Protein AF-A0A815SPZ3-F1 (afdb_monomer_lite)

Secondary structure (DSSP, 8-state):
-HHHHHHHHHHHHT-S-PPPPSB------TT-EE-SS-EEEE-HHHH-SS---EEEBTT--EEEEETTTTEEEEE-TT-SSPEEEE-TT--S--SS------EEE-TTS-EEEEE--TTSEEEEEEETTTTEEEEEEEESS-EEEEEE-TT-EEEEEETTTTEEEEEETT-TT---EEEE--SSB--SSS-BSSEEEEEE-TT--EEEEETTTTEEEEE-TT-SS-EEEEETT-SS--PPPS-EEEEEE-TT--EEEEEGGGTEEEE--TT--EEEESTT-SSSSTT--SSEEEEEE-TT-PEEEEEGGGTEEEEEPEE---S-SB------TT-EE-SSPEEEE-HHHH-SS---EEEBTT--EEEEETTTTEEEEESSS-SS-SEEEE----S---EEE-TTS-EEEEETTTTEEEEEEGGGTEEEEEEE-SS-EEEEEE-TT--EEEEEGGGTEEEEE-SS-SSS--EEEES-SSB-SSTT-BSSEEEEEE-TT--EEEEEGGGTEEEEEETTTTEEEEEEE--TT--TTS--SSEEEEEE-TT--EEEEETTTTEEEEEETTEEEEEESTT-S---TT--SSEEEEEE-TT--EEEEEGGGTEEEEE-EEGGG-S-----EEEEEEEE-TTSEEEESTT-S-EEEEEEEEE--SSSEEEEEEEEESS-EEEEEESS---TTSTTTTEEEE----SSS---EEEEEE-TTS-EEEEEEESSTT--EEEEEEEE--S----EE------EEEEEEEEE-TTSEEEE-STT--EEEEEEEEEEESSSEEEEEEE--SS-EEEEEEES---TT-TTTSEEEE----SS--B-EEEEEE-TTPPEEEEEEESSTT--EEEEEEEE-SS-EEEEE----S------S--SS----TT--HHHHSTTTPPTT--GGGS-HHHHHHHHHHHHHHHHHHHHHHHHHHHHT-TTGGGSHHHHHHHHHHHHHHHHHHHHHHHHHHHHHHHH-TTS-HHHHHHHHHHHHHHHHHHHHHHHHHHHHHHHHHHHHHHHGGG--HHHHHHHHHHHHHHHHHHHHHHHTTGGGGEEEEEEEE--EE---PPP---------------------EE--EEEEEEEE---HHHHHHHHHHHHHHHHHHHHHHHHHHHHHHHHHHHHHHHH-TTS-HHHHHHHHHHHHHHHHHHHHHHHHHHHHHHHHTTS-TT--SSSTHHHHHHHHHHHHHHHHSHIIIIITT-HHHHHHHHHHHHHHHHHHTTS-GGGTTSSSS----

Sequence (1266 aa):
MGNLFILVLLLLISNKKLFPFSFNQPNLSSTATWNRNAITFTNQSIVEKWPSTIFISTNNTIYTINRDEKKILIWNENNLNFTSINLNNFSFLSSFYIEVSSLFVTLNGDIYFDEGDEENRTVQRWISEKDAFETVMNINSSCSHLFIDINDNLYCSMIENHQVVKTNLKNSLMTLIYVAGTGDKGSNSNQLAYPHGIFVDVNLDLYVADRGNRRIQLFSYEETNAITVAGKRSYKLTISLVFPTGITLDVNKYLFIVDSKNYRVIGEGPYGFRCLVGCYGSVSQTNQLNGPNAMSFDTFGNMFVVDSYNNRIQKFSIENSCDLPFNQPKLCSKSVWNRNGKTFADQLIVGLNPYSIFIDKQNSIYSINREKKHILLWNENHIIPSKIISIDVDNSSSLFVSSDCEIFIDNGMNNRVEKWIFNKNVSINVMSVFSSCFGLFIDRENYLYCSMSKHHQVVKRDFQDSVMGWNAVIGTGDKGSTLDKLDHPHGIFIDTELDIYVADCGNDRIQRFHSEKKFTITEVGNTLSAKHQYSLSCPTSIILDVQQFLFIVDSNNNRILRSGPTNILCVIGCNGITIKSTQLFVPTSLAFDSVGNMFVVDSRNHRIQKFEYSPNSCNMFSVIEWTNSSTLTENSQIYSQVCNRKSYYYQSFVIQVPENRYYSIWSISQIDTYAFIYENNFDPLNPNENLLTKNDDGGSNKQFKFQLPLYNDTKYILVVTTYFPMDTGDITIHMSGVKNVLITRLSTLVNIQSKYPSELKISSRRYCRDYLKRSYYYETFEIKVMKTDLYVIWSENKIETYGYLYKDHFDPLQPFGNLIKQHSGKCNQEQLKFYINLKENTKYILVVTTYYPNITGNFSISISGQNHATIKYFNSKEQSCSVGDRCHFYSTTIGLPLDDILRGEIQLNVTLSHQSTSIQISSILTILMFIGGLINSLFSYLTFQNKDLQKTGCGIYLFTSSITSLLTISMFFINFWFSLLIQINDLTSFSIRRSGCIIIEPILKLFLYCDSWLNACVAVERAIQVLKGVKFNQKKSKQIARWIIFILPLCILFSLLHEPLHREMFTYETEIDKINISKTEQIEKETDKSEENKTSIDTIYESKTSKHVWCVVRYSSSIQYYNIIILFFHLLIPLIANLFSALFIIFGSARQRSKAQKNQTYKEHVYQQFIEHKQLIISPILLLILSMPRLIISSLPGCIRTSQNLWLYLTAYFFSFTPSILIFIIFVVPSNTYMKSFQNSLMTWRRRMHRLSPGLLFLKFNKKTK

InterPro domains:
  IPR001258 NHL repeat [PF01436] (192-217)
  IPR001258 NHL repeat [PF01436] (486-513)
  IPR001258 NHL repeat [PS51125] (185-222)
  IPR001258 NHL repeat [PS51125] (479-516)
  IPR001258 NHL repeat [PS51125] (583-614)
  IPR011042 Six-bladed beta-propeller, TolB-like [G3DSA:2.120.10.30] (99-376)
  IPR011042 Six-bladed beta-propeller, TolB-like [G3DSA:2.120.10.30] (386-641)
  IPR017452 GPCR, rhodopsin-like, 7TM [PS50262] (935-1227)
  IPR050952 Tripartite Motif and NHL Repeat Containing E3 Ligases [PTHR24104] (468-613)

Radius of gyration: 43.25 Å; chains: 1; bounding box: 128×104×114 Å

Organism: Adineta ricciae (NCBI:txid249248)

pLDDT: mean 73.42, std 17.46, range [25.84, 97.25]

Structure (mmCIF, N/CA/C/O backbone):
data_AF-A0A815SPZ3-F1
#
_entry.id   AF-A0A815SPZ3-F1
#
loop_
_atom_site.group_PDB
_atom_site.id
_atom_site.type_symbol
_atom_site.label_atom_id
_atom_site.label_alt_id
_atom_site.label_comp_id
_atom_site.label_asym_id
_atom_site.label_entity_id
_atom_site.label_seq_id
_atom_site.pdbx_PDB_ins_code
_atom_site.Cartn_x
_atom_site.Cartn_y
_atom_site.Cartn_z
_atom_site.occupancy
_atom_site.B_iso_or_equiv
_atom_site.auth_seq_id
_atom_site.auth_comp_id
_atom_site.auth_asym_id
_atom_site.auth_atom_id
_atom_site.pdbx_PDB_model_num
ATOM 1 N N . MET A 1 1 ? -22.572 -22.924 32.227 1.00 35.38 1 MET A N 1
ATOM 2 C CA . MET A 1 1 ? -21.142 -23.197 31.950 1.00 35.38 1 MET A CA 1
ATOM 3 C C . MET A 1 1 ? -20.884 -23.220 30.450 1.00 35.38 1 MET A C 1
ATOM 5 O O . MET A 1 1 ? -20.517 -22.168 29.961 1.00 35.38 1 MET A O 1
ATOM 9 N N . GLY A 1 2 ? -21.150 -24.311 29.712 1.00 36.03 2 GLY A N 1
ATOM 10 C CA . GLY A 1 2 ? -20.857 -24.401 28.264 1.00 36.03 2 GLY A CA 1
ATOM 11 C C . GLY A 1 2 ? -21.331 -23.198 27.434 1.00 36.03 2 GLY A C 1
ATOM 12 O O . GLY A 1 2 ? -20.509 -22.503 26.848 1.00 36.03 2 GLY A O 1
ATOM 13 N N . ASN A 1 3 ? -22.624 -22.864 27.491 1.00 29.12 3 ASN A N 1
ATOM 14 C CA . ASN A 1 3 ? -23.190 -21.728 26.746 1.00 29.12 3 ASN A CA 1
ATOM 15 C C . ASN A 1 3 ? -22.579 -20.371 27.144 1.00 29.12 3 ASN A C 1
ATOM 17 O O . ASN A 1 3 ? -22.500 -19.479 26.311 1.00 29.12 3 ASN A O 1
ATOM 21 N N . LEU A 1 4 ? -22.099 -20.217 28.387 1.00 33.88 4 LEU A N 1
ATOM 22 C CA . LEU A 1 4 ? -21.398 -19.003 28.822 1.00 33.88 4 LEU A CA 1
ATOM 23 C C . LEU A 1 4 ? -20.002 -18.917 28.185 1.00 33.88 4 LEU A C 1
ATOM 25 O O . LEU A 1 4 ? -19.547 -17.831 27.855 1.00 33.88 4 LEU A O 1
ATOM 29 N N . PHE A 1 5 ? -19.342 -20.059 27.976 1.00 37.44 5 PHE A N 1
ATOM 30 C CA . PHE A 1 5 ? -18.051 -20.121 27.293 1.00 37.44 5 PHE A CA 1
ATOM 31 C C . PHE A 1 5 ? -18.193 -19.842 25.791 1.00 37.44 5 PHE A C 1
ATOM 33 O O . PHE A 1 5 ? -17.368 -19.131 25.237 1.00 37.44 5 PHE A O 1
ATOM 40 N N . ILE A 1 6 ? -19.269 -20.319 25.150 1.00 41.09 6 ILE A N 1
ATOM 41 C CA . ILE A 1 6 ? -19.592 -19.985 23.750 1.00 41.09 6 ILE A CA 1
ATOM 42 C C . ILE A 1 6 ? -19.927 -18.492 23.608 1.00 41.09 6 ILE A C 1
ATOM 44 O O . ILE A 1 6 ? -19.411 -17.843 22.702 1.00 41.09 6 ILE A O 1
ATOM 48 N N . LEU A 1 7 ? -20.709 -17.922 24.534 1.00 35.66 7 LEU A N 1
ATOM 49 C CA . LEU A 1 7 ? -21.006 -16.485 24.557 1.00 35.66 7 LEU A CA 1
ATOM 50 C C . LEU A 1 7 ? -19.725 -15.644 24.716 1.00 35.66 7 LEU A C 1
ATOM 52 O O . LEU A 1 7 ? -19.529 -14.673 23.993 1.00 35.66 7 LEU A O 1
ATOM 56 N N . VAL A 1 8 ? -18.820 -16.046 25.615 1.00 38.06 8 VAL A N 1
ATOM 57 C CA . VAL A 1 8 ? -17.516 -15.389 25.808 1.00 38.06 8 VAL A CA 1
ATOM 58 C C . VAL A 1 8 ? -16.589 -15.579 24.602 1.00 38.06 8 VAL A C 1
ATOM 60 O O . VAL A 1 8 ? -15.864 -14.652 24.259 1.00 38.06 8 VAL A O 1
ATOM 63 N N . LEU A 1 9 ? -16.623 -16.724 23.912 1.00 34.81 9 LEU A N 1
ATOM 64 C CA . LEU A 1 9 ? -15.819 -16.937 22.705 1.00 34.81 9 LEU A CA 1
ATOM 65 C C . LEU A 1 9 ? -16.309 -16.064 21.538 1.00 34.81 9 LEU A C 1
ATOM 67 O O . LEU A 1 9 ? -15.488 -15.464 20.851 1.00 34.81 9 LEU A O 1
ATOM 71 N N . LEU A 1 10 ? -17.628 -15.919 21.367 1.00 36.88 10 LEU A N 1
ATOM 72 C CA . LEU A 1 10 ? -18.226 -14.977 20.412 1.00 36.88 10 LEU A CA 1
ATOM 73 C C . LEU A 1 10 ? -17.848 -13.521 20.737 1.00 36.88 10 LEU A C 1
ATOM 75 O O . LEU A 1 10 ? -17.439 -12.787 19.840 1.00 36.88 10 LEU A O 1
ATOM 79 N N . LEU A 1 11 ? -17.892 -13.128 22.016 1.00 34.84 11 LEU A N 1
ATOM 80 C CA . LEU A 1 11 ? -17.475 -11.794 22.478 1.00 34.84 11 LEU A CA 1
ATOM 81 C C . LEU A 1 11 ? -15.967 -11.522 22.305 1.00 34.84 11 LEU A C 1
ATOM 83 O O . LEU A 1 11 ? -15.569 -10.375 22.115 1.00 34.84 11 LEU A O 1
ATOM 87 N N . LEU A 1 12 ? -15.117 -12.552 22.359 1.00 34.34 12 LEU A N 1
ATOM 88 C CA . LEU A 1 12 ? -13.670 -12.412 22.149 1.00 34.34 12 LEU A CA 1
ATOM 89 C C . LEU A 1 12 ? -13.288 -12.403 20.663 1.00 34.34 12 LEU A C 1
ATOM 91 O O . LEU A 1 12 ? -12.391 -11.657 20.278 1.00 34.34 12 LEU A O 1
ATOM 95 N N . ILE A 1 13 ? -13.989 -13.167 19.820 1.00 37.44 13 ILE A N 1
ATOM 96 C CA . ILE A 1 13 ? -13.801 -13.138 18.361 1.00 37.44 13 ILE A CA 1
ATOM 97 C C . ILE A 1 13 ? -14.323 -11.815 17.764 1.00 37.44 13 ILE A C 1
ATOM 99 O O . ILE A 1 13 ? -13.791 -11.353 16.758 1.00 37.44 13 ILE A O 1
ATOM 103 N N . SER A 1 14 ? -15.283 -11.136 18.409 1.00 31.80 14 SER A N 1
ATOM 104 C CA . SER A 1 14 ? -15.795 -9.837 17.943 1.00 31.80 14 SER A CA 1
ATOM 105 C C . SER A 1 14 ? -14.891 -8.623 18.207 1.00 31.80 14 SER A C 1
ATOM 107 O O . SER A 1 14 ? -15.232 -7.529 17.769 1.00 31.80 14 SER A O 1
ATOM 109 N N . ASN A 1 15 ? -13.752 -8.754 18.901 1.00 31.70 15 ASN A N 1
ATOM 110 C CA . ASN A 1 15 ? -12.967 -7.597 19.372 1.00 31.70 15 ASN A CA 1
ATOM 111 C C . ASN A 1 15 ? -11.901 -7.059 18.392 1.00 31.70 15 ASN A C 1
ATOM 113 O O . ASN A 1 15 ? -10.857 -6.547 18.789 1.00 31.70 15 ASN A O 1
ATOM 117 N N . LYS A 1 16 ? -12.261 -7.016 17.106 1.00 34.03 16 LYS A N 1
ATOM 118 C CA . LYS A 1 16 ? -12.222 -5.739 16.376 1.00 34.03 16 LYS A CA 1
ATOM 119 C C . LYS A 1 16 ? -13.658 -5.296 16.085 1.00 34.03 16 LYS A C 1
ATOM 121 O O . LYS A 1 16 ? -14.125 -5.362 14.951 1.00 34.03 16 LYS A O 1
ATOM 126 N N . LYS A 1 17 ? -14.344 -4.785 17.111 1.00 29.67 17 LYS A N 1
ATOM 127 C CA . LYS A 1 17 ? -15.448 -3.866 16.857 1.00 29.67 17 LYS A CA 1
ATOM 128 C C . LYS A 1 17 ? -14.829 -2.606 16.263 1.00 29.67 17 LYS A C 1
ATOM 130 O O . LYS A 1 17 ? -14.178 -1.848 16.977 1.00 29.67 17 LYS A O 1
ATOM 135 N N . LEU A 1 18 ? -15.091 -2.354 14.981 1.00 37.16 18 LEU A N 1
ATOM 136 C CA . LEU A 1 18 ? -15.551 -1.007 14.670 1.00 37.16 18 LEU A CA 1
ATOM 137 C C . LEU A 1 18 ? -16.769 -0.802 15.571 1.00 37.16 18 LEU A C 1
ATOM 139 O O . LEU A 1 18 ? -17.675 -1.640 15.571 1.00 37.16 18 LEU A O 1
ATOM 143 N N . PHE A 1 19 ? -16.776 0.261 16.368 1.00 42.59 19 PHE A N 1
ATOM 144 C CA . PHE A 1 19 ? -18.054 0.788 16.813 1.00 42.59 19 PHE A CA 1
ATOM 145 C C . PHE A 1 19 ? -18.743 1.255 15.530 1.00 42.59 19 PHE A C 1
ATOM 147 O O . PHE A 1 19 ? -18.167 2.093 14.835 1.00 42.59 19 PHE A O 1
ATOM 154 N N . PRO A 1 20 ? -19.882 0.665 15.129 1.00 55.88 20 PRO A N 1
ATOM 155 C CA . PRO A 1 20 ? -20.630 1.234 14.027 1.00 55.88 20 PRO A CA 1
ATOM 156 C C . PRO A 1 20 ? -21.017 2.659 14.441 1.00 55.88 20 PRO A C 1
ATOM 158 O O . PRO A 1 20 ? -21.515 2.879 15.545 1.00 55.88 20 PRO A O 1
ATOM 161 N N . PHE A 1 21 ? -20.726 3.629 13.582 1.00 70.00 21 PHE A N 1
ATOM 162 C CA . PHE A 1 21 ? -21.195 4.999 13.748 1.00 70.00 21 PHE A CA 1
ATOM 163 C C . PHE A 1 21 ? -22.558 5.111 13.069 1.00 70.00 21 PHE A C 1
ATOM 165 O O . PHE A 1 21 ? -22.790 4.478 12.037 1.00 70.00 21 PHE A O 1
ATOM 172 N N . SER A 1 22 ? -23.467 5.911 13.620 1.00 80.06 22 SER A N 1
ATOM 173 C CA . SER A 1 22 ? -24.737 6.191 12.941 1.00 80.06 22 SER A CA 1
ATOM 174 C C . SER A 1 22 ? -24.605 7.229 11.825 1.00 80.06 22 SER A C 1
ATOM 176 O O . SER A 1 22 ? -25.539 7.377 11.047 1.00 80.06 22 SER A O 1
ATOM 178 N N . PHE A 1 23 ? -23.460 7.912 11.731 1.00 82.19 23 PHE A N 1
ATOM 179 C CA . PHE A 1 23 ? -23.163 9.004 10.805 1.00 82.19 23 PHE A CA 1
ATOM 180 C C . PHE A 1 23 ? -21.895 8.722 9.985 1.00 82.19 23 PHE A C 1
ATOM 182 O O . PHE A 1 23 ? -21.023 7.959 10.409 1.00 82.19 23 PHE A O 1
ATOM 189 N N . ASN A 1 24 ? -21.772 9.365 8.825 1.00 82.00 24 ASN A N 1
ATOM 190 C CA . ASN A 1 24 ? -20.621 9.192 7.940 1.00 82.00 24 ASN A CA 1
ATOM 191 C C . ASN A 1 24 ? -19.388 10.002 8.369 1.00 82.00 24 ASN A C 1
ATOM 193 O O . ASN A 1 24 ? -19.440 11.223 8.498 1.00 82.00 24 ASN A O 1
ATOM 197 N N . GLN A 1 25 ? -18.249 9.313 8.461 1.00 82.31 25 GLN A N 1
ATOM 198 C CA . GLN A 1 25 ? -16.908 9.897 8.367 1.00 82.31 25 GLN A CA 1
ATOM 199 C C . GLN A 1 25 ? -16.227 9.293 7.125 1.00 82.31 25 GLN A C 1
ATOM 201 O O . GLN A 1 25 ? -15.736 8.164 7.202 1.00 82.31 25 GLN A O 1
ATOM 206 N N . PRO A 1 26 ? -16.224 9.967 5.960 1.00 75.50 26 PRO A N 1
ATOM 207 C CA . PRO A 1 26 ? -15.454 9.501 4.809 1.00 75.50 26 PRO A CA 1
ATOM 208 C C . PRO A 1 26 ? -13.945 9.599 5.089 1.00 75.50 26 PRO A C 1
ATOM 210 O O . PRO A 1 26 ? -13.492 10.446 5.859 1.00 75.50 26 PRO A O 1
ATOM 213 N N . ASN A 1 27 ? -13.148 8.742 4.448 1.00 76.62 27 ASN A N 1
ATOM 214 C CA . ASN A 1 27 ? -11.688 8.864 4.440 1.00 76.62 27 ASN A CA 1
ATOM 215 C C . ASN A 1 27 ? -11.282 9.717 3.232 1.00 76.62 27 ASN A C 1
ATOM 217 O O . ASN A 1 27 ? -11.232 9.212 2.110 1.00 76.62 27 ASN A O 1
ATOM 221 N N . LEU A 1 28 ? -11.073 11.015 3.448 1.00 71.88 28 LEU A N 1
ATOM 222 C CA . LEU A 1 28 ? -10.867 11.978 2.369 1.00 71.88 28 LEU A CA 1
ATOM 223 C C . LEU A 1 28 ? -9.376 12.145 2.059 1.00 71.88 28 LEU A C 1
ATOM 225 O O . LEU A 1 28 ? -8.527 12.121 2.950 1.00 71.88 28 LEU A O 1
ATOM 229 N N . SER A 1 29 ? -9.043 12.376 0.784 1.00 61.69 29 SER A N 1
ATOM 230 C CA . SER A 1 29 ? -7.704 12.871 0.450 1.00 61.69 29 SER A CA 1
ATOM 231 C C . SER A 1 29 ? -7.504 14.240 1.094 1.00 61.69 29 SER A C 1
ATOM 233 O O . SER A 1 29 ? -8.371 15.110 1.001 1.00 61.69 29 SER A O 1
ATOM 235 N N . SER A 1 30 ? -6.317 14.482 1.645 1.00 55.28 30 SER A N 1
ATOM 236 C CA . SER A 1 30 ? -5.939 15.782 2.206 1.00 55.28 30 SER A CA 1
ATOM 237 C C . SER A 1 30 ? -5.875 16.907 1.146 1.00 55.28 30 SER A C 1
ATOM 239 O O . SER A 1 30 ? -5.762 18.086 1.484 1.00 55.28 30 SER A O 1
ATOM 241 N N . THR A 1 31 ? -6.016 16.558 -0.143 1.00 55.94 31 THR A N 1
ATOM 242 C CA . THR A 1 31 ? -6.168 17.469 -1.291 1.00 55.94 31 THR A CA 1
ATOM 243 C C . THR A 1 31 ? -7.561 17.470 -1.947 1.00 55.94 31 THR A C 1
ATOM 245 O O . THR A 1 31 ? -7.783 18.300 -2.834 1.00 55.94 31 THR A O 1
ATOM 248 N N . ALA A 1 32 ? -8.531 16.667 -1.481 1.00 62.50 32 ALA A N 1
ATOM 249 C CA . ALA A 1 32 ? -9.867 16.502 -2.087 1.00 62.50 32 ALA A CA 1
ATOM 250 C C . ALA A 1 32 ? -10.631 17.825 -2.298 1.00 62.50 32 ALA A C 1
ATOM 252 O O . ALA A 1 32 ? -10.688 18.658 -1.392 1.00 62.50 32 ALA A O 1
ATOM 253 N N . THR A 1 33 ? -11.221 18.033 -3.477 1.00 67.88 33 THR A N 1
ATOM 254 C CA . THR A 1 33 ? -12.057 19.206 -3.788 1.00 67.88 33 THR A CA 1
ATOM 255 C C . THR A 1 33 ? -13.508 18.778 -4.015 1.00 67.88 33 THR A C 1
ATOM 257 O O . THR A 1 33 ? -13.841 17.599 -3.944 1.00 67.88 33 THR A O 1
ATOM 260 N N . TRP A 1 34 ? -14.411 19.730 -4.241 1.00 81.12 34 TRP A N 1
ATOM 261 C CA . TRP A 1 34 ? -15.825 19.454 -4.500 1.00 81.12 34 TRP A CA 1
ATOM 262 C C . TRP A 1 34 ? -16.281 20.257 -5.705 1.00 81.12 34 TRP A C 1
ATOM 264 O O . TRP A 1 34 ? -15.897 21.421 -5.819 1.00 81.12 34 TRP A O 1
ATOM 274 N N . ASN A 1 35 ? -17.097 19.638 -6.569 1.00 76.81 35 ASN A N 1
ATOM 275 C CA . ASN A 1 35 ? -17.616 20.258 -7.782 1.00 76.81 35 ASN A CA 1
ATOM 276 C C . ASN A 1 35 ? -18.224 21.595 -7.418 1.00 76.81 35 ASN A C 1
ATOM 278 O O . ASN A 1 35 ? -19.220 21.654 -6.694 1.00 76.81 35 ASN A O 1
ATOM 282 N N . ARG A 1 36 ? -17.594 22.660 -7.917 1.00 72.62 36 ARG A N 1
ATOM 283 C CA . ARG A 1 36 ? -17.983 24.025 -7.574 1.00 72.62 36 ARG A CA 1
ATOM 284 C C . ARG A 1 36 ? -19.459 24.266 -7.839 1.00 72.62 36 ARG A C 1
ATOM 286 O O . ARG A 1 36 ? -20.049 25.009 -7.075 1.00 72.62 36 ARG A O 1
ATOM 293 N N . ASN A 1 37 ? -20.050 23.640 -8.858 1.00 80.75 37 ASN A N 1
ATOM 294 C CA . ASN A 1 37 ? -21.491 23.635 -9.079 1.00 80.75 37 ASN A CA 1
ATOM 295 C C . ASN A 1 37 ? -22.147 22.452 -8.355 1.00 80.75 37 ASN A C 1
ATOM 297 O O . ASN A 1 37 ? -22.023 21.301 -8.778 1.00 80.75 37 ASN A O 1
ATOM 301 N N . ALA A 1 38 ? -22.910 22.737 -7.303 1.00 83.62 38 ALA A N 1
ATOM 302 C CA . ALA A 1 38 ? -23.761 21.741 -6.679 1.00 83.62 38 ALA A CA 1
ATOM 303 C C . ALA A 1 38 ? -24.974 21.376 -7.538 1.00 83.62 38 ALA A C 1
ATOM 305 O O . ALA A 1 38 ? -25.553 22.191 -8.260 1.00 83.62 38 ALA A O 1
ATOM 306 N N . ILE A 1 39 ? -25.428 20.142 -7.339 1.00 86.62 39 ILE A N 1
ATOM 307 C CA . ILE A 1 39 ? -26.770 19.700 -7.698 1.00 86.62 39 ILE A CA 1
ATOM 308 C C . ILE A 1 39 ? -27.694 20.120 -6.548 1.00 86.62 39 ILE A C 1
ATOM 310 O O . ILE A 1 39 ? -27.431 19.799 -5.389 1.00 86.62 39 ILE A O 1
ATOM 314 N N . THR A 1 40 ? -28.791 20.825 -6.834 1.00 88.31 40 THR A N 1
ATOM 315 C CA . THR A 1 40 ? -29.829 21.058 -5.815 1.00 88.31 40 THR A CA 1
ATOM 316 C C . THR A 1 40 ? -30.519 19.726 -5.523 1.00 88.31 40 THR A C 1
ATOM 318 O O . THR A 1 40 ? -31.231 19.205 -6.375 1.00 88.31 40 THR A O 1
ATOM 321 N N . PHE A 1 41 ? -30.270 19.161 -4.340 1.00 87.56 41 PHE A N 1
ATOM 322 C CA . PHE A 1 41 ? -30.816 17.870 -3.914 1.00 87.56 41 PHE A CA 1
ATOM 323 C C . PHE A 1 41 ? -32.301 17.989 -3.556 1.00 87.56 41 PHE A C 1
ATOM 325 O O . PHE A 1 41 ? -33.112 17.155 -3.944 1.00 87.56 41 PHE A O 1
ATOM 332 N N . THR A 1 42 ? -32.661 19.062 -2.853 1.00 86.94 42 THR A N 1
ATOM 333 C CA . THR A 1 42 ? -34.051 19.422 -2.568 1.00 86.94 42 THR A CA 1
ATOM 334 C C . THR A 1 42 ? -34.182 20.940 -2.424 1.00 86.94 42 THR A C 1
ATOM 336 O O . THR A 1 42 ? -33.198 21.632 -2.148 1.00 86.94 42 THR A O 1
ATOM 339 N N . ASN A 1 43 ? -35.378 21.468 -2.678 1.00 88.12 43 ASN A N 1
ATOM 340 C CA . ASN A 1 43 ? -35.673 22.899 -2.763 1.00 88.12 43 ASN A CA 1
ATOM 341 C C . ASN A 1 43 ? -36.906 23.266 -1.914 1.00 88.12 43 ASN A C 1
ATOM 343 O O . ASN A 1 43 ? -37.523 22.395 -1.293 1.00 88.12 43 ASN A O 1
ATOM 347 N N . GLN A 1 44 ? -37.269 24.550 -1.906 1.00 88.00 44 GLN A N 1
ATOM 348 C CA . GLN A 1 44 ? -38.338 25.090 -1.068 1.00 88.00 44 GLN A CA 1
ATOM 349 C C . GLN A 1 44 ? -39.671 24.330 -1.193 1.00 88.00 44 GLN A C 1
ATOM 351 O O . GLN A 1 44 ? -40.335 24.157 -0.184 1.00 88.00 44 GLN A O 1
ATOM 356 N N . SER A 1 45 ? -40.049 23.780 -2.353 1.00 85.06 45 SER A N 1
ATOM 357 C CA . SER A 1 45 ? -41.321 23.043 -2.489 1.00 85.06 45 SER A CA 1
ATOM 358 C C . SER A 1 45 ? -41.356 21.680 -1.773 1.00 85.06 45 SER A C 1
ATOM 360 O O . SER A 1 45 ? -42.276 20.897 -2.002 1.00 85.06 45 SER A O 1
ATOM 362 N N . ILE A 1 46 ? -40.318 21.341 -1.000 1.00 85.25 46 ILE A N 1
ATOM 363 C CA . ILE A 1 46 ? -40.200 20.099 -0.227 1.00 85.25 46 ILE A CA 1
ATOM 364 C C . ILE A 1 46 ? -39.679 20.382 1.191 1.00 85.25 46 ILE A C 1
ATOM 366 O O . ILE A 1 46 ? -40.240 19.860 2.151 1.00 85.25 46 ILE A O 1
ATOM 370 N N . VAL A 1 47 ? -38.625 21.197 1.348 1.00 83.62 47 VAL A N 1
ATOM 371 C CA . VAL A 1 47 ? -38.061 21.548 2.676 1.00 83.62 47 VAL A CA 1
ATOM 372 C C . VAL A 1 47 ? -38.563 22.881 3.244 1.00 83.62 47 VAL A C 1
ATOM 374 O O . VAL A 1 47 ? -38.210 23.229 4.367 1.00 83.62 47 VAL A O 1
ATOM 377 N N . GLU A 1 48 ? -39.385 23.605 2.483 1.00 83.81 48 GLU A N 1
ATOM 378 C CA . GLU A 1 48 ? -39.890 24.948 2.788 1.00 83.81 48 GLU A CA 1
ATOM 379 C C . GLU A 1 48 ? -38.791 25.954 3.173 1.00 83.81 48 GLU A C 1
ATOM 381 O O . GLU A 1 48 ? -37.677 25.908 2.634 1.00 83.81 48 GLU A O 1
ATOM 386 N N . LYS A 1 49 ? -39.125 26.968 3.976 1.00 84.25 49 LYS A N 1
ATOM 387 C CA . LYS A 1 49 ? -38.250 28.116 4.226 1.00 84.25 49 LYS A CA 1
ATOM 388 C C . LYS A 1 49 ? -37.258 27.834 5.344 1.00 84.25 49 LYS A C 1
ATOM 390 O O . LYS A 1 49 ? -37.588 27.223 6.355 1.00 84.25 49 LYS A O 1
ATOM 395 N N . TRP A 1 50 ? -36.045 28.356 5.172 1.00 82.81 50 TRP A N 1
ATOM 396 C CA . TRP A 1 50 ? -34.974 28.295 6.171 1.00 82.81 50 TRP A CA 1
ATOM 397 C C . TRP A 1 50 ? -34.733 26.886 6.755 1.00 82.81 50 TRP A C 1
ATOM 399 O O . TRP A 1 50 ? -34.743 26.724 7.981 1.00 82.81 50 TRP A O 1
ATOM 409 N N . PRO A 1 51 ? -34.473 25.860 5.913 1.00 88.50 51 PRO A N 1
ATOM 410 C CA . PRO A 1 51 ? -34.073 24.544 6.403 1.00 88.50 51 PRO A CA 1
ATOM 411 C C . PRO A 1 51 ? -32.835 24.686 7.299 1.00 88.50 51 PRO A C 1
ATOM 413 O O . PRO A 1 51 ? -31.898 25.416 6.960 1.00 88.50 51 PRO A O 1
ATOM 416 N N . SER A 1 52 ? -32.829 24.022 8.458 1.00 85.31 52 SER A N 1
ATOM 417 C CA . SER A 1 52 ? -31.802 24.230 9.491 1.00 85.31 52 SER A CA 1
ATOM 418 C C . SER A 1 52 ? -30.699 23.170 9.495 1.00 85.31 52 SER A C 1
ATOM 420 O O . SER A 1 52 ? -29.542 23.499 9.760 1.00 85.31 52 SER A O 1
ATOM 422 N N . THR A 1 53 ? -31.032 21.906 9.218 1.00 89.88 53 THR A N 1
ATOM 423 C CA . THR A 1 53 ? -30.168 20.756 9.523 1.00 89.88 53 THR A CA 1
ATOM 424 C C . THR A 1 53 ? -30.278 19.628 8.492 1.00 89.88 53 THR A C 1
ATOM 426 O O . THR A 1 53 ? -31.272 19.512 7.775 1.00 89.88 53 THR A O 1
ATOM 429 N N . ILE A 1 54 ? -29.243 18.794 8.411 1.00 92.31 54 ILE A N 1
ATOM 430 C CA . ILE A 1 54 ? -29.208 17.569 7.609 1.00 92.31 54 ILE A CA 1
ATOM 431 C C . ILE A 1 54 ? -28.369 16.524 8.340 1.00 92.31 54 ILE A C 1
ATOM 433 O O . ILE A 1 54 ? -27.295 16.836 8.852 1.00 92.31 54 ILE A O 1
ATOM 437 N N . PHE A 1 55 ? -28.839 15.282 8.340 1.00 93.00 55 PHE A N 1
ATOM 438 C CA . PHE A 1 55 ? -28.094 14.128 8.826 1.00 93.00 55 PHE A CA 1
ATOM 439 C C . PHE A 1 55 ? -28.035 13.073 7.724 1.00 93.00 55 PHE A C 1
ATOM 441 O O . PHE A 1 55 ? -29.042 12.805 7.066 1.00 93.00 55 PHE A O 1
ATOM 448 N N . ILE A 1 56 ? -26.866 12.465 7.524 1.00 91.62 56 ILE A N 1
ATOM 449 C CA . ILE A 1 56 ? -26.687 11.351 6.593 1.00 91.62 56 ILE A CA 1
ATOM 450 C C . ILE A 1 56 ? -26.083 10.186 7.363 1.00 91.62 56 ILE A C 1
ATOM 452 O O . ILE A 1 56 ? -25.036 10.299 8.008 1.00 91.62 56 ILE A O 1
ATOM 456 N N . SER A 1 57 ? -26.805 9.076 7.311 1.00 88.62 57 SER A N 1
ATOM 457 C CA . SER A 1 57 ? -26.487 7.853 8.038 1.00 88.62 57 SER A CA 1
ATOM 458 C C . SER A 1 57 ? -25.548 6.933 7.251 1.00 88.62 57 SER A C 1
ATOM 460 O O . SER A 1 57 ? -25.315 7.135 6.059 1.00 88.62 57 SER A O 1
ATOM 462 N N . THR A 1 58 ? -24.990 5.911 7.904 1.00 84.56 58 THR A N 1
ATOM 463 C CA . THR A 1 58 ? -23.969 5.017 7.312 1.00 84.56 58 THR A CA 1
ATOM 464 C C . THR A 1 58 ? -24.462 4.081 6.203 1.00 84.56 58 THR A C 1
ATOM 466 O O . THR A 1 58 ? -23.653 3.418 5.558 1.00 84.56 58 THR A O 1
ATOM 469 N N . ASN A 1 59 ? -25.767 4.059 5.927 1.00 82.31 59 ASN A N 1
ATOM 470 C CA . ASN A 1 59 ? -26.390 3.457 4.741 1.00 82.31 59 ASN A CA 1
ATOM 471 C C . ASN A 1 59 ? -26.874 4.521 3.726 1.00 82.31 59 ASN A C 1
ATOM 473 O O . ASN A 1 59 ? -27.760 4.244 2.921 1.00 82.31 59 ASN A O 1
ATOM 477 N N . ASN A 1 60 ? -26.349 5.748 3.819 1.00 85.25 60 ASN A N 1
ATOM 478 C CA . ASN A 1 60 ? -26.709 6.921 3.019 1.00 85.25 60 ASN A CA 1
ATOM 479 C C . ASN A 1 60 ? -28.200 7.306 3.029 1.00 85.25 60 ASN A C 1
ATOM 481 O O . ASN A 1 60 ? -28.636 8.072 2.169 1.00 85.25 60 ASN A O 1
ATOM 485 N N . THR A 1 61 ? -28.984 6.870 4.025 1.00 88.81 61 THR A N 1
ATOM 486 C CA . THR A 1 61 ? -30.312 7.456 4.249 1.00 88.81 61 THR A CA 1
ATOM 487 C C . THR A 1 61 ? -30.139 8.896 4.744 1.00 88.81 61 THR A C 1
ATOM 489 O O . THR A 1 61 ? -29.441 9.147 5.736 1.00 88.81 61 THR A O 1
ATOM 492 N N . ILE A 1 62 ? -30.759 9.836 4.027 1.00 90.62 62 ILE A N 1
ATOM 493 C CA . ILE A 1 62 ? -30.688 11.282 4.267 1.00 90.62 62 ILE A CA 1
ATOM 494 C C . ILE A 1 62 ? -31.928 11.719 5.044 1.00 90.62 62 ILE A C 1
ATOM 496 O O . ILE A 1 62 ? -33.050 11.428 4.628 1.00 90.62 62 ILE A O 1
ATOM 500 N N . TYR A 1 63 ? -31.717 12.468 6.124 1.00 91.19 63 TYR A N 1
ATOM 501 C CA . TYR A 1 63 ? -32.756 13.007 6.997 1.00 91.19 63 TYR A CA 1
ATOM 502 C C . TYR A 1 63 ? -32.664 14.538 7.057 1.00 91.19 63 TYR A C 1
ATOM 504 O O . TYR A 1 63 ? -31.585 15.099 7.261 1.00 91.19 63 TYR A O 1
ATOM 512 N N . THR A 1 64 ? -33.799 15.225 6.930 1.00 90.69 64 THR A N 1
ATOM 513 C CA . THR A 1 64 ? -33.937 16.668 7.209 1.00 90.69 64 THR A CA 1
ATOM 514 C C . THR A 1 64 ? -35.330 16.960 7.777 1.00 90.69 64 THR A C 1
ATOM 516 O O . THR A 1 64 ? -36.163 16.060 7.873 1.00 90.69 64 THR A O 1
ATOM 519 N N . ILE A 1 65 ? -35.599 18.206 8.158 1.00 85.44 65 ILE A N 1
ATOM 520 C CA . ILE A 1 65 ? -36.885 18.637 8.718 1.00 85.44 65 ILE A CA 1
ATOM 521 C C . ILE A 1 65 ? -37.522 19.674 7.798 1.00 85.44 65 ILE A C 1
ATOM 523 O O . ILE A 1 65 ? -36.896 20.682 7.474 1.00 85.44 65 ILE A O 1
ATOM 527 N N . ASN A 1 66 ? -38.789 19.457 7.447 1.00 84.75 66 ASN A N 1
ATOM 528 C CA . ASN A 1 66 ? -39.676 20.527 7.009 1.00 84.75 66 ASN A CA 1
ATOM 529 C C . ASN A 1 66 ? -40.347 21.113 8.263 1.00 84.75 66 ASN A C 1
ATOM 531 O O . ASN A 1 66 ? -41.119 20.432 8.946 1.00 84.75 66 ASN A O 1
ATOM 535 N N . ARG A 1 67 ? -39.993 22.364 8.583 1.00 74.50 67 ARG A N 1
ATOM 536 C CA . ARG A 1 67 ? -40.455 23.079 9.784 1.00 74.50 67 ARG A CA 1
ATOM 537 C C . ARG A 1 67 ? -41.928 23.477 9.680 1.00 74.50 67 ARG A C 1
ATOM 539 O O . ARG A 1 67 ? -42.681 23.248 10.623 1.00 74.50 67 ARG A O 1
ATOM 546 N N . ASP A 1 68 ? -42.335 24.007 8.529 1.00 74.88 68 ASP A N 1
ATOM 547 C CA . ASP A 1 68 ? -43.678 24.554 8.307 1.00 74.88 68 ASP A CA 1
ATOM 548 C C . ASP A 1 68 ? -44.756 23.451 8.277 1.00 74.88 68 ASP A C 1
ATOM 550 O O . ASP A 1 68 ? -45.837 23.622 8.838 1.00 74.88 68 ASP A O 1
ATOM 554 N N . GLU A 1 69 ? -44.451 22.276 7.710 1.00 76.06 69 GLU A N 1
ATOM 555 C CA . GLU A 1 69 ? -45.335 21.098 7.748 1.00 76.06 69 GLU A CA 1
ATOM 556 C C . GLU A 1 69 ? -45.197 20.240 9.024 1.00 76.06 69 GLU A C 1
ATOM 558 O O . GLU A 1 69 ? -45.989 19.313 9.224 1.00 76.06 69 GLU A O 1
ATOM 563 N N . LYS A 1 70 ? -44.192 20.511 9.871 1.00 76.50 70 LYS A N 1
ATOM 564 C CA . LYS A 1 70 ? -43.794 19.689 11.033 1.00 76.50 70 LYS A CA 1
ATOM 565 C C . LYS A 1 70 ? -43.558 18.210 10.676 1.00 76.50 70 LYS A C 1
ATOM 567 O O . LYS A 1 70 ? -44.179 17.301 11.235 1.00 76.50 70 LYS A O 1
ATOM 572 N N . LYS A 1 71 ? -42.647 17.957 9.729 1.00 84.31 71 LYS A N 1
ATOM 573 C CA . LYS A 1 71 ? -42.292 16.602 9.264 1.00 84.31 71 LYS A CA 1
ATOM 574 C C . LYS A 1 71 ? -40.785 16.374 9.254 1.00 84.31 71 LYS A C 1
ATOM 576 O O . LYS A 1 71 ? -40.030 17.236 8.807 1.00 84.31 71 LYS A O 1
ATOM 581 N N . ILE A 1 72 ? -40.359 15.171 9.636 1.00 87.50 72 ILE A N 1
ATOM 582 C CA . ILE A 1 72 ? -39.008 14.675 9.339 1.00 87.50 72 ILE A CA 1
ATOM 583 C C . ILE A 1 72 ? -39.076 13.953 7.995 1.00 87.50 72 ILE A C 1
ATOM 585 O O . ILE A 1 72 ? -39.846 13.005 7.847 1.00 87.50 72 ILE A O 1
ATOM 589 N N . LEU A 1 73 ? -38.305 14.417 7.014 1.00 89.44 73 LEU A N 1
ATOM 590 C CA . LEU A 1 73 ? -38.271 13.889 5.650 1.00 89.44 73 LEU A CA 1
ATOM 591 C C . LEU A 1 73 ? -37.067 12.961 5.471 1.00 89.44 73 LEU A C 1
ATOM 593 O O . LEU A 1 73 ? -35.963 13.293 5.909 1.00 89.44 73 LEU A O 1
ATOM 597 N N . ILE A 1 74 ? -37.291 11.813 4.830 1.00 90.06 74 ILE A N 1
ATOM 598 C CA . ILE A 1 74 ? -36.347 10.694 4.767 1.00 90.06 74 ILE A CA 1
ATOM 599 C C . ILE A 1 74 ? -36.209 10.206 3.319 1.00 90.06 74 ILE A C 1
ATOM 601 O O . ILE A 1 74 ? -37.189 9.772 2.712 1.00 90.06 74 ILE A O 1
ATOM 605 N N . TRP A 1 75 ? -34.989 10.213 2.778 1.00 87.50 75 TRP A N 1
ATOM 606 C CA . TRP A 1 75 ? -34.664 9.625 1.472 1.00 87.50 75 TRP A CA 1
ATOM 607 C C . TRP A 1 75 ? -33.753 8.418 1.657 1.00 87.50 75 TRP A C 1
ATOM 609 O O . TRP A 1 75 ? -32.675 8.540 2.235 1.00 87.50 75 TRP A O 1
ATOM 619 N N . ASN A 1 76 ? -34.158 7.269 1.118 1.00 77.50 76 ASN A N 1
ATOM 620 C CA . ASN A 1 76 ? -33.308 6.084 1.017 1.00 77.50 76 ASN A CA 1
ATOM 621 C C . ASN A 1 76 ? -32.600 6.069 -0.342 1.00 77.50 76 ASN A C 1
ATOM 623 O O . ASN A 1 76 ? -33.216 6.386 -1.354 1.00 77.50 76 ASN A O 1
ATOM 627 N N . GLU A 1 77 ? -31.342 5.628 -0.373 1.00 55.50 77 GLU A N 1
ATOM 628 C CA . GLU A 1 77 ? -30.436 5.723 -1.533 1.00 55.50 77 GLU A CA 1
ATOM 629 C C . GLU A 1 77 ? -30.995 5.144 -2.854 1.00 55.50 77 GLU A C 1
ATOM 631 O O . GLU A 1 77 ? -30.673 5.629 -3.936 1.00 55.50 77 GLU A O 1
ATOM 636 N N . ASN A 1 78 ? -31.896 4.159 -2.771 1.00 47.53 78 ASN A N 1
ATOM 637 C CA . ASN A 1 78 ? -32.534 3.505 -3.920 1.00 47.53 78 ASN A CA 1
ATOM 638 C C . ASN A 1 78 ? -33.871 4.136 -4.371 1.00 47.53 78 ASN A C 1
ATOM 640 O O . ASN A 1 78 ? -34.547 3.554 -5.218 1.00 47.53 78 ASN A O 1
ATOM 644 N N . ASN A 1 79 ? -34.309 5.265 -3.797 1.00 55.44 79 ASN A N 1
ATOM 645 C CA . ASN A 1 79 ? -35.649 5.813 -4.036 1.00 55.44 79 ASN A CA 1
ATOM 646 C C . ASN A 1 79 ? -35.639 7.339 -4.237 1.00 55.44 79 ASN A C 1
ATOM 648 O O . ASN A 1 79 ? -35.198 8.092 -3.373 1.00 55.44 79 ASN A O 1
ATOM 652 N N . LEU A 1 80 ? -36.192 7.805 -5.363 1.00 58.16 80 LEU A N 1
ATOM 653 C CA . LEU A 1 80 ? -36.342 9.242 -5.659 1.00 58.16 80 LEU A CA 1
ATOM 654 C C . LEU A 1 80 ? -37.439 9.914 -4.811 1.00 58.16 80 LEU A C 1
ATOM 656 O O . LEU A 1 80 ? -37.413 11.127 -4.615 1.00 58.16 80 LEU A O 1
ATOM 660 N N . ASN A 1 81 ? -38.386 9.125 -4.298 1.00 70.19 81 ASN A N 1
ATOM 661 C CA . ASN A 1 81 ? -39.469 9.592 -3.438 1.00 70.19 81 ASN A CA 1
ATOM 662 C C . ASN A 1 81 ? -39.058 9.499 -1.963 1.00 70.19 81 ASN A C 1
ATOM 664 O O . ASN A 1 81 ? -38.571 8.455 -1.521 1.00 70.19 81 ASN A O 1
ATOM 668 N N . PHE A 1 82 ? -39.314 10.560 -1.196 1.00 80.38 82 PHE A N 1
ATOM 669 C CA . PHE A 1 82 ? -39.121 10.560 0.253 1.00 80.38 82 PHE A CA 1
ATOM 670 C C . PHE A 1 82 ? -40.293 9.902 0.991 1.00 80.38 82 PHE A C 1
ATOM 672 O O . PHE A 1 82 ? -41.435 9.923 0.530 1.00 80.38 82 PHE A O 1
ATOM 679 N N . THR A 1 83 ? -40.014 9.365 2.176 1.00 86.25 83 THR A N 1
ATOM 680 C CA . THR A 1 83 ? -41.021 9.117 3.215 1.00 86.25 83 THR A CA 1
ATOM 681 C C . THR A 1 83 ? -40.966 10.235 4.259 1.00 86.25 83 THR A C 1
ATOM 683 O O . THR A 1 83 ? -39.994 10.990 4.325 1.00 86.25 83 THR A O 1
ATOM 686 N N . SER A 1 84 ? -42.019 10.386 5.065 1.00 84.44 84 SER A N 1
ATOM 687 C CA . SER A 1 84 ? -42.082 11.433 6.092 1.00 84.44 84 SER A CA 1
ATOM 688 C C . SER A 1 84 ? -42.690 10.934 7.398 1.00 84.44 84 SER A C 1
ATOM 690 O O . SER A 1 84 ? -43.791 10.384 7.377 1.00 84.44 84 SER A O 1
ATOM 692 N N . ILE A 1 85 ? -42.026 11.205 8.521 1.00 83.31 85 ILE A N 1
ATOM 693 C CA . ILE A 1 85 ? -42.595 11.052 9.868 1.00 83.31 85 ILE A CA 1
ATOM 694 C C . ILE A 1 85 ? -43.300 12.361 10.231 1.00 83.31 85 ILE A C 1
ATOM 696 O O . ILE A 1 85 ? -42.754 13.445 10.018 1.00 83.31 85 ILE A O 1
ATOM 700 N N . ASN A 1 86 ? -44.521 12.263 10.753 1.00 80.56 86 ASN A N 1
ATOM 701 C CA . ASN A 1 86 ? -45.380 13.403 11.061 1.00 80.56 86 ASN A CA 1
ATOM 702 C C . ASN A 1 86 ? -45.313 13.740 12.560 1.00 80.56 86 ASN A C 1
ATOM 704 O O . ASN A 1 86 ? -45.677 12.910 13.389 1.00 80.56 86 ASN A O 1
ATOM 708 N N . LEU A 1 87 ? -44.881 14.955 12.909 1.00 73.81 87 LEU A N 1
ATOM 709 C CA . LEU A 1 87 ? -44.705 15.384 14.304 1.00 73.81 87 LEU A CA 1
ATOM 710 C C . LEU A 1 87 ? -45.999 15.944 14.932 1.00 73.81 87 LEU A C 1
ATOM 712 O O . LEU A 1 87 ? -46.046 16.223 16.125 1.00 73.81 87 LEU A O 1
ATOM 716 N N . ASN A 1 88 ? -47.087 16.071 14.164 1.00 63.22 88 ASN A N 1
ATOM 717 C CA . ASN A 1 88 ? -48.347 16.672 14.628 1.00 63.22 88 ASN A CA 1
ATOM 718 C C . ASN A 1 88 ? -49.130 15.849 15.683 1.00 63.22 88 ASN A C 1
ATOM 720 O O . ASN A 1 88 ? -50.213 16.269 16.087 1.00 63.22 88 ASN A O 1
ATOM 724 N N . ASN A 1 89 ? -48.605 14.714 16.161 1.00 52.28 89 ASN A N 1
ATOM 725 C CA . ASN A 1 89 ? -49.214 13.931 17.248 1.00 52.28 89 ASN A CA 1
ATOM 726 C C . ASN A 1 89 ? -48.974 14.526 18.656 1.00 52.28 89 ASN A C 1
ATOM 728 O O . ASN A 1 89 ? -49.589 14.062 19.618 1.00 52.28 89 ASN A O 1
ATOM 732 N N . PHE A 1 90 ? -48.129 15.554 18.808 1.00 51.44 90 PHE A N 1
ATOM 733 C CA . PHE A 1 90 ? -47.934 16.247 20.087 1.00 51.44 90 PHE A CA 1
ATOM 734 C C . PHE A 1 90 ? -49.063 17.242 20.397 1.00 51.44 90 PHE A C 1
ATOM 736 O O . PHE A 1 90 ? -49.035 18.408 20.007 1.00 51.44 90 PHE A O 1
ATOM 743 N N . SER A 1 91 ? -50.057 16.793 21.165 1.00 44.56 91 SER A N 1
ATOM 744 C CA . SER A 1 91 ? -51.177 17.617 21.631 1.00 44.56 91 SER A CA 1
ATOM 745 C C . SER A 1 91 ? -50.951 18.194 23.039 1.00 44.56 91 SER A C 1
ATOM 747 O O . SER A 1 91 ? -51.709 17.867 23.952 1.00 44.56 91 SER A O 1
ATOM 749 N N . PHE A 1 92 ? -49.920 19.028 23.246 1.00 43.28 92 PHE A N 1
ATOM 750 C CA . PHE A 1 92 ? -49.722 19.701 24.547 1.00 43.28 92 PHE A CA 1
ATOM 751 C C . PHE A 1 92 ? -49.094 21.110 24.535 1.00 43.28 92 PHE A C 1
ATOM 753 O O . PHE A 1 92 ? -48.467 21.491 25.516 1.00 43.28 92 PHE A O 1
ATOM 760 N N . LEU A 1 93 ? -49.344 21.921 23.499 1.00 37.28 93 LEU A N 1
ATOM 761 C CA . LEU A 1 93 ? -49.593 23.371 23.639 1.00 37.28 93 LEU A CA 1
ATOM 762 C C . LEU A 1 93 ? -50.143 23.965 22.329 1.00 37.28 93 LEU A C 1
ATOM 764 O O . LEU A 1 93 ? -50.069 23.352 21.263 1.00 37.28 93 LEU A O 1
ATOM 768 N N . SER A 1 94 ? -50.778 25.133 22.425 1.00 37.47 94 SER A N 1
ATOM 769 C CA . SER A 1 94 ? -51.389 25.849 21.300 1.00 37.47 94 SER A CA 1
ATOM 770 C C . SER A 1 94 ? -50.474 26.945 20.741 1.00 37.47 94 SER A C 1
ATOM 772 O O . SER A 1 94 ? -49.619 27.448 21.455 1.00 37.47 94 SER A O 1
ATOM 774 N N . SER A 1 95 ? -50.776 27.395 19.515 1.00 41.53 95 SER A N 1
ATOM 775 C CA . SER A 1 95 ? -50.250 28.602 18.840 1.00 41.53 95 SER A CA 1
ATOM 776 C C . SER A 1 95 ? -48.747 28.658 18.499 1.00 41.53 95 SER A C 1
ATOM 778 O O . SER A 1 95 ? -47.948 29.069 19.318 1.00 41.53 95 SER A O 1
ATOM 780 N N . PHE A 1 96 ? -48.457 28.429 17.206 1.00 44.66 96 PHE A N 1
ATOM 781 C CA . PHE A 1 96 ? -47.342 28.971 16.398 1.00 44.66 96 PHE A CA 1
ATOM 782 C C . PHE A 1 96 ? -45.872 28.762 16.857 1.00 44.66 96 PHE A C 1
ATOM 784 O O . PHE A 1 96 ? -45.448 29.264 17.883 1.00 44.66 96 PHE A O 1
ATOM 791 N N . TYR A 1 97 ? -45.065 28.184 15.947 1.00 49.22 97 TYR A N 1
ATOM 792 C CA . TYR A 1 97 ? -43.587 28.065 15.977 1.00 49.22 97 TYR A CA 1
ATOM 793 C C . TYR A 1 97 ? -42.942 26.992 16.881 1.00 49.22 97 TYR A C 1
ATOM 795 O O . TYR A 1 97 ? -42.080 27.292 17.699 1.00 49.22 97 TYR A O 1
ATOM 803 N N . ILE A 1 98 ? -43.206 25.707 16.589 1.00 50.59 98 ILE A N 1
ATOM 804 C CA . ILE A 1 98 ? -42.292 24.634 17.029 1.00 50.59 98 ILE A CA 1
ATOM 805 C C . ILE A 1 98 ? -40.977 24.745 16.244 1.00 50.59 98 ILE A C 1
ATOM 807 O O . ILE A 1 98 ? -40.900 24.368 15.072 1.00 50.59 98 ILE A O 1
ATOM 811 N N . GLU A 1 99 ? -39.931 25.252 16.889 1.00 61.66 99 GLU A N 1
ATOM 812 C CA . GLU A 1 99 ? -38.605 25.391 16.289 1.00 61.66 99 GLU A CA 1
ATOM 813 C C . GLU A 1 99 ? -37.717 24.163 16.519 1.00 61.66 99 GLU A C 1
ATOM 815 O O . GLU A 1 99 ? -36.834 24.177 17.380 1.00 61.66 99 GLU A O 1
ATOM 820 N N . VAL A 1 100 ? -37.876 23.132 15.688 1.00 68.69 100 VAL A N 1
ATOM 821 C CA . VAL A 1 100 ? -36.871 22.060 15.623 1.00 68.69 100 VAL A CA 1
ATOM 822 C C . VAL A 1 100 ? -35.605 22.607 14.962 1.00 68.69 100 VAL A C 1
ATOM 824 O O . VAL A 1 100 ? -35.624 23.056 13.808 1.00 68.69 100 VAL A O 1
ATOM 827 N N . SER A 1 101 ? -34.500 22.634 15.701 1.00 73.00 101 SER A N 1
ATOM 828 C CA . SER A 1 101 ? -33.228 23.247 15.305 1.00 73.00 101 SER A CA 1
ATOM 829 C C . SER A 1 101 ? -32.291 22.213 14.693 1.00 73.00 101 SER A C 1
ATOM 831 O O . SER A 1 101 ? -31.731 22.446 13.617 1.00 73.00 101 SER A O 1
ATOM 833 N N . SER A 1 102 ? -32.171 21.057 15.345 1.00 83.94 102 SER A N 1
ATOM 834 C CA . SER A 1 102 ? -31.233 19.990 15.005 1.00 83.94 102 SER A CA 1
ATOM 835 C C . SER A 1 102 ? -31.881 18.606 15.093 1.00 83.94 102 SER A C 1
ATOM 837 O O . SER A 1 102 ? -32.843 18.404 15.830 1.00 83.94 102 SER A O 1
ATOM 839 N N . LEU A 1 103 ? -31.328 17.642 14.350 1.00 90.62 103 LEU A N 1
ATOM 840 C CA . LEU A 1 103 ? -31.666 16.229 14.483 1.00 90.62 103 LEU A CA 1
ATOM 841 C C . LEU A 1 103 ? -30.402 15.362 14.472 1.00 90.62 103 LEU A C 1
ATOM 843 O O . LEU A 1 103 ? -29.423 15.692 13.803 1.00 90.62 103 LEU A O 1
ATOM 847 N N . PHE A 1 104 ? -30.454 14.224 15.158 1.00 92.06 104 PHE A N 1
ATOM 848 C CA . PHE A 1 104 ? -29.434 13.177 15.110 1.00 92.06 104 PHE A CA 1
ATOM 849 C C . PHE A 1 104 ? -30.115 11.807 15.036 1.00 92.06 104 PHE A C 1
ATOM 851 O O . PHE A 1 104 ? -31.058 11.548 15.783 1.00 92.06 104 PHE A O 1
ATOM 858 N N . VAL A 1 105 ? -29.648 10.914 14.161 1.00 91.81 105 VAL A N 1
ATOM 859 C CA . VAL A 1 105 ? -30.214 9.559 14.017 1.00 91.81 105 VAL A CA 1
ATOM 860 C C . VAL A 1 105 ? -29.234 8.523 14.557 1.00 91.81 105 VAL A C 1
ATOM 862 O O . VAL A 1 105 ? -28.020 8.653 14.399 1.00 91.81 105 VAL A O 1
ATOM 865 N N . THR A 1 106 ? -29.751 7.487 15.211 1.00 89.50 106 THR A N 1
ATOM 866 C CA . THR A 1 106 ? -28.965 6.344 15.704 1.00 89.50 106 THR A CA 1
ATOM 867 C C . THR A 1 106 ? -29.060 5.141 14.763 1.00 89.50 106 THR A C 1
ATOM 869 O O . THR A 1 106 ? -29.929 5.069 13.900 1.00 89.50 106 THR A O 1
ATOM 872 N N . LEU A 1 107 ? -28.183 4.150 14.943 1.00 84.50 107 LEU A N 1
ATOM 873 C CA . LEU A 1 107 ? -28.155 2.927 14.124 1.00 84.50 107 LEU A CA 1
ATOM 874 C C . LEU A 1 107 ? -29.451 2.111 14.143 1.00 84.50 107 LEU A C 1
ATOM 876 O O . LEU A 1 107 ? -29.719 1.375 13.199 1.00 84.50 107 LEU A O 1
ATOM 880 N N . ASN A 1 108 ? -30.239 2.230 15.212 1.00 82.94 108 ASN A N 1
ATOM 881 C CA . ASN A 1 108 ? -31.519 1.536 15.348 1.00 82.94 108 ASN A CA 1
ATOM 882 C C . ASN A 1 108 ? -32.647 2.247 14.569 1.00 82.94 108 ASN A C 1
ATOM 884 O O . ASN A 1 108 ? -33.786 1.791 14.572 1.00 82.94 108 ASN A O 1
ATOM 888 N N . GLY A 1 109 ? -32.343 3.379 13.924 1.00 83.25 109 GLY A N 1
ATOM 889 C CA . GLY A 1 109 ? -33.308 4.249 13.256 1.00 83.25 109 GLY A CA 1
ATOM 890 C C . GLY A 1 109 ? -33.987 5.259 14.183 1.00 83.25 109 GLY A C 1
ATOM 891 O O . GLY A 1 109 ? -34.748 6.082 13.687 1.00 83.25 109 GLY A O 1
ATOM 892 N N . ASP A 1 110 ? -33.720 5.236 15.495 1.00 89.69 110 ASP A N 1
ATOM 893 C CA . ASP A 1 110 ? -34.306 6.202 16.432 1.00 89.69 110 ASP A CA 1
ATOM 894 C C . ASP A 1 110 ? -33.751 7.607 16.168 1.00 89.69 110 ASP A C 1
ATOM 896 O O . ASP A 1 110 ? -32.530 7.783 16.046 1.00 89.69 110 ASP A O 1
ATOM 900 N N . ILE A 1 111 ? -34.648 8.594 16.111 1.00 91.06 111 ILE A N 1
ATOM 901 C CA . ILE A 1 111 ? -34.351 9.980 15.731 1.00 91.06 111 ILE A CA 1
ATOM 902 C C . ILE A 1 111 ? -34.523 10.890 16.945 1.00 91.06 111 ILE A C 1
ATOM 904 O O . ILE A 1 111 ? -35.579 10.899 17.573 1.00 91.06 111 ILE A O 1
ATOM 908 N N . TYR A 1 112 ? -33.494 11.677 17.242 1.00 91.19 112 TYR A N 1
ATOM 909 C CA . TYR A 1 112 ? -33.438 12.625 18.349 1.00 91.19 112 TYR A CA 1
ATOM 910 C C . TYR A 1 112 ? -33.496 14.051 17.804 1.00 91.19 112 TYR A C 1
ATOM 912 O O . TYR A 1 112 ? -32.751 14.363 16.876 1.00 91.19 112 TYR A O 1
ATOM 920 N N . PHE A 1 113 ? -34.350 14.910 18.361 1.00 88.19 113 PHE A N 1
ATOM 921 C CA . PHE A 1 113 ? -34.554 16.287 17.890 1.00 88.19 113 PHE A CA 1
ATOM 922 C C . PHE A 1 113 ? -35.029 17.214 19.024 1.00 88.19 113 PHE A C 1
ATOM 924 O O . PHE A 1 113 ? -35.637 16.744 19.987 1.00 88.19 113 PHE A O 1
ATOM 931 N N . ASP A 1 114 ? -34.729 18.516 18.950 1.00 85.12 114 ASP A N 1
ATOM 932 C CA . ASP A 1 114 ? -35.194 19.494 19.945 1.00 85.12 114 ASP A CA 1
ATOM 933 C C . ASP A 1 114 ? -36.612 19.999 19.634 1.00 85.12 114 ASP A C 1
ATOM 935 O O . ASP A 1 114 ? -36.928 20.327 18.497 1.00 85.12 114 ASP A O 1
ATOM 939 N N . GLU A 1 115 ? -37.479 20.059 20.644 1.00 77.38 115 GLU A N 1
ATOM 940 C CA . GLU A 1 115 ? -38.883 20.455 20.499 1.00 77.38 115 GLU A CA 1
ATOM 941 C C . GLU A 1 115 ? -39.357 21.281 21.702 1.00 77.38 115 GLU A C 1
ATOM 943 O O . GLU A 1 115 ? -39.074 20.949 22.858 1.00 77.38 115 GLU A O 1
ATOM 948 N N . GLY A 1 116 ? -40.096 22.354 21.410 1.00 69.94 116 GLY A N 1
ATOM 949 C CA . GLY A 1 116 ? -40.763 23.217 22.384 1.00 69.94 116 GLY A CA 1
ATOM 950 C C . GLY A 1 116 ? -40.535 24.711 22.144 1.00 69.94 116 GLY A C 1
ATOM 951 O O . GLY A 1 116 ? -39.645 25.115 21.389 1.00 69.94 116 GLY A O 1
ATOM 952 N N . ASP A 1 117 ? -41.339 25.519 22.829 1.00 63.09 117 ASP A N 1
ATOM 953 C CA . ASP A 1 117 ? -41.323 26.984 22.762 1.00 63.09 117 ASP A CA 1
ATOM 954 C C . ASP A 1 117 ? -40.289 27.571 23.750 1.00 63.09 117 ASP A C 1
ATOM 956 O O . ASP A 1 117 ? -39.643 26.830 24.492 1.00 63.09 117 ASP A O 1
ATOM 960 N N . GLU A 1 118 ? -40.102 28.898 23.786 1.00 60.69 118 GLU A N 1
ATOM 961 C CA . GLU A 1 118 ? -39.032 29.551 24.574 1.00 60.69 118 GLU A CA 1
ATOM 962 C C . GLU A 1 118 ? -39.006 29.174 26.072 1.00 60.69 118 GLU A C 1
ATOM 964 O O . GLU A 1 118 ? -37.924 29.073 26.651 1.00 60.69 118 GLU A O 1
ATOM 969 N N . GLU A 1 119 ? -40.163 28.917 26.693 1.00 60.69 119 GLU A N 1
ATOM 970 C CA . GLU A 1 119 ? -40.262 28.585 28.125 1.00 60.69 119 GLU A CA 1
ATOM 971 C C . GLU A 1 119 ? -40.140 27.082 28.447 1.00 60.69 119 GLU A C 1
ATOM 973 O O . GLU A 1 119 ? -39.791 26.727 29.573 1.00 60.69 119 GLU A O 1
ATOM 978 N N . ASN A 1 120 ? -40.433 26.186 27.496 1.00 68.00 120 ASN A N 1
ATOM 979 C CA . ASN A 1 120 ? -40.575 24.742 27.742 1.00 68.00 120 ASN A CA 1
ATOM 980 C C . ASN A 1 120 ? -39.975 23.910 26.597 1.00 68.00 120 ASN A C 1
ATOM 982 O O . ASN A 1 120 ? -40.706 23.287 25.825 1.00 68.00 120 ASN A O 1
ATOM 986 N N . ARG A 1 121 ? -38.639 23.868 26.493 1.00 78.94 121 ARG A N 1
ATOM 987 C CA . ARG A 1 121 ? -37.942 23.016 25.514 1.00 78.94 121 ARG A CA 1
ATOM 988 C C . ARG A 1 121 ? -37.533 21.651 26.075 1.00 78.94 121 ARG A C 1
ATOM 990 O O . ARG A 1 121 ? -37.186 21.470 27.243 1.00 78.94 121 ARG A O 1
ATOM 997 N N . THR A 1 122 ? -37.525 20.670 25.185 1.00 86.12 122 THR A N 1
ATOM 998 C CA . THR A 1 122 ? -37.120 19.284 25.434 1.00 86.12 122 THR A CA 1
ATOM 999 C C . THR A 1 122 ? -36.302 18.752 24.260 1.00 86.12 122 THR A C 1
ATOM 1001 O O . THR A 1 122 ? -36.347 19.308 23.165 1.00 86.12 122 THR A O 1
ATOM 1004 N N . VAL A 1 123 ? -35.566 17.660 24.465 1.00 88.38 123 VAL A N 1
ATOM 1005 C CA . VAL A 1 123 ? -35.142 16.785 23.365 1.00 88.38 123 VAL A CA 1
ATOM 1006 C C . VAL A 1 123 ? -36.038 15.555 23.380 1.00 88.38 123 VAL A C 1
ATOM 1008 O O . VAL A 1 123 ? -36.080 14.821 24.374 1.00 88.38 123 VAL A O 1
ATOM 1011 N N . GLN A 1 124 ? -36.744 15.347 22.274 1.00 86.69 124 GLN A N 1
ATOM 1012 C CA . GLN A 1 124 ? -37.567 14.173 22.021 1.00 86.69 124 GLN A CA 1
ATOM 1013 C C . GLN A 1 124 ? -36.754 13.108 21.283 1.00 86.69 124 GLN A C 1
ATOM 1015 O O . GLN A 1 124 ? -35.842 13.412 20.511 1.00 86.69 124 GLN A O 1
ATOM 1020 N N . ARG A 1 125 ? -37.117 11.847 21.507 1.00 89.50 125 ARG A N 1
ATOM 1021 C CA . ARG A 1 125 ? -36.678 10.684 20.734 1.00 89.50 125 ARG A CA 1
ATOM 1022 C C . ARG A 1 125 ? -37.903 10.021 20.123 1.00 89.50 125 ARG A C 1
ATOM 1024 O O . ARG A 1 125 ? -38.758 9.538 20.859 1.00 89.50 125 ARG A O 1
ATOM 1031 N N . TRP A 1 126 ? -37.953 9.923 18.800 1.00 89.44 126 TRP A N 1
ATOM 1032 C CA . TRP A 1 126 ? -38.847 8.995 18.108 1.00 89.44 126 TRP A CA 1
ATOM 1033 C C . TRP A 1 126 ? -38.202 7.605 18.057 1.00 89.44 126 TRP A C 1
ATOM 1035 O O . TRP A 1 126 ? -37.055 7.468 17.624 1.00 89.44 126 TRP A O 1
ATOM 1045 N N . ILE A 1 127 ? -38.927 6.588 18.525 1.00 86.56 127 ILE A N 1
ATOM 1046 C CA . ILE A 1 127 ? -38.483 5.194 18.618 1.00 86.56 127 ILE A CA 1
ATOM 1047 C C . ILE A 1 127 ? -38.988 4.419 17.399 1.00 86.56 127 ILE A C 1
ATOM 1049 O O . ILE A 1 127 ? -40.181 4.121 17.292 1.00 86.56 127 ILE A O 1
ATOM 1053 N N . SER A 1 128 ? -38.063 4.025 16.526 1.00 84.00 128 SER A N 1
ATOM 1054 C CA . SER A 1 128 ? -38.346 3.407 15.225 1.00 84.00 128 SER A CA 1
ATOM 1055 C C . SER A 1 128 ? -39.107 2.080 15.345 1.00 84.00 128 SER A C 1
ATOM 1057 O O . SER A 1 128 ? -40.067 1.834 14.620 1.00 84.00 128 SER A O 1
ATOM 1059 N N . GLU A 1 129 ? -38.757 1.245 16.332 1.00 84.06 129 GLU A N 1
ATOM 1060 C CA . GLU A 1 129 ? -39.418 -0.050 16.577 1.00 84.06 129 GLU A CA 1
ATOM 1061 C C . GLU A 1 129 ? -40.887 0.056 17.032 1.00 84.06 129 GLU A C 1
ATOM 1063 O O . GLU A 1 129 ? -41.597 -0.951 17.036 1.00 84.06 129 GLU A O 1
ATOM 1068 N N . LYS A 1 130 ? -41.329 1.233 17.498 1.00 82.75 130 LYS A N 1
ATOM 1069 C CA . LYS A 1 130 ? -42.602 1.404 18.225 1.00 82.75 130 LYS A CA 1
ATOM 1070 C C . LYS A 1 130 ? -43.522 2.483 17.656 1.00 82.75 130 LYS A C 1
ATOM 1072 O O . LYS A 1 130 ? -44.655 2.566 18.118 1.00 82.75 130 LYS A O 1
ATOM 1077 N N . ASP A 1 131 ? -43.024 3.309 16.734 1.00 81.31 131 ASP A N 1
ATOM 1078 C CA . ASP A 1 131 ? -43.661 4.552 16.272 1.00 81.31 131 ASP A CA 1
ATOM 1079 C C . ASP A 1 131 ? -44.171 5.421 17.442 1.00 81.31 131 ASP A C 1
ATOM 1081 O O . ASP A 1 131 ? -45.325 5.843 17.512 1.00 81.31 131 ASP A O 1
ATOM 1085 N N . ALA A 1 132 ? -43.298 5.613 18.436 1.00 83.12 132 ALA A N 1
ATOM 1086 C CA . ALA A 1 132 ? -43.621 6.253 19.708 1.00 83.12 132 ALA A CA 1
ATOM 1087 C C . ALA A 1 132 ? -42.539 7.258 20.110 1.00 83.12 132 ALA A C 1
ATOM 1089 O O . ALA A 1 132 ? -41.359 7.040 19.838 1.00 83.12 132 ALA A O 1
ATOM 1090 N N . PHE A 1 133 ? -42.933 8.332 20.793 1.00 83.19 133 PHE A N 1
ATOM 1091 C CA . PHE A 1 133 ? -42.025 9.390 21.238 1.00 83.19 133 PHE A CA 1
ATOM 1092 C C . PHE A 1 133 ? -41.756 9.311 22.749 1.00 83.19 133 PHE A C 1
ATOM 1094 O O . PHE A 1 133 ? -42.658 8.991 23.526 1.00 83.19 133 PHE A O 1
ATOM 1101 N N . GLU A 1 134 ? -40.531 9.632 23.173 1.00 86.06 134 GLU A N 1
ATOM 1102 C CA . GLU A 1 134 ? -40.163 9.820 24.582 1.00 86.06 134 GLU A CA 1
ATOM 1103 C C . GLU A 1 134 ? -39.268 11.058 24.786 1.00 86.06 134 GLU A C 1
ATOM 1105 O O . GLU A 1 134 ? -38.332 11.300 24.020 1.00 86.06 134 GLU A O 1
ATOM 1110 N N . THR A 1 135 ? -39.516 11.819 25.858 1.00 87.06 135 THR A N 1
ATOM 1111 C CA . THR A 1 135 ? -38.627 12.903 26.302 1.00 87.06 135 THR A CA 1
ATOM 1112 C C . THR A 1 135 ? -37.357 12.308 26.910 1.00 87.06 135 THR A C 1
ATOM 1114 O O . THR A 1 135 ? -37.443 11.552 27.878 1.00 87.06 135 THR A O 1
ATOM 1117 N N . VAL A 1 136 ? -36.180 12.677 26.393 1.00 88.25 136 VAL A N 1
ATOM 1118 C CA . VAL A 1 136 ? -34.879 12.157 26.874 1.00 88.25 136 VAL A CA 1
ATOM 1119 C C . VAL A 1 136 ? -33.987 13.207 27.543 1.00 88.25 136 VAL A C 1
ATOM 1121 O O . VAL A 1 136 ? -33.019 12.855 28.219 1.00 88.25 136 VAL A O 1
ATOM 1124 N N . MET A 1 137 ? -34.287 14.495 27.365 1.00 86.75 137 MET A N 1
ATOM 1125 C CA . MET A 1 137 ? -33.573 15.602 28.004 1.00 86.75 137 MET A CA 1
ATOM 1126 C C . MET A 1 137 ? -34.517 16.800 28.170 1.00 86.75 137 MET A C 1
ATOM 1128 O O . MET A 1 137 ? -35.182 17.193 27.215 1.00 86.75 137 MET A O 1
ATOM 1132 N N . ASN A 1 138 ? -34.535 17.414 29.353 1.00 86.06 138 ASN A N 1
ATOM 1133 C CA . ASN A 1 138 ? -35.180 18.713 29.569 1.00 86.06 138 ASN A CA 1
ATOM 1134 C C . ASN A 1 138 ? -34.134 19.819 29.377 1.00 86.06 138 ASN A C 1
ATOM 1136 O O . ASN A 1 138 ? -33.021 19.694 29.894 1.00 86.06 138 ASN A O 1
ATOM 1140 N N . ILE A 1 139 ? -34.472 20.886 28.650 1.00 84.31 139 ILE A N 1
ATOM 1141 C CA . ILE A 1 139 ? -33.533 21.950 28.264 1.00 84.31 139 ILE A CA 1
ATOM 1142 C C . ILE A 1 139 ? -34.185 23.331 28.406 1.00 84.31 139 ILE A C 1
ATOM 1144 O O . ILE A 1 139 ? -35.365 23.512 28.143 1.00 84.31 139 ILE A O 1
ATOM 1148 N N . ASN A 1 140 ? -33.407 24.328 28.821 1.00 82.62 140 ASN A N 1
ATOM 1149 C CA . ASN A 1 140 ? -33.867 25.703 29.056 1.00 82.62 140 ASN A CA 1
ATOM 1150 C C . ASN A 1 140 ? -33.283 26.707 28.041 1.00 82.62 140 ASN A C 1
ATOM 1152 O O . ASN A 1 140 ? -33.053 27.867 28.369 1.00 82.62 140 ASN A O 1
ATOM 1156 N N . SER A 1 141 ? -32.939 26.226 26.844 1.00 83.81 141 SER A N 1
ATOM 1157 C CA . SER A 1 141 ? -32.425 26.986 25.697 1.00 83.81 141 SER A CA 1
ATOM 1158 C C . SER A 1 141 ? -32.447 26.069 24.465 1.00 83.81 141 SER A C 1
ATOM 1160 O O . SER A 1 141 ? -32.442 24.846 24.624 1.00 83.81 141 SER A O 1
ATOM 1162 N N . SER A 1 142 ? -32.473 26.620 23.250 1.00 82.50 142 SER A N 1
ATOM 1163 C CA . SER A 1 142 ? -32.500 25.833 22.008 1.00 82.50 142 SER A CA 1
ATOM 1164 C C . SER A 1 142 ? -31.172 25.112 21.737 1.00 82.50 142 SER A C 1
ATOM 1166 O O . SER A 1 142 ? -30.087 25.663 21.959 1.00 82.50 142 SER A O 1
ATOM 1168 N N . CYS A 1 143 ? -31.252 23.872 21.240 1.00 87.69 143 CYS A N 1
ATOM 1169 C CA . CYS A 1 143 ? -30.079 23.062 20.904 1.00 87.69 143 CYS A CA 1
ATOM 1170 C C . CYS A 1 143 ? -29.664 23.316 19.451 1.00 87.69 143 CYS A C 1
ATOM 1172 O O . CYS A 1 143 ? -30.167 22.674 18.531 1.00 87.69 143 CYS A O 1
ATOM 1174 N N . SER A 1 144 ? -28.707 24.220 19.229 1.00 88.56 144 SER A N 1
ATOM 1175 C CA . SER A 1 144 ? -28.248 24.556 17.868 1.00 88.56 144 SER A CA 1
ATOM 1176 C C . SER A 1 144 ? -27.670 23.359 17.103 1.00 88.56 144 SER A C 1
ATOM 1178 O O . SER A 1 144 ? -27.730 23.323 15.874 1.00 88.56 144 SER A O 1
ATOM 1180 N N . HIS A 1 145 ? -27.112 22.375 17.813 1.00 91.50 145 HIS A N 1
ATOM 1181 C CA . HIS A 1 145 ? -26.738 21.072 17.269 1.00 91.50 145 HIS A CA 1
ATOM 1182 C C . HIS A 1 145 ? -26.828 19.997 18.373 1.00 91.50 145 HIS A C 1
ATOM 1184 O O . HIS A 1 145 ? -26.348 20.204 19.491 1.00 91.50 145 HIS A O 1
ATOM 1190 N N . LEU A 1 146 ? -27.444 18.857 18.053 1.00 93.19 146 LEU A N 1
ATOM 1191 C CA . LEU A 1 146 ? -27.447 17.632 18.856 1.00 93.19 146 LEU A CA 1
ATOM 1192 C C . LEU A 1 146 ? -26.400 16.643 18.330 1.00 93.19 146 LEU A C 1
ATOM 1194 O O . LEU A 1 146 ? -26.238 16.494 17.122 1.00 93.19 146 LEU A O 1
ATOM 1198 N N . PHE A 1 147 ? -25.718 15.927 19.225 1.00 93.69 147 PHE A N 1
ATOM 1199 C CA . PHE A 1 147 ? -24.754 14.884 18.851 1.00 93.69 147 PHE A CA 1
ATOM 1200 C C . PHE A 1 147 ? -24.779 13.734 19.864 1.00 93.69 147 PHE A C 1
ATOM 1202 O O . PHE A 1 147 ? -24.873 13.995 21.062 1.00 93.69 147 PHE A O 1
ATOM 1209 N N . ILE A 1 148 ? -24.668 12.475 19.423 1.00 93.00 148 ILE A N 1
ATOM 1210 C CA . ILE A 1 148 ? -24.572 11.311 20.324 1.00 93.00 148 ILE A CA 1
ATOM 1211 C C . ILE A 1 148 ? -23.201 10.644 20.164 1.00 93.00 148 ILE A C 1
ATOM 1213 O O . ILE A 1 148 ? -22.786 10.325 19.050 1.00 93.00 148 ILE A O 1
ATOM 1217 N N . ASP A 1 149 ? -22.492 10.445 21.279 1.00 91.00 149 ASP A N 1
ATOM 1218 C CA . ASP A 1 149 ? -21.175 9.795 21.293 1.00 91.00 149 ASP A CA 1
ATOM 1219 C C . ASP A 1 149 ? -21.249 8.253 21.315 1.00 91.00 149 ASP A C 1
ATOM 1221 O O . ASP A 1 149 ? -22.303 7.645 21.508 1.00 91.00 149 ASP A O 1
ATOM 1225 N N . ILE A 1 150 ? -20.091 7.598 21.177 1.00 87.44 150 ILE A N 1
ATOM 1226 C CA . ILE A 1 150 ? -19.953 6.127 21.201 1.00 87.44 150 ILE A CA 1
ATOM 1227 C C . ILE A 1 150 ? -20.324 5.455 22.544 1.00 87.44 150 ILE A C 1
ATOM 1229 O O . ILE A 1 150 ? -20.264 4.229 22.646 1.00 87.44 150 ILE A O 1
ATOM 1233 N N . ASN A 1 151 ? -20.687 6.225 23.576 1.00 88.31 151 ASN A N 1
ATOM 1234 C CA . ASN A 1 151 ? -21.118 5.748 24.894 1.00 88.31 151 ASN A CA 1
ATOM 1235 C C . ASN A 1 151 ? -22.615 6.004 25.165 1.00 88.31 151 ASN A C 1
ATOM 1237 O O . ASN A 1 151 ? -23.086 5.763 26.286 1.00 88.31 151 ASN A O 1
ATOM 1241 N N . ASP A 1 152 ? -23.364 6.464 24.160 1.00 88.56 152 ASP A N 1
ATOM 1242 C CA . ASP A 1 152 ? -24.750 6.931 24.252 1.00 88.56 152 ASP A CA 1
ATOM 1243 C C . ASP A 1 152 ? -24.920 8.131 25.212 1.00 88.56 152 ASP A C 1
ATOM 1245 O O . ASP A 1 152 ? -25.907 8.231 25.948 1.00 88.56 152 ASP A O 1
ATOM 1249 N N . ASN A 1 153 ? -23.950 9.054 25.236 1.00 91.06 153 ASN A N 1
ATOM 1250 C CA . ASN A 1 153 ? -24.167 10.398 25.770 1.00 91.06 153 ASN A CA 1
ATOM 1251 C C . ASN A 1 153 ? -24.730 11.303 24.669 1.00 91.06 153 ASN A C 1
ATOM 1253 O O . ASN A 1 153 ? -24.092 11.484 23.634 1.00 91.06 153 ASN A O 1
ATOM 1257 N N . LEU A 1 154 ? -25.884 11.916 24.923 1.00 93.00 154 LEU A N 1
ATOM 1258 C CA . LEU A 1 154 ? -26.484 12.950 24.084 1.00 93.00 154 LEU A CA 1
ATOM 1259 C C . LEU A 1 154 ? -25.960 14.322 24.522 1.00 93.00 154 LEU A C 1
ATOM 1261 O O . LEU A 1 154 ? -26.152 14.714 25.673 1.00 93.00 154 LEU A O 1
ATOM 1265 N N . TYR A 1 155 ? -25.323 15.041 23.603 1.00 94.31 155 TYR A N 1
ATOM 1266 C CA . TYR A 1 155 ? -24.814 16.402 23.757 1.00 94.31 155 TYR A CA 1
ATOM 1267 C C . TYR A 1 155 ? -25.765 17.411 23.088 1.00 94.31 155 TYR A C 1
ATOM 1269 O O . TYR A 1 155 ? -26.321 17.129 22.027 1.00 94.31 155 TYR A O 1
ATOM 1277 N N . CYS A 1 156 ? -25.897 18.601 23.678 1.00 93.69 156 CYS A N 1
ATOM 1278 C CA . CYS A 1 156 ? -26.651 19.742 23.151 1.00 93.69 156 CYS A CA 1
ATOM 1279 C C . CYS A 1 156 ? -25.849 21.039 23.331 1.00 93.69 156 CYS A C 1
ATOM 1281 O O . CYS A 1 156 ? -25.383 21.338 24.436 1.00 93.69 156 CYS A O 1
ATOM 1283 N N . SER A 1 157 ? -25.714 21.832 22.265 1.00 93.75 157 SER A N 1
ATOM 1284 C CA . SER A 1 157 ? -25.197 23.205 22.324 1.00 93.75 157 SER A CA 1
ATOM 1285 C C . SER A 1 157 ? -26.315 24.217 22.587 1.00 93.75 157 SER A C 1
ATOM 1287 O O . SER A 1 157 ? -27.105 24.547 21.702 1.00 93.75 157 SER A O 1
ATOM 1289 N N . MET A 1 158 ? -26.360 24.731 23.815 1.00 91.00 158 MET A N 1
ATOM 1290 C CA . MET A 1 158 ? -27.306 25.760 24.243 1.00 91.00 158 MET A CA 1
ATOM 1291 C C . MET A 1 158 ? -26.785 27.137 23.833 1.00 91.00 158 MET A C 1
ATOM 1293 O O . MET A 1 158 ? -25.822 27.649 24.415 1.00 91.00 158 MET A O 1
ATOM 1297 N N . ILE A 1 159 ? -27.416 27.734 22.823 1.00 87.75 159 ILE A N 1
ATOM 1298 C CA . ILE A 1 159 ? -26.906 28.954 22.189 1.00 87.75 159 ILE A CA 1
ATOM 1299 C C . ILE A 1 159 ? -26.978 30.176 23.110 1.00 87.75 159 ILE A C 1
ATOM 1301 O O . ILE A 1 159 ? -25.954 30.836 23.305 1.00 87.75 159 ILE A O 1
ATOM 1305 N N . GLU A 1 160 ? -28.121 30.435 23.748 1.00 88.12 160 GLU A N 1
ATOM 1306 C CA . GLU A 1 160 ? -28.289 31.598 24.635 1.00 88.12 160 GLU A CA 1
ATOM 1307 C C . GLU A 1 160 ? -27.651 31.383 26.013 1.00 88.12 160 GLU A C 1
ATOM 1309 O O . GLU A 1 160 ? -27.072 32.313 26.565 1.00 88.12 160 GLU A O 1
ATOM 1314 N N . ASN A 1 161 ? -27.612 30.142 26.512 1.00 90.88 161 ASN A N 1
ATOM 1315 C CA . ASN A 1 161 ? -26.918 29.810 27.769 1.00 90.88 161 ASN A CA 1
ATOM 1316 C C . ASN A 1 161 ? -25.399 29.621 27.578 1.00 90.88 161 ASN A C 1
ATOM 1318 O O . ASN A 1 161 ? -24.713 29.160 28.484 1.00 90.88 161 ASN A O 1
ATOM 1322 N N . HIS A 1 162 ? -24.880 29.913 26.381 1.00 93.81 162 HIS A N 1
ATOM 1323 C CA . HIS A 1 162 ? -23.455 29.964 26.042 1.00 93.81 162 HIS A CA 1
ATOM 1324 C C . HIS A 1 162 ? -22.620 28.750 26.497 1.00 93.81 162 HIS A C 1
ATOM 1326 O O . HIS A 1 162 ? -21.460 28.878 26.897 1.00 93.81 162 HIS A O 1
ATOM 1332 N N . GLN A 1 163 ? -23.204 27.554 26.410 1.00 94.00 163 GLN A N 1
ATOM 1333 C CA . GLN A 1 163 ? -22.622 26.322 26.942 1.00 94.00 163 GLN A CA 1
ATOM 1334 C C . GLN A 1 163 ? -22.990 25.090 26.109 1.00 94.00 163 GLN A C 1
ATOM 1336 O O . GLN A 1 163 ? -23.943 25.096 25.330 1.00 94.00 163 GLN A O 1
ATOM 1341 N N . VAL A 1 164 ? -22.249 24.004 26.308 1.00 94.56 164 VAL A N 1
ATOM 1342 C CA . VAL A 1 164 ? -22.598 22.661 25.841 1.00 94.56 164 VAL A CA 1
ATOM 1343 C C . VAL A 1 164 ? -22.844 21.789 27.067 1.00 94.56 164 VAL A C 1
ATOM 1345 O O . VAL A 1 164 ? -22.011 21.726 27.978 1.00 94.56 164 VAL A O 1
ATOM 1348 N N . VAL A 1 165 ? -23.989 21.113 27.079 1.00 92.88 165 VAL A N 1
ATOM 1349 C CA . VAL A 1 165 ? -24.371 20.132 28.102 1.00 92.88 165 VAL A CA 1
ATOM 1350 C C . VAL A 1 165 ? -24.456 18.741 27.485 1.00 92.88 165 VAL A C 1
ATOM 1352 O O . VAL A 1 165 ? -24.658 18.603 26.278 1.00 92.88 165 VAL A O 1
ATOM 1355 N N . LYS A 1 166 ? -24.346 17.701 28.314 1.00 92.62 166 LYS A N 1
ATOM 1356 C CA . LYS A 1 166 ? -24.700 16.330 27.938 1.00 92.62 166 LYS A CA 1
ATOM 1357 C C . LYS A 1 166 ? -25.555 15.639 28.991 1.00 92.62 166 LYS A C 1
ATOM 1359 O O . LYS A 1 166 ? -25.496 15.983 30.169 1.00 92.62 166 LYS A O 1
ATOM 1364 N N . THR A 1 167 ? -26.290 14.613 28.580 1.00 91.69 167 THR A N 1
ATOM 1365 C CA . THR A 1 167 ? -26.841 13.594 29.483 1.00 91.69 167 THR A CA 1
ATOM 1366 C C . THR A 1 167 ? -26.536 12.198 28.944 1.00 91.69 167 THR A C 1
ATOM 1368 O O . THR A 1 167 ? -26.258 12.038 27.756 1.00 91.69 167 THR A O 1
ATOM 1371 N N . ASN A 1 168 ? -26.559 11.180 29.804 1.00 89.44 168 ASN A N 1
ATOM 1372 C CA . ASN A 1 168 ? -26.365 9.796 29.374 1.00 89.44 168 ASN A CA 1
ATOM 1373 C C . ASN A 1 168 ? -27.722 9.123 29.153 1.00 89.44 168 ASN A C 1
ATOM 1375 O O . ASN A 1 168 ? -28.505 9.004 30.093 1.00 89.44 168 ASN A O 1
ATOM 1379 N N . LEU A 1 169 ? -27.973 8.621 27.943 1.00 86.06 169 LEU A N 1
ATOM 1380 C CA . LEU A 1 169 ? -29.266 8.054 27.539 1.00 86.06 169 LEU A CA 1
ATOM 1381 C C . LEU A 1 169 ? -29.628 6.744 28.266 1.00 86.06 169 LEU A C 1
ATOM 1383 O O . LEU A 1 169 ? -30.752 6.264 28.152 1.00 86.06 169 LEU A O 1
ATOM 1387 N N . LYS A 1 170 ? -28.700 6.162 29.039 1.00 81.88 170 LYS A N 1
ATOM 1388 C CA . LYS A 1 170 ? -28.947 4.994 29.903 1.00 81.88 170 LYS A CA 1
ATOM 1389 C C . LYS A 1 170 ? -29.334 5.380 31.340 1.00 81.88 170 LYS A C 1
ATOM 1391 O O . LYS A 1 170 ? -29.642 4.495 32.137 1.00 81.88 170 LYS A O 1
ATOM 1396 N N . ASN A 1 171 ? -29.293 6.667 31.697 1.00 76.38 171 ASN A N 1
ATOM 1397 C CA . ASN A 1 171 ? -29.618 7.170 33.032 1.00 76.38 171 ASN A CA 1
ATOM 1398 C C . ASN A 1 171 ? -31.059 7.706 33.086 1.00 76.38 171 ASN A C 1
ATOM 1400 O O . ASN A 1 171 ? -31.342 8.802 32.609 1.00 76.38 171 ASN A O 1
ATOM 1404 N N . SER A 1 172 ? -31.952 6.981 33.763 1.00 65.75 172 SER A N 1
ATOM 1405 C CA . SER A 1 172 ? -33.363 7.366 33.937 1.00 65.75 172 SER A CA 1
ATOM 1406 C C . SER A 1 172 ? -33.594 8.648 34.753 1.00 65.75 172 SER A C 1
ATOM 1408 O O . SER A 1 172 ? -34.730 9.100 34.858 1.00 65.75 172 SER A O 1
ATOM 1410 N N . LEU A 1 173 ? -32.545 9.246 35.331 1.00 68.38 173 LEU A N 1
ATOM 1411 C CA . LEU A 1 173 ? -32.612 10.513 36.068 1.00 68.38 173 LEU A CA 1
ATOM 1412 C C . LEU A 1 173 ? -32.366 11.760 35.191 1.00 68.38 173 LEU A C 1
ATOM 1414 O O . LEU A 1 173 ? -32.292 12.854 35.747 1.00 68.38 173 LEU A O 1
ATOM 1418 N N . MET A 1 174 ? -32.189 11.609 33.865 1.00 69.94 174 MET A N 1
ATOM 1419 C CA . MET A 1 174 ? -32.038 12.697 32.866 1.00 69.94 174 MET A CA 1
ATOM 1420 C C . MET A 1 174 ? -31.086 13.836 33.289 1.00 69.94 174 MET A C 1
ATOM 1422 O O . MET A 1 174 ? -31.303 15.014 33.006 1.00 69.94 174 MET A O 1
ATOM 1426 N N . THR A 1 175 ? -30.033 13.500 34.034 1.00 79.56 175 THR A N 1
ATOM 1427 C CA . THR A 1 175 ? -29.204 14.491 34.726 1.00 79.56 175 THR A CA 1
ATOM 1428 C C . THR A 1 175 ? -28.308 15.226 33.731 1.00 79.56 175 THR A C 1
ATOM 1430 O O . THR A 1 175 ? -27.544 14.584 33.006 1.00 79.56 175 THR A O 1
ATOM 1433 N N . LEU A 1 176 ? -28.389 16.558 33.691 1.00 83.38 176 LEU A N 1
ATOM 1434 C CA . LEU A 1 176 ? -27.524 17.390 32.852 1.00 83.38 176 LEU A CA 1
ATOM 1435 C C . LEU A 1 176 ? -26.115 17.501 33.449 1.00 83.38 176 LEU A C 1
ATOM 1437 O O . LEU A 1 176 ? -25.947 17.715 34.649 1.00 83.38 176 LEU A O 1
ATOM 1441 N N . ILE A 1 177 ? -25.108 17.393 32.586 1.00 88.06 177 ILE A N 1
ATOM 1442 C CA . ILE A 1 177 ? -23.689 17.559 32.901 1.00 88.06 177 ILE A CA 1
ATOM 1443 C C . ILE A 1 177 ? -23.128 18.641 31.976 1.00 88.06 177 ILE A C 1
ATOM 1445 O O . ILE A 1 177 ? -23.149 18.490 30.755 1.00 88.06 177 ILE A O 1
ATOM 1449 N N . TYR A 1 178 ? -22.613 19.726 32.550 1.00 87.81 178 TYR A N 1
ATOM 1450 C CA . TYR A 1 178 ? -21.904 20.776 31.814 1.00 87.81 178 TYR A CA 1
ATOM 1451 C C . TYR A 1 178 ? -20.559 20.242 31.303 1.00 87.81 178 TYR A C 1
ATOM 1453 O O . TYR A 1 178 ? -19.831 19.605 32.064 1.00 87.81 178 TYR A O 1
ATOM 1461 N N . VAL A 1 179 ? -20.232 20.484 30.028 1.00 90.00 179 VAL A N 1
ATOM 1462 C CA . VAL A 1 179 ? -18.986 19.982 29.406 1.00 90.00 179 VAL A CA 1
ATOM 1463 C C . VAL A 1 179 ? -18.161 21.039 28.674 1.00 90.00 179 VAL A C 1
ATOM 1465 O O . VAL A 1 179 ? -16.963 20.843 28.513 1.00 90.00 179 VAL A O 1
ATOM 1468 N N . ALA A 1 180 ? -18.754 22.161 28.260 1.00 91.62 180 ALA A N 1
ATOM 1469 C CA . ALA A 1 180 ? -18.017 23.288 27.686 1.00 91.62 180 ALA A CA 1
ATOM 1470 C C . ALA A 1 180 ? -18.769 24.610 27.896 1.00 91.62 180 ALA A C 1
ATOM 1472 O O . ALA A 1 180 ? -19.997 24.630 27.840 1.00 91.62 180 ALA A O 1
ATOM 1473 N N . GLY A 1 181 ? -18.048 25.720 28.082 1.00 90.31 181 GLY A N 1
ATOM 1474 C CA . GLY A 1 181 ? -18.644 27.002 28.481 1.00 90.31 181 GLY A CA 1
ATOM 1475 C C . GLY A 1 181 ? -18.951 27.062 29.984 1.00 90.31 181 GLY A C 1
ATOM 1476 O O . GLY A 1 181 ? -19.039 26.034 30.651 1.00 90.31 181 GLY A O 1
ATOM 1477 N N . THR A 1 182 ? -19.104 28.273 30.529 1.00 88.31 182 THR A N 1
ATOM 1478 C CA . THR A 1 182 ? -19.362 28.497 31.969 1.00 88.31 182 THR A CA 1
ATOM 1479 C C . THR A 1 182 ? -20.776 29.010 32.257 1.00 88.31 182 THR A C 1
ATOM 1481 O O . THR A 1 182 ? -21.009 29.554 33.330 1.00 88.31 182 THR A O 1
ATOM 1484 N N . GLY A 1 183 ? -21.696 28.934 31.290 1.00 87.19 183 GLY A N 1
ATOM 1485 C CA . GLY A 1 183 ? -22.977 29.654 31.308 1.00 87.19 183 GLY A CA 1
ATOM 1486 C C . GLY A 1 183 ? -22.848 31.133 30.903 1.00 87.19 183 GLY A C 1
ATOM 1487 O O . GLY A 1 183 ? -23.703 31.674 30.207 1.00 87.19 183 GLY A O 1
ATOM 1488 N N . ASP A 1 184 ? -21.743 31.782 31.280 1.00 87.94 184 ASP A N 1
ATOM 1489 C CA . ASP A 1 184 ? -21.479 33.189 30.971 1.00 87.94 184 ASP A CA 1
ATOM 1490 C C . ASP A 1 184 ? -20.959 33.434 29.549 1.00 87.94 184 ASP A C 1
ATOM 1492 O O . ASP A 1 184 ? -20.097 32.719 29.026 1.00 87.94 184 ASP A O 1
ATOM 1496 N N . LYS A 1 185 ? -21.390 34.562 28.974 1.00 93.44 185 LYS A N 1
ATOM 1497 C CA . LYS A 1 185 ? -20.895 35.085 27.696 1.00 93.44 185 LYS A CA 1
ATOM 1498 C C . LYS A 1 185 ? -19.446 35.531 27.832 1.00 93.44 185 LYS A C 1
ATOM 1500 O O . LYS A 1 185 ? -19.164 36.604 28.367 1.00 93.44 185 LYS A O 1
ATOM 1505 N N . GLY A 1 186 ? -18.518 34.744 27.305 1.00 92.69 186 GLY A N 1
ATOM 1506 C CA . GLY A 1 186 ? -17.099 34.997 27.508 1.00 92.69 186 GLY A CA 1
ATOM 1507 C C . GLY A 1 186 ? -16.224 34.613 26.328 1.00 92.69 186 GLY A C 1
ATOM 1508 O O . GLY A 1 186 ? -16.703 34.233 25.264 1.00 92.69 186 GLY A O 1
ATOM 1509 N N . SER A 1 187 ? -14.911 34.766 26.503 1.00 92.12 187 SER A N 1
ATOM 1510 C CA . SER A 1 187 ? -13.935 34.557 25.420 1.00 92.12 187 SER A CA 1
ATOM 1511 C C . SER A 1 187 ? -12.620 33.904 25.869 1.00 92.12 187 SER A C 1
ATOM 1513 O O . SER A 1 187 ? -11.684 33.770 25.074 1.00 92.12 187 SER A O 1
ATOM 1515 N N . ASN A 1 188 ? -12.547 33.482 27.134 1.00 93.12 188 ASN A N 1
ATOM 1516 C CA . ASN A 1 188 ? -11.436 32.709 27.689 1.00 93.12 188 ASN A CA 1
ATOM 1517 C C . ASN A 1 188 ? -11.386 31.285 27.089 1.00 93.12 188 ASN A C 1
ATOM 1519 O O . ASN A 1 188 ? -12.176 30.932 26.209 1.00 93.12 188 ASN A O 1
ATOM 1523 N N . SER A 1 189 ? -10.439 30.457 27.531 1.00 91.31 189 SER A N 1
ATOM 1524 C CA . SER A 1 189 ? -10.295 29.050 27.113 1.00 91.31 189 SER A CA 1
ATOM 1525 C C . SER A 1 189 ? -11.491 28.179 27.511 1.00 91.31 189 SER A C 1
ATOM 1527 O O . SER A 1 189 ? -11.902 27.317 26.740 1.00 91.31 189 SER A O 1
ATOM 1529 N N . ASN A 1 190 ? -12.069 28.427 28.686 1.00 91.25 190 ASN A N 1
ATOM 1530 C CA . ASN A 1 190 ? -13.217 27.708 29.247 1.00 91.25 190 ASN A CA 1
ATOM 1531 C C . ASN A 1 190 ? -14.588 28.324 28.899 1.00 91.25 190 ASN A C 1
ATOM 1533 O O . ASN A 1 190 ? -15.618 27.747 29.232 1.00 91.25 190 ASN A O 1
ATOM 1537 N N . GLN A 1 191 ? -14.618 29.488 28.245 1.00 94.75 191 GLN A N 1
ATOM 1538 C CA . GLN A 1 191 ? -15.843 30.234 27.935 1.00 94.75 191 GLN A CA 1
ATOM 1539 C C . GLN A 1 191 ? -16.189 30.193 26.446 1.00 94.75 191 GLN A C 1
ATOM 1541 O O . GLN A 1 191 ? -15.310 30.050 25.596 1.00 94.75 191 GLN A O 1
ATOM 1546 N N . LEU A 1 192 ? -17.472 30.391 26.143 1.00 95.69 192 LEU A N 1
ATOM 1547 C CA . LEU A 1 192 ? -18.035 30.434 24.794 1.00 95.69 192 LEU A CA 1
ATOM 1548 C C . LEU A 1 192 ? -18.944 31.670 24.655 1.00 95.69 192 LEU A C 1
ATOM 1550 O O . LEU A 1 192 ? -19.301 32.315 25.642 1.00 95.69 192 LEU A O 1
ATOM 1554 N N . ALA A 1 193 ? -19.334 32.001 23.426 1.00 95.50 193 ALA A N 1
ATOM 1555 C CA . ALA A 1 193 ? -20.375 32.980 23.135 1.00 95.50 193 ALA A CA 1
ATOM 1556 C C . ALA A 1 193 ? -21.198 32.500 21.932 1.00 95.50 193 ALA A C 1
ATOM 1558 O O . ALA A 1 193 ? -20.686 32.432 20.815 1.00 95.50 193 ALA A O 1
ATOM 1559 N N . TYR A 1 194 ? -22.480 32.196 22.152 1.00 93.38 194 TYR A N 1
ATOM 1560 C CA . TYR A 1 194 ? -23.381 31.608 21.149 1.00 93.38 194 TYR A CA 1
ATOM 1561 C C . TYR A 1 194 ? -22.817 30.331 20.481 1.00 93.38 194 TYR A C 1
ATOM 1563 O O . TYR A 1 194 ? -22.608 30.329 19.266 1.00 93.38 194 TYR A O 1
ATOM 1571 N N . PRO A 1 195 ? -22.510 29.253 21.229 1.00 95.38 195 PRO A N 1
ATOM 1572 C CA . PRO A 1 195 ? -22.040 28.010 20.627 1.00 95.38 195 PRO A CA 1
ATOM 1573 C C . PRO A 1 195 ? -23.098 27.430 19.685 1.00 95.38 195 PRO A C 1
ATOM 1575 O O . PRO A 1 195 ? -24.281 27.408 20.015 1.00 95.38 195 PRO A O 1
ATOM 1578 N N . HIS A 1 196 ? -22.661 26.966 18.515 1.00 94.25 196 HIS A N 1
ATOM 1579 C CA . HIS A 1 196 ? -23.544 26.434 17.478 1.00 94.25 196 HIS A CA 1
ATOM 1580 C C . HIS A 1 196 ? -23.244 24.951 17.211 1.00 94.25 196 HIS A C 1
ATOM 1582 O O . HIS A 1 196 ? -23.533 24.108 18.055 1.00 94.25 196 HIS A O 1
ATOM 1588 N N . GLY A 1 197 ? -22.641 24.601 16.076 1.00 93.81 197 GLY A N 1
ATOM 1589 C CA . GLY A 1 197 ? -22.289 23.223 15.747 1.00 93.81 197 GLY A CA 1
ATOM 1590 C C . GLY A 1 197 ? -21.309 22.600 16.738 1.00 93.81 197 GLY A C 1
ATOM 1591 O O . GLY A 1 197 ? -20.303 23.218 17.091 1.00 93.81 197 GLY A O 1
ATOM 1592 N N . ILE A 1 198 ? -21.589 21.361 17.135 1.00 95.94 198 ILE A N 1
ATOM 1593 C CA . ILE A 1 198 ? -20.687 20.509 17.912 1.00 95.94 198 ILE A CA 1
ATOM 1594 C C . ILE A 1 198 ? -20.357 19.226 17.149 1.00 95.94 198 ILE A C 1
ATOM 1596 O O . ILE A 1 198 ? -21.112 18.807 16.275 1.00 95.94 198 ILE A O 1
ATOM 1600 N N . PHE A 1 199 ? -19.228 18.611 17.490 1.00 95.31 199 PHE A N 1
ATOM 1601 C CA . PHE A 1 199 ? -18.833 17.282 17.026 1.00 95.31 199 PHE A CA 1
ATOM 1602 C C . PHE A 1 199 ? -18.016 16.606 18.131 1.00 95.31 199 PHE A C 1
ATOM 1604 O O . PHE A 1 199 ? -17.127 17.243 18.700 1.00 95.31 199 PHE A O 1
ATOM 1611 N N . VAL A 1 200 ? -18.310 15.343 18.444 1.00 93.88 200 VAL A N 1
ATOM 1612 C CA . VAL A 1 200 ? -17.549 14.548 19.423 1.00 93.88 200 VAL A CA 1
ATOM 1613 C C . VAL A 1 200 ? -16.858 13.411 18.686 1.00 93.88 200 VAL A C 1
ATOM 1615 O O . VAL A 1 200 ? -17.493 12.674 17.932 1.00 93.88 200 VAL A O 1
ATOM 1618 N N . ASP A 1 201 ? -15.549 13.290 18.866 1.00 90.38 201 ASP A N 1
ATOM 1619 C CA . ASP A 1 201 ? -14.748 12.313 18.136 1.00 90.38 201 ASP A CA 1
ATOM 1620 C C . ASP A 1 201 ? -14.648 10.948 18.860 1.00 90.38 201 ASP A C 1
ATOM 1622 O O . ASP A 1 201 ? -15.241 10.714 19.915 1.00 90.38 201 ASP A O 1
ATOM 1626 N N . VAL A 1 202 ? -13.875 10.017 18.289 1.00 87.00 202 VAL A N 1
ATOM 1627 C CA . VAL A 1 202 ? -13.673 8.664 18.843 1.00 87.00 202 VAL A CA 1
ATOM 1628 C C . VAL A 1 202 ? -12.864 8.621 20.147 1.00 87.00 202 VAL A C 1
ATOM 1630 O O . VAL A 1 202 ? -12.918 7.613 20.850 1.00 87.00 202 VAL A O 1
ATOM 1633 N N . ASN A 1 203 ? -12.129 9.687 20.480 1.00 89.69 203 ASN A N 1
ATOM 1634 C CA . ASN A 1 203 ? -11.465 9.862 21.773 1.00 89.69 203 ASN A CA 1
ATOM 1635 C C . ASN A 1 203 ? -12.399 10.481 22.828 1.00 89.69 203 ASN A C 1
ATOM 1637 O O . ASN A 1 203 ? -12.007 10.561 23.990 1.00 89.69 203 ASN A O 1
ATOM 1641 N N . LEU A 1 204 ? -13.609 10.901 22.431 1.00 91.12 204 LEU A N 1
ATOM 1642 C CA . LEU A 1 204 ? -14.533 11.744 23.198 1.00 91.12 204 LEU A CA 1
ATOM 1643 C C . LEU A 1 204 ? -14.064 13.206 23.354 1.00 91.12 204 LEU A C 1
ATOM 1645 O O . LEU A 1 204 ? -14.556 13.918 24.234 1.00 91.12 204 LEU A O 1
ATOM 1649 N N . ASP A 1 205 ? -13.151 13.663 22.489 1.00 94.31 205 ASP A N 1
ATOM 1650 C CA . ASP A 1 205 ? -12.751 15.067 22.390 1.00 94.31 205 ASP A CA 1
ATOM 1651 C C . ASP A 1 205 ? -13.885 15.874 21.707 1.00 94.31 205 ASP A C 1
ATOM 1653 O O . ASP A 1 205 ? -14.429 15.468 20.674 1.00 94.31 205 ASP A O 1
ATOM 1657 N N . LEU A 1 206 ? -14.270 17.017 22.289 1.00 96.06 206 LEU A N 1
ATOM 1658 C CA . LEU A 1 206 ? -15.415 17.842 21.880 1.00 96.06 206 LEU A CA 1
ATOM 1659 C C . LEU A 1 206 ? -14.961 19.098 21.118 1.00 96.06 206 LEU A C 1
ATOM 1661 O O . LEU A 1 206 ? -14.326 19.999 21.672 1.00 96.06 206 LEU A O 1
ATOM 1665 N N . TYR A 1 207 ? -15.375 19.198 19.858 1.00 97.00 207 TYR A N 1
ATOM 1666 C CA . TYR A 1 207 ? -15.185 20.366 18.999 1.00 97.00 207 TYR A CA 1
ATOM 1667 C C . TYR A 1 207 ? -16.443 21.247 19.034 1.00 97.00 207 TYR A C 1
ATOM 1669 O O . TYR A 1 207 ? -17.552 20.744 18.856 1.00 97.00 207 TYR A O 1
ATOM 1677 N N . VAL A 1 208 ? -16.283 22.560 19.238 1.00 97.25 208 VAL A N 1
ATOM 1678 C CA . VAL A 1 208 ? -17.391 23.527 19.381 1.00 97.25 208 VAL A CA 1
ATOM 1679 C C . VAL A 1 208 ? -17.198 24.743 18.475 1.00 97.25 208 VAL A C 1
ATOM 1681 O O . VAL A 1 208 ? -16.161 25.412 18.520 1.00 97.25 208 VAL A O 1
ATOM 1684 N N . ALA A 1 209 ? -18.227 25.077 17.692 1.00 96.81 209 ALA A N 1
ATOM 1685 C CA . ALA A 1 209 ? -18.302 26.301 16.901 1.00 96.81 209 ALA A CA 1
ATOM 1686 C C . ALA A 1 209 ? -18.688 27.482 17.802 1.00 96.81 209 ALA A C 1
ATOM 1688 O O . ALA A 1 209 ? -19.865 27.747 18.045 1.00 96.81 209 ALA A O 1
ATOM 1689 N N . ASP A 1 210 ? -17.686 28.201 18.302 1.00 96.44 210 ASP A N 1
ATOM 1690 C CA . ASP A 1 210 ? -17.842 29.368 19.172 1.00 96.44 210 ASP A CA 1
ATOM 1691 C C . ASP A 1 210 ? -18.144 30.614 18.312 1.00 96.44 210 ASP A C 1
ATOM 1693 O O . ASP A 1 210 ? -17.277 31.453 18.022 1.00 96.44 210 ASP A O 1
ATOM 1697 N N . ARG A 1 211 ? -19.387 30.665 17.808 1.00 95.25 211 ARG A N 1
ATOM 1698 C CA . ARG A 1 211 ? -19.858 31.568 16.744 1.00 95.25 211 ARG A CA 1
ATOM 1699 C C . ARG A 1 211 ? -19.636 33.041 17.072 1.00 95.25 211 ARG A C 1
ATOM 1701 O O . ARG A 1 211 ? -19.183 33.792 16.210 1.00 95.25 211 ARG A O 1
ATOM 1708 N N . GLY A 1 212 ? -19.916 33.452 18.309 1.00 94.19 212 GLY A N 1
ATOM 1709 C CA . GLY A 1 212 ? -19.743 34.827 18.779 1.00 94.19 212 GLY A CA 1
ATOM 1710 C C . GLY A 1 212 ? -18.276 35.254 18.866 1.00 94.19 212 GLY A C 1
ATOM 1711 O O . GLY A 1 212 ? -17.941 36.378 18.485 1.00 94.19 212 GLY A O 1
ATOM 1712 N N . ASN A 1 213 ? -17.383 34.353 19.292 1.00 95.38 213 ASN A N 1
ATOM 1713 C CA . ASN A 1 213 ? -15.940 34.619 19.347 1.00 95.38 213 ASN A CA 1
ATOM 1714 C C . ASN A 1 213 ? -15.219 34.426 18.003 1.00 95.38 213 ASN A C 1
ATOM 1716 O O . ASN A 1 213 ? -14.073 34.866 17.864 1.00 95.38 213 ASN A O 1
ATOM 1720 N N . ARG A 1 214 ? -15.894 33.840 17.002 1.00 95.88 214 ARG A N 1
ATOM 1721 C CA . ARG A 1 214 ? -15.384 33.585 15.641 1.00 95.88 214 ARG A CA 1
ATOM 1722 C C . ARG A 1 214 ? -14.205 32.605 15.620 1.00 95.88 214 ARG A C 1
ATOM 1724 O O . ARG A 1 214 ? -13.171 32.857 14.992 1.00 95.88 214 ARG A O 1
ATOM 1731 N N . ARG A 1 215 ? -14.353 31.495 16.344 1.00 95.44 215 ARG A N 1
ATOM 1732 C CA . ARG A 1 215 ? -13.326 30.455 16.490 1.00 95.44 215 ARG A CA 1
ATOM 1733 C C . ARG A 1 215 ? -13.938 29.060 16.622 1.00 95.44 215 ARG A C 1
ATOM 1735 O O . ARG A 1 215 ? -15.122 28.932 16.923 1.00 95.44 215 ARG A O 1
ATOM 1742 N N . ILE A 1 216 ? -13.114 28.033 16.440 1.00 96.50 216 ILE A N 1
ATOM 1743 C CA . ILE A 1 216 ? -13.424 26.655 16.829 1.00 96.50 216 ILE A CA 1
ATOM 1744 C C . ILE A 1 216 ? -12.600 26.309 18.071 1.00 96.50 216 ILE A C 1
ATOM 1746 O O . ILE A 1 216 ? -11.376 26.473 18.071 1.00 96.50 216 ILE A O 1
ATOM 1750 N N . GLN A 1 217 ? -13.281 25.850 19.118 1.00 96.00 217 GLN A N 1
ATOM 1751 C CA . GLN A 1 217 ? -12.691 25.408 20.382 1.00 96.00 217 GLN A CA 1
ATOM 1752 C C . GLN A 1 217 ? -12.656 23.877 20.432 1.00 96.00 217 GLN A C 1
ATOM 1754 O O . GLN A 1 217 ? -13.660 23.238 20.129 1.00 96.00 217 GLN A O 1
ATOM 1759 N N . LEU A 1 218 ? -11.521 23.306 20.838 1.00 96.19 218 LEU A N 1
ATOM 1760 C CA . LEU A 1 218 ? -11.354 21.881 21.127 1.00 96.19 218 LEU A CA 1
ATOM 1761 C C . LEU A 1 218 ? -11.201 21.680 22.637 1.00 96.19 218 LEU A C 1
ATOM 1763 O O . LEU A 1 218 ? -10.172 22.060 23.197 1.00 96.19 218 LEU A O 1
ATOM 1767 N N . PHE A 1 219 ? -12.214 21.093 23.272 1.00 96.00 219 PHE A N 1
ATOM 1768 C CA . PHE A 1 219 ? -12.171 20.602 24.649 1.00 96.00 219 PHE A CA 1
ATOM 1769 C C . PHE A 1 219 ? -11.760 19.129 24.602 1.00 96.00 219 PHE A C 1
ATOM 1771 O O . PHE A 1 219 ? -12.490 18.311 24.042 1.00 96.00 219 PHE A O 1
ATOM 1778 N N . SER A 1 220 ? -10.597 18.781 25.152 1.00 94.06 220 SER A N 1
ATOM 1779 C CA . SER A 1 220 ? -10.224 17.369 25.281 1.00 94.06 220 SER A CA 1
ATOM 1780 C C . SER A 1 220 ? -11.106 16.653 26.302 1.00 94.06 220 SER A C 1
ATOM 1782 O O . SER A 1 220 ? -11.730 17.295 27.149 1.00 94.06 220 SER A O 1
ATOM 1784 N N . TYR A 1 221 ? -11.179 15.324 26.228 1.00 90.88 221 TYR A N 1
ATOM 1785 C CA . TYR A 1 221 ? -12.015 14.549 27.147 1.00 90.88 221 TYR A CA 1
ATOM 1786 C C . TYR A 1 221 ? -11.724 14.869 28.633 1.00 90.88 221 TYR A C 1
ATOM 1788 O O . TYR A 1 221 ? -10.575 14.859 29.066 1.00 90.88 221 TYR A O 1
ATOM 1796 N N . GLU A 1 222 ? -12.788 15.160 29.395 1.00 83.44 222 GLU A N 1
ATOM 1797 C CA . GLU A 1 222 ? -12.784 15.627 30.800 1.00 83.44 222 GLU A CA 1
ATOM 1798 C C . GLU A 1 222 ? -12.076 16.979 31.085 1.00 83.44 222 GLU A C 1
ATOM 1800 O O . GLU A 1 222 ? -12.139 17.467 32.215 1.00 83.44 222 GLU A O 1
ATOM 1805 N N . GLU A 1 223 ? -11.509 17.661 30.082 1.00 89.12 223 GLU A N 1
ATOM 1806 C CA . GLU A 1 223 ? -10.871 18.977 30.241 1.00 89.12 223 GLU A CA 1
ATOM 1807 C C . GLU A 1 223 ? -11.852 20.154 30.116 1.00 89.12 223 GLU A C 1
ATOM 1809 O O . GLU A 1 223 ? -12.631 20.266 29.170 1.00 89.12 223 GLU A O 1
ATOM 1814 N N . THR A 1 224 ? -11.757 21.109 31.046 1.00 86.12 224 THR A N 1
ATOM 1815 C CA . THR A 1 224 ? -12.631 22.306 31.082 1.00 86.12 224 THR A CA 1
ATOM 1816 C C . THR A 1 224 ? -12.083 23.501 30.297 1.00 86.12 224 THR A C 1
ATOM 1818 O O . THR A 1 224 ? -12.780 24.501 30.119 1.00 86.12 224 THR A O 1
ATOM 1821 N N . ASN A 1 225 ? -10.839 23.426 29.817 1.00 91.25 225 ASN A N 1
ATOM 1822 C CA . ASN A 1 225 ? -10.182 24.476 29.040 1.00 91.25 225 ASN A CA 1
ATOM 1823 C C . ASN A 1 225 ? -9.941 24.013 27.605 1.00 91.25 225 ASN A C 1
ATOM 1825 O O . ASN A 1 225 ? -9.223 23.043 27.383 1.00 91.25 225 ASN A O 1
ATOM 1829 N N . ALA A 1 226 ? -10.467 24.752 26.627 1.00 92.62 226 ALA A N 1
ATOM 1830 C CA . ALA A 1 226 ? -10.263 24.433 25.223 1.00 92.62 226 ALA A CA 1
ATOM 1831 C C . ALA A 1 226 ? -9.101 25.173 24.558 1.00 92.62 226 ALA A C 1
ATOM 1833 O O . ALA A 1 226 ? -8.844 26.357 24.806 1.00 92.62 226 ALA A O 1
ATOM 1834 N N . ILE A 1 227 ? -8.483 24.470 23.609 1.00 93.75 227 ILE A N 1
ATOM 1835 C CA . ILE A 1 227 ? -7.485 24.989 22.673 1.00 93.75 227 ILE A CA 1
ATOM 1836 C C . ILE A 1 227 ? -8.204 25.530 21.430 1.00 93.75 227 ILE A C 1
ATOM 1838 O O . ILE A 1 227 ? -9.060 24.860 20.851 1.00 93.75 227 ILE A O 1
ATOM 1842 N N . THR A 1 228 ? -7.838 26.732 20.975 1.00 94.06 228 THR A N 1
ATOM 1843 C CA . THR A 1 228 ? -8.387 27.307 19.738 1.00 94.06 228 THR A CA 1
ATOM 1844 C C . THR A 1 228 ? -7.704 26.713 18.502 1.00 94.06 228 THR A C 1
ATOM 1846 O O . THR A 1 228 ? -6.583 27.098 18.150 1.00 94.06 228 THR A O 1
ATOM 1849 N N . VAL A 1 229 ? -8.388 25.789 17.821 1.00 92.00 229 VAL A N 1
ATOM 1850 C CA . VAL A 1 229 ? -7.846 25.055 16.659 1.00 92.00 229 VAL A CA 1
ATOM 1851 C C . VAL A 1 229 ? -7.978 25.820 15.340 1.00 92.00 229 VAL A C 1
ATOM 1853 O O . VAL A 1 229 ? -7.102 25.707 14.488 1.00 92.00 229 VAL A O 1
ATOM 1856 N N . ALA A 1 230 ? -9.004 26.663 15.191 1.00 92.19 230 ALA A N 1
ATOM 1857 C CA . ALA A 1 230 ? -9.192 27.511 14.012 1.00 92.19 230 ALA A CA 1
ATOM 1858 C C . ALA A 1 230 ? -9.845 28.854 14.371 1.00 92.19 230 ALA A C 1
ATOM 1860 O O . ALA A 1 230 ? -10.664 28.932 15.288 1.00 92.19 230 ALA A O 1
ATOM 1861 N N . GLY A 1 231 ? -9.520 29.909 13.622 1.00 90.12 231 GLY A N 1
ATOM 1862 C CA . GLY A 1 231 ? -10.120 31.232 13.783 1.00 90.12 231 GLY A CA 1
ATOM 1863 C C . GLY A 1 231 ? -9.438 32.113 14.832 1.00 90.12 231 GLY A C 1
ATOM 1864 O O . GLY A 1 231 ? -8.245 31.989 15.130 1.00 90.12 231 GLY A O 1
ATOM 1865 N N . LYS A 1 232 ? -10.192 33.081 15.361 1.00 86.75 232 LYS A N 1
ATOM 1866 C CA . LYS A 1 232 ? -9.645 34.169 16.182 1.00 86.75 232 LYS A CA 1
ATOM 1867 C C . LYS A 1 232 ? -9.049 33.641 17.496 1.00 86.75 232 LYS A C 1
ATOM 1869 O O . LYS A 1 232 ? -9.724 32.940 18.240 1.00 86.75 232 LYS A O 1
ATOM 1874 N N . ARG A 1 233 ? -7.817 34.069 17.812 1.00 81.50 233 ARG A N 1
ATOM 1875 C CA . ARG A 1 233 ? -6.978 33.613 18.947 1.00 81.50 233 ARG A CA 1
ATOM 1876 C C . ARG A 1 233 ? -6.396 32.193 18.827 1.00 81.50 233 ARG A C 1
ATOM 1878 O O . ARG A 1 233 ? -5.878 31.685 19.817 1.00 81.50 233 ARG A O 1
ATOM 1885 N N . SER A 1 234 ? -6.387 31.576 17.641 1.00 82.50 234 SER A N 1
ATOM 1886 C CA . SER A 1 234 ? -5.490 30.431 17.421 1.00 82.50 234 SER A CA 1
ATOM 1887 C C . SER A 1 234 ? -4.020 30.851 17.587 1.00 82.50 234 SER A C 1
ATOM 1889 O O . SER A 1 234 ? -3.637 31.967 17.236 1.00 82.50 234 SER A O 1
ATOM 1891 N N . TYR A 1 235 ? -3.201 29.950 18.134 1.00 72.00 235 TYR A N 1
ATOM 1892 C CA . TYR A 1 235 ? -1.761 30.148 18.353 1.00 72.00 235 TYR A CA 1
ATOM 1893 C C . TYR A 1 235 ? -0.931 29.971 17.068 1.00 72.00 235 TYR A C 1
ATOM 1895 O O . TYR A 1 235 ? 0.222 30.394 17.007 1.00 72.00 235 TYR A O 1
ATOM 1903 N N . LYS A 1 236 ? -1.523 29.360 16.035 1.00 70.12 236 LYS A N 1
ATOM 1904 C CA . LYS A 1 236 ? -1.023 29.352 14.656 1.00 70.12 236 LYS A CA 1
ATOM 1905 C C . LYS A 1 236 ? -1.812 30.377 13.844 1.00 70.12 236 LYS A C 1
ATOM 1907 O O . LYS A 1 236 ? -2.994 30.602 14.106 1.00 70.12 236 LYS A O 1
ATOM 1912 N N . LEU A 1 237 ? -1.198 30.942 12.804 1.00 68.50 237 LEU A N 1
ATOM 1913 C CA . LEU A 1 237 ? -1.956 31.689 11.803 1.00 68.50 237 LEU A CA 1
ATOM 1914 C C . LEU A 1 237 ? -2.911 30.714 11.092 1.00 68.50 237 LEU A C 1
ATOM 1916 O O . LEU A 1 237 ? -2.469 29.750 10.471 1.00 68.50 237 LEU A O 1
ATOM 1920 N N . THR A 1 238 ? -4.215 30.949 11.217 1.00 79.19 238 THR A N 1
ATOM 1921 C CA . THR A 1 238 ? -5.278 30.151 10.587 1.00 79.19 238 THR A CA 1
ATOM 1922 C C . THR A 1 238 ? -6.256 31.068 9.848 1.00 79.19 238 THR A C 1
ATOM 1924 O O . THR A 1 238 ? -6.090 32.288 9.814 1.00 79.19 238 THR A O 1
ATOM 1927 N N . ILE A 1 239 ? -7.270 30.482 9.213 1.00 81.06 239 ILE A N 1
ATOM 1928 C CA . ILE A 1 239 ? -8.287 31.212 8.454 1.00 81.06 239 ILE A CA 1
ATOM 1929 C C . ILE A 1 239 ? -9.167 32.096 9.356 1.00 81.06 239 ILE A C 1
ATOM 1931 O O . ILE A 1 239 ? -9.593 31.692 10.436 1.00 81.06 239 ILE A O 1
ATOM 1935 N N . SER A 1 240 ? -9.476 33.309 8.891 1.00 88.44 240 SER A N 1
ATOM 1936 C CA . SER A 1 240 ? -10.428 34.202 9.563 1.00 88.44 240 SER A CA 1
ATOM 1937 C C . SER A 1 240 ? -11.862 33.709 9.357 1.00 88.44 240 SER A C 1
ATOM 1939 O O . SER A 1 240 ? -12.293 33.561 8.211 1.00 88.44 240 SER A O 1
ATOM 1941 N N . LEU A 1 241 ? -12.589 33.474 10.452 1.00 92.50 241 LEU A N 1
ATOM 1942 C CA . LEU A 1 241 ? -14.004 33.077 10.478 1.00 92.50 241 LEU A CA 1
ATOM 1943 C C . LEU A 1 241 ? -14.891 34.288 10.812 1.00 92.50 241 LEU A C 1
ATOM 1945 O O . LEU A 1 241 ? -14.424 35.239 11.447 1.00 92.50 241 LEU A O 1
ATOM 1949 N N . VAL A 1 242 ? -16.178 34.255 10.445 1.00 92.12 242 VAL A N 1
ATOM 1950 C CA . VAL A 1 242 ? -17.148 35.285 10.872 1.00 92.12 242 VAL A CA 1
ATOM 1951 C C . VAL A 1 242 ? -18.309 34.702 11.666 1.00 92.12 242 VAL A C 1
ATOM 1953 O O . VAL A 1 242 ? -18.548 35.205 12.757 1.00 92.12 242 VAL A O 1
ATOM 1956 N N . PHE A 1 243 ? -18.979 33.650 11.187 1.00 93.81 243 PHE A N 1
ATOM 1957 C CA . PHE A 1 243 ? -19.971 32.892 11.968 1.00 93.81 243 PHE A CA 1
ATOM 1958 C C . PHE A 1 243 ? -19.825 31.398 11.636 1.00 93.81 243 PHE A C 1
ATOM 1960 O O . PHE A 1 243 ? -20.521 30.918 10.741 1.00 93.81 243 PHE A O 1
ATOM 1967 N N . PRO A 1 244 ? -18.940 30.651 12.324 1.00 96.31 244 PRO A N 1
ATOM 1968 C CA . PRO A 1 244 ? -18.939 29.198 12.225 1.00 96.31 244 PRO A CA 1
ATOM 1969 C C . PRO A 1 244 ? -20.255 28.627 12.781 1.00 96.31 244 PRO A C 1
ATOM 1971 O O . PRO A 1 244 ? -20.682 29.016 13.869 1.00 96.31 244 PRO A O 1
ATOM 1974 N N . THR A 1 245 ? -20.894 27.723 12.036 1.00 94.31 245 THR A N 1
ATOM 1975 C CA . THR A 1 245 ? -22.192 27.111 12.389 1.00 94.31 245 THR A CA 1
ATOM 1976 C C . THR A 1 245 ? -22.171 25.586 12.343 1.00 94.31 245 THR A C 1
ATOM 1978 O O . THR A 1 245 ? -22.708 24.960 13.250 1.00 94.31 245 THR A O 1
ATOM 1981 N N . GLY A 1 246 ? -21.532 24.976 11.345 1.00 92.19 246 GLY A N 1
ATOM 1982 C CA . GLY A 1 246 ? -21.405 23.522 11.204 1.00 92.19 246 GLY A CA 1
ATOM 1983 C C . GLY A 1 246 ? -19.959 23.055 11.371 1.00 92.19 246 GLY A C 1
ATOM 1984 O O . GLY A 1 246 ? -19.042 23.759 10.951 1.00 92.19 246 GLY A O 1
ATOM 1985 N N . ILE A 1 247 ? -19.766 21.869 11.956 1.00 95.00 247 ILE A N 1
ATOM 1986 C CA . ILE A 1 247 ? -18.472 21.182 12.111 1.00 95.00 247 ILE A CA 1
ATOM 1987 C C . ILE A 1 247 ? -18.647 19.716 11.709 1.00 95.00 247 ILE A C 1
ATOM 1989 O O . ILE A 1 247 ? -19.645 19.104 12.079 1.00 95.00 247 ILE A O 1
ATOM 1993 N N . THR A 1 248 ? -17.656 19.145 11.023 1.00 93.31 248 THR A N 1
ATOM 1994 C CA . THR A 1 248 ? -17.435 17.690 10.991 1.00 93.31 248 THR A CA 1
ATOM 1995 C C . THR A 1 248 ? -15.944 17.379 10.840 1.00 93.31 248 THR A C 1
ATOM 1997 O O . THR A 1 248 ? -15.173 18.238 10.405 1.00 93.31 248 THR A O 1
ATOM 2000 N N . LEU A 1 249 ? -15.543 16.156 11.190 1.00 92.00 249 LEU A N 1
ATOM 2001 C CA . LEU A 1 249 ? -14.219 15.600 10.896 1.00 92.00 249 LEU A CA 1
ATOM 2002 C C . LEU A 1 249 ? -14.307 14.509 9.819 1.00 92.00 249 LEU A C 1
ATOM 2004 O O . LEU A 1 249 ? -15.360 13.891 9.643 1.00 92.00 249 LEU A O 1
ATOM 2008 N N . ASP A 1 250 ? -13.189 14.252 9.143 1.00 86.69 250 ASP A N 1
ATOM 2009 C CA . ASP A 1 250 ? -12.957 13.022 8.376 1.00 86.69 250 ASP A CA 1
ATOM 2010 C C . ASP A 1 250 ? -12.241 11.953 9.236 1.00 86.69 250 ASP A C 1
ATOM 2012 O O . ASP A 1 250 ? -11.872 12.202 10.388 1.00 86.69 250 ASP A O 1
ATOM 2016 N N . VAL A 1 251 ? -11.996 10.763 8.673 1.00 81.62 251 VAL A N 1
ATOM 2017 C CA . VAL A 1 251 ? -11.278 9.666 9.365 1.00 81.62 251 VAL A CA 1
ATOM 2018 C C . VAL A 1 251 ? -9.854 10.058 9.804 1.00 81.62 251 VAL A C 1
ATOM 2020 O O . VAL A 1 251 ? -9.336 9.513 10.780 1.00 81.62 251 VAL A O 1
ATOM 2023 N N . ASN A 1 252 ? -9.220 11.017 9.124 1.00 79.06 252 ASN A N 1
ATOM 2024 C CA . ASN A 1 252 ? -7.876 11.513 9.431 1.00 79.06 252 ASN A CA 1
ATOM 2025 C C . ASN A 1 252 ? -7.869 12.677 10.448 1.00 79.06 252 ASN A C 1
ATOM 2027 O O . ASN A 1 252 ? -6.799 13.192 10.775 1.00 79.06 252 ASN A O 1
ATOM 2031 N N . LYS A 1 253 ? -9.043 13.060 10.976 1.00 85.38 253 LYS A N 1
ATOM 2032 C CA . LYS A 1 253 ? -9.294 14.220 11.851 1.00 85.38 253 LYS A CA 1
ATOM 2033 C C . LYS A 1 253 ? -9.066 15.599 11.208 1.00 85.38 253 LYS A C 1
ATOM 2035 O O . LYS A 1 253 ? -8.909 16.575 11.941 1.00 85.38 253 LYS A O 1
ATOM 2040 N N . TYR A 1 254 ? -9.093 15.723 9.879 1.00 86.25 254 TYR A N 1
ATOM 2041 C CA . TYR A 1 254 ? -9.116 17.037 9.228 1.00 86.25 254 TYR A CA 1
ATOM 2042 C C . TYR A 1 254 ? -10.438 17.758 9.512 1.00 86.25 254 TYR A C 1
ATOM 2044 O O . TYR A 1 254 ? -11.519 17.179 9.381 1.00 86.25 254 TYR A O 1
ATOM 2052 N N . LEU A 1 255 ? -10.350 19.030 9.909 1.00 91.31 255 LEU A N 1
ATOM 2053 C CA . LEU A 1 255 ? -11.498 19.822 10.341 1.00 91.31 255 LEU A CA 1
ATOM 2054 C C . LEU A 1 255 ? -12.219 20.518 9.173 1.00 91.31 255 LEU A C 1
ATOM 2056 O O . LEU A 1 255 ? -11.642 21.359 8.480 1.00 91.31 255 LEU A O 1
ATOM 2060 N N . PHE A 1 256 ? -13.514 20.239 9.014 1.00 93.94 256 PHE A N 1
ATOM 2061 C CA . PHE A 1 256 ? -14.409 20.915 8.070 1.00 93.94 256 PHE A CA 1
ATOM 2062 C C . PHE A 1 256 ? -15.349 21.858 8.828 1.00 93.94 256 PHE A C 1
ATOM 2064 O O . PHE A 1 256 ? -15.867 21.504 9.890 1.00 93.94 256 PHE A O 1
ATOM 2071 N N . ILE A 1 257 ? -15.575 23.068 8.300 1.00 95.38 257 ILE A N 1
ATOM 2072 C CA . ILE A 1 257 ? -16.340 24.129 8.979 1.00 95.38 257 ILE A CA 1
ATOM 2073 C C . ILE A 1 257 ? -17.263 24.850 7.986 1.00 95.38 257 ILE A C 1
ATOM 2075 O O . ILE A 1 257 ? -16.811 25.329 6.943 1.00 95.38 257 ILE A O 1
ATOM 2079 N N . VAL A 1 258 ? -18.538 25.014 8.346 1.00 95.88 258 VAL A N 1
ATOM 2080 C CA . VAL A 1 258 ? -19.466 25.935 7.664 1.00 95.88 258 VAL A CA 1
ATOM 2081 C C . VAL A 1 258 ? -19.313 27.324 8.282 1.00 95.88 258 VAL A C 1
ATOM 2083 O O . VAL A 1 258 ? -19.569 27.494 9.472 1.00 95.88 258 VAL A O 1
ATOM 2086 N N . ASP A 1 259 ? -18.894 28.317 7.498 1.00 94.81 259 ASP A N 1
ATOM 2087 C CA . ASP A 1 259 ? -18.671 29.704 7.933 1.00 94.81 259 ASP A CA 1
ATOM 2088 C C . ASP A 1 259 ? -19.767 30.601 7.341 1.00 94.81 259 ASP A C 1
ATOM 2090 O O . ASP A 1 259 ? -19.571 31.333 6.366 1.00 94.81 259 ASP A O 1
ATOM 2094 N N . SER A 1 260 ? -20.957 30.477 7.933 1.00 93.31 260 SER A N 1
ATOM 2095 C CA . SER A 1 260 ? -22.254 30.929 7.423 1.00 93.31 260 SER A CA 1
ATOM 2096 C C . SER A 1 260 ? -22.263 32.368 6.900 1.00 93.31 260 SER A C 1
ATOM 2098 O O . SER A 1 260 ? -22.752 32.640 5.802 1.00 93.31 260 SER A O 1
ATOM 2100 N N . LYS A 1 261 ? -21.659 33.311 7.638 1.00 91.81 261 LYS A N 1
ATOM 2101 C CA . LYS A 1 261 ? -21.672 34.739 7.262 1.00 91.81 261 LYS A CA 1
ATOM 2102 C C . LYS A 1 261 ? -20.593 35.145 6.253 1.00 91.81 261 LYS A C 1
ATOM 2104 O O . LYS A 1 261 ? -20.684 36.232 5.692 1.00 91.81 261 LYS A O 1
ATOM 2109 N N . ASN A 1 262 ? -19.631 34.261 5.990 1.00 89.69 262 ASN A N 1
ATOM 2110 C CA . ASN A 1 262 ? -18.751 34.328 4.822 1.00 89.69 262 ASN A CA 1
ATOM 2111 C C . ASN A 1 262 ? -19.251 33.428 3.675 1.00 89.69 262 ASN A C 1
ATOM 2113 O O . ASN A 1 262 ? -18.518 33.225 2.709 1.00 89.69 262 ASN A O 1
ATOM 2117 N N . TYR A 1 263 ? -20.482 32.907 3.775 1.00 92.31 263 TYR A N 1
ATOM 2118 C CA . TYR A 1 263 ? -21.217 32.260 2.684 1.00 92.31 263 TYR A CA 1
ATOM 2119 C C . TYR A 1 263 ? -20.546 31.003 2.110 1.00 92.31 263 TYR A C 1
ATOM 2121 O O . TYR A 1 263 ? -20.693 30.699 0.932 1.00 92.31 263 TYR A O 1
ATOM 2129 N N . ARG A 1 264 ? -19.788 30.269 2.933 1.00 93.00 264 ARG A N 1
ATOM 2130 C CA . ARG A 1 264 ? -18.855 29.238 2.454 1.00 93.00 264 ARG A CA 1
ATOM 2131 C C . ARG A 1 264 ? -18.720 28.037 3.384 1.00 93.00 264 ARG A C 1
ATOM 2133 O O . ARG A 1 264 ? -18.949 28.145 4.589 1.00 93.00 264 ARG A O 1
ATOM 2140 N N . VAL A 1 265 ? -18.220 26.937 2.827 1.00 93.81 265 VAL A N 1
ATOM 2141 C CA . VAL A 1 265 ? -17.625 25.829 3.590 1.00 93.81 265 VAL A CA 1
ATOM 2142 C C . VAL A 1 265 ? -16.116 25.817 3.354 1.00 93.81 265 VAL A C 1
ATOM 2144 O O . VAL A 1 265 ? -15.640 26.057 2.240 1.00 93.81 265 VAL A O 1
ATOM 2147 N N . ILE A 1 266 ? -15.360 25.570 4.417 1.00 90.25 266 ILE A N 1
ATOM 2148 C CA . ILE A 1 266 ? -13.895 25.510 4.435 1.00 90.25 266 ILE A CA 1
ATOM 2149 C C . ILE A 1 266 ? -13.444 24.154 5.000 1.00 90.25 266 ILE A C 1
ATOM 2151 O O . ILE A 1 266 ? -14.183 23.514 5.750 1.00 90.25 266 ILE A O 1
ATOM 2155 N N . GLY A 1 267 ? -12.226 23.732 4.668 1.00 86.00 267 GLY A N 1
ATOM 2156 C CA . GLY A 1 267 ? -11.633 22.493 5.170 1.00 86.00 267 GLY A CA 1
ATOM 2157 C C . GLY A 1 267 ? -10.141 22.634 5.435 1.00 86.00 267 GLY A C 1
ATOM 2158 O O . GLY A 1 267 ? -9.449 23.409 4.766 1.00 86.00 267 GLY A O 1
ATOM 2159 N N . GLU A 1 268 ? -9.663 21.901 6.432 1.00 80.50 268 GLU A N 1
ATOM 2160 C CA . GLU A 1 268 ? -8.247 21.723 6.739 1.00 80.50 268 GLU A CA 1
ATOM 2161 C C . GLU A 1 268 ? -7.563 20.788 5.725 1.00 80.50 268 GLU A C 1
ATOM 2163 O O . GLU A 1 268 ? -8.198 19.945 5.095 1.00 80.50 268 GLU A O 1
ATOM 2168 N N . GLY A 1 269 ? -6.251 20.942 5.562 1.00 64.38 269 GLY A N 1
ATOM 2169 C CA . GLY A 1 269 ? -5.415 20.106 4.706 1.00 64.38 269 GLY A CA 1
ATOM 2170 C C . GLY A 1 269 ? -3.932 20.251 5.074 1.00 64.38 269 GLY A C 1
ATOM 2171 O O . GLY A 1 269 ? -3.596 20.940 6.042 1.00 64.38 269 GLY A O 1
ATOM 2172 N N . PRO A 1 270 ? -3.003 19.655 4.305 1.00 52.31 270 PRO A N 1
ATOM 2173 C CA . PRO A 1 270 ? -1.582 19.599 4.659 1.00 52.31 270 PRO A CA 1
ATOM 2174 C C . PRO A 1 270 ? -0.890 20.969 4.556 1.00 52.31 270 PRO A C 1
ATOM 2176 O O . PRO A 1 270 ? 0.188 21.162 5.110 1.00 52.31 270 PRO A O 1
ATOM 2179 N N . TYR A 1 271 ? -1.534 21.928 3.883 1.00 52.16 271 TYR A N 1
ATOM 2180 C CA . TYR A 1 271 ? -1.104 23.320 3.738 1.00 52.16 271 TYR A CA 1
ATOM 2181 C C . TYR A 1 271 ? -1.959 24.296 4.576 1.00 52.16 271 TYR A C 1
ATOM 2183 O O . TYR A 1 271 ? -1.903 25.505 4.367 1.00 52.16 271 TYR A O 1
ATOM 2191 N N . GLY A 1 272 ? -2.752 23.782 5.526 1.00 64.75 272 GLY A N 1
ATOM 2192 C CA . GLY A 1 272 ? -3.682 24.557 6.351 1.00 64.75 272 GLY A CA 1
ATOM 2193 C C . GLY A 1 272 ? -5.096 24.650 5.767 1.00 64.75 272 GLY A C 1
ATOM 2194 O O . GLY A 1 272 ? -5.483 23.871 4.898 1.00 64.75 272 GLY A O 1
ATOM 2195 N N . PHE A 1 273 ? -5.888 25.595 6.279 1.00 78.75 273 PHE A N 1
ATOM 2196 C CA . PHE A 1 273 ? -7.290 25.775 5.890 1.00 78.75 273 PHE A CA 1
ATOM 2197 C C . PHE A 1 273 ? -7.447 26.453 4.527 1.00 78.75 273 PHE A C 1
ATOM 2199 O O . PHE A 1 273 ? -6.883 27.521 4.287 1.00 78.75 273 PHE A O 1
ATOM 2206 N N . ARG A 1 274 ? -8.325 25.899 3.687 1.00 76.12 274 ARG A N 1
ATOM 2207 C CA . ARG A 1 274 ? -8.765 26.501 2.419 1.00 76.12 274 ARG A CA 1
ATOM 2208 C C . ARG A 1 274 ? -10.286 26.548 2.312 1.00 76.12 274 ARG A C 1
ATOM 2210 O O . ARG A 1 274 ? -10.997 25.823 3.004 1.00 76.12 274 ARG A O 1
ATOM 2217 N N . CYS A 1 275 ? -10.784 27.396 1.418 1.00 83.62 275 CYS A N 1
ATOM 2218 C CA . CYS A 1 275 ? -12.193 27.397 1.042 1.00 83.62 275 CYS A CA 1
ATOM 2219 C C . CYS A 1 275 ? -12.485 26.282 0.031 1.00 83.62 275 CYS A C 1
ATOM 2221 O O . CYS A 1 275 ? -11.666 26.031 -0.853 1.00 83.62 275 CYS A O 1
ATOM 2223 N N . LEU A 1 276 ? -13.628 25.613 0.198 1.00 85.31 276 LEU A N 1
ATOM 2224 C CA . LEU A 1 276 ? -14.053 24.478 -0.622 1.00 85.31 276 LEU A CA 1
ATOM 2225 C C . LEU A 1 276 ? -15.172 24.895 -1.581 1.00 85.31 276 LEU A C 1
ATOM 2227 O O . LEU A 1 276 ? -15.022 24.767 -2.791 1.00 85.31 276 LEU A O 1
ATOM 2231 N N . VAL A 1 277 ? -16.272 25.436 -1.043 1.00 87.94 277 VAL A N 1
ATOM 2232 C CA . VAL A 1 277 ? -17.475 25.824 -1.806 1.00 87.94 277 VAL A CA 1
ATOM 2233 C C . VAL A 1 277 ? -18.087 27.115 -1.252 1.00 87.94 277 VAL A C 1
ATOM 2235 O O . VAL A 1 277 ? -17.873 27.455 -0.087 1.00 87.94 277 VAL A O 1
ATOM 2238 N N . GLY A 1 278 ? -18.832 27.859 -2.079 1.00 83.62 278 GLY A N 1
ATOM 2239 C CA . GLY A 1 278 ? -19.440 29.150 -1.709 1.00 83.62 278 GLY A CA 1
ATOM 2240 C C . GLY A 1 278 ? -18.471 30.344 -1.658 1.00 83.62 278 GLY A C 1
ATOM 2241 O O . GLY A 1 278 ? -18.857 31.466 -1.349 1.00 83.62 278 GLY A O 1
ATOM 2242 N N . CYS A 1 279 ? -17.202 30.139 -2.018 1.00 79.19 279 CYS A N 1
ATOM 2243 C CA . CYS A 1 279 ? -16.094 31.092 -1.861 1.00 79.19 279 CYS A CA 1
ATOM 2244 C C . CYS A 1 279 ? -16.227 32.432 -2.621 1.00 79.19 279 CYS A C 1
ATOM 2246 O O . CYS A 1 279 ? -15.348 33.282 -2.496 1.00 79.19 279 CYS A O 1
ATOM 2248 N N . TYR A 1 280 ? -17.278 32.605 -3.428 1.00 66.06 280 TYR A N 1
ATOM 2249 C CA . TYR A 1 280 ? -17.413 33.646 -4.452 1.00 66.06 280 TYR A CA 1
ATOM 2250 C C . TYR A 1 280 ? -18.658 34.540 -4.281 1.00 66.06 280 TYR A C 1
ATOM 2252 O O . TYR A 1 280 ? -19.061 35.209 -5.229 1.00 66.06 280 TYR A O 1
ATOM 2260 N N . GLY A 1 281 ? -19.277 34.565 -3.095 1.00 66.00 281 GLY A N 1
ATOM 2261 C CA . GLY A 1 281 ? -20.383 35.477 -2.766 1.00 66.00 281 GLY A CA 1
ATOM 2262 C C . GLY A 1 281 ? -21.729 34.791 -2.512 1.00 66.00 281 GLY A C 1
ATOM 2263 O O . GLY A 1 281 ? -21.831 33.569 -2.518 1.00 66.00 281 GLY A O 1
ATOM 2264 N N . SER A 1 282 ? -22.758 35.605 -2.254 1.00 71.62 282 SER A N 1
ATOM 2265 C CA . SER A 1 282 ? -24.015 35.192 -1.612 1.00 71.62 282 SER A CA 1
ATOM 2266 C C . SER A 1 282 ? -25.254 35.304 -2.512 1.00 71.62 282 SER A C 1
ATOM 2268 O O . SER A 1 282 ? -26.241 35.937 -2.130 1.00 71.62 282 SER A O 1
ATOM 2270 N N . VAL A 1 283 ? -25.203 34.750 -3.725 1.00 71.56 283 VAL A N 1
ATOM 2271 C CA . VAL A 1 283 ? -26.347 34.713 -4.660 1.00 71.56 283 VAL A CA 1
ATOM 2272 C C . VAL A 1 283 ? -26.831 33.265 -4.831 1.00 71.56 283 VAL A C 1
ATOM 2274 O O . VAL A 1 283 ? -26.168 32.322 -4.411 1.00 71.56 283 VAL A O 1
ATOM 2277 N N . SER A 1 284 ? -28.004 33.061 -5.434 1.00 74.69 284 SER A N 1
ATOM 2278 C CA . SER A 1 284 ? -28.634 31.734 -5.576 1.00 74.69 284 SER A CA 1
ATOM 2279 C C . SER A 1 284 ? -28.043 30.865 -6.710 1.00 74.69 284 SER A C 1
ATOM 2281 O O . SER A 1 284 ? -28.671 29.914 -7.178 1.00 74.69 284 SER A O 1
ATOM 2283 N N . GLN A 1 285 ? -26.828 31.161 -7.186 1.00 79.12 285 GLN A N 1
ATOM 2284 C CA . GLN A 1 285 ? -26.154 30.335 -8.198 1.00 79.12 285 GLN A CA 1
ATOM 2285 C C . GLN A 1 285 ? -25.764 28.960 -7.624 1.00 79.12 285 GLN A C 1
ATOM 2287 O O . GLN A 1 285 ? -25.660 28.787 -6.409 1.00 79.12 285 GLN A O 1
ATOM 2292 N N . THR A 1 286 ? -25.543 27.969 -8.491 1.00 77.88 286 THR A N 1
ATOM 2293 C CA . THR A 1 286 ? -25.160 26.587 -8.120 1.00 77.88 286 THR A CA 1
ATOM 2294 C C . THR A 1 286 ? -23.800 26.485 -7.428 1.00 77.88 286 THR A C 1
ATOM 2296 O O . THR A 1 286 ? -23.501 25.472 -6.806 1.00 77.88 286 THR A O 1
ATOM 2299 N N . ASN A 1 287 ? -22.968 27.521 -7.530 1.00 76.06 287 ASN A N 1
ATOM 2300 C CA . ASN A 1 287 ? -21.630 27.604 -6.940 1.00 76.06 287 ASN A CA 1
ATOM 2301 C C . ASN A 1 287 ? -21.518 28.536 -5.727 1.00 76.06 287 ASN A C 1
ATOM 2303 O O . ASN A 1 287 ? -20.421 28.777 -5.212 1.00 76.06 287 ASN A O 1
ATOM 2307 N N . GLN A 1 288 ? -22.654 29.050 -5.268 1.00 86.50 288 GLN A N 1
ATOM 2308 C CA . GLN A 1 288 ? -22.765 30.001 -4.175 1.00 86.50 288 GLN A CA 1
ATOM 2309 C C . GLN A 1 288 ? -23.738 29.479 -3.111 1.00 86.50 288 GLN A C 1
ATOM 2311 O O . GLN A 1 288 ? -24.589 28.622 -3.367 1.00 86.50 288 GLN A O 1
ATOM 2316 N N . LEU A 1 289 ? -23.565 29.983 -1.893 1.00 90.56 289 LEU A N 1
ATOM 2317 C CA . LEU A 1 289 ? -24.384 29.674 -0.724 1.00 90.56 289 LEU A CA 1
ATOM 2318 C C . LEU A 1 289 ? -24.832 30.996 -0.092 1.00 90.56 289 LEU A C 1
ATOM 2320 O O . LEU A 1 289 ? -24.174 32.021 -0.243 1.00 90.56 289 LEU A O 1
ATOM 2324 N N . ASN A 1 290 ? -25.932 30.991 0.646 1.00 91.75 290 ASN A N 1
ATOM 2325 C CA . ASN A 1 290 ? -26.461 32.155 1.337 1.00 91.75 290 ASN A CA 1
ATOM 2326 C C . ASN A 1 290 ? -26.922 31.745 2.741 1.00 91.75 290 ASN A C 1
ATOM 2328 O O . ASN A 1 290 ? -27.920 31.049 2.912 1.00 91.75 290 ASN A O 1
ATOM 2332 N N . GLY A 1 291 ? -26.145 32.145 3.752 1.00 90.25 291 GLY A N 1
ATOM 2333 C CA . GLY A 1 291 ? -26.300 31.673 5.128 1.00 90.25 291 GLY A CA 1
ATOM 2334 C C . GLY A 1 291 ? -26.305 30.146 5.262 1.00 90.25 291 GLY A C 1
ATOM 2335 O O . GLY A 1 291 ? -27.236 29.627 5.873 1.00 90.25 291 GLY A O 1
ATOM 2336 N N . PRO A 1 292 ? -25.320 29.405 4.709 1.00 94.44 292 PRO A N 1
ATOM 2337 C CA . PRO A 1 292 ? -25.272 27.963 4.903 1.00 94.44 292 PRO A CA 1
ATOM 2338 C C . PRO A 1 292 ? -25.155 27.645 6.398 1.00 94.44 292 PRO A C 1
ATOM 2340 O O . PRO A 1 292 ? -24.405 28.323 7.105 1.00 94.44 292 PRO A O 1
ATOM 2343 N N . ASN A 1 293 ? -25.903 26.655 6.889 1.00 91.88 293 ASN A N 1
ATOM 2344 C CA . ASN A 1 293 ? -26.016 26.405 8.331 1.00 91.88 293 ASN A CA 1
ATOM 2345 C C . ASN A 1 293 ? -25.347 25.097 8.771 1.00 91.88 293 ASN A C 1
ATOM 2347 O O . ASN A 1 293 ? -24.452 25.117 9.618 1.00 91.88 293 ASN A O 1
ATOM 2351 N N . ALA A 1 294 ? -25.744 23.983 8.154 1.00 93.00 294 ALA A N 1
ATOM 2352 C CA . ALA A 1 294 ? -25.284 22.631 8.461 1.00 93.00 294 ALA A CA 1
ATOM 2353 C C . ALA A 1 294 ? -24.727 21.925 7.215 1.00 93.00 294 ALA A C 1
ATOM 2355 O O . ALA A 1 294 ? -25.010 22.319 6.081 1.00 93.00 294 ALA A O 1
ATOM 2356 N N . MET A 1 295 ? -23.948 20.865 7.431 1.00 94.62 295 MET A N 1
ATOM 2357 C CA . MET A 1 295 ? -23.405 20.011 6.373 1.00 94.62 295 MET A CA 1
ATOM 2358 C C . MET A 1 295 ? -23.279 18.560 6.849 1.00 94.62 295 MET A C 1
ATOM 2360 O O . MET A 1 295 ? -23.112 18.319 8.043 1.00 94.62 295 MET A O 1
ATOM 2364 N N . SER A 1 296 ? -23.308 17.613 5.916 1.00 93.56 296 SER A N 1
ATOM 2365 C CA . SER A 1 296 ? -23.027 16.195 6.164 1.00 93.56 296 SER A CA 1
ATOM 2366 C C . SER A 1 296 ? -22.469 15.531 4.895 1.00 93.56 296 SER A C 1
ATOM 2368 O O . SER A 1 296 ? -22.583 16.092 3.802 1.00 93.56 296 SER A O 1
ATOM 2370 N N . PHE A 1 297 ? -21.853 14.355 5.027 1.00 92.00 297 PHE A N 1
ATOM 2371 C CA . PHE A 1 297 ? -21.254 13.604 3.916 1.00 92.00 297 PHE A CA 1
ATOM 2372 C C . PHE A 1 297 ? -22.027 12.309 3.624 1.00 92.00 297 PHE A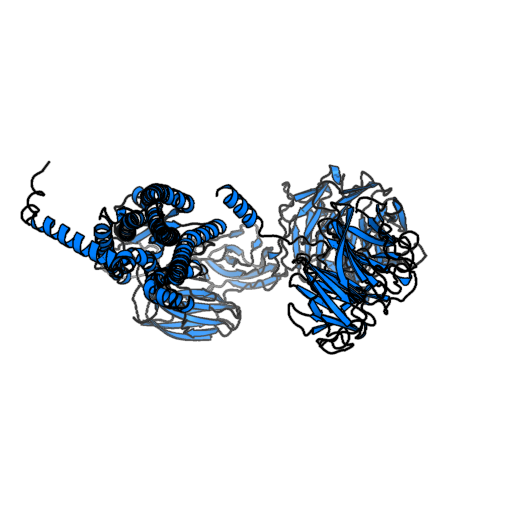 C 1
ATOM 2374 O O . PHE A 1 297 ? -22.548 11.682 4.545 1.00 92.00 297 PHE A O 1
ATOM 2381 N N . ASP A 1 298 ? -22.048 11.862 2.366 1.00 86.25 298 ASP A N 1
ATOM 2382 C CA . ASP A 1 298 ? -22.326 10.449 2.049 1.00 86.25 298 ASP A CA 1
ATOM 2383 C C . ASP A 1 298 ? -21.046 9.589 2.141 1.00 86.25 298 ASP A C 1
ATOM 2385 O O . ASP A 1 298 ? -19.933 10.117 2.232 1.00 86.25 298 ASP A O 1
ATOM 2389 N N . THR A 1 299 ? -21.176 8.256 2.140 1.00 80.12 299 THR A N 1
ATOM 2390 C CA . THR A 1 299 ? -20.024 7.328 2.217 1.00 80.12 299 THR A CA 1
ATOM 2391 C C . THR A 1 299 ? -19.029 7.483 1.061 1.00 80.12 299 THR A C 1
ATOM 2393 O O . THR A 1 299 ? -17.873 7.084 1.201 1.00 80.12 299 THR A O 1
ATOM 2396 N N . PHE A 1 300 ? -19.440 8.094 -0.056 1.00 74.81 300 PHE A N 1
ATOM 2397 C CA . PHE A 1 300 ? -18.583 8.401 -1.205 1.00 74.81 300 PHE A CA 1
ATOM 2398 C C . PHE A 1 300 ? -17.814 9.728 -1.050 1.00 74.81 300 PHE A C 1
ATOM 2400 O O . PHE A 1 300 ? -17.002 10.068 -1.907 1.00 74.81 300 PHE A O 1
ATOM 2407 N N . GLY A 1 301 ? -18.060 10.491 0.021 1.00 79.69 301 GLY A N 1
ATOM 2408 C CA . GLY A 1 301 ? -17.408 11.774 0.291 1.00 79.69 301 GLY A CA 1
ATOM 2409 C C . GLY A 1 301 ? -18.061 12.985 -0.383 1.00 79.69 301 GLY A C 1
ATOM 2410 O O . GLY A 1 301 ? -17.496 14.080 -0.337 1.00 79.69 301 GLY A O 1
ATOM 2411 N N . ASN A 1 302 ? -19.248 12.849 -0.985 1.00 87.44 302 ASN A N 1
ATOM 2412 C CA . ASN A 1 302 ? -19.980 14.014 -1.483 1.00 87.44 302 ASN A CA 1
ATOM 2413 C C . ASN A 1 302 ? -20.545 14.817 -0.308 1.00 87.44 302 ASN A C 1
ATOM 2415 O O . ASN A 1 302 ? -21.062 14.250 0.655 1.00 87.44 302 ASN A O 1
ATOM 2419 N N . MET A 1 303 ? -20.483 16.141 -0.408 1.00 91.94 303 MET A N 1
ATOM 2420 C CA . MET A 1 303 ? -20.853 17.064 0.658 1.00 91.94 303 MET A CA 1
ATOM 2421 C C . MET A 1 303 ? -22.248 17.637 0.407 1.00 91.94 303 MET A C 1
ATOM 2423 O O . MET A 1 303 ? -22.477 18.336 -0.581 1.00 91.94 303 MET A O 1
ATOM 2427 N N . PHE A 1 304 ? -23.178 17.387 1.321 1.00 93.69 304 PHE A N 1
ATOM 2428 C CA . PHE A 1 304 ? -24.492 18.018 1.319 1.00 93.69 304 PHE A CA 1
ATOM 2429 C C . PHE A 1 304 ? -24.467 19.209 2.274 1.00 93.69 304 PHE A C 1
ATOM 2431 O O . PHE A 1 304 ? -24.135 19.050 3.447 1.00 93.69 304 PHE A O 1
ATOM 2438 N N . VAL A 1 305 ? -24.821 20.396 1.782 1.00 94.88 305 VAL A N 1
ATOM 2439 C CA . VAL A 1 305 ? -24.843 21.644 2.558 1.00 94.88 305 VAL A CA 1
ATOM 2440 C C . VAL A 1 305 ? -26.259 22.204 2.576 1.00 94.88 305 VAL A C 1
ATOM 2442 O O . VAL A 1 305 ? -26.897 22.342 1.530 1.00 94.88 305 VAL A O 1
ATOM 2445 N N . VAL A 1 306 ? -26.744 22.550 3.766 1.00 93.94 306 VAL A N 1
ATOM 2446 C CA . VAL A 1 306 ? -28.027 23.234 3.948 1.00 93.94 306 VAL A CA 1
ATOM 2447 C C . VAL A 1 306 ? -27.821 24.719 3.673 1.00 93.94 306 VAL A C 1
ATOM 2449 O O . VAL A 1 306 ? -27.081 25.388 4.394 1.00 93.94 306 VAL A O 1
ATOM 2452 N N . ASP A 1 307 ? -28.449 25.216 2.612 1.00 93.50 307 ASP A N 1
ATOM 2453 C CA . ASP A 1 307 ? -28.270 26.554 2.049 1.00 93.50 307 ASP A CA 1
ATOM 2454 C C . ASP A 1 307 ? -29.465 27.440 2.445 1.00 93.50 307 ASP A C 1
ATOM 2456 O O . ASP A 1 307 ? -30.374 27.714 1.654 1.00 93.50 307 ASP A O 1
ATOM 2460 N N . SER A 1 308 ? -29.516 27.783 3.736 1.00 91.31 308 SER A N 1
ATOM 2461 C CA . SER A 1 308 ? -30.753 28.136 4.438 1.00 91.31 308 SER A CA 1
ATOM 2462 C C . SER A 1 308 ? -31.466 29.375 3.896 1.00 91.31 308 SER A C 1
ATOM 2464 O O . SER A 1 308 ? -32.686 29.339 3.771 1.00 91.31 308 SER A O 1
ATOM 2466 N N . TYR A 1 309 ? -30.766 30.454 3.521 1.00 91.06 309 TYR A N 1
ATOM 2467 C CA . TYR A 1 309 ? -31.422 31.646 2.952 1.00 91.06 309 TYR A CA 1
ATOM 2468 C C . TYR A 1 309 ? -31.738 31.521 1.452 1.00 91.06 309 TYR A C 1
ATOM 2470 O O . TYR A 1 309 ? -32.436 32.377 0.912 1.00 91.06 309 TYR A O 1
ATOM 2478 N N . ASN A 1 310 ? -31.277 30.457 0.786 1.00 90.75 310 ASN A N 1
ATOM 2479 C CA . ASN A 1 310 ? -31.720 30.071 -0.558 1.00 90.75 310 ASN A CA 1
ATOM 2480 C C . ASN A 1 310 ? -32.808 28.971 -0.521 1.00 90.75 310 ASN A C 1
ATOM 2482 O O . ASN A 1 310 ? -33.173 28.454 -1.576 1.00 90.75 310 ASN A O 1
ATOM 2486 N N . ASN A 1 311 ? -33.319 28.603 0.667 1.00 91.38 311 ASN A N 1
ATOM 2487 C CA . ASN A 1 311 ? -34.376 27.603 0.883 1.00 91.38 311 ASN A CA 1
ATOM 2488 C C . ASN A 1 311 ? -34.123 26.263 0.157 1.00 91.38 311 ASN A C 1
ATOM 2490 O O . ASN A 1 311 ? -35.012 25.711 -0.495 1.00 91.38 311 ASN A O 1
ATOM 2494 N N . ARG A 1 312 ? -32.886 25.752 0.205 1.00 91.62 312 ARG A N 1
ATOM 2495 C CA . ARG A 1 312 ? -32.492 24.525 -0.509 1.00 91.62 312 ARG A CA 1
ATOM 2496 C C . ARG A 1 312 ? -31.415 23.732 0.226 1.00 91.62 312 ARG A C 1
ATOM 2498 O O . ARG A 1 312 ? -30.727 24.251 1.103 1.00 91.62 312 ARG A O 1
ATOM 2505 N N . ILE A 1 313 ? -31.227 22.480 -0.182 1.00 93.00 313 ILE A N 1
ATOM 2506 C CA . ILE A 1 313 ? -30.066 21.663 0.187 1.00 93.00 313 ILE A CA 1
ATOM 2507 C C . ILE A 1 313 ? -29.282 21.356 -1.089 1.00 93.00 313 ILE A C 1
ATOM 2509 O O . ILE A 1 313 ? -29.841 20.886 -2.082 1.00 93.00 313 ILE A O 1
ATOM 2513 N N . GLN A 1 314 ? -27.983 21.635 -1.066 1.00 92.25 314 GLN A N 1
ATOM 2514 C CA . GLN A 1 314 ? -27.087 21.505 -2.210 1.00 92.25 314 GLN A CA 1
ATOM 2515 C C . GLN A 1 314 ? -26.131 20.321 -2.014 1.00 92.25 314 GLN A C 1
ATOM 2517 O O . GLN A 1 314 ? -25.370 20.299 -1.047 1.00 92.25 314 GLN A O 1
ATOM 2522 N N . LYS A 1 315 ? -26.155 19.348 -2.936 1.00 91.44 315 LYS A N 1
ATOM 2523 C CA . LYS A 1 315 ? -25.158 18.274 -3.036 1.00 91.44 315 LYS A CA 1
ATOM 2524 C C . LYS A 1 315 ? -23.999 18.756 -3.905 1.00 91.44 315 LYS A C 1
ATOM 2526 O O . LYS A 1 315 ? -24.090 18.772 -5.134 1.00 91.44 315 LYS A O 1
ATOM 2531 N N . PHE A 1 316 ? -22.893 19.102 -3.264 1.00 88.56 316 PHE A N 1
ATOM 2532 C CA . PHE A 1 316 ? -21.604 19.262 -3.919 1.00 88.56 316 PHE A CA 1
ATOM 2533 C C . PHE A 1 316 ? -20.989 17.867 -4.057 1.00 88.56 316 PHE A C 1
ATOM 2535 O O . PHE A 1 316 ? -20.592 17.247 -3.067 1.00 88.56 316 PHE A O 1
ATOM 2542 N N . SER A 1 317 ? -20.956 17.336 -5.279 1.00 83.62 317 SER A N 1
ATOM 2543 C CA . SER A 1 317 ? -20.274 16.061 -5.534 1.00 83.62 317 SER A CA 1
ATOM 2544 C C . SER A 1 317 ? -18.771 16.231 -5.321 1.00 83.62 317 SER A C 1
ATOM 2546 O O . SER A 1 317 ? -18.252 17.319 -5.566 1.00 83.62 317 SER A O 1
ATOM 2548 N N . ILE A 1 318 ? -18.063 15.204 -4.857 1.00 76.38 318 ILE A N 1
ATOM 2549 C CA . ILE A 1 318 ? -16.606 15.293 -4.701 1.00 76.38 318 ILE A CA 1
ATOM 2550 C C . ILE A 1 318 ? -15.954 15.463 -6.087 1.00 76.38 318 ILE A C 1
ATOM 2552 O O . ILE A 1 318 ? -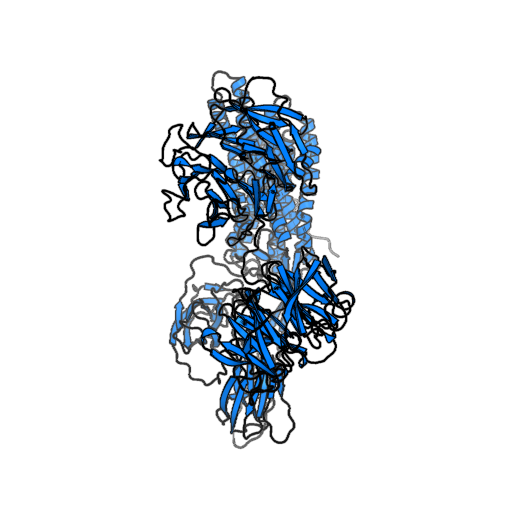16.175 14.671 -7.002 1.00 76.38 318 ILE A O 1
ATOM 2556 N N . GLU A 1 319 ? -15.184 16.538 -6.268 1.00 63.06 319 GLU A N 1
ATOM 2557 C CA . GLU A 1 319 ? -14.234 16.631 -7.375 1.00 63.06 319 GLU A CA 1
ATOM 2558 C C . GLU A 1 319 ? -13.078 15.721 -6.968 1.00 63.06 319 GLU A C 1
ATOM 2560 O O . GLU A 1 319 ? -12.440 15.931 -5.932 1.00 63.06 319 GLU A O 1
ATOM 2565 N N . ASN A 1 320 ? -12.780 14.716 -7.786 1.00 49.09 320 ASN A N 1
ATOM 2566 C CA . ASN A 1 320 ? -11.594 13.895 -7.588 1.00 49.09 320 ASN A CA 1
ATOM 2567 C C . ASN A 1 320 ? -10.345 14.733 -7.911 1.00 49.09 320 ASN A C 1
ATOM 2569 O O . ASN A 1 320 ? -9.840 14.716 -9.033 1.00 49.09 320 ASN A O 1
ATOM 2573 N N . SER A 1 321 ? -9.916 15.505 -6.908 1.00 37.97 321 SER A N 1
ATOM 2574 C CA . SER A 1 321 ? -9.075 16.705 -6.998 1.00 37.97 321 SER A CA 1
ATOM 2575 C C . SER A 1 321 ? -7.979 16.635 -8.052 1.00 37.97 321 SER A C 1
ATOM 2577 O O . SER A 1 321 ? -7.168 15.709 -8.043 1.00 37.97 321 SER A O 1
ATOM 2579 N N . CYS A 1 322 ? -7.933 17.635 -8.930 1.00 33.28 322 CYS A N 1
ATOM 2580 C CA . CYS A 1 322 ? -7.178 17.589 -10.177 1.00 33.28 322 CYS A CA 1
ATOM 2581 C C . CYS A 1 322 ? -5.647 17.754 -10.031 1.00 33.28 322 CYS A C 1
ATOM 2583 O O . CYS A 1 322 ? -5.086 18.779 -10.408 1.00 33.28 322 CYS A O 1
ATOM 2585 N N . ASP A 1 323 ? -4.941 16.692 -9.632 1.00 42.47 323 ASP A N 1
ATOM 2586 C CA . ASP A 1 323 ? -3.827 16.215 -10.481 1.00 42.47 323 ASP A CA 1
ATOM 2587 C C . ASP A 1 323 ? -4.374 15.797 -11.870 1.00 42.47 323 ASP A C 1
ATOM 2589 O O . ASP A 1 323 ? -5.589 15.651 -12.028 1.00 42.47 323 ASP A O 1
ATOM 2593 N N . LEU A 1 324 ? -3.502 15.577 -12.858 1.00 53.00 324 LEU A N 1
ATOM 2594 C CA . LEU A 1 324 ? -3.851 15.306 -14.267 1.00 53.00 324 LEU A CA 1
ATOM 2595 C C . LEU A 1 324 ? -4.923 14.205 -14.446 1.00 53.00 324 LEU A C 1
ATOM 2597 O O . LEU A 1 324 ? -4.953 13.276 -13.642 1.00 53.00 324 LEU A O 1
ATOM 2601 N N . PRO A 1 325 ? -5.771 14.249 -15.498 1.00 61.47 325 PRO A N 1
ATOM 2602 C CA . PRO A 1 325 ? -6.932 13.355 -15.634 1.00 61.47 325 PRO A CA 1
ATOM 2603 C C . PRO A 1 325 ? -6.591 11.879 -15.896 1.00 61.47 325 PRO A C 1
ATOM 2605 O O . PRO A 1 325 ? -7.488 11.044 -15.936 1.00 61.47 325 PRO A O 1
ATOM 2608 N N . PHE A 1 326 ? -5.308 11.554 -16.041 1.00 69.38 326 PHE A N 1
ATOM 2609 C CA . PHE A 1 326 ? -4.756 10.211 -16.174 1.00 69.38 326 PHE A CA 1
ATOM 2610 C C . PHE A 1 326 ? -3.710 9.963 -15.085 1.00 69.38 326 PHE A C 1
ATOM 2612 O O . PHE A 1 326 ? -3.098 10.902 -14.568 1.00 69.38 326 PHE A O 1
ATOM 2619 N N . ASN A 1 327 ? -3.433 8.698 -14.767 1.00 75.81 327 ASN A N 1
ATOM 2620 C CA . ASN A 1 327 ? -2.386 8.392 -13.794 1.00 75.81 327 ASN A CA 1
ATOM 2621 C C . ASN A 1 327 ? -0.992 8.714 -14.336 1.00 75.81 327 ASN A C 1
ATOM 2623 O O . ASN A 1 327 ? -0.483 8.033 -15.228 1.00 75.81 327 ASN A O 1
ATOM 2627 N N . GLN A 1 328 ? -0.330 9.672 -13.692 1.00 77.75 328 GLN A N 1
ATOM 2628 C CA . GLN A 1 328 ? 1.124 9.688 -13.595 1.00 77.75 328 GLN A CA 1
ATOM 2629 C C . GLN A 1 328 ? 1.518 9.017 -12.268 1.00 77.75 328 GLN A C 1
ATOM 2631 O O . GLN A 1 328 ? 1.499 9.665 -11.220 1.00 77.75 328 GLN A O 1
ATOM 2636 N N . PRO A 1 329 ? 1.840 7.713 -12.249 1.00 76.12 329 PRO A N 1
ATOM 2637 C CA . PRO A 1 329 ? 2.436 7.091 -11.071 1.00 76.12 329 PRO A CA 1
ATOM 2638 C C . PRO A 1 329 ? 3.818 7.692 -10.778 1.00 76.12 329 PRO A C 1
ATOM 2640 O O . PRO A 1 329 ? 4.557 8.075 -11.686 1.00 76.12 329 PRO A O 1
ATOM 2643 N N . LYS A 1 330 ? 4.212 7.728 -9.499 1.00 78.12 330 LYS A N 1
ATOM 2644 C CA . LYS A 1 330 ? 5.514 8.259 -9.062 1.00 78.12 330 LYS A CA 1
ATOM 2645 C C . LYS A 1 330 ? 6.659 7.253 -9.298 1.00 78.12 330 LYS A C 1
ATOM 2647 O O . LYS A 1 330 ? 7.205 6.672 -8.357 1.00 78.12 330 LYS A O 1
ATOM 2652 N N . LEU A 1 331 ? 6.983 7.009 -10.566 1.00 76.56 331 LEU A N 1
ATOM 2653 C CA . LEU A 1 331 ? 7.985 6.045 -11.041 1.00 76.56 331 LEU A CA 1
ATOM 2654 C C . LEU A 1 331 ? 9.411 6.630 -11.045 1.00 76.56 331 LEU A C 1
ATOM 2656 O O . LEU A 1 331 ? 9.630 7.808 -10.818 1.00 76.56 331 LEU A O 1
ATOM 2660 N N . CYS A 1 332 ? 10.431 5.792 -11.197 1.00 70.12 332 CYS A N 1
ATOM 2661 C CA . CYS A 1 332 ? 11.807 6.131 -10.820 1.00 70.12 332 CYS A CA 1
ATOM 2662 C C . CYS A 1 332 ? 12.842 5.541 -11.788 1.00 70.12 332 CYS A C 1
ATOM 2664 O O . CYS A 1 332 ? 12.573 4.606 -12.542 1.00 70.12 332 CYS A O 1
ATOM 2666 N N . SER A 1 333 ? 14.102 5.959 -11.679 1.00 63.69 333 SER A N 1
ATOM 2667 C CA . SER A 1 333 ? 15.219 5.514 -12.532 1.00 63.69 333 SER A CA 1
ATOM 2668 C C . SER A 1 333 ? 15.470 3.990 -12.593 1.00 63.69 333 SER A C 1
ATOM 2670 O O . SER A 1 333 ? 16.024 3.516 -13.590 1.00 63.69 333 SER A O 1
ATOM 2672 N N . LYS A 1 334 ? 14.995 3.176 -11.638 1.00 64.25 334 LYS A N 1
ATOM 2673 C CA . LYS A 1 334 ? 15.049 1.697 -11.733 1.00 64.25 334 LYS A CA 1
ATOM 2674 C C . LYS A 1 334 ? 13.708 0.949 -11.678 1.00 64.25 334 LYS A C 1
ATOM 2676 O O . LYS A 1 334 ? 13.745 -0.259 -11.496 1.00 64.25 334 LYS A O 1
ATOM 2681 N N . SER A 1 335 ? 12.565 1.599 -11.927 1.00 71.38 335 SER A N 1
ATOM 2682 C CA . SER A 1 335 ? 11.254 0.923 -11.992 1.00 71.38 335 SER A CA 1
ATOM 2683 C C . SER A 1 335 ? 11.293 -0.389 -12.796 1.00 71.38 335 SER A C 1
ATOM 2685 O O . SER A 1 335 ? 11.744 -0.409 -13.944 1.00 71.38 335 SER A O 1
ATOM 2687 N N . VAL A 1 336 ? 10.817 -1.477 -12.183 1.00 76.44 336 VAL A N 1
ATOM 2688 C CA . VAL A 1 336 ? 10.681 -2.811 -12.790 1.00 76.44 336 VAL A CA 1
ATOM 2689 C C . VAL A 1 336 ? 9.219 -3.252 -12.757 1.00 76.44 336 VAL A C 1
ATOM 2691 O O . VAL A 1 336 ? 8.526 -3.081 -11.752 1.00 76.44 336 VAL A O 1
ATOM 2694 N N . TRP A 1 337 ? 8.791 -3.886 -13.847 1.00 82.06 337 TRP A N 1
ATOM 2695 C CA . TRP A 1 337 ? 7.516 -4.583 -13.971 1.00 82.06 337 TRP A CA 1
ATOM 2696 C C . TRP A 1 337 ? 7.754 -6.083 -14.168 1.00 82.06 337 TRP A C 1
ATOM 2698 O O . TRP A 1 337 ? 8.769 -6.499 -14.738 1.00 82.06 337 TRP A O 1
ATOM 2708 N N . ASN A 1 338 ? 6.806 -6.898 -13.716 1.00 79.25 338 ASN A N 1
ATOM 2709 C CA . ASN A 1 338 ? 6.753 -8.326 -13.990 1.00 79.25 338 ASN A CA 1
ATOM 2710 C C . ASN A 1 338 ? 6.661 -8.546 -15.508 1.00 79.25 338 ASN A C 1
ATOM 2712 O O . ASN A 1 338 ? 5.673 -8.166 -16.131 1.00 79.25 338 ASN A O 1
ATOM 2716 N N . ARG A 1 339 ? 7.686 -9.169 -16.104 1.00 71.62 339 ARG A N 1
ATOM 2717 C CA . ARG A 1 339 ? 7.772 -9.393 -17.560 1.00 71.62 339 ARG A CA 1
ATOM 2718 C C . ARG A 1 339 ? 6.740 -10.392 -18.093 1.00 71.62 339 ARG A C 1
ATOM 2720 O O . ARG A 1 339 ? 6.468 -10.389 -19.288 1.00 71.62 339 ARG A O 1
ATOM 2727 N N . ASN A 1 340 ? 6.156 -11.221 -17.229 1.00 72.12 340 ASN A N 1
ATOM 2728 C CA . ASN A 1 340 ? 5.113 -12.176 -17.597 1.00 72.12 340 ASN A CA 1
ATOM 2729 C C . ASN A 1 340 ? 3.738 -11.501 -17.474 1.00 72.12 340 ASN A C 1
ATOM 2731 O O . ASN A 1 340 ? 2.998 -11.753 -16.522 1.00 72.12 340 ASN A O 1
ATOM 2735 N N . GLY A 1 341 ? 3.440 -10.600 -18.416 1.00 73.25 341 GLY A N 1
ATOM 2736 C CA . GLY A 1 341 ? 2.193 -9.834 -18.455 1.00 73.25 341 GLY A CA 1
ATOM 2737 C C . GLY A 1 341 ? 0.942 -10.715 -18.454 1.00 73.25 341 GLY A C 1
ATOM 2738 O O . GLY A 1 341 ? 0.911 -11.794 -19.049 1.00 73.25 341 GLY A O 1
ATOM 2739 N N . LYS A 1 342 ? -0.106 -10.246 -17.774 1.00 85.25 342 LYS A N 1
ATOM 2740 C CA . LYS A 1 342 ? -1.425 -10.889 -17.743 1.00 85.25 342 LYS A CA 1
ATOM 2741 C C . LYS A 1 342 ? -2.287 -10.271 -18.840 1.00 85.25 342 LYS A C 1
ATOM 2743 O O . LYS A 1 342 ? -2.311 -9.053 -18.984 1.00 85.25 342 LYS A O 1
ATOM 2748 N N . THR A 1 343 ? -3.013 -11.080 -19.608 1.00 89.12 343 THR A N 1
ATOM 2749 C CA . THR A 1 343 ? -4.007 -10.529 -20.547 1.00 89.12 343 THR A CA 1
ATOM 2750 C C . THR A 1 343 ? -5.179 -9.973 -19.735 1.00 89.12 343 THR A C 1
ATOM 2752 O O . THR A 1 343 ? -5.746 -10.691 -18.917 1.00 89.12 343 THR A O 1
ATOM 2755 N N . PHE A 1 344 ? -5.478 -8.686 -19.913 1.00 89.25 344 PHE A N 1
ATOM 2756 C CA . PHE A 1 344 ? -6.546 -7.965 -19.214 1.00 89.25 344 PHE A CA 1
ATOM 2757 C C . PHE A 1 344 ? -7.868 -8.042 -19.987 1.00 89.25 344 PHE A C 1
ATOM 2759 O O . PHE A 1 344 ? -8.902 -8.356 -19.408 1.00 89.25 344 PHE A O 1
ATOM 2766 N N . ALA A 1 345 ? -7.807 -7.819 -21.301 1.00 89.81 345 ALA A N 1
ATOM 2767 C CA . ALA A 1 345 ? -8.926 -7.974 -22.223 1.00 89.81 345 ALA A CA 1
ATOM 2768 C C . ALA A 1 345 ? -8.425 -8.581 -23.543 1.00 89.81 345 ALA A C 1
ATOM 2770 O O . ALA A 1 345 ? -7.302 -8.297 -23.969 1.00 89.81 345 ALA A O 1
ATOM 2771 N N . ASP A 1 346 ? -9.248 -9.416 -24.173 1.00 90.06 346 ASP A N 1
ATOM 2772 C CA . ASP A 1 346 ? -8.928 -10.148 -25.403 1.00 90.06 346 ASP A CA 1
ATOM 2773 C C . ASP A 1 346 ? -9.733 -9.651 -26.619 1.00 90.06 346 ASP A C 1
ATOM 2775 O O . ASP A 1 346 ? -10.555 -8.733 -26.522 1.00 90.06 346 ASP A O 1
ATOM 2779 N N . GLN A 1 347 ? -9.502 -10.286 -27.770 1.00 91.75 347 GLN A N 1
ATOM 2780 C CA . GLN A 1 347 ? -10.105 -9.949 -29.059 1.00 91.75 347 GLN A CA 1
ATOM 2781 C C . GLN A 1 347 ? -11.643 -9.945 -29.043 1.00 91.75 347 GLN A C 1
ATOM 2783 O O . GLN A 1 347 ? -12.250 -9.158 -29.768 1.00 91.75 347 GLN A O 1
ATOM 2788 N N . LEU A 1 348 ? -12.301 -10.777 -28.226 1.00 89.06 348 LEU A N 1
ATOM 2789 C CA . LEU A 1 348 ? -13.770 -10.821 -28.165 1.00 89.06 348 LEU A CA 1
ATOM 2790 C C . LEU A 1 348 ? -14.333 -9.504 -27.610 1.00 89.06 348 LEU A C 1
ATOM 2792 O O . LEU A 1 348 ? -15.402 -9.037 -28.030 1.00 89.06 348 LEU A O 1
ATOM 2796 N N . ILE A 1 349 ? -13.573 -8.898 -26.696 1.00 89.88 349 ILE A N 1
ATOM 2797 C CA . ILE A 1 349 ? -13.889 -7.653 -26.003 1.00 89.88 349 ILE A CA 1
ATOM 2798 C C . ILE A 1 349 ? -13.413 -6.454 -26.833 1.00 89.88 349 ILE A C 1
ATOM 2800 O O . ILE A 1 349 ? -14.241 -5.658 -27.278 1.00 89.88 349 ILE A O 1
ATOM 2804 N N . VAL A 1 350 ? -12.104 -6.335 -27.095 1.00 89.31 350 VAL A N 1
ATOM 2805 C CA . VAL A 1 350 ? -11.505 -5.134 -27.719 1.00 89.31 350 VAL A CA 1
ATOM 2806 C C . VAL A 1 350 ? -11.533 -5.126 -29.253 1.00 89.31 350 VAL A C 1
ATOM 2808 O O . VAL A 1 350 ? -11.314 -4.077 -29.852 1.00 89.31 350 VAL A O 1
ATOM 2811 N N . GLY A 1 351 ? -11.885 -6.248 -29.888 1.00 88.50 351 GLY A N 1
ATOM 2812 C CA . GLY A 1 351 ? -11.991 -6.376 -31.345 1.00 88.50 351 GLY A CA 1
ATOM 2813 C C . GLY A 1 351 ? -10.644 -6.528 -32.052 1.00 88.50 351 GLY A C 1
ATOM 2814 O O . GLY A 1 351 ? -9.587 -6.648 -31.426 1.00 88.50 351 GLY A O 1
ATOM 2815 N N . LEU A 1 352 ? -10.680 -6.535 -33.384 1.00 90.12 352 LEU A N 1
ATOM 2816 C CA . LEU A 1 352 ? -9.481 -6.608 -34.219 1.00 90.12 352 LEU A CA 1
ATOM 2817 C C . LEU A 1 352 ? -8.668 -5.302 -34.198 1.00 90.12 352 LEU A C 1
ATOM 2819 O O . LEU A 1 352 ? -9.186 -4.219 -34.463 1.00 90.12 352 LEU A O 1
ATOM 2823 N N . ASN A 1 353 ? -7.352 -5.424 -33.991 1.00 88.00 353 ASN A N 1
ATOM 2824 C CA . ASN A 1 353 ? -6.382 -4.314 -34.001 1.00 88.00 353 ASN A CA 1
ATOM 2825 C C . ASN A 1 353 ? -6.811 -3.108 -33.118 1.00 88.00 353 ASN A C 1
ATOM 2827 O O . ASN A 1 353 ? -6.961 -1.990 -33.635 1.00 88.00 353 ASN A O 1
ATOM 2831 N N . PRO A 1 354 ? -7.010 -3.300 -31.795 1.00 92.00 354 PRO A N 1
ATOM 2832 C CA . PRO A 1 354 ? -7.249 -2.195 -30.863 1.00 92.00 354 PRO A CA 1
ATOM 2833 C C . PRO A 1 354 ? -6.075 -1.210 -30.928 1.00 92.00 354 PRO A C 1
ATOM 2835 O O . PRO A 1 354 ? -4.939 -1.635 -31.139 1.00 92.00 354 PRO A O 1
ATOM 2838 N N . TYR A 1 355 ? -6.328 0.093 -30.780 1.00 89.75 355 TYR A N 1
ATOM 2839 C CA . TYR A 1 355 ? -5.289 1.108 -31.012 1.00 89.75 355 TYR A CA 1
ATOM 2840 C C . TYR A 1 355 ? -4.927 1.923 -29.763 1.00 89.75 355 TYR A C 1
ATOM 2842 O O . TYR A 1 355 ? -3.754 1.959 -29.394 1.00 89.75 355 TYR A O 1
ATOM 2850 N N . SER A 1 356 ? -5.906 2.533 -29.087 1.00 90.94 356 SER A N 1
ATOM 2851 C CA . SER A 1 356 ? -5.690 3.423 -27.936 1.00 90.94 356 SER A CA 1
ATOM 2852 C C . SER A 1 356 ? -6.198 2.844 -26.612 1.00 90.94 356 SER A C 1
ATOM 2854 O O . SER A 1 356 ? -7.241 2.183 -26.565 1.00 90.94 356 SER A O 1
ATOM 2856 N N . ILE A 1 357 ? -5.498 3.162 -25.523 1.00 93.12 357 ILE A N 1
ATOM 2857 C CA . ILE A 1 357 ? -5.977 3.010 -24.144 1.00 93.12 357 ILE A CA 1
ATOM 2858 C C . ILE A 1 357 ? -5.778 4.328 -23.390 1.00 93.12 357 ILE A C 1
ATOM 2860 O O . ILE A 1 357 ? -4.790 5.026 -23.601 1.00 93.12 357 ILE A O 1
ATOM 2864 N N . PHE A 1 358 ? -6.709 4.648 -22.500 1.00 91.62 358 PHE A N 1
ATOM 2865 C CA . PHE A 1 358 ? -6.588 5.710 -21.506 1.00 91.62 358 PHE A CA 1
ATOM 2866 C C . PHE A 1 358 ? -6.982 5.127 -20.143 1.00 91.62 358 PHE A C 1
ATOM 2868 O O . PHE A 1 358 ? -7.818 4.224 -20.083 1.00 91.62 358 PHE A O 1
ATOM 2875 N N . ILE A 1 359 ? -6.377 5.601 -19.055 1.00 88.75 359 ILE A N 1
ATOM 2876 C CA . ILE A 1 359 ? -6.736 5.188 -17.692 1.00 88.75 359 ILE A CA 1
ATOM 2877 C C . ILE A 1 359 ? -6.817 6.443 -16.837 1.00 88.75 359 ILE A C 1
ATOM 2879 O O . ILE A 1 359 ? -5.824 7.165 -16.711 1.00 88.75 359 ILE A O 1
ATOM 2883 N N . ASP A 1 360 ? -7.997 6.694 -16.277 1.00 77.25 360 ASP A N 1
ATOM 2884 C CA . ASP A 1 360 ? -8.238 7.852 -15.427 1.00 77.25 360 ASP A CA 1
ATOM 2885 C C . ASP A 1 360 ? -7.641 7.681 -14.020 1.00 77.25 360 ASP A C 1
ATOM 2887 O O . ASP A 1 360 ? -7.133 6.625 -13.629 1.00 77.25 360 ASP A O 1
ATOM 2891 N N . LYS A 1 361 ? -7.736 8.746 -13.230 1.00 72.88 361 LYS A N 1
ATOM 2892 C CA . LYS A 1 361 ? -7.234 8.825 -11.851 1.00 72.88 361 LYS A CA 1
ATOM 2893 C C . LYS A 1 361 ? -7.896 7.855 -10.874 1.00 72.88 361 LYS A C 1
ATOM 2895 O O . LYS A 1 361 ? -7.337 7.539 -9.825 1.00 72.88 361 LYS A O 1
ATOM 2900 N N . GLN A 1 362 ? -9.119 7.445 -11.186 1.00 69.56 362 GLN A N 1
ATOM 2901 C CA . GLN A 1 362 ? -9.945 6.516 -10.427 1.00 69.56 362 GLN A CA 1
ATOM 2902 C C . GLN A 1 362 ? -9.583 5.059 -10.767 1.00 69.56 362 GLN A C 1
ATOM 2904 O O . GLN A 1 362 ? -10.070 4.137 -10.116 1.00 69.56 362 GLN A O 1
ATOM 2909 N N . ASN A 1 363 ? -8.670 4.863 -11.727 1.00 75.75 363 ASN A N 1
ATOM 2910 C CA . ASN A 1 363 ? -8.319 3.606 -12.381 1.00 75.75 363 ASN A CA 1
ATOM 2911 C C . ASN A 1 363 ? -9.423 3.037 -13.279 1.00 75.75 363 ASN A C 1
ATOM 2913 O O . ASN A 1 363 ? -9.364 1.854 -13.624 1.00 75.75 363 ASN A O 1
ATOM 2917 N N . SER A 1 364 ? -10.385 3.860 -13.708 1.00 79.88 364 SER A N 1
ATOM 2918 C CA . SER A 1 364 ? -11.289 3.482 -14.787 1.00 79.88 364 SER A CA 1
ATOM 2919 C C . SER A 1 364 ? -10.519 3.456 -16.107 1.00 79.88 364 SER A C 1
ATOM 2921 O O . SER A 1 364 ? -9.799 4.390 -16.467 1.00 79.88 364 SER A O 1
ATOM 2923 N N . ILE A 1 365 ? -10.652 2.352 -16.831 1.00 87.00 365 ILE A N 1
ATOM 2924 C CA . ILE A 1 365 ? -9.928 2.080 -18.072 1.00 87.00 365 ILE A CA 1
ATOM 2925 C C . ILE A 1 365 ? -10.863 2.368 -19.243 1.00 87.00 365 ILE A C 1
ATOM 2927 O O . ILE A 1 365 ? -12.023 1.967 -19.218 1.00 87.00 365 ILE A O 1
ATOM 2931 N N . TYR A 1 366 ? -10.346 3.016 -20.283 1.00 89.25 366 TYR A N 1
ATOM 2932 C CA . TYR A 1 366 ? -11.070 3.378 -21.498 1.00 89.25 366 TYR A CA 1
ATOM 2933 C C . TYR A 1 366 ? -10.319 2.846 -22.722 1.00 89.25 366 TYR A C 1
ATOM 2935 O O . TYR A 1 366 ? -9.106 3.025 -22.847 1.00 89.25 366 TYR A O 1
ATOM 2943 N N . SER A 1 367 ? -11.026 2.220 -23.661 1.00 91.44 367 SER A N 1
ATOM 2944 C CA . SER A 1 367 ? -10.471 1.817 -24.962 1.00 91.44 367 SER A CA 1
ATOM 2945 C C . SER A 1 367 ? -11.555 1.819 -26.046 1.00 91.44 367 SER A C 1
ATOM 2947 O O . SER A 1 367 ? -12.741 1.918 -25.737 1.00 91.44 367 SER A O 1
ATOM 2949 N N . ILE A 1 368 ? -11.162 1.728 -27.319 1.00 88.50 368 ILE A N 1
ATOM 2950 C CA . ILE A 1 368 ? -12.083 1.729 -28.465 1.00 88.50 368 ILE A CA 1
ATOM 2951 C C . ILE A 1 368 ? -12.034 0.373 -29.169 1.00 88.50 368 ILE A C 1
ATOM 2953 O O . ILE A 1 368 ? -10.996 -0.022 -29.705 1.00 88.50 368 ILE A O 1
ATOM 2957 N N . ASN A 1 369 ? -13.188 -0.291 -29.255 1.00 89.50 369 ASN A N 1
ATOM 2958 C CA . ASN A 1 369 ? -13.407 -1.378 -30.201 1.00 89.50 369 ASN A CA 1
ATOM 2959 C C . ASN A 1 369 ? -13.820 -0.772 -31.552 1.00 89.50 369 ASN A C 1
ATOM 2961 O O . ASN A 1 369 ? -14.974 -0.387 -31.755 1.00 89.50 369 ASN A O 1
ATOM 2965 N N . ARG A 1 370 ? -12.844 -0.670 -32.463 1.00 84.81 370 ARG A N 1
ATOM 2966 C CA . ARG A 1 370 ? -12.973 -0.025 -33.785 1.00 84.81 370 ARG A CA 1
ATOM 2967 C C . ARG A 1 370 ? -13.886 -0.799 -34.742 1.00 84.81 370 ARG A C 1
ATOM 2969 O O . ARG A 1 370 ? -14.496 -0.200 -35.614 1.00 84.81 370 ARG A O 1
ATOM 2976 N N . GLU A 1 371 ? -13.996 -2.112 -34.555 1.00 83.88 371 GLU A N 1
ATOM 2977 C CA . GLU A 1 371 ? -14.823 -3.021 -35.360 1.00 83.88 371 GLU A CA 1
ATOM 2978 C C . GLU A 1 371 ? -16.317 -2.881 -35.026 1.00 83.88 371 GLU A C 1
ATOM 2980 O O . GLU A 1 371 ? -17.162 -2.878 -35.916 1.00 83.88 371 GLU A O 1
ATOM 2985 N N . LYS A 1 372 ? -16.642 -2.710 -33.738 1.00 85.56 372 LYS A N 1
ATOM 2986 C CA . LYS A 1 372 ? -18.018 -2.545 -33.237 1.00 85.56 372 LYS A CA 1
ATOM 2987 C C . LYS A 1 372 ? -18.437 -1.074 -33.085 1.00 85.56 372 LYS A C 1
ATOM 2989 O O . LYS A 1 372 ? -19.548 -0.821 -32.638 1.00 85.56 372 LYS A O 1
ATOM 2994 N N . LYS A 1 373 ? -17.559 -0.113 -33.409 1.00 85.25 373 LYS A N 1
ATOM 2995 C CA . LYS A 1 373 ? -17.714 1.332 -33.133 1.00 85.25 373 LYS A CA 1
ATOM 2996 C C . LYS A 1 373 ? -18.095 1.645 -31.670 1.00 85.25 373 LYS A C 1
ATOM 2998 O O . LYS A 1 373 ? -19.000 2.429 -31.385 1.00 85.25 373 LYS A O 1
ATOM 3003 N N . HIS A 1 374 ? -17.440 0.984 -30.715 1.00 87.00 374 HIS A N 1
ATOM 3004 C CA . HIS A 1 374 ? -17.787 1.070 -29.291 1.00 87.00 374 HIS A CA 1
ATOM 3005 C C . HIS A 1 374 ? -16.656 1.671 -28.447 1.00 87.00 374 HIS A C 1
ATOM 3007 O O . HIS A 1 374 ? -15.516 1.207 -28.521 1.00 87.00 374 HIS A O 1
ATOM 3013 N N . ILE A 1 375 ? -16.992 2.606 -27.551 1.00 86.12 375 ILE A N 1
ATOM 3014 C CA . ILE A 1 375 ? -16.173 2.878 -26.360 1.00 86.12 375 ILE A CA 1
ATOM 3015 C C . ILE A 1 375 ? -16.404 1.740 -25.365 1.00 86.12 375 ILE A C 1
ATOM 3017 O O . ILE A 1 375 ? -17.548 1.370 -25.088 1.00 86.12 375 ILE A O 1
ATOM 3021 N N . LEU A 1 376 ? -15.320 1.219 -24.806 1.00 89.06 376 LEU A N 1
ATOM 3022 C CA . LEU A 1 376 ? -15.314 0.264 -23.708 1.00 89.06 376 LEU A CA 1
ATOM 3023 C C . LEU A 1 376 ? -14.791 0.966 -22.454 1.00 89.06 376 LEU A C 1
ATOM 3025 O O . LEU A 1 376 ? -13.723 1.578 -22.501 1.00 89.06 376 LEU A O 1
ATOM 3029 N N . LEU A 1 377 ? -15.539 0.863 -21.359 1.00 82.12 377 LEU A N 1
ATOM 3030 C CA . LEU A 1 377 ? -15.182 1.371 -20.037 1.00 82.12 377 LEU A CA 1
ATOM 3031 C C . LEU A 1 377 ? -15.142 0.206 -19.042 1.00 82.12 377 LEU A C 1
ATOM 3033 O O . LEU A 1 377 ? -16.040 -0.634 -19.049 1.00 82.12 377 LEU A O 1
ATOM 3037 N N . TRP A 1 378 ? -14.137 0.183 -18.169 1.00 83.56 378 TRP A N 1
ATOM 3038 C CA . TRP A 1 378 ? -14.052 -0.700 -17.003 1.00 83.56 378 TRP A CA 1
ATOM 3039 C C . TRP A 1 378 ? -13.815 0.158 -15.756 1.00 83.56 378 TRP A C 1
ATOM 3041 O O . TRP A 1 378 ? -12.864 0.929 -15.748 1.00 83.56 378 TRP A O 1
ATOM 3051 N N . ASN A 1 379 ? -14.626 0.015 -14.704 1.00 57.00 379 ASN A N 1
ATOM 3052 C CA . ASN A 1 379 ? -14.464 0.769 -13.444 1.00 57.00 379 ASN A CA 1
ATOM 3053 C C . ASN A 1 379 ? -13.637 0.006 -12.386 1.00 57.00 379 ASN A C 1
ATOM 3055 O O . ASN A 1 379 ? -13.306 0.550 -11.339 1.00 57.00 379 ASN A O 1
ATOM 3059 N N . GLU A 1 380 ? -13.353 -1.275 -12.627 1.00 54.16 380 GLU A N 1
ATOM 3060 C CA . GLU A 1 380 ? -12.734 -2.204 -11.677 1.00 54.16 380 GLU A CA 1
ATOM 3061 C C . GLU A 1 380 ? -11.795 -3.165 -12.429 1.00 54.16 380 GLU A C 1
ATOM 3063 O O . GLU A 1 380 ? -11.823 -3.236 -13.658 1.00 54.16 380 GLU A O 1
ATOM 3068 N N . ASN A 1 381 ? -10.990 -3.968 -11.717 1.00 55.09 381 ASN A N 1
ATOM 3069 C CA . ASN A 1 381 ? -10.073 -4.957 -12.323 1.00 55.09 381 ASN A CA 1
ATOM 3070 C C . ASN A 1 381 ? -10.801 -6.212 -12.881 1.00 55.09 381 ASN A C 1
ATOM 3072 O O . ASN A 1 381 ? -10.273 -7.325 -12.828 1.00 55.09 381 ASN A O 1
ATOM 3076 N N . HIS A 1 382 ? -12.016 -6.048 -13.403 1.00 60.25 382 HIS A N 1
ATOM 3077 C CA . HIS A 1 382 ? -12.774 -7.089 -14.089 1.00 60.25 382 HIS A CA 1
ATOM 3078 C C . HIS A 1 382 ? -12.426 -7.143 -15.584 1.00 60.25 382 HIS A C 1
ATOM 3080 O O . HIS A 1 382 ? -12.022 -6.153 -16.182 1.00 60.25 382 HIS A O 1
ATOM 3086 N N . ILE A 1 383 ? -12.577 -8.324 -16.188 1.00 66.94 383 ILE A N 1
ATOM 3087 C CA . ILE A 1 383 ? -12.240 -8.574 -17.602 1.00 66.94 383 ILE A CA 1
ATOM 3088 C C . ILE A 1 383 ? -13.314 -7.979 -18.535 1.00 66.94 383 ILE A C 1
ATOM 3090 O O . ILE A 1 383 ? -13.010 -7.468 -19.612 1.00 66.94 383 ILE A O 1
ATOM 3094 N N . ILE A 1 384 ? -14.580 -8.017 -18.112 1.00 75.69 384 ILE A N 1
ATOM 3095 C CA . ILE A 1 384 ? -15.734 -7.525 -18.877 1.00 75.69 384 ILE A CA 1
ATOM 3096 C C . ILE A 1 384 ? -15.894 -6.007 -18.649 1.00 75.69 384 ILE A C 1
ATOM 3098 O O . ILE A 1 384 ? -15.827 -5.584 -17.493 1.00 75.69 384 ILE A O 1
ATOM 3102 N N . PRO A 1 385 ? -16.136 -5.193 -19.699 1.00 81.56 385 PRO A N 1
ATOM 3103 C CA . PRO A 1 385 ? -16.439 -3.769 -19.552 1.00 81.56 385 PRO A CA 1
ATOM 3104 C C . PRO A 1 385 ? -17.656 -3.519 -18.648 1.00 81.56 385 PRO A C 1
ATOM 3106 O O . PRO A 1 385 ? -18.707 -4.131 -18.835 1.00 81.56 385 PRO A O 1
ATOM 3109 N N . SER A 1 386 ? -17.536 -2.577 -17.711 1.00 75.94 386 SER A N 1
ATOM 3110 C CA . SER A 1 386 ? -18.640 -2.081 -16.873 1.00 75.94 386 SER A CA 1
ATOM 3111 C C . SER A 1 386 ? -19.663 -1.282 -17.682 1.00 75.94 386 SER A C 1
ATOM 3113 O O . SER A 1 386 ? -20.844 -1.254 -17.338 1.00 75.94 386 SER A O 1
ATOM 3115 N N . LYS A 1 387 ? -19.226 -0.629 -18.767 1.00 75.44 387 LYS A N 1
ATOM 3116 C CA . LYS A 1 387 ? -20.099 0.096 -19.693 1.00 75.44 387 LYS A CA 1
ATOM 3117 C C . LYS A 1 387 ? -19.565 0.008 -21.118 1.00 75.44 387 LYS A C 1
ATOM 3119 O O . LYS A 1 387 ? -18.364 0.095 -21.363 1.00 75.44 387 LYS A O 1
ATOM 3124 N N . ILE A 1 388 ? -20.488 -0.132 -22.061 1.00 84.00 388 ILE A N 1
ATOM 3125 C CA . ILE A 1 388 ? -20.227 -0.112 -23.499 1.00 84.00 388 ILE A CA 1
ATOM 3126 C C . ILE A 1 388 ? -21.052 1.035 -24.080 1.00 84.00 388 ILE A C 1
ATOM 3128 O O . ILE A 1 388 ? -22.230 1.171 -23.751 1.00 84.00 388 ILE A O 1
ATOM 3132 N N . ILE A 1 389 ? -20.429 1.884 -24.895 1.00 79.88 389 ILE A N 1
ATOM 3133 C CA . ILE A 1 389 ? -21.064 3.071 -25.478 1.00 79.88 389 ILE A CA 1
ATOM 3134 C C . ILE A 1 389 ? -20.920 2.990 -26.994 1.00 79.88 389 ILE A C 1
ATOM 3136 O O . ILE A 1 389 ? -19.815 3.120 -27.519 1.00 79.88 389 ILE A O 1
ATOM 3140 N N . SER A 1 390 ? -22.031 2.767 -27.691 1.00 81.25 390 SER A N 1
ATOM 3141 C CA . SER A 1 390 ? -22.077 2.800 -29.153 1.00 81.25 390 SER A CA 1
ATOM 3142 C C . SER A 1 390 ? -22.021 4.245 -29.648 1.00 81.25 390 SER A C 1
ATOM 3144 O O . SER A 1 390 ? -22.782 5.091 -29.178 1.00 81.25 390 SER A O 1
ATOM 3146 N N . ILE A 1 391 ? -21.114 4.521 -30.584 1.00 74.00 391 ILE A N 1
ATOM 3147 C CA . ILE A 1 391 ? -20.833 5.857 -31.121 1.00 74.00 391 ILE A CA 1
ATOM 3148 C C . ILE A 1 391 ? -20.596 5.761 -32.629 1.00 74.00 391 ILE A C 1
ATOM 3150 O O . ILE A 1 391 ? -20.049 4.769 -33.093 1.00 74.00 391 ILE A O 1
ATOM 3154 N N . ASP A 1 392 ? -20.967 6.773 -33.415 1.00 72.81 392 ASP A N 1
ATOM 3155 C CA . ASP A 1 392 ? -20.724 6.749 -34.868 1.00 72.81 392 ASP A CA 1
ATOM 3156 C C . ASP A 1 392 ? -19.349 7.330 -35.235 1.00 72.81 392 ASP A C 1
ATOM 3158 O O . ASP A 1 392 ? -19.217 8.315 -35.967 1.00 72.81 392 ASP A O 1
ATOM 3162 N N . VAL A 1 393 ? -18.301 6.720 -34.675 1.00 67.88 393 VAL A N 1
ATOM 3163 C CA . VAL A 1 393 ? -16.911 7.009 -35.042 1.00 67.88 393 VAL A CA 1
ATOM 3164 C C . VAL A 1 393 ? -16.349 5.896 -35.904 1.00 67.88 393 VAL A C 1
ATOM 3166 O O . VAL A 1 393 ? -16.564 4.713 -35.640 1.00 67.88 393 VAL A O 1
ATOM 3169 N N . ASP A 1 394 ? -15.618 6.286 -36.941 1.00 68.50 394 ASP A N 1
ATOM 3170 C CA . ASP A 1 394 ? -15.094 5.368 -37.938 1.00 68.50 394 ASP A CA 1
ATOM 3171 C C . ASP A 1 394 ? -13.568 5.444 -37.994 1.00 68.50 394 ASP A C 1
ATOM 3173 O O . ASP A 1 394 ? -12.974 6.512 -38.158 1.00 68.50 394 ASP A O 1
ATOM 3177 N N . ASN A 1 395 ? -12.931 4.276 -37.864 1.00 74.69 395 ASN A N 1
ATOM 3178 C CA . ASN A 1 395 ? -11.478 4.091 -37.893 1.00 74.69 395 ASN A CA 1
ATOM 3179 C C . ASN A 1 395 ? -10.667 4.902 -36.847 1.00 74.69 395 ASN A C 1
ATOM 3181 O O . ASN A 1 395 ? -9.492 5.175 -37.078 1.00 74.69 395 ASN A O 1
ATOM 3185 N N . SER A 1 396 ? -11.255 5.244 -35.695 1.00 83.44 396 SER A N 1
ATOM 3186 C CA . SER A 1 396 ? -10.610 6.028 -34.626 1.00 83.44 396 SER A CA 1
ATOM 3187 C C . SER A 1 396 ? -9.211 5.548 -34.234 1.00 83.44 396 SER A C 1
ATOM 3189 O O . SER A 1 396 ? -9.017 4.367 -33.924 1.00 83.44 396 SER A O 1
ATOM 3191 N N . SER A 1 397 ? -8.272 6.493 -34.170 1.00 85.88 397 SER A N 1
ATOM 3192 C CA . SER A 1 397 ? -6.876 6.265 -33.774 1.00 85.88 397 SER A CA 1
ATOM 3193 C C . SER A 1 397 ? -6.525 6.792 -32.377 1.00 85.88 397 SER A C 1
ATOM 3195 O O . SER A 1 397 ? -5.442 6.497 -31.880 1.00 85.88 397 SER A O 1
ATOM 3197 N N . SER A 1 398 ? -7.393 7.556 -31.707 1.00 90.19 398 SER A N 1
ATOM 3198 C CA . SER A 1 398 ? -7.103 8.061 -30.357 1.00 90.19 398 SER A CA 1
ATOM 3199 C C . SER A 1 398 ? -8.347 8.383 -29.519 1.00 90.19 398 SER A C 1
ATOM 3201 O O . SER A 1 398 ? -9.443 8.605 -30.040 1.00 90.19 398 SER A O 1
ATOM 3203 N N . LEU A 1 399 ? -8.143 8.388 -28.197 1.00 91.62 399 LEU A N 1
ATOM 3204 C CA . LEU A 1 399 ? -9.117 8.714 -27.157 1.00 91.62 399 LEU A CA 1
ATOM 3205 C C . LEU A 1 399 ? -8.400 9.438 -26.012 1.00 91.62 399 LEU A C 1
ATOM 3207 O O . LEU A 1 399 ? -7.307 9.026 -25.622 1.00 91.62 399 LEU A O 1
ATOM 3211 N N . PHE A 1 400 ? -9.033 10.463 -25.447 1.00 89.94 400 PHE A N 1
ATOM 3212 C CA . PHE A 1 400 ? -8.603 11.145 -24.224 1.00 89.94 400 PHE A CA 1
ATOM 3213 C C . PHE A 1 400 ? -9.825 11.422 -23.335 1.00 89.94 400 PHE A C 1
ATOM 3215 O O . PHE A 1 400 ? -10.928 11.591 -23.855 1.00 89.94 400 PHE A O 1
ATOM 3222 N N . VAL A 1 401 ? -9.655 11.482 -22.012 1.00 84.44 401 VAL A N 1
ATOM 3223 C CA . VAL A 1 401 ? -10.729 11.862 -21.073 1.00 84.44 401 VAL A CA 1
ATOM 3224 C C . VAL A 1 401 ? -10.282 13.082 -20.267 1.00 84.44 401 VAL A C 1
ATOM 3226 O O . VAL A 1 401 ? -9.150 13.121 -19.788 1.00 84.44 401 VAL A O 1
ATOM 3229 N N . SER A 1 402 ? -11.136 14.102 -20.150 1.00 73.38 402 SER A N 1
ATOM 3230 C CA . SER A 1 402 ? -10.849 15.299 -19.343 1.00 73.38 402 SER A CA 1
ATOM 3231 C C . SER A 1 402 ? -11.018 15.042 -17.839 1.00 73.38 402 SER A C 1
ATOM 3233 O O . SER A 1 402 ? -11.572 14.022 -17.424 1.00 73.38 402 SER A O 1
ATOM 3235 N N . SER A 1 403 ? -10.589 15.998 -17.004 1.00 62.62 403 SER A N 1
ATOM 3236 C CA . SER A 1 403 ? -10.842 15.991 -15.548 1.00 62.62 403 SER A CA 1
ATOM 3237 C C . SER A 1 403 ? -12.325 15.869 -15.208 1.00 62.62 403 SER A C 1
ATOM 3239 O O . SER A 1 403 ? -12.700 15.275 -14.199 1.00 62.62 403 SER A O 1
ATOM 3241 N N . ASP A 1 404 ? -13.163 16.390 -16.098 1.00 59.19 404 ASP A N 1
ATOM 3242 C CA . ASP A 1 404 ? -14.605 16.518 -15.935 1.00 59.19 404 ASP A CA 1
ATOM 3243 C C . ASP A 1 404 ? -15.328 15.243 -16.427 1.00 59.19 404 ASP A C 1
ATOM 3245 O O . ASP A 1 404 ? -16.545 15.226 -16.609 1.00 59.19 404 ASP A O 1
ATOM 3249 N N . CYS A 1 405 ? -14.560 14.162 -16.636 1.00 61.50 405 CYS A N 1
ATOM 3250 C CA . CYS A 1 405 ? -14.984 12.856 -17.142 1.00 61.50 405 CYS A CA 1
ATOM 3251 C C . CYS A 1 405 ? -15.587 12.894 -18.560 1.00 61.50 405 CYS A C 1
ATOM 3253 O O . CYS A 1 405 ? -16.359 12.010 -18.933 1.00 61.50 405 CYS A O 1
ATOM 3255 N N . GLU A 1 406 ? -15.242 13.893 -19.375 1.00 74.06 406 GLU A N 1
ATOM 3256 C CA . GLU A 1 406 ? -15.727 14.015 -20.753 1.00 74.06 406 GLU A CA 1
ATOM 3257 C C . GLU A 1 406 ? -14.776 13.300 -21.720 1.00 74.06 406 GLU A C 1
ATOM 3259 O O . GLU A 1 406 ? -13.565 13.515 -21.674 1.00 74.06 406 GLU A O 1
ATOM 3264 N N . ILE A 1 407 ? -15.308 12.456 -22.611 1.00 82.50 407 ILE A N 1
ATOM 3265 C CA . ILE A 1 407 ? -14.489 11.661 -23.540 1.00 82.50 407 ILE A CA 1
ATOM 3266 C C . ILE A 1 407 ? -14.354 12.392 -24.879 1.00 82.50 407 ILE A C 1
ATOM 3268 O O . ILE A 1 407 ? -15.360 12.757 -25.489 1.00 82.50 407 ILE A O 1
ATOM 3272 N N . PHE A 1 408 ? -13.119 12.542 -25.352 1.00 88.50 408 PHE A N 1
ATOM 3273 C CA . PHE A 1 408 ? -12.746 13.118 -26.642 1.00 88.50 408 PHE A CA 1
ATOM 3274 C C . PHE A 1 408 ? -12.157 12.028 -27.542 1.00 88.50 408 PHE A C 1
ATOM 3276 O O . PHE A 1 408 ? -11.296 11.264 -27.105 1.00 88.50 408 PHE A O 1
ATOM 3283 N N . ILE A 1 409 ? -12.637 11.928 -28.784 1.00 89.88 409 ILE A N 1
ATOM 3284 C CA . ILE A 1 409 ? -12.347 10.813 -29.698 1.00 89.88 409 ILE A CA 1
ATOM 3285 C C . ILE A 1 409 ? -12.076 11.324 -31.113 1.00 89.88 409 ILE A C 1
ATOM 3287 O O . ILE A 1 409 ? -12.805 12.166 -31.634 1.00 89.88 409 ILE A O 1
ATOM 3291 N N . ASP A 1 410 ? -11.055 10.765 -31.756 1.00 89.75 410 ASP A N 1
ATOM 3292 C CA . ASP A 1 410 ? -10.800 10.920 -33.189 1.00 89.75 410 ASP A CA 1
ATOM 3293 C C . ASP A 1 410 ? -11.868 10.188 -34.021 1.00 89.75 410 ASP A C 1
ATOM 3295 O O . ASP A 1 410 ? -11.958 8.962 -33.965 1.00 89.75 410 ASP A O 1
ATOM 3299 N N . ASN A 1 411 ? -12.658 10.894 -34.832 1.00 84.56 411 ASN A N 1
ATOM 3300 C CA . ASN A 1 411 ? -13.482 10.271 -35.871 1.00 84.56 411 ASN A CA 1
ATOM 3301 C C . ASN A 1 411 ? -12.694 10.265 -37.191 1.00 84.56 411 ASN A C 1
ATOM 3303 O O . ASN A 1 411 ? -12.873 11.126 -38.059 1.00 84.56 411 ASN A O 1
ATOM 3307 N N . GLY A 1 412 ? -11.765 9.310 -37.296 1.00 67.50 412 GLY A N 1
ATOM 3308 C CA . GLY A 1 412 ? -10.655 9.324 -38.249 1.00 67.50 412 GLY A CA 1
ATOM 3309 C C . GLY A 1 412 ? -11.020 9.242 -39.736 1.00 67.50 412 GLY A C 1
ATOM 3310 O O . GLY A 1 412 ? -10.210 9.652 -40.565 1.00 67.50 412 GLY A O 1
ATOM 3311 N N . MET A 1 413 ? -12.215 8.764 -40.106 1.00 70.12 413 MET A N 1
ATOM 3312 C CA . MET A 1 413 ? -12.718 8.899 -41.489 1.00 70.12 413 MET A CA 1
ATOM 3313 C C . MET A 1 413 ? -13.339 10.275 -41.776 1.00 70.12 413 MET A C 1
ATOM 3315 O O . MET A 1 413 ? -13.261 10.757 -42.902 1.00 70.12 413 MET A O 1
ATOM 3319 N N . ASN A 1 414 ? -13.928 10.917 -40.765 1.00 75.19 414 ASN A N 1
ATOM 3320 C CA . ASN A 1 414 ? -14.612 12.210 -40.880 1.00 75.19 414 ASN A CA 1
ATOM 3321 C C . ASN A 1 414 ? -13.699 13.415 -40.583 1.00 75.19 414 ASN A C 1
ATOM 3323 O O . ASN A 1 414 ? -14.174 14.550 -40.590 1.00 75.19 414 ASN A O 1
ATOM 3327 N N . ASN A 1 415 ? -12.412 13.175 -40.297 1.00 82.94 415 ASN A N 1
ATOM 3328 C CA . ASN A 1 415 ? -11.397 14.181 -39.961 1.00 82.94 415 ASN A CA 1
ATOM 3329 C C . ASN A 1 415 ? -11.883 15.206 -38.917 1.00 82.94 415 ASN A C 1
ATOM 3331 O O . ASN A 1 415 ? -11.720 16.416 -39.074 1.00 82.94 415 ASN A O 1
ATOM 3335 N N . ARG A 1 416 ? -12.502 14.730 -37.834 1.00 87.19 416 ARG A N 1
ATOM 3336 C CA . ARG A 1 416 ? -12.987 15.586 -36.744 1.00 87.19 416 ARG A CA 1
ATOM 3337 C C . ARG A 1 416 ? -12.777 14.934 -35.385 1.00 87.19 416 ARG A C 1
ATOM 3339 O O . ARG A 1 416 ? -12.854 13.713 -35.272 1.00 87.19 416 ARG A O 1
ATOM 3346 N N . VAL A 1 417 ? -12.564 15.749 -34.358 1.00 89.88 417 VAL A N 1
ATOM 3347 C CA . VAL A 1 417 ? -12.587 15.304 -32.962 1.00 89.88 417 VAL A CA 1
ATOM 3348 C C . VAL A 1 417 ? -13.996 15.485 -32.421 1.00 89.88 417 VAL A C 1
ATOM 3350 O O . VAL A 1 417 ? -14.594 16.556 -32.550 1.00 89.88 417 VAL A O 1
ATOM 3353 N N . GLU A 1 418 ? -14.522 14.438 -31.804 1.00 87.69 418 GLU A N 1
ATOM 3354 C CA . GLU A 1 418 ? -15.833 14.425 -31.171 1.00 87.69 418 GLU A CA 1
ATOM 3355 C C . GLU A 1 418 ? -15.719 14.362 -29.651 1.00 87.69 418 GLU A C 1
ATOM 3357 O O . GLU A 1 418 ? -14.924 13.599 -29.109 1.00 87.69 418 GLU A O 1
ATOM 3362 N N . LYS A 1 419 ? -16.551 15.147 -28.967 1.00 85.25 419 LYS A N 1
ATOM 3363 C CA . LYS A 1 419 ? -16.745 15.116 -27.517 1.00 85.25 419 LYS A CA 1
ATOM 3364 C C . LYS A 1 419 ? -18.052 14.398 -27.206 1.00 85.25 419 LYS A C 1
ATOM 3366 O O . LYS A 1 419 ? -19.110 14.792 -27.700 1.00 85.25 419 LYS A O 1
ATOM 3371 N N . TRP A 1 420 ? -17.988 13.367 -26.374 1.00 78.44 420 TRP A N 1
ATOM 3372 C CA . TRP A 1 420 ? -19.154 12.621 -25.912 1.00 78.44 420 TRP A CA 1
ATOM 3373 C C . TRP A 1 420 ? -19.823 13.312 -24.720 1.00 78.44 420 TRP A C 1
ATOM 3375 O O . TRP A 1 420 ? -19.188 13.527 -23.688 1.00 78.44 420 TRP A O 1
ATOM 3385 N N . ILE A 1 421 ? -21.118 13.623 -24.831 1.00 67.56 421 ILE A N 1
ATOM 3386 C CA . ILE A 1 421 ? -21.899 14.221 -23.741 1.00 67.56 421 ILE A CA 1
ATOM 3387 C C . ILE A 1 421 ? -22.777 13.145 -23.101 1.00 67.56 421 ILE A C 1
ATOM 3389 O O . ILE A 1 421 ? -23.878 12.855 -23.578 1.00 67.56 421 ILE A O 1
ATOM 3393 N N . PHE A 1 422 ? -22.318 12.593 -21.974 1.00 58.22 422 PHE A N 1
ATOM 3394 C CA . PHE A 1 422 ? -23.019 11.541 -21.225 1.00 58.22 422 PHE A CA 1
ATOM 3395 C C . PHE A 1 422 ? -24.495 11.856 -20.950 1.00 58.22 422 PHE A C 1
ATOM 3397 O O . PHE A 1 422 ? -25.352 11.022 -21.226 1.00 58.22 422 PHE A O 1
ATOM 3404 N N . ASN A 1 423 ? -24.804 13.073 -20.490 1.00 54.78 423 ASN A N 1
ATOM 3405 C CA . ASN A 1 423 ? -26.166 13.484 -20.120 1.00 54.78 423 ASN A CA 1
ATOM 3406 C C . ASN A 1 423 ? -27.134 13.611 -21.312 1.00 54.78 423 ASN A C 1
ATOM 3408 O O . ASN A 1 423 ? -28.329 13.798 -21.105 1.00 54.78 423 ASN A O 1
ATOM 3412 N N . LYS A 1 424 ? -26.629 13.555 -22.551 1.00 55.56 424 LYS A N 1
ATOM 3413 C CA . LYS A 1 424 ? -27.432 13.599 -23.785 1.00 55.56 424 LYS A CA 1
ATOM 3414 C C . LYS A 1 424 ? -27.302 12.332 -24.634 1.00 55.56 424 LYS A C 1
ATOM 3416 O O . LYS A 1 424 ? -28.061 12.185 -25.581 1.00 55.56 424 LYS A O 1
ATOM 3421 N N . ASN A 1 425 ? -26.357 11.445 -24.307 1.00 67.75 425 ASN A N 1
ATOM 3422 C CA . ASN A 1 425 ? -25.996 10.256 -25.086 1.00 67.75 425 ASN A CA 1
ATOM 3423 C C . ASN A 1 425 ? -25.765 10.570 -26.584 1.00 67.75 425 ASN A C 1
ATOM 3425 O O . ASN A 1 425 ? -26.240 9.862 -27.471 1.00 67.75 425 ASN A O 1
ATOM 3429 N N . VAL A 1 426 ? -25.063 11.678 -26.841 1.00 73.25 426 VAL A N 1
ATOM 3430 C CA . VAL A 1 426 ? -24.789 12.250 -28.168 1.00 73.25 426 VAL A CA 1
ATOM 3431 C C . VAL A 1 426 ? -23.341 12.740 -28.203 1.00 73.25 426 VAL A C 1
ATOM 3433 O O . VAL A 1 426 ? -22.859 13.327 -27.228 1.00 73.25 426 VAL A O 1
ATOM 3436 N N . SER A 1 427 ? -22.659 12.535 -29.331 1.00 79.25 427 SER A N 1
ATOM 3437 C CA . SER A 1 427 ? -21.390 13.193 -29.629 1.00 79.25 427 SER A CA 1
ATOM 3438 C C . SER A 1 427 ? -21.610 14.540 -30.316 1.00 79.25 427 SER A C 1
ATOM 3440 O O . SER A 1 427 ? -22.535 14.721 -31.107 1.00 79.25 427 SER A O 1
ATOM 3442 N N . ILE A 1 428 ? -20.737 15.502 -30.023 1.00 83.38 428 ILE A N 1
ATOM 3443 C CA . ILE A 1 428 ? -20.658 16.778 -30.739 1.00 83.38 428 ILE A CA 1
ATOM 3444 C C . ILE A 1 428 ? -19.270 16.937 -31.362 1.00 83.38 428 ILE A C 1
ATOM 3446 O O . ILE A 1 428 ? -18.267 16.588 -30.743 1.00 83.38 428 ILE A O 1
ATOM 3450 N N . ASN A 1 429 ? -19.196 17.484 -32.578 1.00 87.12 429 ASN A N 1
ATOM 3451 C CA . ASN A 1 429 ? -17.922 17.911 -33.159 1.00 87.12 429 ASN A CA 1
ATOM 3452 C C . ASN A 1 429 ? -17.344 19.045 -32.296 1.00 87.12 429 ASN A C 1
ATOM 3454 O O . ASN A 1 429 ? -18.049 20.011 -32.001 1.00 87.12 429 ASN A O 1
ATOM 3458 N N . VAL A 1 430 ? -16.073 18.929 -31.909 1.00 87.38 430 VAL A N 1
ATOM 3459 C CA . VAL A 1 430 ? -15.332 19.941 -31.140 1.00 87.38 430 VAL A CA 1
ATOM 3460 C C . VAL A 1 430 ? -13.996 20.340 -31.769 1.00 87.38 430 VAL A C 1
ATOM 3462 O O . VAL A 1 430 ? -13.334 21.227 -31.243 1.00 87.38 430 VAL A O 1
ATOM 3465 N N . MET A 1 431 ? -13.600 19.770 -32.907 1.00 87.69 431 MET A N 1
ATOM 3466 C CA . MET A 1 431 ? -12.476 20.253 -33.720 1.00 87.69 431 MET A CA 1
ATOM 3467 C C . MET A 1 431 ? -12.598 19.651 -35.123 1.00 87.69 431 MET A C 1
ATOM 3469 O O . MET A 1 431 ? -12.669 18.432 -35.253 1.00 87.69 431 MET A O 1
ATOM 3473 N N . SER A 1 432 ? -12.591 20.473 -36.176 1.00 87.69 432 SER A N 1
ATOM 3474 C CA . SER A 1 432 ? -12.552 19.972 -37.562 1.00 87.69 432 SER A CA 1
ATOM 3475 C C . SER A 1 432 ? -11.123 20.063 -38.093 1.00 87.69 432 SER A C 1
ATOM 3477 O O . SER A 1 432 ? -10.575 21.158 -38.180 1.00 87.69 432 SER A O 1
ATOM 3479 N N . VAL A 1 433 ? -10.509 18.927 -38.418 1.00 87.56 433 VAL A N 1
ATOM 3480 C CA . VAL A 1 433 ? -9.109 18.813 -38.863 1.00 87.56 433 VAL A CA 1
ATOM 3481 C C . VAL A 1 433 ? -9.038 18.350 -40.321 1.00 87.56 433 VAL A C 1
ATOM 3483 O O . VAL A 1 433 ? -10.050 18.038 -40.940 1.00 87.56 433 VAL A O 1
ATOM 3486 N N . PHE A 1 434 ? -7.839 18.310 -40.904 1.00 84.94 434 PHE A N 1
ATOM 3487 C CA . PHE A 1 434 ? -7.646 17.828 -42.283 1.00 84.94 434 PHE A CA 1
ATOM 3488 C C . PHE A 1 434 ? -7.256 16.339 -42.365 1.00 84.94 434 PHE A C 1
ATOM 3490 O O . PHE A 1 434 ? -7.324 15.737 -43.433 1.00 84.94 434 PHE A O 1
ATOM 3497 N N . SER A 1 435 ? -6.886 15.709 -41.245 1.00 86.69 435 SER A N 1
ATOM 3498 C CA . SER A 1 435 ? -6.678 14.257 -41.147 1.00 86.69 435 SER A CA 1
ATOM 3499 C C . SER A 1 435 ? -6.825 13.761 -39.712 1.00 86.69 435 SER A C 1
ATOM 3501 O O . SER A 1 435 ? -6.407 14.478 -38.805 1.00 86.69 435 SER A O 1
ATOM 3503 N N . SER A 1 436 ? -7.304 12.525 -39.547 1.00 86.88 436 SER A N 1
ATOM 3504 C CA . SER A 1 436 ? -7.344 11.745 -38.294 1.00 86.88 436 SER A CA 1
ATOM 3505 C C . SER A 1 436 ? -6.244 12.073 -37.270 1.00 86.88 436 SER A C 1
ATOM 3507 O O . SER A 1 436 ? -5.050 12.024 -37.599 1.00 86.88 436 SER A O 1
ATOM 3509 N N . CYS A 1 437 ? -6.649 12.311 -36.024 1.00 91.00 437 CYS A N 1
ATOM 3510 C CA . CYS A 1 437 ? -5.773 12.566 -34.886 1.00 91.00 437 CYS A CA 1
ATOM 3511 C C . CYS A 1 437 ? -5.226 11.242 -34.330 1.00 91.00 437 CYS A C 1
ATOM 3513 O O . CYS A 1 437 ? -5.955 10.462 -33.713 1.00 91.00 437 CYS A O 1
ATOM 3515 N N . PHE A 1 438 ? -3.932 10.976 -34.518 1.00 91.38 438 PHE A N 1
ATOM 3516 C CA . PHE A 1 438 ? -3.292 9.752 -34.001 1.00 91.38 438 PHE A CA 1
ATOM 3517 C C . PHE A 1 438 ? -2.905 9.837 -32.517 1.00 91.38 438 PHE A C 1
ATOM 3519 O O . PHE A 1 438 ? -2.591 8.825 -31.893 1.00 91.38 438 PHE A O 1
ATOM 3526 N N . GLY A 1 439 ? -2.989 11.033 -31.945 1.00 91.62 439 GLY A N 1
ATOM 3527 C CA . GLY A 1 439 ? -2.976 11.309 -30.521 1.00 91.62 439 GLY A CA 1
ATOM 3528 C C . GLY A 1 439 ? -3.873 12.512 -30.228 1.00 91.62 439 GLY A C 1
ATOM 3529 O O . GLY A 1 439 ? -3.977 13.437 -31.039 1.00 91.62 439 GLY A O 1
ATOM 3530 N N . LEU A 1 440 ? -4.516 12.477 -29.065 1.00 93.50 440 LEU A N 1
ATOM 3531 C CA . LEU A 1 440 ? -5.306 13.566 -28.501 1.00 93.50 440 LEU A CA 1
ATOM 3532 C C . LEU A 1 440 ? -4.825 13.816 -27.075 1.00 93.50 440 LEU A C 1
ATOM 3534 O O . LEU A 1 440 ? -4.511 12.867 -26.356 1.00 93.50 440 LEU A O 1
ATOM 3538 N N . PHE A 1 441 ? -4.772 15.082 -26.677 1.00 92.12 441 PHE A N 1
ATOM 3539 C CA . PHE A 1 441 ? -4.381 15.489 -25.330 1.00 92.12 441 PHE A CA 1
ATOM 3540 C C . PHE A 1 441 ? -5.128 16.764 -24.931 1.00 92.12 441 PHE A C 1
ATOM 3542 O O . PHE A 1 441 ? -5.364 17.618 -25.788 1.00 92.12 441 PHE A O 1
ATOM 3549 N N . ILE A 1 442 ? -5.478 16.909 -23.651 1.00 87.50 442 ILE A N 1
ATOM 3550 C CA . ILE A 1 442 ? -5.982 18.169 -23.085 1.00 87.50 442 ILE A CA 1
ATOM 3551 C C . ILE A 1 442 ? -5.050 18.605 -21.955 1.00 87.50 442 ILE A C 1
ATOM 3553 O O . ILE A 1 442 ? -4.760 17.816 -21.054 1.00 87.50 442 ILE A O 1
ATOM 3557 N N . ASP A 1 443 ? -4.549 19.839 -22.029 1.00 81.69 443 ASP A N 1
ATOM 3558 C CA . ASP A 1 443 ? -3.639 20.396 -21.022 1.00 81.69 443 ASP A CA 1
ATOM 3559 C C . ASP A 1 443 ? -4.378 20.958 -19.789 1.00 81.69 443 ASP A C 1
ATOM 3561 O O . ASP A 1 443 ? -5.607 21.016 -19.730 1.00 81.69 443 ASP A O 1
ATOM 3565 N N . ARG A 1 444 ? -3.617 21.392 -18.775 1.00 72.69 444 ARG A N 1
ATOM 3566 C CA . ARG A 1 444 ? -4.168 21.975 -17.533 1.00 72.69 444 ARG A CA 1
ATOM 3567 C C . ARG A 1 444 ? -4.921 23.299 -17.737 1.00 72.69 444 ARG A C 1
ATOM 3569 O O . ARG A 1 444 ? -5.566 23.768 -16.806 1.00 72.69 444 ARG A O 1
ATOM 3576 N N . GLU A 1 445 ? -4.774 23.929 -18.901 1.00 73.19 445 GLU A N 1
ATOM 3577 C CA . GLU A 1 445 ? -5.439 25.181 -19.278 1.00 73.19 445 GLU A CA 1
ATOM 3578 C C . GLU A 1 445 ? -6.687 24.905 -20.143 1.00 73.19 445 GLU A C 1
ATOM 3580 O O . GLU A 1 445 ? -7.361 25.833 -20.583 1.00 73.19 445 GLU A O 1
ATOM 3585 N N . ASN A 1 446 ? -7.036 23.619 -20.305 1.00 76.12 446 ASN A N 1
ATOM 3586 C CA . ASN A 1 446 ? -8.176 23.087 -21.044 1.00 76.12 446 ASN A CA 1
ATOM 3587 C C . ASN A 1 446 ? -8.134 23.346 -22.560 1.00 76.12 446 ASN A C 1
ATOM 3589 O O . ASN A 1 446 ? -9.175 23.455 -23.206 1.00 76.12 446 ASN A O 1
ATOM 3593 N N . TYR A 1 447 ? -6.939 23.408 -23.154 1.00 85.69 447 TYR A N 1
ATOM 3594 C CA . TYR A 1 447 ? -6.805 23.383 -24.611 1.00 85.69 447 TYR A CA 1
ATOM 3595 C C . TYR A 1 447 ? -6.705 21.950 -25.136 1.00 85.69 447 TYR A C 1
ATOM 3597 O O . TYR A 1 447 ? -5.991 21.122 -24.570 1.00 85.69 447 TYR A O 1
ATOM 3605 N N . LEU A 1 448 ? -7.359 21.678 -26.268 1.00 90.38 448 LEU A N 1
ATOM 3606 C CA . LEU A 1 448 ? -7.335 20.383 -26.951 1.00 90.38 448 LEU A CA 1
ATOM 3607 C C . LEU A 1 448 ? -6.276 20.362 -28.055 1.00 90.38 448 LEU A C 1
ATOM 3609 O O . LEU A 1 448 ? -6.266 21.230 -28.928 1.00 90.38 448 LEU A O 1
ATOM 3613 N N . TYR A 1 449 ? -5.442 19.327 -28.063 1.00 93.00 449 TYR A N 1
ATOM 3614 C CA . TYR A 1 449 ? -4.379 19.123 -29.044 1.00 93.00 449 TYR A CA 1
ATOM 3615 C C . TYR A 1 449 ? -4.625 17.863 -29.871 1.00 93.00 449 TYR A C 1
ATOM 3617 O O . TYR A 1 449 ? -5.123 16.864 -29.354 1.00 93.00 449 TYR A O 1
ATOM 3625 N N . CYS A 1 450 ? -4.233 17.908 -31.144 1.00 93.75 450 CYS A N 1
ATOM 3626 C CA . CYS A 1 450 ? -4.344 16.810 -32.102 1.00 93.75 450 CYS A CA 1
ATOM 3627 C C . CYS A 1 450 ? -3.066 16.693 -32.942 1.00 93.75 450 CYS A C 1
ATOM 3629 O O . CYS A 1 450 ? -2.603 17.679 -33.519 1.00 93.75 450 CYS A O 1
ATOM 3631 N N . SER A 1 451 ? -2.520 15.483 -33.061 1.00 93.75 451 SER A N 1
ATOM 3632 C CA . SER A 1 451 ? -1.443 15.149 -34.002 1.00 93.75 451 SER A CA 1
ATOM 3633 C C . SER A 1 451 ? -2.000 14.621 -35.322 1.00 93.75 451 SER A C 1
ATOM 3635 O O . SER A 1 451 ? -2.541 13.515 -35.421 1.00 93.75 451 SER A O 1
ATOM 3637 N N . MET A 1 452 ? -1.849 15.430 -36.367 1.00 91.38 452 MET A N 1
ATOM 3638 C CA . MET A 1 452 ? -2.391 15.171 -37.694 1.00 91.38 452 MET A CA 1
ATOM 3639 C C . MET A 1 452 ? -1.359 14.408 -38.531 1.00 91.38 452 MET A C 1
ATOM 3641 O O . MET A 1 452 ? -0.633 15.010 -39.318 1.00 91.38 452 MET A O 1
ATOM 3645 N N . SER A 1 453 ? -1.290 13.081 -38.364 1.00 88.56 453 SER A N 1
ATOM 3646 C CA . SER A 1 453 ? -0.252 12.223 -38.972 1.00 88.56 453 SER A CA 1
ATOM 3647 C C . SER A 1 453 ? -0.029 12.495 -40.474 1.00 88.56 453 SER A C 1
ATOM 3649 O O . SER A 1 453 ? 1.087 12.795 -40.891 1.00 88.56 453 SER A O 1
ATOM 3651 N N . LYS A 1 454 ? -1.100 12.530 -41.284 1.00 89.50 454 LYS A N 1
ATOM 3652 C CA . LYS A 1 454 ? -1.016 12.780 -42.742 1.00 89.50 454 LYS A CA 1
ATOM 3653 C C . LYS A 1 454 ? -0.730 14.238 -43.143 1.00 89.50 454 LYS A C 1
ATOM 3655 O O . LYS A 1 454 ? -0.564 14.504 -44.325 1.00 89.50 454 LYS A O 1
ATOM 3660 N N . HIS A 1 455 ? -0.721 15.168 -42.189 1.00 90.19 455 HIS A N 1
ATOM 3661 C CA . HIS A 1 455 ? -0.434 16.594 -42.397 1.00 90.19 455 HIS A CA 1
ATOM 3662 C C . HIS A 1 455 ? 0.777 17.065 -41.585 1.00 90.19 455 HIS A C 1
ATOM 3664 O O . HIS A 1 455 ? 0.961 18.263 -41.420 1.00 90.19 455 HIS A O 1
ATOM 3670 N N . HIS A 1 456 ? 1.603 16.148 -41.067 1.00 92.75 456 HIS A N 1
ATOM 3671 C CA . HIS A 1 456 ? 2.952 16.475 -40.592 1.00 92.75 456 HIS A CA 1
ATOM 3672 C C . HIS A 1 456 ? 3.019 17.597 -39.532 1.00 92.75 456 HIS A C 1
ATOM 3674 O O . HIS A 1 456 ? 4.017 18.313 -39.433 1.00 92.75 456 HIS A O 1
ATOM 3680 N N . GLN A 1 457 ? 1.960 17.746 -38.727 1.00 93.00 457 GLN A N 1
ATOM 3681 C CA . GLN A 1 457 ? 1.822 18.826 -37.748 1.00 93.00 457 GLN A CA 1
ATOM 3682 C C . GLN A 1 457 ? 1.024 18.412 -36.502 1.00 93.00 457 GLN A C 1
ATOM 3684 O O . GLN A 1 457 ? 0.244 17.454 -36.522 1.00 93.00 457 GLN A O 1
ATOM 3689 N N . VAL A 1 458 ? 1.190 19.180 -35.426 1.00 93.75 458 VAL A N 1
ATOM 3690 C CA . VAL A 1 458 ? 0.365 19.146 -34.213 1.00 93.75 458 VAL A CA 1
ATOM 3691 C C . VAL A 1 458 ? -0.364 20.480 -34.079 1.00 93.75 458 VAL A C 1
ATOM 3693 O O . VAL A 1 458 ? 0.247 21.549 -34.178 1.00 93.75 458 VAL A O 1
ATOM 3696 N N . VAL A 1 459 ? -1.675 20.411 -33.856 1.00 92.25 459 VAL A N 1
ATOM 3697 C CA . VAL A 1 459 ? -2.578 21.568 -33.785 1.00 92.25 459 VAL A CA 1
ATOM 3698 C C . VAL A 1 459 ? -3.215 21.686 -32.403 1.00 92.25 459 VAL A C 1
ATOM 3700 O O . VAL A 1 459 ? -3.407 20.679 -31.723 1.00 92.25 459 VAL A O 1
ATOM 3703 N N . LYS A 1 460 ? -3.548 22.915 -31.999 1.00 91.31 460 LYS A N 1
ATOM 3704 C CA . LYS A 1 460 ? -4.157 23.282 -30.712 1.00 91.31 460 LYS A CA 1
ATOM 3705 C C . LYS A 1 460 ? -5.457 24.049 -30.947 1.00 91.31 460 LYS A C 1
ATOM 3707 O O . LYS A 1 460 ? -5.490 24.963 -31.771 1.00 91.31 460 LYS A O 1
ATOM 3712 N N . ARG A 1 461 ? -6.505 23.721 -30.193 1.00 87.94 461 ARG A N 1
ATOM 3713 C CA . ARG A 1 461 ? -7.764 24.472 -30.115 1.00 87.94 461 ARG A CA 1
ATOM 3714 C C . ARG A 1 461 ? -7.994 25.005 -28.698 1.00 87.94 461 ARG A C 1
ATOM 3716 O O . ARG A 1 461 ? -7.777 24.290 -27.724 1.00 87.94 461 ARG A O 1
ATOM 3723 N N . ASP A 1 462 ? -8.521 26.224 -28.622 1.00 83.31 462 ASP A N 1
ATOM 3724 C CA . ASP A 1 462 ? -9.191 26.776 -27.441 1.00 83.31 462 ASP A CA 1
ATOM 3725 C C . ASP A 1 462 ? -10.706 26.481 -27.472 1.00 83.31 462 ASP A C 1
ATOM 3727 O O . ASP A 1 462 ? -11.345 26.542 -28.528 1.00 83.31 462 ASP A O 1
ATOM 3731 N N . PHE A 1 463 ? -11.292 26.163 -26.318 1.00 74.50 463 PHE A N 1
ATOM 3732 C CA . PHE A 1 463 ? -12.744 26.040 -26.149 1.00 74.50 463 PHE A CA 1
ATOM 3733 C C . PHE A 1 463 ? -13.424 27.365 -25.767 1.00 74.50 463 PHE A C 1
ATOM 3735 O O . PHE A 1 463 ? -14.650 27.444 -25.817 1.00 74.50 463 PHE A O 1
ATOM 3742 N N . GLN A 1 464 ? -12.655 28.399 -25.412 1.00 69.31 464 GLN A N 1
ATOM 3743 C CA . GLN A 1 464 ? -13.146 29.766 -25.215 1.00 69.31 464 GLN A CA 1
ATOM 3744 C C . GLN A 1 464 ? -13.372 30.491 -26.551 1.00 69.31 464 GLN A C 1
ATOM 3746 O O . GLN A 1 464 ? -14.204 31.397 -26.618 1.00 69.31 464 GLN A O 1
ATOM 3751 N N . ASP A 1 465 ? -12.692 30.074 -27.628 1.00 66.94 465 ASP A N 1
ATOM 3752 C CA . ASP A 1 465 ? -12.980 30.573 -28.972 1.00 66.94 465 ASP A CA 1
ATOM 3753 C C . ASP A 1 465 ? -14.266 29.940 -29.535 1.00 66.94 465 ASP A C 1
ATOM 3755 O O . ASP A 1 465 ? -14.405 28.718 -29.686 1.00 66.94 465 ASP A O 1
ATOM 3759 N N . SER A 1 466 ? -15.204 30.822 -29.882 1.00 63.44 466 SER A N 1
ATOM 3760 C CA . SER A 1 466 ? -16.450 30.514 -30.583 1.00 63.44 466 SER A CA 1
ATOM 3761 C C . SER A 1 466 ? -16.244 29.884 -31.968 1.00 63.44 466 SER A C 1
ATOM 3763 O O . SER A 1 466 ? -17.118 29.161 -32.451 1.00 63.44 466 SER A O 1
ATOM 3765 N N . VAL A 1 467 ? -15.099 30.127 -32.613 1.00 68.38 467 VAL A N 1
ATOM 3766 C CA . VAL A 1 467 ? -14.765 29.568 -33.923 1.00 68.38 467 VAL A CA 1
ATOM 3767 C C . VAL A 1 467 ? -14.316 28.113 -33.766 1.00 68.38 467 VAL A C 1
ATOM 3769 O O . VAL A 1 467 ? -13.492 27.769 -32.925 1.00 68.38 467 VAL A O 1
ATOM 3772 N N . MET A 1 468 ? -14.823 27.226 -34.627 1.00 69.00 468 MET A N 1
ATOM 3773 C CA . MET A 1 468 ? -14.517 25.780 -34.639 1.00 69.00 468 MET A CA 1
ATOM 3774 C C . MET A 1 468 ? -13.086 25.421 -35.110 1.00 69.00 468 MET A C 1
ATOM 3776 O O . MET A 1 468 ? -12.833 24.284 -35.519 1.00 69.00 468 MET A O 1
ATOM 3780 N N . GLY A 1 469 ? -12.173 26.393 -35.100 1.00 71.69 469 GLY A N 1
ATOM 3781 C CA . GLY A 1 469 ? -10.831 26.299 -35.661 1.00 71.69 469 GLY A CA 1
ATOM 3782 C C . GLY A 1 469 ? -9.785 25.713 -34.713 1.00 71.69 469 GLY A C 1
ATOM 3783 O O . GLY A 1 469 ? -10.065 25.269 -33.599 1.00 71.69 469 GLY A O 1
ATOM 3784 N N . TRP A 1 470 ? -8.549 25.727 -35.196 1.00 87.38 470 TRP A N 1
ATOM 3785 C CA . TRP A 1 470 ? -7.334 25.360 -34.479 1.00 87.38 470 TRP A CA 1
ATOM 3786 C C . TRP A 1 470 ? -6.170 26.169 -35.052 1.00 87.38 470 TRP A C 1
ATOM 3788 O O . TRP A 1 470 ? -6.223 26.625 -36.192 1.00 87.38 470 TRP A O 1
ATOM 3798 N N . ASN A 1 471 ? -5.101 26.304 -34.273 1.00 87.75 471 ASN A N 1
ATOM 3799 C CA . ASN A 1 471 ? -3.834 26.876 -34.715 1.00 87.75 471 ASN A CA 1
ATOM 3800 C C . ASN A 1 471 ? -2.766 25.775 -34.751 1.00 87.75 471 ASN A C 1
ATOM 3802 O O . ASN A 1 471 ? -2.729 24.914 -33.869 1.00 87.75 471 ASN A O 1
ATOM 3806 N N . ALA A 1 472 ? -1.899 25.785 -35.765 1.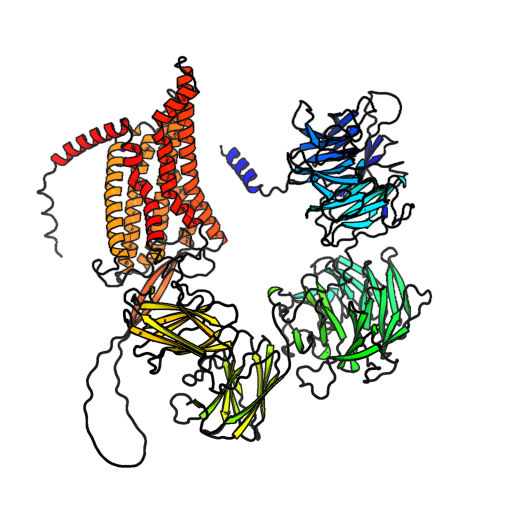00 87.19 472 ALA A N 1
ATOM 3807 C CA . ALA A 1 472 ? -0.726 24.914 -35.787 1.00 87.19 472 ALA A CA 1
ATOM 3808 C C . ALA A 1 472 ? 0.274 25.354 -34.704 1.00 87.19 472 ALA A C 1
ATOM 3810 O O . ALA A 1 472 ? 0.472 26.551 -34.493 1.00 87.19 472 ALA A O 1
ATOM 3811 N N . VAL A 1 473 ? 0.885 24.389 -34.011 1.00 87.19 473 VAL A N 1
ATOM 3812 C CA . VAL A 1 473 ? 1.853 24.647 -32.926 1.00 87.19 473 VAL A CA 1
ATOM 3813 C C . VAL A 1 473 ? 3.219 24.028 -33.221 1.00 87.19 473 VAL A C 1
ATOM 3815 O O . VAL A 1 473 ? 4.236 24.605 -32.852 1.00 87.19 473 VAL A O 1
ATOM 3818 N N . ILE A 1 474 ? 3.259 22.873 -33.896 1.00 86.81 474 ILE A N 1
ATOM 3819 C CA . ILE A 1 474 ? 4.493 22.145 -34.237 1.00 86.81 474 ILE A CA 1
ATOM 3820 C C . ILE A 1 474 ? 4.338 21.541 -35.633 1.00 86.81 474 ILE A C 1
ATOM 3822 O O . ILE A 1 474 ? 3.283 20.982 -35.924 1.00 86.81 474 ILE A O 1
ATOM 3826 N N . GLY A 1 475 ? 5.384 21.587 -36.460 1.00 84.69 475 GLY A N 1
ATOM 3827 C CA . GLY A 1 475 ? 5.341 21.127 -37.852 1.00 84.69 475 GLY A CA 1
ATOM 3828 C C . GLY A 1 475 ? 4.833 22.211 -38.807 1.00 84.69 475 GLY A C 1
ATOM 3829 O O . GLY A 1 475 ? 3.939 22.980 -38.462 1.00 84.69 475 GLY A O 1
ATOM 3830 N N . THR A 1 476 ? 5.386 22.277 -40.023 1.00 84.31 476 THR A N 1
ATOM 3831 C CA . THR A 1 476 ? 4.998 23.282 -41.038 1.00 84.31 476 THR A CA 1
ATOM 3832 C C . THR A 1 476 ? 3.859 22.832 -41.961 1.00 84.31 476 THR A C 1
ATOM 3834 O O . THR A 1 476 ? 3.620 23.477 -42.978 1.00 84.31 476 THR A O 1
ATOM 3837 N N . GLY A 1 477 ? 3.220 21.692 -41.688 1.00 84.81 477 GLY A N 1
ATOM 3838 C CA . GLY A 1 477 ? 2.298 21.021 -42.615 1.00 84.81 477 GLY A CA 1
ATOM 3839 C C . GLY A 1 477 ? 2.990 20.108 -43.643 1.00 84.81 477 GLY A C 1
ATOM 3840 O O . GLY A 1 477 ? 2.381 19.163 -44.145 1.00 84.81 477 GLY A O 1
ATOM 3841 N N . ASP A 1 478 ? 4.278 20.341 -43.921 1.00 87.56 478 ASP A N 1
ATOM 3842 C CA . ASP A 1 478 ? 5.081 19.535 -44.845 1.00 87.56 478 ASP A CA 1
ATOM 3843 C C . ASP A 1 478 ? 5.764 18.354 -44.149 1.00 87.56 478 ASP A C 1
ATOM 3845 O O . ASP A 1 478 ? 6.322 18.490 -43.055 1.00 87.56 478 ASP A O 1
ATOM 3849 N N . LYS A 1 479 ? 5.879 17.237 -44.875 1.00 89.62 479 LYS A N 1
ATOM 3850 C CA . LYS A 1 479 ? 6.805 16.149 -44.545 1.00 89.62 479 LYS A CA 1
ATOM 3851 C C . LYS A 1 479 ? 8.247 16.665 -44.488 1.00 89.62 479 LYS A C 1
ATOM 3853 O O . LYS A 1 479 ? 8.747 17.220 -45.467 1.00 89.62 479 LYS A O 1
ATOM 3858 N N . GLY A 1 480 ? 8.954 16.409 -43.389 1.00 86.81 480 GLY A N 1
ATOM 3859 C CA . GLY A 1 480 ? 10.382 16.715 -43.291 1.00 86.81 480 GLY A CA 1
ATOM 3860 C C . GLY A 1 480 ? 11.054 16.191 -42.024 1.00 86.81 480 GLY A C 1
ATOM 3861 O O . GLY A 1 480 ? 10.393 15.846 -41.049 1.00 86.81 480 GLY A O 1
ATOM 3862 N N . SER A 1 481 ? 12.388 16.148 -42.058 1.00 84.94 481 SER A N 1
ATOM 3863 C CA . SER A 1 481 ? 13.258 15.630 -40.990 1.00 84.94 481 SER A CA 1
ATOM 3864 C C . SER A 1 481 ? 14.042 16.717 -40.236 1.00 84.94 481 SER A C 1
ATOM 3866 O O . SER A 1 481 ? 14.818 16.417 -39.327 1.00 84.94 481 SER A O 1
ATOM 3868 N N . THR A 1 482 ? 13.837 17.993 -40.564 1.00 86.75 482 THR A N 1
ATOM 3869 C CA . THR A 1 482 ? 14.364 19.139 -39.803 1.00 86.75 482 THR A CA 1
ATOM 3870 C C . THR A 1 482 ? 13.628 19.304 -38.459 1.00 86.75 482 THR A C 1
ATOM 3872 O O . THR A 1 482 ? 12.652 18.602 -38.198 1.00 86.75 482 THR A O 1
ATOM 3875 N N . LEU A 1 483 ? 14.111 20.174 -37.563 1.00 83.50 483 LEU A N 1
ATOM 3876 C CA . LEU A 1 483 ? 13.544 20.370 -36.207 1.00 83.50 483 LEU A CA 1
ATOM 3877 C C . LEU A 1 483 ? 12.224 21.172 -36.186 1.00 83.50 483 LEU A C 1
ATOM 3879 O O . LEU A 1 483 ? 11.551 21.262 -35.162 1.00 83.50 483 LEU A O 1
ATOM 3883 N N . ASP A 1 484 ? 11.857 21.771 -37.314 1.00 82.62 484 ASP A N 1
ATOM 3884 C CA . ASP A 1 484 ? 10.596 22.472 -37.566 1.00 82.62 484 ASP A CA 1
ATOM 3885 C C . ASP A 1 484 ? 9.555 21.593 -38.288 1.00 82.62 484 ASP A C 1
ATOM 3887 O O . ASP A 1 484 ? 8.398 21.996 -38.404 1.00 82.62 484 ASP A O 1
ATOM 3891 N N . LYS A 1 485 ? 9.936 20.393 -38.759 1.00 89.69 485 LYS A N 1
ATOM 3892 C CA . LYS A 1 485 ? 9.089 19.495 -39.566 1.00 89.69 485 LYS A CA 1
ATOM 3893 C C . LYS A 1 485 ? 8.939 18.105 -38.950 1.00 89.69 485 LYS A C 1
ATOM 3895 O O . LYS A 1 485 ? 9.776 17.656 -38.165 1.00 89.69 485 LYS A O 1
ATOM 3900 N N . LEU A 1 486 ? 7.843 17.438 -39.312 1.00 92.31 486 LEU A N 1
ATOM 3901 C CA . LEU A 1 486 ? 7.465 16.109 -38.827 1.00 92.31 486 LEU A CA 1
ATOM 3902 C C . LEU A 1 486 ? 7.244 15.148 -40.010 1.00 92.31 486 LEU A C 1
ATOM 3904 O O . LEU A 1 486 ? 7.054 15.548 -41.159 1.00 92.31 486 LEU A O 1
ATOM 3908 N N . ASP A 1 487 ? 7.200 13.857 -39.723 1.00 92.75 487 ASP A N 1
ATOM 3909 C CA . ASP A 1 487 ? 6.816 12.791 -40.633 1.00 92.75 487 ASP A CA 1
ATOM 3910 C C . ASP A 1 487 ? 5.903 11.806 -39.900 1.00 92.75 487 ASP A C 1
ATOM 3912 O O . ASP A 1 487 ? 6.355 11.051 -39.045 1.00 92.75 487 ASP A O 1
ATOM 3916 N N . HIS A 1 488 ? 4.606 11.820 -40.220 1.00 92.50 488 HIS A N 1
ATOM 3917 C CA . HIS A 1 488 ? 3.600 10.977 -39.567 1.00 92.50 488 HIS A CA 1
ATOM 3918 C C . HIS A 1 488 ? 3.600 11.076 -38.022 1.00 92.50 488 HIS A C 1
ATOM 3920 O O . HIS A 1 488 ? 3.798 10.070 -37.339 1.00 92.50 488 HIS A O 1
ATOM 3926 N N . PRO A 1 489 ? 3.369 12.266 -37.427 1.00 94.88 489 PRO A N 1
ATOM 3927 C CA . PRO A 1 489 ? 3.251 12.404 -35.975 1.00 94.88 489 PRO A CA 1
ATOM 3928 C C . PRO A 1 489 ? 2.073 11.593 -35.416 1.00 94.88 489 PRO A C 1
ATOM 3930 O O . PRO A 1 489 ? 0.926 11.778 -35.828 1.00 94.88 489 PRO A O 1
ATOM 3933 N N . HIS A 1 490 ? 2.363 10.690 -34.477 1.00 94.25 490 HIS A N 1
ATOM 3934 C CA . HIS A 1 490 ? 1.405 9.800 -33.819 1.00 94.25 490 HIS A CA 1
ATOM 3935 C C . HIS A 1 490 ? 1.112 10.267 -32.385 1.00 94.25 490 HIS A C 1
ATOM 3937 O O . HIS A 1 490 ? 0.437 11.275 -32.216 1.00 94.25 490 HIS A O 1
ATOM 3943 N N . GLY A 1 491 ? 1.565 9.574 -31.341 1.00 92.25 491 GLY A N 1
ATOM 3944 C CA . GLY A 1 491 ? 1.274 9.952 -29.957 1.00 92.25 491 GLY A CA 1
ATOM 3945 C C . GLY A 1 491 ? 1.782 11.347 -29.584 1.00 92.25 491 GLY A C 1
ATOM 3946 O O . GLY A 1 491 ? 2.879 11.741 -29.978 1.00 92.25 491 GLY A O 1
ATOM 3947 N N . ILE A 1 492 ? 0.990 12.065 -28.788 1.00 94.25 492 ILE A N 1
ATOM 3948 C CA . ILE A 1 492 ? 1.355 13.354 -28.191 1.00 94.25 492 ILE A CA 1
ATOM 3949 C C . ILE A 1 492 ? 1.177 13.311 -26.678 1.00 94.25 492 ILE A C 1
ATOM 3951 O O . ILE A 1 492 ? 0.310 12.602 -26.167 1.00 94.25 492 ILE A O 1
ATOM 3955 N N . PHE A 1 493 ? 1.997 14.085 -25.978 1.00 92.62 493 PHE A N 1
ATOM 3956 C CA . PHE A 1 493 ? 1.932 14.252 -24.533 1.00 92.62 493 PHE A CA 1
ATOM 3957 C C . PHE A 1 493 ? 2.329 15.682 -24.160 1.00 92.62 493 PHE A C 1
ATOM 3959 O O . PHE A 1 493 ? 3.213 16.248 -24.802 1.00 92.62 493 PHE A O 1
ATOM 3966 N N . ILE A 1 494 ? 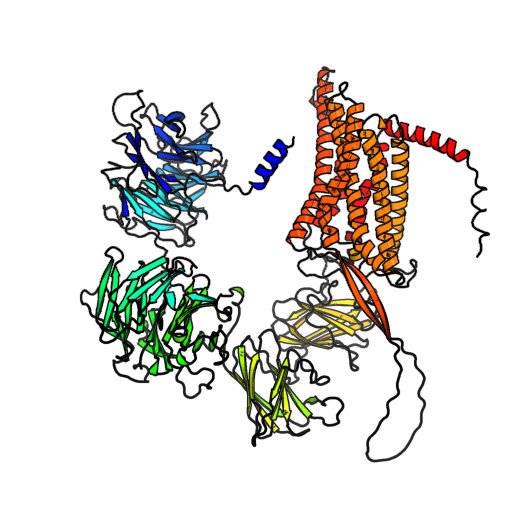1.700 16.263 -23.138 1.00 89.75 494 ILE A N 1
ATOM 3967 C CA . ILE A 1 494 ? 2.020 17.612 -22.650 1.00 89.75 494 ILE A CA 1
ATOM 3968 C C . ILE A 1 494 ? 2.200 17.556 -21.136 1.00 89.75 494 ILE A C 1
ATOM 3970 O O . ILE A 1 494 ? 1.383 16.959 -20.432 1.00 89.75 494 ILE A O 1
ATOM 3974 N N . ASP A 1 495 ? 3.290 18.133 -20.639 1.00 82.12 495 ASP A N 1
ATOM 3975 C CA . ASP A 1 495 ? 3.641 18.075 -19.220 1.00 82.12 495 ASP A CA 1
ATOM 3976 C C . ASP A 1 495 ? 3.171 19.304 -18.417 1.00 82.12 495 ASP A C 1
ATOM 3978 O O . ASP A 1 495 ? 2.440 20.177 -18.894 1.00 82.12 495 ASP A O 1
ATOM 3982 N N . THR A 1 496 ? 3.561 19.359 -17.142 1.00 78.56 496 THR A N 1
ATOM 3983 C CA . THR A 1 496 ? 3.193 20.443 -16.222 1.00 78.56 496 THR A CA 1
ATOM 3984 C C . THR A 1 496 ? 3.928 21.764 -16.472 1.00 78.56 496 THR A C 1
ATOM 3986 O O . THR A 1 496 ? 3.593 22.757 -15.829 1.00 78.56 496 THR A O 1
ATOM 3989 N N . GLU A 1 497 ? 4.898 21.815 -17.384 1.00 79.69 497 GLU A N 1
ATOM 3990 C CA . GLU A 1 497 ? 5.536 23.052 -17.863 1.00 79.69 497 GLU A CA 1
ATOM 3991 C C . GLU A 1 497 ? 4.952 23.500 -19.221 1.00 79.69 497 GLU A C 1
ATOM 3993 O O . GLU A 1 497 ? 5.335 24.541 -19.747 1.00 79.69 497 GLU A O 1
ATOM 3998 N N . LEU A 1 498 ? 3.946 22.771 -19.735 1.00 83.00 498 LEU A N 1
ATOM 3999 C CA . LEU A 1 498 ? 3.333 22.933 -21.061 1.00 83.00 498 LEU A CA 1
ATOM 4000 C C . LEU A 1 498 ? 4.298 22.653 -22.225 1.00 83.00 498 LEU A C 1
ATOM 4002 O O . LEU A 1 498 ? 4.035 23.067 -23.357 1.00 83.00 498 LEU A O 1
ATOM 4006 N N . ASP A 1 499 ? 5.384 21.920 -21.975 1.00 87.75 499 ASP A N 1
ATOM 4007 C CA . ASP A 1 499 ? 6.226 21.387 -23.041 1.00 87.75 499 ASP A CA 1
ATOM 4008 C C . ASP A 1 499 ? 5.494 20.247 -23.762 1.00 87.75 499 ASP A C 1
ATOM 4010 O O . ASP A 1 499 ? 4.860 19.389 -23.140 1.00 87.75 499 ASP A O 1
ATOM 4014 N N . ILE A 1 500 ? 5.591 20.231 -25.093 1.00 91.38 500 ILE A N 1
ATOM 4015 C CA . ILE A 1 500 ? 4.832 19.313 -25.950 1.00 91.38 500 ILE A CA 1
ATOM 4016 C C . ILE A 1 500 ? 5.778 18.270 -26.545 1.00 91.38 500 ILE A C 1
ATOM 4018 O O . ILE A 1 500 ? 6.728 18.608 -27.251 1.00 91.38 500 ILE A O 1
ATOM 4022 N N . TYR A 1 501 ? 5.485 16.996 -26.298 1.00 92.94 501 TYR A N 1
ATOM 4023 C CA . TYR A 1 501 ? 6.247 15.839 -26.760 1.00 92.94 501 TYR A CA 1
ATOM 4024 C C . TYR A 1 501 ? 5.474 15.134 -27.879 1.00 92.94 501 TYR A C 1
ATOM 4026 O O . TYR A 1 501 ? 4.279 14.869 -27.738 1.00 92.94 501 TYR A O 1
ATOM 4034 N N . VAL A 1 502 ? 6.149 14.815 -28.986 1.00 94.19 502 VAL A N 1
ATOM 4035 C CA . VAL A 1 502 ? 5.531 14.276 -30.210 1.00 94.19 502 VAL A CA 1
ATOM 4036 C C . VAL A 1 502 ? 6.280 13.035 -30.693 1.00 94.19 502 VAL A C 1
ATOM 4038 O O . VAL A 1 502 ? 7.498 13.074 -30.876 1.00 94.19 502 VAL A O 1
ATOM 4041 N N . ALA A 1 503 ? 5.552 11.941 -30.927 1.00 94.69 503 ALA A N 1
ATOM 4042 C CA . ALA A 1 503 ? 6.079 10.711 -31.510 1.00 94.69 503 ALA A CA 1
ATOM 4043 C C . ALA A 1 503 ? 6.087 10.834 -33.037 1.00 94.69 503 ALA A C 1
ATOM 4045 O O . ALA A 1 503 ? 5.049 10.746 -33.687 1.00 94.69 503 ALA A O 1
ATOM 4046 N N . ASP A 1 504 ? 7.257 11.082 -33.607 1.00 93.38 504 ASP A N 1
ATOM 4047 C CA . ASP A 1 504 ? 7.462 11.445 -35.006 1.00 93.38 504 ASP A CA 1
ATOM 4048 C C . ASP A 1 504 ? 7.771 10.169 -35.816 1.00 93.38 504 ASP A C 1
ATOM 4050 O O . ASP A 1 504 ? 8.930 9.863 -36.113 1.00 93.38 504 ASP A O 1
ATOM 4054 N N . CYS A 1 505 ? 6.730 9.353 -36.052 1.00 93.19 505 CYS A N 1
ATOM 4055 C CA . CYS A 1 505 ? 6.855 7.937 -36.428 1.00 93.19 505 CYS A CA 1
ATOM 4056 C C . CYS A 1 505 ? 7.643 7.707 -37.726 1.00 93.19 505 CYS A C 1
ATOM 4058 O O . CYS A 1 505 ? 8.493 6.824 -37.754 1.00 93.19 505 CYS A O 1
ATOM 4060 N N . GLY A 1 506 ? 7.410 8.495 -38.777 1.00 91.38 506 GLY A N 1
ATOM 4061 C CA . GLY A 1 506 ? 8.109 8.357 -40.061 1.00 91.38 506 GLY A CA 1
ATOM 4062 C C . GLY A 1 506 ? 9.568 8.833 -40.037 1.00 91.38 506 GLY A C 1
ATOM 4063 O O . GLY A 1 506 ? 10.364 8.410 -40.870 1.00 91.38 506 GLY A O 1
ATOM 4064 N N . ASN A 1 507 ? 9.936 9.659 -39.052 1.00 90.81 507 ASN A N 1
ATOM 4065 C CA . ASN A 1 507 ? 11.310 10.107 -38.809 1.00 90.81 507 ASN A CA 1
ATOM 4066 C C . ASN A 1 507 ? 12.057 9.230 -37.779 1.00 90.81 507 ASN A C 1
ATOM 4068 O O . ASN A 1 507 ? 13.199 9.556 -37.441 1.00 90.81 507 ASN A O 1
ATOM 4072 N N . ASP A 1 508 ? 11.426 8.172 -37.249 1.00 91.19 508 ASP A N 1
ATOM 4073 C CA . ASP A 1 508 ? 11.941 7.288 -36.189 1.00 91.19 508 ASP A CA 1
ATOM 4074 C C . ASP A 1 508 ? 12.484 8.038 -34.952 1.00 91.19 508 ASP A C 1
ATOM 4076 O O . ASP A 1 508 ? 13.536 7.700 -34.390 1.00 91.19 508 ASP A O 1
ATOM 4080 N N . ARG A 1 509 ? 11.767 9.087 -34.513 1.00 90.44 509 ARG A N 1
ATOM 4081 C CA . ARG A 1 509 ? 12.190 9.948 -33.394 1.00 90.44 509 ARG A CA 1
ATOM 4082 C C . ARG A 1 509 ? 11.052 10.426 -32.485 1.00 90.44 509 ARG A C 1
ATOM 4084 O O . ARG A 1 509 ? 9.875 10.314 -32.807 1.00 90.44 509 ARG A O 1
ATOM 4091 N N . ILE A 1 510 ? 11.430 10.985 -31.341 1.00 91.56 510 ILE A N 1
ATOM 4092 C CA . ILE A 1 510 ? 10.587 11.767 -30.435 1.00 91.56 510 ILE A CA 1
ATOM 4093 C C . ILE A 1 510 ? 11.126 13.197 -30.421 1.00 91.56 510 ILE A C 1
ATOM 4095 O O . ILE A 1 510 ? 12.334 13.386 -30.262 1.00 91.56 510 ILE A O 1
ATOM 4099 N N . GLN A 1 511 ? 10.255 14.196 -30.544 1.00 90.12 511 GLN A N 1
ATOM 4100 C CA . GLN A 1 511 ? 10.626 15.611 -30.422 1.00 90.12 511 GLN A CA 1
ATOM 4101 C C . GLN A 1 511 ? 9.940 16.256 -29.212 1.00 90.12 511 GLN A C 1
ATOM 4103 O O . GLN A 1 511 ? 8.778 15.951 -28.947 1.00 90.12 511 GLN A O 1
ATOM 4108 N N . ARG A 1 512 ? 10.638 17.159 -28.509 1.00 90.69 512 ARG A N 1
ATOM 4109 C CA . ARG A 1 512 ? 10.051 18.090 -27.530 1.00 90.69 512 ARG A CA 1
ATOM 4110 C C . ARG A 1 512 ? 10.096 19.508 -28.084 1.00 90.69 512 ARG A C 1
ATOM 4112 O O . ARG A 1 512 ? 11.152 19.978 -28.503 1.00 90.69 512 ARG A O 1
ATOM 4119 N N . PHE A 1 513 ? 8.961 20.193 -28.040 1.00 88.19 513 PHE A N 1
ATOM 4120 C CA . PHE A 1 513 ? 8.840 21.617 -28.319 1.00 88.19 513 PHE A CA 1
ATOM 4121 C C . PHE A 1 513 ? 8.664 22.386 -27.007 1.00 88.19 513 PHE A C 1
ATOM 4123 O O . PHE A 1 513 ? 7.719 22.126 -26.260 1.00 88.19 513 PHE A O 1
ATOM 4130 N N . HIS A 1 514 ? 9.564 23.336 -26.741 1.00 83.06 514 HIS A N 1
ATOM 4131 C CA . HIS A 1 514 ? 9.485 24.186 -25.558 1.00 83.06 514 HIS A CA 1
ATOM 4132 C C . HIS A 1 514 ? 8.530 25.360 -25.769 1.00 83.06 514 HIS A C 1
ATOM 4134 O O . HIS A 1 514 ? 8.846 26.281 -26.526 1.00 83.06 514 HIS A O 1
ATOM 4140 N N . SER A 1 515 ? 7.403 25.370 -25.055 1.00 70.50 515 SER A N 1
ATOM 4141 C CA . SER A 1 515 ? 6.334 26.363 -25.251 1.00 70.50 515 SER A CA 1
ATOM 4142 C C . SER A 1 515 ? 6.781 27.792 -24.908 1.00 70.50 515 SER A C 1
ATOM 4144 O O . SER A 1 515 ? 6.684 28.696 -25.740 1.00 70.50 515 SER A O 1
ATOM 4146 N N . GLU A 1 516 ? 7.380 27.995 -23.727 1.00 63.62 516 GLU A N 1
ATOM 4147 C CA . GLU A 1 516 ? 7.883 29.311 -23.298 1.00 63.62 516 GLU A CA 1
ATOM 4148 C C . GLU A 1 516 ? 9.059 29.815 -24.150 1.00 63.62 516 GLU A C 1
ATOM 4150 O O . GLU A 1 516 ? 9.165 31.005 -24.450 1.00 63.62 516 GLU A O 1
ATOM 4155 N N . LYS A 1 517 ? 9.973 28.906 -24.513 1.00 64.56 517 LYS A N 1
ATOM 4156 C CA . LYS A 1 517 ? 11.297 29.238 -25.074 1.00 64.56 517 LYS A CA 1
ATOM 4157 C C . LYS A 1 517 ? 11.343 29.151 -26.605 1.00 64.56 517 LYS A C 1
ATOM 4159 O O . LYS A 1 517 ? 12.336 29.558 -27.200 1.00 64.56 517 LYS A O 1
ATOM 4164 N N . LYS A 1 518 ? 10.273 28.646 -27.231 1.00 74.88 518 LYS A N 1
ATOM 4165 C CA . LYS A 1 518 ? 10.038 28.562 -28.684 1.00 74.88 518 LYS A CA 1
ATOM 4166 C C . LYS A 1 518 ? 11.176 27.906 -29.476 1.00 74.88 518 LYS A C 1
ATOM 4168 O O . LYS A 1 518 ? 11.589 28.414 -30.517 1.00 74.88 518 LYS A O 1
ATOM 4173 N N . PHE A 1 519 ? 11.661 26.760 -28.999 1.00 78.50 519 PHE A N 1
ATOM 4174 C CA . PHE A 1 519 ? 12.599 25.917 -29.746 1.00 78.50 519 PHE A CA 1
ATOM 4175 C C . PHE A 1 519 ? 12.256 24.427 -29.622 1.00 78.50 519 PHE A C 1
ATOM 4177 O O . PHE A 1 519 ? 11.742 23.982 -28.593 1.00 78.50 519 PHE A O 1
ATOM 4184 N N . THR A 1 520 ? 12.559 23.662 -30.672 1.00 83.38 520 THR A N 1
ATOM 4185 C CA . THR A 1 520 ? 12.386 22.202 -30.720 1.00 83.38 520 THR A CA 1
ATOM 4186 C C . THR A 1 520 ? 13.717 21.488 -30.509 1.00 83.38 520 THR A C 1
ATOM 4188 O O . THR A 1 520 ? 14.753 21.944 -30.996 1.00 83.38 520 THR A O 1
ATOM 4191 N N . ILE A 1 521 ? 13.686 20.329 -29.854 1.00 83.81 521 ILE A N 1
ATOM 4192 C CA . ILE A 1 521 ? 14.800 19.375 -29.793 1.00 83.81 521 ILE A CA 1
ATOM 4193 C C . ILE A 1 521 ? 14.315 17.950 -30.076 1.00 83.81 521 ILE A C 1
ATOM 4195 O O . ILE A 1 521 ? 13.200 17.575 -29.715 1.00 83.81 521 ILE A O 1
ATOM 4199 N N . THR A 1 522 ? 15.176 17.128 -30.679 1.00 83.94 522 THR A N 1
ATOM 4200 C CA . THR A 1 522 ? 14.979 15.672 -30.717 1.00 83.94 522 THR A CA 1
ATOM 4201 C C . THR A 1 522 ? 15.366 15.091 -29.357 1.00 83.94 522 THR A C 1
ATOM 4203 O O . THR A 1 522 ? 16.527 15.171 -28.965 1.00 83.94 522 THR A O 1
ATOM 4206 N N . GLU A 1 523 ? 14.410 14.492 -28.651 1.00 78.75 523 GLU A N 1
ATOM 4207 C CA . GLU A 1 523 ? 14.620 13.834 -27.352 1.00 78.75 523 GLU A CA 1
ATOM 4208 C C . GLU A 1 523 ? 15.232 12.436 -27.509 1.00 78.75 523 GLU A C 1
ATOM 4210 O O . GLU A 1 523 ? 16.134 12.041 -26.772 1.00 78.75 523 GLU A O 1
ATOM 4215 N N . VAL A 1 524 ? 14.727 11.659 -28.473 1.00 82.19 524 VAL A N 1
ATOM 4216 C CA . VAL A 1 524 ? 15.121 10.261 -28.697 1.00 82.19 524 VAL A CA 1
ATOM 4217 C C . VAL A 1 524 ? 15.030 9.935 -30.184 1.00 82.19 524 VAL A C 1
ATOM 4219 O O . VAL A 1 524 ? 14.057 10.306 -30.827 1.00 82.19 524 VAL A O 1
ATOM 4222 N N . GLY A 1 525 ? 15.986 9.173 -30.716 1.00 73.38 525 GLY A N 1
ATOM 4223 C CA . GLY A 1 525 ? 15.938 8.642 -32.083 1.00 73.38 525 GLY A CA 1
ATOM 4224 C C . GLY A 1 525 ? 16.728 9.450 -33.115 1.00 73.38 525 GLY A C 1
ATOM 4225 O O . GLY A 1 525 ? 17.318 10.480 -32.803 1.00 73.38 525 GLY A O 1
ATOM 4226 N N . ASN A 1 526 ? 16.784 8.900 -34.330 1.00 65.62 526 ASN A N 1
ATOM 4227 C CA . ASN A 1 526 ? 17.446 9.429 -35.530 1.00 65.62 526 ASN A CA 1
ATOM 4228 C C . ASN A 1 526 ? 18.766 10.210 -35.307 1.00 65.62 526 ASN A C 1
ATOM 4230 O O . ASN A 1 526 ? 18.852 11.419 -35.523 1.00 65.62 526 ASN A O 1
ATOM 4234 N N . THR A 1 527 ? 19.824 9.497 -34.902 1.00 50.38 527 THR A N 1
ATOM 4235 C CA . THR A 1 527 ? 21.212 9.986 -34.972 1.00 50.38 527 THR A CA 1
ATOM 4236 C C . THR A 1 527 ? 22.124 8.943 -35.624 1.00 50.38 527 THR A C 1
ATOM 4238 O O . THR A 1 527 ? 22.035 7.748 -35.337 1.00 50.38 527 THR A O 1
ATOM 4241 N N . LEU A 1 528 ? 23.036 9.403 -36.489 1.00 42.62 528 LEU A N 1
ATOM 4242 C CA . LEU A 1 528 ? 23.942 8.590 -37.327 1.00 42.62 528 LEU A CA 1
ATOM 4243 C C . LEU A 1 528 ? 24.998 7.765 -36.551 1.00 42.62 528 LEU A C 1
ATOM 4245 O O . LEU A 1 528 ? 25.868 7.146 -37.157 1.00 42.62 528 LEU A O 1
ATOM 4249 N N . SER A 1 529 ? 24.941 7.756 -35.218 1.00 39.94 529 SER A N 1
ATOM 4250 C CA . SER A 1 529 ? 25.875 7.071 -34.313 1.00 39.94 529 SER A CA 1
ATOM 4251 C C . SER A 1 529 ? 25.212 6.010 -33.420 1.00 39.94 529 SER A C 1
ATOM 4253 O O . SER A 1 529 ? 25.897 5.346 -32.637 1.00 39.94 529 SER A O 1
ATOM 4255 N N . ALA A 1 530 ? 23.893 5.813 -33.524 1.00 41.84 530 ALA A N 1
ATOM 4256 C CA . ALA A 1 530 ? 23.168 4.845 -32.707 1.00 41.84 530 ALA A CA 1
ATOM 4257 C C . ALA A 1 530 ? 23.480 3.392 -33.119 1.00 41.84 530 ALA A C 1
ATOM 4259 O O . ALA A 1 530 ? 23.109 2.931 -34.199 1.00 41.84 530 ALA A O 1
ATOM 4260 N N . LYS A 1 531 ? 24.109 2.624 -32.219 1.00 41.94 531 LYS A N 1
ATOM 4261 C CA . LYS A 1 531 ? 24.260 1.164 -32.366 1.00 41.94 531 LYS A CA 1
ATOM 4262 C C . LYS A 1 531 ? 22.872 0.522 -32.495 1.00 41.94 531 LYS A C 1
ATOM 4264 O O . LYS A 1 531 ? 21.992 0.824 -31.688 1.00 41.94 531 LYS A O 1
ATOM 4269 N N . HIS A 1 532 ? 22.708 -0.415 -33.437 1.00 48.06 532 HIS A N 1
ATOM 4270 C CA . HIS A 1 532 ? 21.427 -1.024 -33.863 1.00 48.06 532 HIS A CA 1
ATOM 4271 C C . HIS A 1 532 ? 20.514 -1.613 -32.762 1.00 48.06 532 HIS A C 1
ATOM 4273 O O . HIS A 1 532 ? 19.393 -2.018 -33.044 1.00 48.06 532 HIS A O 1
ATOM 4279 N N . GLN A 1 533 ? 20.957 -1.688 -31.507 1.00 50.47 533 GLN A N 1
ATOM 4280 C CA . GLN A 1 533 ? 20.160 -2.199 -30.393 1.00 50.47 533 GLN A CA 1
ATOM 4281 C C . GLN A 1 533 ? 19.091 -1.200 -29.896 1.00 50.47 533 GLN A C 1
ATOM 4283 O O . GLN A 1 533 ? 18.109 -1.631 -29.290 1.00 50.47 533 GLN A O 1
ATOM 4288 N N . TYR A 1 534 ? 19.243 0.110 -30.157 1.00 59.09 534 TYR A N 1
ATOM 4289 C CA . TYR A 1 534 ? 18.401 1.170 -29.562 1.00 59.09 534 TYR A CA 1
ATOM 4290 C C . TYR A 1 534 ? 17.822 2.200 -30.552 1.00 59.09 534 TYR A C 1
ATOM 4292 O O . TYR A 1 534 ? 17.259 3.202 -30.120 1.00 59.09 534 TYR A O 1
ATOM 4300 N N . SER A 1 535 ? 17.907 1.960 -31.862 1.00 75.69 535 SER A N 1
ATOM 4301 C CA . SER A 1 535 ? 17.113 2.705 -32.850 1.00 75.69 535 SER A CA 1
ATOM 4302 C C . SER A 1 535 ? 15.618 2.439 -32.641 1.00 75.69 535 SER A C 1
ATOM 4304 O O . SER A 1 535 ? 15.228 1.278 -32.500 1.00 75.69 535 SER A O 1
ATOM 4306 N N . LEU A 1 536 ? 14.795 3.491 -32.629 1.00 84.75 536 LEU A N 1
ATOM 4307 C CA . LEU A 1 536 ? 13.334 3.365 -32.705 1.00 84.75 536 LEU A CA 1
ATOM 4308 C C . LEU A 1 536 ? 12.919 2.864 -34.099 1.00 84.75 536 LEU A C 1
ATOM 4310 O O . LEU A 1 536 ? 13.704 2.952 -35.040 1.00 84.75 536 LEU A O 1
ATOM 4314 N N . SER A 1 537 ? 11.695 2.353 -34.233 1.00 88.88 537 SER A N 1
ATOM 4315 C CA . SER A 1 537 ? 11.036 2.195 -35.530 1.00 88.88 537 SER A CA 1
ATOM 4316 C C . SER A 1 537 ? 9.522 2.393 -35.396 1.00 88.88 537 SER A C 1
ATOM 4318 O O . SER A 1 537 ? 8.831 1.580 -34.773 1.00 88.88 537 SER A O 1
ATOM 4320 N N . CYS A 1 538 ? 9.025 3.496 -35.961 1.00 91.00 538 CYS A N 1
ATOM 4321 C CA . CYS A 1 538 ? 7.696 4.067 -35.742 1.00 91.00 538 CYS A CA 1
ATOM 4322 C C . CYS A 1 538 ? 7.277 4.087 -34.256 1.00 91.00 538 CYS A C 1
ATOM 4324 O O . CYS A 1 538 ? 6.462 3.269 -33.815 1.00 91.00 538 CYS A O 1
ATOM 4326 N N . PRO A 1 539 ? 7.809 5.016 -33.440 1.00 94.50 539 PRO A N 1
ATOM 4327 C CA . PRO A 1 539 ? 7.234 5.291 -32.128 1.00 94.50 539 PRO A CA 1
ATOM 4328 C C . PRO A 1 539 ? 5.784 5.784 -32.267 1.00 94.50 539 PRO A C 1
ATOM 4330 O O . PRO A 1 539 ? 5.524 6.738 -32.997 1.00 94.50 539 PRO A O 1
ATOM 4333 N N . THR A 1 540 ? 4.829 5.166 -31.563 1.00 94.25 540 THR A N 1
ATOM 4334 C CA . THR A 1 540 ? 3.391 5.487 -31.721 1.00 94.25 540 THR A CA 1
ATOM 4335 C C . THR A 1 540 ? 2.740 6.155 -30.521 1.00 94.25 540 THR A C 1
ATOM 4337 O O . THR A 1 540 ? 1.703 6.789 -30.689 1.00 94.25 540 THR A O 1
ATOM 4340 N N . SER A 1 541 ? 3.297 6.024 -29.317 1.00 94.19 541 SER A N 1
ATOM 4341 C CA . SER A 1 541 ? 2.686 6.536 -28.084 1.00 94.19 541 SER A CA 1
ATOM 4342 C C . SER A 1 541 ? 3.750 6.871 -27.038 1.00 94.19 541 SER A C 1
ATOM 4344 O O . SER A 1 541 ? 4.794 6.216 -26.970 1.00 94.19 541 SER A O 1
ATOM 4346 N N . ILE A 1 542 ? 3.476 7.928 -26.269 1.00 93.56 542 ILE A N 1
ATOM 4347 C CA . ILE A 1 542 ? 4.349 8.548 -25.268 1.00 93.56 542 ILE A CA 1
ATOM 4348 C C . ILE A 1 542 ? 3.546 8.758 -23.980 1.00 93.56 542 ILE A C 1
ATOM 4350 O O . ILE A 1 542 ? 2.388 9.167 -24.048 1.00 93.56 542 ILE A O 1
ATOM 4354 N N . ILE A 1 543 ? 4.179 8.565 -22.823 1.00 91.44 543 ILE A N 1
ATOM 4355 C CA . ILE A 1 543 ? 3.710 9.091 -21.532 1.00 91.44 543 ILE A CA 1
ATOM 4356 C C . ILE A 1 543 ? 4.909 9.484 -20.652 1.00 91.44 543 ILE A C 1
ATOM 4358 O O . ILE A 1 543 ? 5.965 8.851 -20.739 1.00 91.44 543 ILE A O 1
ATOM 4362 N N . LEU A 1 544 ? 4.756 10.509 -19.810 1.00 87.94 544 LEU A N 1
ATOM 4363 C CA . LEU A 1 544 ? 5.717 10.866 -18.756 1.00 87.94 544 LEU A CA 1
ATOM 4364 C C . LEU A 1 544 ? 5.187 10.453 -17.376 1.00 87.94 544 LEU A C 1
ATOM 4366 O O . LEU A 1 544 ? 3.977 10.443 -17.140 1.00 87.94 544 LEU A O 1
ATOM 4370 N N . ASP A 1 545 ? 6.102 10.112 -16.469 1.00 83.62 545 ASP A N 1
ATOM 4371 C CA . ASP A 1 545 ? 5.819 9.962 -15.038 1.00 83.62 545 ASP A CA 1
ATOM 4372 C C . ASP A 1 545 ? 6.074 11.268 -14.255 1.00 83.62 545 ASP A C 1
ATOM 4374 O O . ASP A 1 545 ? 6.583 12.246 -14.799 1.00 83.62 545 ASP A O 1
ATOM 4378 N N . VAL A 1 546 ? 5.765 11.280 -12.952 1.00 78.06 546 VAL A N 1
ATOM 4379 C CA . VAL A 1 546 ? 5.942 12.457 -12.062 1.00 78.06 546 VAL A CA 1
ATOM 4380 C C . VAL A 1 546 ? 7.424 12.849 -11.869 1.00 78.06 546 VAL A C 1
ATOM 4382 O O . VAL A 1 546 ? 7.740 13.847 -11.221 1.00 78.06 546 VAL A O 1
ATOM 4385 N N . GLN A 1 547 ? 8.363 12.078 -12.422 1.00 75.50 547 GLN A N 1
ATOM 4386 C CA . GLN A 1 547 ? 9.796 12.365 -12.450 1.00 75.50 547 GLN A CA 1
ATOM 4387 C C . GLN A 1 547 ? 10.320 12.613 -13.874 1.00 75.50 547 GLN A C 1
ATOM 4389 O O . GLN A 1 547 ? 11.536 12.652 -14.074 1.00 75.50 547 GLN A O 1
ATOM 4394 N N . GLN A 1 548 ? 9.418 12.834 -14.836 1.00 79.69 548 GLN A N 1
ATOM 4395 C CA . GLN A 1 548 ? 9.703 13.136 -16.237 1.00 79.69 548 GLN A CA 1
ATOM 4396 C C . GLN A 1 548 ? 10.520 12.034 -16.953 1.00 79.69 548 GLN A C 1
ATOM 4398 O O . GLN A 1 548 ? 11.265 12.322 -17.892 1.00 79.69 548 GLN A O 1
ATOM 4403 N N . PHE A 1 549 ? 10.395 10.755 -16.557 1.00 84.06 549 PHE A N 1
ATOM 4404 C CA . PHE A 1 549 ? 10.885 9.653 -17.398 1.00 84.06 549 PHE A CA 1
ATOM 4405 C 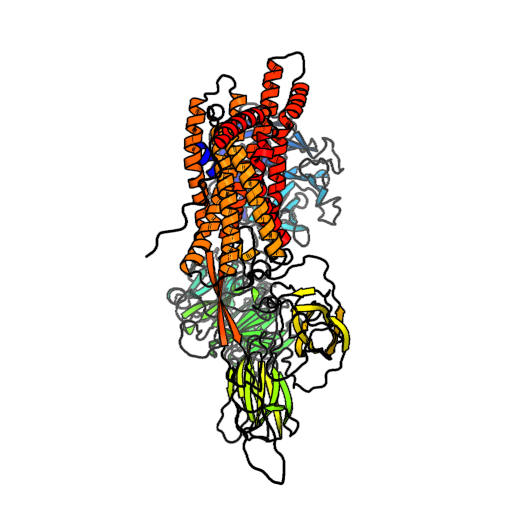C . PHE A 1 549 ? 9.878 9.334 -18.507 1.00 84.06 549 PHE A C 1
ATOM 4407 O O . PHE A 1 549 ? 8.697 9.092 -18.263 1.00 84.06 549 PHE A O 1
ATOM 4414 N N . LEU A 1 550 ? 10.381 9.300 -19.738 1.00 87.62 550 LEU A N 1
ATOM 4415 C CA . LEU A 1 550 ? 9.612 9.207 -20.975 1.00 87.62 550 LEU A CA 1
ATOM 4416 C C . LEU A 1 550 ? 9.426 7.741 -21.375 1.00 87.62 550 LEU A C 1
ATOM 4418 O O . LEU A 1 550 ? 10.386 7.092 -21.789 1.00 87.62 550 LEU A O 1
ATOM 4422 N N . PHE A 1 551 ? 8.216 7.201 -21.289 1.00 91.38 551 PHE A N 1
ATOM 4423 C CA . PHE A 1 551 ? 7.903 5.853 -21.771 1.00 91.38 551 PHE A CA 1
ATOM 4424 C C . PHE A 1 551 ? 7.437 5.915 -23.225 1.00 91.38 551 PHE A C 1
ATOM 4426 O O . PHE A 1 551 ? 6.565 6.710 -23.564 1.00 91.38 551 PHE A O 1
ATOM 4433 N N . ILE A 1 552 ? 8.028 5.077 -24.079 1.00 92.31 552 ILE A N 1
ATOM 4434 C CA . ILE A 1 552 ? 7.825 5.072 -25.531 1.00 92.31 552 ILE A CA 1
ATOM 4435 C C . ILE A 1 552 ? 7.332 3.691 -25.961 1.00 92.31 552 ILE A C 1
ATOM 4437 O O . ILE A 1 552 ? 7.976 2.674 -25.684 1.00 92.31 552 ILE A O 1
ATOM 4441 N N . VAL A 1 553 ? 6.225 3.663 -26.700 1.00 94.06 553 VAL A N 1
ATOM 4442 C CA . VAL A 1 553 ? 5.797 2.487 -27.464 1.00 94.06 553 VAL A CA 1
ATOM 4443 C C . VAL A 1 553 ? 6.562 2.457 -28.788 1.00 94.06 553 VAL A C 1
ATOM 4445 O O . VAL A 1 553 ? 6.310 3.279 -29.667 1.00 94.06 553 VAL A O 1
ATOM 4448 N N . ASP A 1 554 ? 7.505 1.525 -28.923 1.00 91.44 554 ASP A N 1
ATOM 4449 C CA . ASP A 1 554 ? 8.367 1.351 -30.098 1.00 91.44 554 ASP A CA 1
ATOM 4450 C C . ASP A 1 554 ? 7.801 0.206 -30.960 1.00 91.44 554 ASP A C 1
ATOM 4452 O O . ASP A 1 554 ? 8.175 -0.964 -30.810 1.00 91.44 554 ASP A O 1
ATOM 4456 N N . SER A 1 555 ? 6.798 0.554 -31.781 1.00 91.56 555 SER A N 1
ATOM 4457 C CA . SER A 1 555 ? 5.826 -0.379 -32.375 1.00 91.56 555 SER A CA 1
ATOM 4458 C C . SER A 1 555 ? 6.469 -1.485 -33.204 1.00 91.56 555 SER A C 1
ATOM 4460 O O . SER A 1 555 ? 6.274 -2.666 -32.913 1.00 91.56 555 SER A O 1
ATOM 4462 N N . ASN A 1 556 ? 7.247 -1.128 -34.230 1.00 90.12 556 ASN A N 1
ATOM 4463 C CA . ASN A 1 556 ? 7.780 -2.113 -35.178 1.00 90.12 556 ASN A CA 1
ATOM 4464 C C . ASN A 1 556 ? 8.851 -3.007 -34.528 1.00 90.12 556 ASN A C 1
ATOM 4466 O O . ASN A 1 556 ? 9.027 -4.159 -34.922 1.00 90.12 556 ASN A O 1
ATOM 4470 N N . ASN A 1 557 ? 9.516 -2.504 -33.482 1.00 84.81 557 ASN A N 1
ATOM 4471 C CA . ASN A 1 557 ? 10.455 -3.260 -32.652 1.00 84.81 557 ASN A CA 1
ATOM 4472 C C . ASN A 1 557 ? 9.771 -4.099 -31.551 1.00 84.81 557 ASN A C 1
ATOM 4474 O O . ASN A 1 557 ? 10.463 -4.754 -30.771 1.00 84.81 557 ASN A O 1
ATOM 4478 N N . ASN A 1 558 ? 8.433 -4.109 -31.484 1.00 88.12 558 ASN A N 1
ATOM 4479 C CA . ASN A 1 558 ? 7.621 -4.946 -30.590 1.00 88.12 558 ASN A CA 1
ATOM 4480 C C . ASN A 1 558 ? 7.934 -4.773 -29.090 1.00 88.12 558 ASN A C 1
ATOM 4482 O O . ASN A 1 558 ? 7.864 -5.731 -28.315 1.00 88.12 558 ASN A O 1
ATOM 4486 N N . ARG A 1 559 ? 8.311 -3.561 -28.663 1.00 88.19 559 ARG A N 1
ATOM 4487 C CA . ARG A 1 559 ? 8.852 -3.322 -27.316 1.00 88.19 559 ARG A CA 1
ATOM 4488 C C . ARG A 1 559 ? 8.378 -2.013 -26.694 1.00 88.19 559 ARG A C 1
ATOM 4490 O O . ARG A 1 559 ? 8.046 -1.055 -27.386 1.00 88.19 559 ARG A O 1
ATOM 4497 N N . ILE A 1 560 ? 8.405 -1.975 -25.364 1.00 90.69 560 ILE A N 1
ATOM 4498 C CA . ILE A 1 560 ? 8.244 -0.741 -24.592 1.00 90.69 560 ILE A CA 1
ATOM 4499 C C . ILE A 1 560 ? 9.620 -0.291 -24.128 1.00 90.69 560 ILE A C 1
ATOM 4501 O O . ILE A 1 560 ? 10.328 -1.032 -23.432 1.00 90.69 560 ILE A O 1
ATOM 4505 N N . LEU A 1 561 ? 9.985 0.928 -24.510 1.00 87.56 561 LEU A N 1
ATOM 4506 C CA . LEU A 1 561 ? 11.189 1.597 -24.049 1.00 87.56 561 LEU A CA 1
ATOM 4507 C C . LEU A 1 561 ? 10.855 2.632 -22.975 1.00 87.56 561 LEU A C 1
ATOM 4509 O O . LEU A 1 561 ? 9.729 3.115 -22.868 1.00 87.56 561 LEU A O 1
ATOM 4513 N N . ARG A 1 562 ? 11.868 3.020 -22.205 1.00 85.88 562 ARG A N 1
ATOM 4514 C CA . ARG A 1 562 ? 11.839 4.211 -21.366 1.00 85.88 562 ARG A CA 1
ATOM 4515 C C . ARG A 1 562 ? 13.134 4.994 -21.522 1.00 85.88 562 ARG A C 1
ATOM 4517 O O . ARG A 1 562 ? 14.212 4.430 -21.336 1.00 85.88 562 ARG A O 1
ATOM 4524 N N . SER A 1 563 ? 13.022 6.279 -21.824 1.00 77.12 563 SER A N 1
ATOM 4525 C CA . SER A 1 563 ? 14.124 7.230 -21.780 1.00 77.12 563 SER A CA 1
ATOM 4526 C C . SER A 1 563 ? 14.177 7.940 -20.425 1.00 77.12 563 SER A C 1
ATOM 4528 O O . SER A 1 563 ? 13.157 8.227 -19.800 1.00 77.12 563 SER A O 1
ATOM 4530 N N . GLY A 1 564 ? 15.387 8.214 -19.962 1.00 61.28 564 GLY A N 1
ATOM 4531 C CA . GLY A 1 564 ? 15.700 9.160 -18.899 1.00 61.28 564 GLY A CA 1
ATOM 4532 C C . GLY A 1 564 ? 16.847 10.074 -19.340 1.00 61.28 564 GLY A C 1
ATOM 4533 O O . GLY A 1 564 ? 17.411 9.835 -20.409 1.00 61.28 564 GLY A O 1
ATOM 4534 N N . PRO A 1 565 ? 17.273 11.054 -18.516 1.00 48.09 565 PRO A N 1
ATOM 4535 C CA . PRO A 1 565 ? 18.104 12.207 -18.934 1.00 48.09 565 PRO A CA 1
ATOM 4536 C C . PRO A 1 565 ? 19.510 11.925 -19.500 1.00 48.09 565 PRO A C 1
ATOM 4538 O O . PRO A 1 565 ? 20.310 12.834 -19.672 1.00 48.09 565 PRO A O 1
ATOM 4541 N N . THR A 1 566 ? 19.859 10.658 -19.697 1.00 46.47 566 THR A N 1
ATOM 4542 C CA . THR A 1 566 ? 21.130 10.183 -20.253 1.00 46.47 566 THR A CA 1
ATOM 4543 C C . THR A 1 566 ? 20.959 8.889 -21.066 1.00 46.47 566 THR A C 1
ATOM 4545 O O . THR A 1 566 ? 21.957 8.289 -21.406 1.00 46.47 566 THR A O 1
ATOM 4548 N N . ASN A 1 567 ? 19.748 8.339 -21.254 1.00 65.00 567 ASN A N 1
ATOM 4549 C CA . ASN A 1 567 ? 19.570 6.904 -20.994 1.00 65.00 567 ASN A CA 1
ATOM 4550 C C . ASN A 1 567 ? 18.306 6.263 -21.590 1.00 65.00 567 ASN A C 1
ATOM 4552 O O . ASN A 1 567 ? 17.231 6.439 -21.035 1.00 65.00 567 ASN A O 1
ATOM 4556 N N . ILE A 1 568 ? 18.444 5.402 -22.603 1.00 74.50 568 ILE A N 1
ATOM 4557 C CA . ILE A 1 568 ? 17.323 4.630 -23.178 1.00 74.50 568 ILE A CA 1
ATOM 4558 C C . ILE A 1 568 ? 17.365 3.176 -22.688 1.00 74.50 568 ILE A C 1
ATOM 4560 O O . ILE A 1 568 ? 18.436 2.587 -22.540 1.00 74.50 568 ILE A O 1
ATOM 4564 N N . LEU A 1 569 ? 16.195 2.603 -22.393 1.00 75.38 569 LEU A N 1
ATOM 4565 C CA . LEU A 1 569 ? 16.044 1.329 -21.689 1.00 75.38 569 LEU A CA 1
ATOM 4566 C C . LEU A 1 569 ? 14.905 0.502 -22.262 1.00 75.38 569 LEU A C 1
ATOM 4568 O O . LEU A 1 569 ? 13.781 0.987 -22.314 1.00 75.38 569 LEU A O 1
ATOM 4572 N N . CYS A 1 570 ? 15.143 -0.767 -22.586 1.00 78.44 570 CYS A N 1
ATOM 4573 C CA . CYS A 1 570 ? 14.042 -1.681 -22.875 1.00 78.44 570 CYS A CA 1
ATOM 4574 C C . CYS A 1 570 ? 13.431 -2.234 -21.578 1.00 78.44 570 CYS A C 1
ATOM 4576 O O . CYS A 1 570 ? 14.136 -2.791 -20.731 1.00 78.44 570 CYS A O 1
ATOM 4578 N N . VAL A 1 571 ? 12.115 -2.065 -21.432 1.00 79.81 571 VAL A N 1
ATOM 4579 C CA . VAL A 1 571 ? 11.335 -2.445 -20.244 1.00 79.81 571 VAL A CA 1
ATOM 4580 C C . VAL A 1 571 ? 10.590 -3.762 -20.486 1.00 79.81 571 VAL A C 1
ATOM 4582 O O . VAL A 1 571 ? 10.650 -4.669 -19.653 1.00 79.81 571 VAL A O 1
ATOM 4585 N N . ILE A 1 572 ? 9.930 -3.883 -21.645 1.00 84.88 572 ILE A N 1
ATOM 4586 C CA . ILE A 1 572 ? 9.075 -5.015 -22.050 1.00 84.88 572 ILE A CA 1
ATOM 4587 C C . ILE A 1 572 ? 9.347 -5.341 -23.530 1.00 84.88 572 ILE A C 1
ATOM 4589 O O . ILE A 1 572 ? 9.611 -4.431 -24.309 1.00 84.88 572 ILE A O 1
ATOM 4593 N N . GLY A 1 573 ? 9.285 -6.620 -23.930 1.00 75.75 573 GLY A N 1
ATOM 4594 C CA . GLY A 1 573 ? 9.472 -7.070 -25.328 1.00 75.75 573 GLY A CA 1
ATOM 4595 C C . GLY A 1 573 ? 10.922 -7.376 -25.745 1.00 75.75 573 GLY A C 1
ATOM 4596 O O . GLY A 1 573 ? 11.184 -7.793 -26.865 1.00 75.75 573 GLY A O 1
ATOM 4597 N N . CYS A 1 574 ? 11.883 -7.229 -24.834 1.00 73.12 574 CYS A N 1
ATOM 4598 C CA . CYS A 1 574 ? 13.318 -7.106 -25.135 1.00 73.12 574 CYS A CA 1
ATOM 4599 C C . CYS A 1 574 ? 14.060 -8.362 -25.643 1.00 73.12 574 CYS A C 1
ATOM 4601 O O . CYS A 1 574 ? 15.265 -8.287 -25.868 1.00 73.12 574 CYS A O 1
ATOM 4603 N N . ASN A 1 575 ? 13.396 -9.516 -25.769 1.00 57.72 575 ASN A N 1
ATOM 4604 C CA . ASN A 1 575 ? 14.054 -10.829 -25.888 1.00 57.72 575 ASN A CA 1
ATOM 4605 C C . ASN A 1 575 ? 13.988 -11.460 -27.299 1.00 57.72 575 ASN A C 1
ATOM 4607 O O . ASN A 1 575 ? 14.235 -12.656 -27.438 1.00 57.72 575 ASN A O 1
ATOM 4611 N N . GLY A 1 576 ? 13.680 -10.675 -28.336 1.00 52.22 576 GLY A N 1
ATOM 4612 C CA . GLY A 1 576 ? 13.656 -11.133 -29.732 1.00 52.22 576 GLY A CA 1
ATOM 4613 C C . GLY A 1 576 ? 12.440 -11.997 -30.093 1.00 52.22 576 GLY A C 1
ATOM 4614 O O . GLY A 1 576 ? 11.762 -12.543 -29.225 1.00 52.22 576 GLY A O 1
ATOM 4615 N N . ILE A 1 577 ? 12.160 -12.107 -31.395 1.00 42.78 577 ILE A N 1
ATOM 4616 C CA . ILE A 1 577 ? 10.915 -12.662 -31.952 1.00 42.78 577 ILE A CA 1
ATOM 4617 C C . ILE A 1 577 ? 10.913 -14.201 -31.852 1.00 42.78 577 ILE A C 1
ATOM 4619 O O . ILE A 1 577 ? 11.220 -14.901 -32.813 1.00 42.78 577 ILE A O 1
ATOM 4623 N N . THR A 1 578 ? 10.585 -14.747 -30.678 1.00 38.91 578 THR A N 1
ATOM 4624 C CA . THR A 1 578 ? 10.440 -16.199 -30.465 1.00 38.91 578 THR A CA 1
ATOM 4625 C C . THR A 1 578 ? 9.164 -16.492 -29.687 1.00 38.91 578 THR A C 1
ATOM 4627 O O . THR A 1 578 ? 9.038 -16.181 -28.503 1.00 38.91 578 THR A O 1
ATOM 4630 N N . ILE A 1 579 ? 8.195 -17.088 -30.387 1.00 43.62 579 ILE A N 1
ATOM 4631 C CA . ILE A 1 579 ? 6.788 -17.134 -29.979 1.00 43.62 579 ILE A CA 1
ATOM 4632 C C . ILE A 1 579 ? 6.609 -17.926 -28.674 1.00 43.62 579 ILE A C 1
ATOM 4634 O O . ILE A 1 579 ? 6.534 -19.154 -28.651 1.00 43.62 579 ILE A O 1
ATOM 4638 N N . LYS A 1 580 ? 6.487 -17.180 -27.576 1.00 43.91 580 LYS A N 1
ATOM 4639 C CA . LYS A 1 580 ? 5.906 -17.601 -26.298 1.00 43.91 580 LYS A CA 1
ATOM 4640 C C . LYS A 1 580 ? 4.832 -16.581 -25.924 1.00 43.91 580 LYS A C 1
ATOM 4642 O O . LYS A 1 580 ? 4.928 -15.413 -26.294 1.00 43.91 580 LYS A O 1
ATOM 4647 N N . SER A 1 581 ? 3.820 -17.005 -25.171 1.00 41.81 581 SER A N 1
ATOM 4648 C CA . SER A 1 581 ? 2.600 -16.227 -24.871 1.00 41.81 581 SER A CA 1
ATOM 4649 C C . SER A 1 581 ? 2.818 -14.882 -24.146 1.00 41.81 581 SER A C 1
ATOM 4651 O O . SER A 1 581 ? 1.882 -14.082 -24.046 1.00 41.81 581 SER A O 1
ATOM 4653 N N . THR A 1 582 ? 4.043 -14.621 -23.680 1.00 50.84 582 THR A N 1
ATOM 4654 C CA . THR A 1 582 ? 4.487 -13.460 -22.892 1.00 50.84 582 THR A CA 1
ATOM 4655 C C . THR A 1 582 ? 5.214 -12.369 -23.701 1.00 50.84 582 THR A C 1
ATOM 4657 O O . THR A 1 582 ? 5.847 -11.496 -23.108 1.00 50.84 582 THR A O 1
ATOM 4660 N N . GLN A 1 583 ? 5.160 -12.394 -25.039 1.00 72.69 583 GLN A N 1
ATOM 4661 C CA . GLN A 1 583 ? 5.717 -11.336 -25.903 1.00 72.69 583 GLN A CA 1
ATOM 4662 C C . GLN A 1 583 ? 4.632 -10.384 -26.454 1.00 72.69 583 GLN A C 1
ATOM 4664 O O . GLN A 1 583 ? 3.448 -10.725 -26.475 1.00 72.69 583 GLN A O 1
ATOM 4669 N N . LEU A 1 584 ? 5.047 -9.180 -26.866 1.00 84.25 584 LEU A N 1
ATOM 4670 C CA . LEU A 1 584 ? 4.217 -8.173 -27.548 1.00 84.25 584 LEU A CA 1
ATOM 4671 C C . LEU A 1 584 ? 4.349 -8.319 -29.075 1.00 84.25 584 LEU A C 1
ATOM 4673 O O . LEU A 1 584 ? 5.368 -8.814 -29.555 1.00 84.25 584 LEU A O 1
ATOM 4677 N N . PHE A 1 585 ? 3.356 -7.853 -29.834 1.00 89.31 585 PHE A N 1
ATOM 4678 C CA . PHE A 1 585 ? 3.391 -7.772 -31.295 1.00 89.31 585 PHE A CA 1
ATOM 4679 C C . PHE A 1 585 ? 2.670 -6.504 -31.782 1.00 89.31 585 PHE A C 1
ATOM 4681 O O . PHE A 1 585 ? 1.453 -6.364 -31.644 1.00 89.31 585 PHE A O 1
ATOM 4688 N N . VAL A 1 586 ? 3.457 -5.571 -32.327 1.00 91.56 586 VAL A N 1
ATOM 4689 C CA . VAL A 1 586 ? 3.092 -4.189 -32.686 1.00 91.56 586 VAL A CA 1
ATOM 4690 C C . VAL A 1 586 ? 2.196 -3.546 -31.614 1.00 91.56 586 VAL A C 1
ATOM 4692 O O . VAL A 1 586 ? 1.004 -3.317 -31.845 1.00 91.56 586 VAL A O 1
ATOM 4695 N N . PRO A 1 587 ? 2.733 -3.306 -30.401 1.00 94.12 587 PRO A N 1
ATOM 4696 C CA . PRO A 1 587 ? 2.011 -2.553 -29.389 1.00 94.12 587 PRO A CA 1
ATOM 4697 C C . PRO A 1 587 ? 1.794 -1.119 -29.886 1.00 94.12 587 PRO A C 1
ATOM 4699 O O . PRO A 1 587 ? 2.707 -0.566 -30.480 1.00 94.12 587 PRO A O 1
ATOM 4702 N N . THR A 1 588 ? 0.631 -0.505 -29.653 1.00 94.00 588 THR A N 1
ATOM 4703 C CA . THR A 1 588 ? 0.296 0.822 -30.229 1.00 94.00 588 THR A CA 1
ATOM 4704 C C . THR A 1 588 ? 0.187 1.945 -29.202 1.00 94.00 588 THR A C 1
ATOM 4706 O O . THR A 1 588 ? 0.529 3.087 -29.508 1.00 94.00 588 THR A O 1
ATOM 4709 N N . SER A 1 589 ? -0.261 1.637 -27.983 1.00 94.88 589 SER A N 1
ATOM 4710 C CA . SER A 1 589 ? -0.562 2.602 -26.919 1.00 94.88 589 SER A CA 1
ATOM 4711 C C . SER A 1 589 ? -0.299 1.983 -25.543 1.00 94.88 589 SER A C 1
ATOM 4713 O O . SER A 1 589 ? -0.432 0.766 -25.381 1.00 94.88 589 SER A O 1
ATOM 4715 N N . LEU A 1 590 ? 0.085 2.802 -24.559 1.00 94.94 590 LEU A N 1
ATOM 4716 C CA . LEU A 1 590 ? 0.243 2.376 -23.167 1.00 94.94 590 LEU A CA 1
ATOM 4717 C C . LEU A 1 590 ? -0.339 3.407 -22.191 1.00 94.94 590 LEU A C 1
ATOM 4719 O O . LEU A 1 590 ? -0.365 4.598 -22.487 1.00 94.94 590 LEU A O 1
ATOM 4723 N N . ALA A 1 591 ? -0.754 2.941 -21.014 1.00 93.31 591 ALA A N 1
ATOM 4724 C CA . ALA A 1 591 ? -1.188 3.767 -19.888 1.00 93.31 591 ALA A CA 1
ATOM 4725 C C . ALA A 1 591 ? -0.805 3.110 -18.546 1.00 93.31 591 ALA A C 1
ATOM 4727 O O . ALA A 1 591 ? -0.386 1.949 -18.511 1.00 93.31 591 ALA A O 1
ATOM 4728 N N . PHE A 1 592 ? -0.962 3.837 -17.438 1.00 91.69 592 PHE A N 1
ATOM 4729 C CA . PHE A 1 592 ? -0.694 3.343 -16.084 1.00 91.69 592 PHE A CA 1
ATOM 4730 C C . PHE A 1 592 ? -1.946 3.375 -15.195 1.00 91.69 592 PHE A C 1
ATOM 4732 O O . PHE A 1 592 ? -2.818 4.221 -15.384 1.00 91.69 592 PHE A O 1
ATOM 4739 N N . ASP A 1 593 ? -2.007 2.498 -14.187 1.00 83.69 593 ASP A N 1
ATOM 4740 C CA . ASP A 1 593 ? -2.866 2.708 -13.010 1.00 83.69 593 ASP A CA 1
ATOM 4741 C C . ASP A 1 593 ? -2.129 3.487 -11.899 1.00 83.69 593 ASP A C 1
ATOM 4743 O O . ASP A 1 593 ? -0.904 3.630 -11.931 1.00 83.69 593 ASP A O 1
ATOM 4747 N N . SER A 1 594 ? -2.863 4.008 -10.912 1.00 79.81 594 SER A N 1
ATOM 4748 C CA . SER A 1 594 ? -2.338 4.858 -9.830 1.00 79.81 594 SER A CA 1
ATOM 4749 C C . SER A 1 594 ? -1.317 4.161 -8.920 1.00 79.81 594 SER A C 1
ATOM 4751 O O . SER A 1 594 ? -0.539 4.822 -8.232 1.00 79.81 594 SER A O 1
ATOM 4753 N N . VAL A 1 595 ? -1.271 2.824 -8.948 1.00 80.06 595 VAL A N 1
ATOM 4754 C CA . VAL A 1 595 ? -0.259 2.007 -8.261 1.00 80.06 595 VAL A CA 1
ATOM 4755 C C . VAL A 1 595 ? 1.038 1.928 -9.079 1.00 80.06 595 VAL A C 1
ATOM 4757 O O . VAL A 1 595 ? 2.112 1.746 -8.508 1.00 80.06 595 VAL A O 1
ATOM 4760 N N . GLY A 1 596 ? 0.953 2.092 -10.402 1.00 83.00 596 GLY A N 1
ATOM 4761 C CA . GLY A 1 596 ? 2.068 2.087 -11.351 1.00 83.00 596 GLY A CA 1
ATOM 4762 C C . GLY A 1 596 ? 2.091 0.896 -12.308 1.00 83.00 596 GLY A C 1
ATOM 4763 O O . GLY A 1 596 ? 3.051 0.755 -13.069 1.00 83.00 596 GLY A O 1
ATOM 4764 N N . ASN A 1 597 ? 1.078 0.021 -12.295 1.00 88.75 597 ASN A N 1
ATOM 4765 C CA . ASN A 1 597 ? 1.012 -1.107 -13.227 1.00 88.75 597 ASN A CA 1
ATOM 4766 C C . ASN A 1 597 ? 0.813 -0.589 -14.654 1.00 88.75 597 ASN A C 1
ATOM 4768 O O . ASN A 1 597 ? -0.009 0.295 -14.887 1.00 88.75 597 ASN A O 1
ATOM 4772 N N . MET A 1 598 ? 1.549 -1.154 -15.609 1.00 91.56 598 MET A N 1
ATOM 4773 C CA . MET A 1 598 ? 1.507 -0.720 -17.004 1.00 91.56 598 MET A CA 1
ATOM 4774 C C . MET A 1 598 ? 0.481 -1.544 -17.779 1.00 91.56 598 MET A C 1
ATOM 4776 O O . MET A 1 598 ? 0.533 -2.773 -17.758 1.00 91.56 598 MET A O 1
ATOM 4780 N N . PHE A 1 599 ? -0.415 -0.879 -18.496 1.00 93.12 599 PHE A N 1
ATOM 4781 C CA . PHE A 1 599 ? -1.313 -1.500 -19.460 1.00 93.12 599 PHE A CA 1
ATOM 4782 C C . PHE A 1 599 ? -0.837 -1.165 -20.871 1.00 93.12 599 PHE A C 1
ATOM 4784 O O . PHE A 1 599 ? -0.577 -0.003 -21.174 1.00 93.12 599 PHE A O 1
ATOM 4791 N N . VAL A 1 600 ? -0.722 -2.175 -21.732 1.00 94.50 600 VAL A N 1
ATOM 4792 C CA . VAL A 1 600 ? -0.235 -2.035 -23.112 1.00 94.50 600 VAL A CA 1
ATOM 4793 C C . VAL A 1 600 ? -1.270 -2.601 -24.077 1.00 94.50 600 VAL A C 1
ATOM 4795 O O . VAL A 1 600 ? -1.701 -3.746 -23.923 1.00 94.50 600 VAL A O 1
ATOM 4798 N N . VAL A 1 601 ? -1.639 -1.813 -25.087 1.00 94.94 601 VAL A N 1
ATOM 4799 C CA . VAL A 1 601 ? -2.445 -2.262 -26.228 1.00 94.94 601 VAL A CA 1
ATOM 4800 C C . VAL A 1 601 ? -1.537 -3.035 -27.172 1.00 94.94 601 VAL A C 1
ATOM 4802 O O . VAL A 1 601 ? -0.682 -2.456 -27.835 1.00 94.94 601 VAL A O 1
ATOM 4805 N N . ASP A 1 602 ? -1.709 -4.350 -27.208 1.00 93.06 602 ASP A N 1
ATOM 4806 C CA . ASP A 1 602 ? -0.885 -5.320 -27.926 1.00 93.06 602 ASP A CA 1
ATOM 4807 C C . ASP A 1 602 ? -1.574 -5.649 -29.264 1.00 93.06 602 ASP A C 1
ATOM 4809 O O . ASP A 1 602 ? -2.233 -6.681 -29.426 1.00 93.06 602 ASP A O 1
ATOM 4813 N N . SER A 1 603 ? -1.537 -4.675 -30.183 1.00 92.44 603 SER A N 1
ATOM 4814 C CA . SER A 1 603 ? -2.543 -4.508 -31.243 1.00 92.44 603 SER A CA 1
ATOM 4815 C C . SER A 1 603 ? -2.641 -5.691 -32.203 1.00 92.44 603 SER A C 1
ATOM 4817 O O . SER A 1 603 ? -3.749 -6.145 -32.507 1.00 92.44 603 SER A O 1
ATOM 4819 N N . ARG A 1 604 ? -1.510 -6.255 -32.650 1.00 92.44 604 ARG A N 1
ATOM 4820 C CA . ARG A 1 604 ? -1.502 -7.400 -33.583 1.00 92.44 604 ARG A CA 1
ATOM 4821 C C . ARG A 1 604 ? -1.688 -8.756 -32.898 1.00 92.44 604 ARG A C 1
ATOM 4823 O O . ARG A 1 604 ? -2.013 -9.716 -33.583 1.00 92.44 604 ARG A O 1
ATOM 4830 N N . ASN A 1 605 ? -1.579 -8.815 -31.569 1.00 90.31 605 ASN A N 1
ATOM 4831 C CA . ASN A 1 605 ? -2.092 -9.925 -30.754 1.00 90.31 605 ASN A CA 1
ATOM 4832 C C . ASN A 1 605 ? -3.560 -9.709 -30.319 1.00 90.31 605 ASN A C 1
ATOM 4834 O O . ASN A 1 605 ? -4.093 -10.507 -29.550 1.00 90.31 605 ASN A O 1
ATOM 4838 N N . HIS A 1 606 ? -4.197 -8.621 -30.773 1.00 92.25 606 HIS A N 1
ATOM 4839 C CA . HIS A 1 606 ? -5.608 -8.276 -30.557 1.00 92.25 606 HIS A CA 1
ATOM 4840 C C . HIS A 1 606 ? -6.038 -8.278 -29.078 1.00 92.25 606 HIS A C 1
ATOM 4842 O O . HIS A 1 606 ? -7.131 -8.724 -28.734 1.00 92.25 606 HIS A O 1
ATOM 4848 N N . ARG A 1 607 ? -5.168 -7.792 -28.183 1.00 92.00 607 ARG A N 1
ATOM 4849 C CA . ARG A 1 607 ? -5.389 -7.832 -26.727 1.00 92.00 607 ARG A CA 1
ATOM 4850 C C . ARG A 1 607 ? -4.852 -6.597 -26.005 1.00 92.00 607 ARG A C 1
ATOM 4852 O O . ARG A 1 607 ? -4.060 -5.835 -26.551 1.00 92.00 607 ARG A O 1
ATOM 4859 N N . ILE A 1 608 ? -5.240 -6.439 -24.744 1.00 93.38 608 ILE A N 1
ATOM 4860 C CA . ILE A 1 608 ? -4.608 -5.519 -23.788 1.00 93.38 608 ILE A CA 1
ATOM 4861 C C . ILE A 1 608 ? -3.913 -6.362 -22.715 1.00 93.38 608 ILE A C 1
ATOM 4863 O O . ILE A 1 608 ? -4.522 -7.273 -22.151 1.00 93.38 608 ILE A O 1
ATOM 4867 N N . GLN A 1 609 ? -2.646 -6.071 -22.417 1.00 91.50 609 GLN A N 1
ATOM 4868 C CA . GLN A 1 609 ? -1.873 -6.748 -21.367 1.00 91.50 609 GLN A CA 1
ATOM 4869 C C . GLN A 1 609 ? -1.603 -5.818 -20.176 1.00 91.50 609 GLN A C 1
ATOM 4871 O O . GLN A 1 609 ? -1.166 -4.687 -20.374 1.00 91.50 609 GLN A O 1
ATOM 4876 N N . LYS A 1 610 ? -1.806 -6.313 -18.947 1.00 91.50 610 LYS A N 1
ATOM 4877 C CA . LYS A 1 610 ? -1.421 -5.668 -17.681 1.00 91.50 610 LYS A CA 1
ATOM 4878 C C . LYS A 1 610 ? -0.111 -6.267 -17.161 1.00 91.50 610 LYS A C 1
ATOM 4880 O O . LYS A 1 610 ? -0.013 -7.476 -16.935 1.00 91.50 610 LYS A O 1
ATOM 4885 N N . PHE A 1 611 ? 0.879 -5.415 -16.922 1.00 89.75 611 PHE A N 1
ATOM 4886 C CA . PHE A 1 611 ? 2.181 -5.759 -16.357 1.00 89.75 611 PHE A CA 1
ATOM 4887 C C . PHE A 1 611 ? 2.282 -5.199 -14.937 1.00 89.75 611 PHE A C 1
ATOM 4889 O O . PHE A 1 611 ? 2.181 -3.991 -14.717 1.00 89.75 611 PHE A O 1
ATOM 4896 N N . GLU A 1 612 ? 2.458 -6.089 -13.962 1.00 86.12 612 GLU A N 1
ATOM 4897 C CA . GLU A 1 612 ? 2.427 -5.738 -12.539 1.00 86.12 612 GLU A CA 1
ATOM 4898 C C . GLU A 1 612 ? 3.711 -5.021 -12.113 1.00 86.12 612 GLU A C 1
ATOM 4900 O O . GLU A 1 612 ? 4.819 -5.504 -12.350 1.00 86.12 612 GLU A O 1
ATOM 4905 N N . TYR A 1 613 ? 3.567 -3.858 -11.489 1.00 85.38 613 TYR A N 1
ATOM 4906 C CA . TYR A 1 613 ? 4.673 -3.024 -11.037 1.00 85.38 613 TYR A CA 1
ATOM 4907 C C . TYR A 1 613 ? 5.264 -3.520 -9.714 1.00 85.38 613 TYR A C 1
ATOM 4909 O O . TYR A 1 613 ? 4.568 -4.067 -8.863 1.00 85.38 613 TYR A O 1
ATOM 4917 N N . SER A 1 614 ? 6.569 -3.317 -9.528 1.00 77.75 614 SER A N 1
ATOM 4918 C CA . SER A 1 614 ? 7.294 -3.659 -8.301 1.00 77.75 614 SER A CA 1
ATOM 4919 C C . SER A 1 614 ? 7.841 -2.393 -7.618 1.00 77.75 614 SER A C 1
ATOM 4921 O O . SER A 1 614 ? 8.978 -2.007 -7.905 1.00 77.75 614 SER A O 1
ATOM 4923 N N . PRO A 1 615 ? 7.101 -1.755 -6.683 1.00 56.06 615 PRO A N 1
ATOM 4924 C CA . PRO A 1 615 ? 7.508 -0.492 -6.047 1.00 56.06 615 PRO A CA 1
ATOM 4925 C C . PRO A 1 615 ? 8.893 -0.519 -5.381 1.00 56.06 615 PRO A C 1
ATOM 4927 O O . PRO A 1 615 ? 9.614 0.475 -5.389 1.00 56.06 615 PRO A O 1
ATOM 4930 N N . ASN A 1 616 ? 9.319 -1.681 -4.874 1.00 54.34 616 ASN A N 1
ATOM 4931 C CA . ASN A 1 616 ? 10.627 -1.870 -4.229 1.00 54.34 616 ASN A CA 1
ATOM 4932 C C . ASN A 1 616 ? 11.833 -1.684 -5.173 1.00 54.34 616 ASN A C 1
ATOM 4934 O O . ASN A 1 616 ? 12.970 -1.642 -4.711 1.00 54.34 616 ASN A O 1
ATOM 4938 N N . SER A 1 617 ? 11.617 -1.567 -6.485 1.00 51.19 617 SER A N 1
ATOM 4939 C CA . SER A 1 617 ? 12.684 -1.394 -7.481 1.00 51.19 617 SER A CA 1
ATOM 4940 C C . SER A 1 617 ? 13.364 -0.010 -7.460 1.00 51.19 617 SER A C 1
ATOM 4942 O O . SER A 1 617 ? 14.321 0.220 -8.200 1.00 51.19 617 SER A O 1
ATOM 4944 N N . CYS A 1 618 ? 12.906 0.934 -6.626 1.00 48.75 618 CYS A N 1
ATOM 4945 C CA . CYS A 1 618 ? 12.967 2.348 -6.997 1.00 48.75 618 CYS A CA 1
ATOM 4946 C C . CYS A 1 618 ? 14.194 3.226 -6.678 1.00 48.75 618 CYS A C 1
ATOM 4948 O O . CYS A 1 618 ? 14.100 4.449 -6.762 1.00 48.75 618 CYS A O 1
ATOM 4950 N N . ASN A 1 619 ? 15.368 2.652 -6.398 1.00 44.06 619 ASN A N 1
ATOM 4951 C CA . ASN A 1 619 ? 16.478 3.395 -5.773 1.00 44.06 619 ASN A CA 1
ATOM 4952 C C . ASN A 1 619 ? 17.825 3.496 -6.584 1.00 44.06 619 ASN A C 1
ATOM 4954 O O . ASN A 1 619 ? 18.866 3.459 -5.935 1.00 44.06 619 ASN A O 1
ATOM 4958 N N . MET A 1 620 ? 17.883 3.618 -7.946 1.00 37.72 620 MET A N 1
ATOM 4959 C CA . MET A 1 620 ? 19.162 3.709 -8.763 1.00 37.72 620 MET A CA 1
ATOM 4960 C C . MET A 1 620 ? 19.198 4.598 -10.081 1.00 37.72 620 MET A C 1
ATOM 4962 O O . MET A 1 620 ? 18.974 5.800 -9.957 1.00 37.72 620 MET A O 1
ATOM 4966 N N . PHE A 1 621 ? 19.621 4.133 -11.300 1.00 39.19 621 PHE A N 1
ATOM 4967 C CA . PHE A 1 621 ? 20.445 4.927 -12.285 1.00 39.19 621 PHE A CA 1
ATOM 4968 C C . PHE A 1 621 ? 20.154 4.795 -13.836 1.00 39.19 621 PHE A C 1
ATOM 4970 O O . PHE A 1 621 ? 18.981 4.762 -14.211 1.00 39.19 621 PHE A O 1
ATOM 4977 N N . SER A 1 622 ? 21.177 4.890 -14.738 1.00 35.97 622 SER A N 1
ATOM 4978 C CA . SER A 1 622 ? 21.058 5.258 -16.189 1.00 35.97 622 SER A CA 1
ATOM 4979 C C . SER A 1 622 ? 22.205 4.789 -17.187 1.00 35.97 622 SER A C 1
ATOM 4981 O O . SER A 1 622 ? 23.185 4.220 -16.716 1.00 35.97 622 SER A O 1
ATOM 4983 N N . VAL A 1 623 ? 22.153 5.039 -18.541 1.00 39.91 623 VAL A N 1
ATOM 4984 C CA . VAL A 1 623 ? 22.980 4.427 -19.671 1.00 39.91 623 VAL A CA 1
ATOM 4985 C C . VAL A 1 623 ? 23.821 5.337 -20.668 1.00 39.91 623 VAL A C 1
ATOM 4987 O O . VAL A 1 623 ? 23.205 5.889 -21.565 1.00 39.91 623 VAL A O 1
ATOM 4990 N N . ILE A 1 624 ? 25.185 5.419 -20.618 1.00 45.41 624 ILE A N 1
ATOM 4991 C CA . ILE A 1 624 ? 26.217 6.147 -21.466 1.00 45.41 624 ILE A CA 1
ATOM 4992 C C . ILE A 1 624 ? 27.617 5.485 -21.283 1.00 45.41 624 ILE A C 1
ATOM 4994 O O . ILE A 1 624 ? 27.884 4.893 -20.245 1.00 45.41 624 ILE A O 1
ATOM 4998 N N . GLU A 1 625 ? 28.537 5.603 -22.249 1.00 43.53 625 GLU A N 1
ATOM 4999 C CA . GLU A 1 625 ? 29.729 4.751 -22.484 1.00 43.53 625 GLU A CA 1
ATOM 5000 C C . GLU A 1 625 ? 31.060 5.093 -21.760 1.00 43.53 625 GLU A C 1
ATOM 5002 O O . GLU A 1 625 ? 31.258 6.198 -21.266 1.00 43.53 625 GLU A O 1
ATOM 5007 N N . TRP A 1 626 ? 31.974 4.108 -21.719 1.00 54.72 626 TRP A N 1
ATOM 5008 C CA . TRP A 1 626 ? 33.287 4.097 -21.051 1.00 54.72 626 TRP A CA 1
ATOM 5009 C C . TRP A 1 626 ? 34.366 3.449 -21.936 1.00 54.72 626 TRP A C 1
ATOM 5011 O O . TRP A 1 626 ? 34.107 2.446 -22.603 1.00 54.72 626 TRP A O 1
ATOM 5021 N N . THR A 1 627 ? 35.589 3.984 -21.910 1.00 49.91 627 THR A N 1
ATOM 5022 C CA . THR A 1 627 ? 36.744 3.481 -22.676 1.00 49.91 627 THR A CA 1
ATOM 5023 C C . THR A 1 627 ? 37.993 3.404 -21.795 1.00 49.91 627 THR A C 1
ATOM 5025 O O . THR A 1 627 ? 38.198 4.251 -20.927 1.00 49.91 627 THR A O 1
ATOM 5028 N N . ASN A 1 628 ? 38.825 2.376 -21.980 1.00 52.78 628 ASN A N 1
ATOM 5029 C CA . ASN A 1 628 ? 40.081 2.211 -21.245 1.00 52.78 628 ASN A CA 1
ATOM 5030 C C . ASN A 1 628 ? 41.140 1.548 -22.147 1.00 52.78 628 ASN A C 1
ATOM 5032 O O . ASN A 1 628 ? 40.953 0.414 -22.591 1.00 52.78 628 ASN A O 1
ATOM 5036 N N . SER A 1 629 ? 42.222 2.269 -22.448 1.00 52.66 629 SER A N 1
ATOM 5037 C CA . SER A 1 629 ? 43.342 1.810 -23.276 1.00 52.66 629 SER A CA 1
ATOM 5038 C C . SER A 1 629 ? 44.504 1.299 -22.426 1.00 52.66 629 SER A C 1
ATOM 5040 O O . SER A 1 629 ? 44.896 1.910 -21.431 1.00 52.66 629 SER A O 1
ATOM 5042 N N . SER A 1 630 ? 45.084 0.166 -22.820 1.00 60.78 630 SER A N 1
ATOM 5043 C CA . SER A 1 630 ? 46.251 -0.393 -22.142 1.00 60.78 630 SER A CA 1
ATOM 5044 C C . SER A 1 630 ? 47.055 -1.348 -23.015 1.00 60.78 630 SER A C 1
ATOM 5046 O O . SER A 1 630 ? 46.492 -2.225 -23.665 1.00 60.78 630 SER A O 1
ATOM 5048 N N . THR A 1 631 ? 48.374 -1.260 -22.917 1.00 60.47 631 THR A N 1
ATOM 5049 C CA . THR A 1 631 ? 49.305 -2.265 -23.428 1.00 60.47 631 THR A CA 1
ATOM 5050 C C . THR A 1 631 ? 49.386 -3.490 -22.518 1.00 60.47 631 THR A C 1
ATOM 5052 O O . THR A 1 631 ? 49.559 -3.352 -21.300 1.00 60.47 631 THR A O 1
ATOM 5055 N N . LEU A 1 632 ? 49.322 -4.684 -23.117 1.00 62.09 632 LEU A N 1
ATOM 5056 C CA . LEU A 1 632 ? 49.930 -5.890 -22.550 1.00 62.09 632 LEU A CA 1
ATOM 5057 C C . LEU A 1 632 ? 51.430 -5.847 -22.855 1.00 62.09 632 LEU A C 1
ATOM 5059 O O . LEU A 1 632 ? 51.830 -5.687 -24.005 1.00 62.09 632 LEU A O 1
ATOM 5063 N N . THR A 1 633 ? 52.249 -5.965 -21.814 1.00 58.81 633 THR A N 1
ATOM 5064 C CA . THR A 1 633 ? 53.722 -6.003 -21.879 1.00 58.81 633 THR A CA 1
ATOM 5065 C C . THR A 1 633 ? 54.265 -7.153 -21.028 1.00 58.81 633 THR A C 1
ATOM 5067 O O . THR A 1 633 ? 53.514 -7.748 -20.255 1.00 58.81 633 THR A O 1
ATOM 5070 N N . GLU A 1 634 ? 55.567 -7.431 -21.093 1.00 53.31 634 GLU A N 1
ATOM 5071 C CA . GLU A 1 634 ? 56.213 -8.524 -20.342 1.00 53.31 634 GLU A CA 1
ATOM 5072 C C . GLU A 1 634 ? 56.017 -8.461 -18.810 1.00 53.31 634 GLU A C 1
ATOM 5074 O O . GLU A 1 634 ? 56.095 -9.479 -18.125 1.00 53.31 634 GLU A O 1
ATOM 5079 N N . ASN A 1 635 ? 55.708 -7.272 -18.274 1.00 49.94 635 ASN A N 1
ATOM 5080 C CA . ASN A 1 635 ? 55.420 -7.024 -16.856 1.00 49.94 635 ASN A CA 1
ATOM 5081 C C . ASN A 1 635 ? 53.929 -7.197 -16.480 1.00 49.94 635 ASN A C 1
ATOM 5083 O O . ASN A 1 635 ? 53.510 -6.796 -15.392 1.00 49.94 635 ASN A O 1
ATOM 5087 N N . SER A 1 636 ? 53.099 -7.738 -17.379 1.00 56.91 636 SER A N 1
ATOM 5088 C CA . SER A 1 636 ? 51.671 -7.989 -17.121 1.00 56.91 636 SER A CA 1
ATOM 5089 C C . SER A 1 636 ? 51.466 -9.180 -16.182 1.00 56.91 636 SER A C 1
ATOM 5091 O O . SER A 1 636 ? 52.366 -9.990 -15.962 1.00 56.91 636 SER A O 1
ATOM 5093 N N . GLN A 1 637 ? 50.260 -9.319 -15.626 1.00 59.16 637 GLN A N 1
ATOM 5094 C CA . GLN A 1 637 ? 49.947 -10.471 -14.780 1.00 59.16 637 GLN A CA 1
ATOM 5095 C C . GLN A 1 637 ? 49.937 -11.755 -15.621 1.00 59.16 637 GLN A C 1
ATOM 5097 O O . GLN A 1 637 ? 49.521 -11.748 -16.777 1.00 59.16 637 GLN A O 1
ATOM 5102 N N . ILE A 1 638 ? 50.403 -12.861 -15.039 1.00 58.69 638 ILE A N 1
ATOM 5103 C CA . ILE A 1 638 ? 50.498 -14.164 -15.708 1.00 58.69 638 ILE A CA 1
ATOM 5104 C C . ILE A 1 638 ? 49.497 -15.127 -15.074 1.00 58.69 638 ILE A C 1
ATOM 5106 O O . ILE A 1 638 ? 49.421 -15.219 -13.847 1.00 58.69 638 ILE A O 1
ATOM 5110 N N . TYR A 1 639 ? 48.756 -15.862 -15.902 1.00 56.44 639 TYR A N 1
ATOM 5111 C CA . TYR A 1 639 ? 48.006 -17.045 -15.475 1.00 56.44 639 TYR A CA 1
ATOM 5112 C C . TYR A 1 639 ? 48.396 -18.260 -16.326 1.00 56.44 639 TYR A C 1
ATOM 5114 O O . TYR A 1 639 ? 48.900 -18.118 -17.442 1.00 56.44 639 TYR A O 1
ATOM 5122 N N . SER A 1 640 ? 48.193 -19.455 -15.771 1.00 53.84 640 SER A N 1
ATOM 5123 C CA . SER A 1 640 ? 48.413 -20.739 -16.443 1.00 53.84 640 SER A CA 1
ATOM 5124 C C . SER A 1 640 ? 47.102 -21.513 -16.428 1.00 53.84 640 SER A C 1
ATOM 5126 O O . SER A 1 640 ? 46.449 -21.646 -15.391 1.00 53.84 640 SER A O 1
ATOM 5128 N N . GLN A 1 641 ? 46.696 -22.013 -17.592 1.00 46.41 641 GLN A N 1
ATOM 5129 C CA . GLN A 1 641 ? 45.437 -22.730 -17.734 1.00 46.41 641 GLN A CA 1
ATOM 5130 C C . GLN A 1 641 ? 45.629 -24.197 -17.309 1.00 46.41 641 GLN A C 1
ATOM 5132 O O . GLN A 1 641 ? 46.047 -25.034 -18.103 1.00 46.41 641 GLN A O 1
ATOM 5137 N N . VAL A 1 642 ? 45.353 -24.467 -16.026 1.00 43.88 642 VAL A N 1
ATOM 5138 C CA . VAL A 1 642 ? 45.312 -25.788 -15.359 1.00 43.88 642 VAL A CA 1
ATOM 5139 C C . VAL A 1 642 ? 46.504 -26.699 -15.693 1.00 43.88 642 VAL A C 1
ATOM 5141 O O . VAL A 1 642 ? 46.445 -27.547 -16.581 1.00 43.88 642 VAL A O 1
ATOM 5144 N N . CYS A 1 643 ? 47.586 -26.553 -14.921 1.00 42.50 643 CYS A N 1
ATOM 5145 C CA . CYS A 1 643 ? 48.765 -27.436 -14.918 1.00 42.50 643 CYS A CA 1
ATOM 5146 C C . CYS A 1 643 ? 49.509 -27.599 -16.258 1.00 42.50 643 CYS A C 1
ATOM 5148 O O . CYS A 1 643 ? 50.419 -28.422 -16.345 1.00 42.50 643 CYS A O 1
ATOM 5150 N N . ASN A 1 644 ? 49.179 -26.809 -17.283 1.00 38.94 644 ASN A N 1
ATOM 5151 C CA . ASN A 1 644 ? 49.823 -26.873 -18.589 1.00 38.94 644 ASN A CA 1
ATOM 5152 C C . ASN A 1 644 ? 50.785 -25.689 -18.792 1.00 38.94 644 ASN A C 1
ATOM 5154 O O . ASN A 1 644 ? 50.485 -24.550 -18.430 1.00 38.94 644 ASN A O 1
ATOM 5158 N N . ARG A 1 645 ? 51.962 -25.956 -19.371 1.00 47.78 645 ARG A N 1
ATOM 5159 C CA . ARG A 1 645 ? 53.166 -25.090 -19.302 1.00 47.78 645 ARG A CA 1
ATOM 5160 C C . ARG A 1 645 ? 53.083 -23.759 -20.069 1.00 47.78 645 ARG A C 1
ATOM 5162 O O . ARG A 1 645 ? 54.067 -23.028 -20.134 1.00 47.78 645 ARG A O 1
ATOM 5169 N N . LYS A 1 646 ? 51.934 -23.434 -20.664 1.00 48.28 646 LYS A N 1
ATOM 5170 C CA . LYS A 1 646 ? 51.723 -22.187 -21.407 1.00 48.28 646 LYS A CA 1
ATOM 5171 C C . LYS A 1 646 ? 51.180 -21.112 -20.472 1.00 48.28 646 LYS A C 1
ATOM 5173 O O . LYS A 1 646 ? 50.002 -21.103 -20.122 1.00 48.28 646 LYS A O 1
ATOM 5178 N N . SER A 1 647 ? 52.084 -20.229 -20.068 1.00 58.16 647 SER A N 1
ATOM 5179 C CA . SER A 1 647 ? 51.774 -18.956 -19.424 1.00 58.16 647 SER A CA 1
ATOM 5180 C C . SER A 1 647 ? 51.196 -17.976 -20.442 1.00 58.16 647 SER A C 1
ATOM 5182 O O . SER A 1 647 ? 51.670 -17.903 -21.575 1.00 58.16 647 SER A O 1
ATOM 5184 N N . TYR A 1 648 ? 50.199 -17.202 -20.023 1.00 68.12 648 TYR A N 1
ATOM 5185 C CA . TYR A 1 648 ? 49.615 -16.131 -20.825 1.00 68.12 648 TYR A CA 1
ATOM 5186 C C . TYR A 1 648 ? 49.649 -14.824 -20.038 1.00 68.12 648 TYR A C 1
ATOM 5188 O O . TYR A 1 648 ? 49.227 -14.787 -18.876 1.00 68.12 648 TYR A O 1
ATOM 5196 N N . TYR A 1 649 ? 50.101 -13.746 -20.685 1.00 70.50 649 TYR A N 1
ATOM 5197 C CA . TYR A 1 649 ? 49.886 -12.401 -20.169 1.00 70.50 649 TYR A CA 1
ATOM 5198 C C . TYR A 1 649 ? 48.397 -12.085 -20.216 1.00 70.50 649 TYR A C 1
ATOM 5200 O O . TYR A 1 649 ? 47.744 -12.197 -21.256 1.00 70.50 649 TYR A O 1
ATOM 5208 N N . TYR A 1 650 ? 47.856 -11.695 -19.072 1.00 72.12 650 TYR A N 1
ATOM 5209 C CA . TYR A 1 650 ? 46.491 -11.227 -18.954 1.00 72.12 650 TYR A CA 1
ATOM 5210 C C . TYR A 1 650 ? 46.451 -9.888 -18.242 1.00 72.12 650 TYR A C 1
ATOM 5212 O O . TYR A 1 650 ? 47.338 -9.516 -17.468 1.00 72.12 650 TYR A O 1
ATOM 5220 N N . GLN A 1 651 ? 45.350 -9.183 -18.461 1.00 70.94 651 GLN A N 1
ATOM 5221 C CA . GLN A 1 651 ? 44.994 -8.054 -17.635 1.00 70.94 651 GLN A CA 1
ATOM 5222 C C . GLN A 1 651 ? 43.556 -8.184 -17.157 1.00 70.94 651 GLN A C 1
ATOM 5224 O O . GLN A 1 651 ? 42.631 -8.400 -17.943 1.00 70.94 651 GLN A O 1
ATOM 5229 N N . SER A 1 652 ? 43.388 -8.067 -15.841 1.00 71.00 652 SER A N 1
ATOM 5230 C CA . SER A 1 652 ? 42.085 -8.053 -15.193 1.00 71.00 652 SER A CA 1
ATOM 5231 C C . SER A 1 652 ? 41.556 -6.622 -15.097 1.00 71.00 652 SER A C 1
ATOM 5233 O O . SER A 1 652 ? 42.220 -5.704 -14.604 1.00 71.00 652 SER A O 1
ATOM 5235 N N . PHE A 1 653 ? 40.325 -6.445 -15.564 1.00 72.44 653 PHE A N 1
ATOM 5236 C CA . PHE A 1 653 ? 39.571 -5.206 -15.447 1.00 72.44 653 PHE A CA 1
ATOM 5237 C C . PHE A 1 653 ? 38.355 -5.473 -14.576 1.00 72.44 653 PHE A C 1
ATOM 5239 O O . PHE A 1 653 ? 37.540 -6.355 -14.864 1.00 72.44 653 PHE A O 1
ATOM 5246 N N . VAL A 1 654 ? 38.224 -4.701 -13.501 1.00 69.69 654 VAL A N 1
ATOM 5247 C CA . VAL A 1 654 ? 37.011 -4.726 -12.688 1.00 69.69 654 VAL A CA 1
ATOM 5248 C C . VAL A 1 654 ? 35.920 -3.992 -13.451 1.00 69.69 654 VAL A C 1
ATOM 5250 O O . VAL A 1 654 ? 36.062 -2.812 -13.748 1.00 69.69 654 VAL A O 1
ATOM 5253 N N . ILE A 1 655 ? 34.818 -4.680 -13.731 1.00 69.12 655 ILE A N 1
ATOM 5254 C CA . ILE A 1 655 ? 33.606 -4.085 -14.283 1.00 69.12 655 ILE A CA 1
ATOM 5255 C C . ILE A 1 655 ? 32.559 -4.104 -13.174 1.00 69.12 655 ILE A C 1
ATOM 5257 O O . ILE A 1 655 ? 31.835 -5.082 -12.979 1.00 69.12 655 ILE A O 1
ATOM 5261 N N . GLN A 1 656 ? 32.466 -2.999 -12.439 1.00 66.12 656 GLN A N 1
ATOM 5262 C CA . GLN A 1 656 ? 31.277 -2.731 -11.639 1.00 66.12 656 GLN A CA 1
ATOM 5263 C C . GLN A 1 656 ? 30.306 -1.920 -12.486 1.00 66.12 656 GLN A C 1
ATOM 5265 O O . GLN A 1 656 ? 30.445 -0.706 -12.642 1.00 66.12 656 GLN A O 1
ATOM 5270 N N . VAL A 1 657 ? 29.331 -2.626 -13.056 1.00 60.88 657 VAL A N 1
ATOM 5271 C CA . VAL A 1 657 ? 28.132 -1.998 -13.602 1.00 60.88 657 VAL A CA 1
ATOM 5272 C C . VAL A 1 657 ? 27.302 -1.436 -12.446 1.00 60.88 657 VAL A C 1
ATOM 5274 O O . VAL A 1 657 ? 27.179 -2.090 -11.415 1.00 60.88 657 VAL A O 1
ATOM 5277 N N . PRO A 1 658 ? 26.704 -0.243 -12.558 1.00 50.94 658 PRO A N 1
ATOM 5278 C CA . PRO A 1 658 ? 25.814 0.263 -11.521 1.00 50.94 658 PRO A CA 1
ATOM 5279 C C . PRO A 1 658 ? 24.355 -0.178 -11.736 1.00 50.94 658 PRO A C 1
ATOM 5281 O O . PRO A 1 658 ? 23.482 0.216 -10.954 1.00 50.94 658 PRO A O 1
ATOM 5284 N N . GLU A 1 659 ? 24.035 -0.997 -12.749 1.00 54.91 659 GLU A N 1
ATOM 5285 C CA . GLU A 1 659 ? 22.662 -1.429 -13.046 1.00 54.91 659 GLU A CA 1
ATOM 5286 C C . GLU A 1 659 ? 22.499 -2.879 -13.515 1.00 54.91 659 GLU A C 1
ATOM 5288 O O . GLU A 1 659 ? 23.461 -3.538 -13.880 1.00 54.91 659 GLU A O 1
ATOM 5293 N N . ASN A 1 660 ? 21.249 -3.363 -13.478 1.00 60.97 660 ASN A N 1
ATOM 5294 C CA . ASN A 1 660 ? 20.848 -4.734 -13.811 1.00 60.97 660 ASN A CA 1
ATOM 5295 C C . ASN A 1 660 ? 20.271 -4.753 -15.230 1.00 60.97 660 ASN A C 1
ATOM 5297 O O . ASN A 1 660 ? 19.051 -4.711 -15.409 1.00 60.97 660 ASN A O 1
ATOM 5301 N N . ARG A 1 661 ? 21.151 -4.641 -16.231 1.00 58.12 661 ARG A N 1
ATOM 5302 C CA . ARG A 1 661 ? 20.824 -4.267 -17.621 1.00 58.12 661 ARG A CA 1
ATOM 5303 C C . ARG A 1 661 ? 21.750 -4.980 -18.615 1.00 58.12 661 ARG A C 1
ATOM 5305 O O . ARG A 1 661 ? 22.690 -5.653 -18.212 1.00 58.12 661 ARG A O 1
ATOM 5312 N N . TYR A 1 662 ? 21.463 -4.882 -19.913 1.00 64.25 662 TYR A N 1
ATOM 5313 C CA . TYR A 1 662 ? 22.371 -5.386 -20.950 1.00 64.25 662 TYR A CA 1
ATOM 5314 C C . TYR A 1 662 ? 23.508 -4.395 -21.190 1.00 64.25 662 TYR A C 1
ATOM 5316 O O . TYR A 1 662 ? 23.254 -3.220 -21.445 1.00 64.25 662 TYR A O 1
ATOM 5324 N N . TYR A 1 663 ? 24.742 -4.892 -21.157 1.00 67.94 663 TYR A N 1
ATOM 5325 C CA . TYR A 1 663 ? 25.951 -4.124 -21.445 1.00 67.94 663 TYR A CA 1
ATOM 5326 C C . TYR A 1 663 ? 26.634 -4.713 -22.684 1.00 67.94 663 TYR A C 1
ATOM 5328 O O . TYR A 1 663 ? 26.697 -5.934 -22.851 1.00 67.94 663 TYR A O 1
ATOM 5336 N N . SER A 1 664 ? 27.135 -3.841 -23.561 1.00 67.06 664 SER A N 1
ATOM 5337 C CA . SER A 1 664 ? 27.975 -4.227 -24.700 1.00 67.06 664 SER A CA 1
ATOM 5338 C C . SER A 1 664 ? 29.432 -3.937 -24.365 1.00 67.06 664 SER A C 1
ATOM 5340 O O . SER A 1 664 ? 29.721 -2.835 -23.906 1.00 67.06 664 SER A O 1
ATOM 5342 N N . ILE A 1 665 ? 30.329 -4.893 -24.614 1.00 76.25 665 ILE A N 1
ATOM 5343 C CA . ILE A 1 665 ? 31.775 -4.804 -24.349 1.00 76.25 665 ILE A CA 1
ATOM 5344 C C . ILE A 1 665 ? 32.523 -5.250 -25.605 1.00 76.25 665 ILE A C 1
ATOM 5346 O O . ILE A 1 665 ? 32.139 -6.256 -26.196 1.00 76.25 665 ILE A O 1
ATOM 5350 N N . TRP A 1 666 ? 33.570 -4.543 -26.025 1.00 72.56 666 TRP A N 1
ATOM 5351 C CA . TRP A 1 666 ? 34.413 -4.976 -27.145 1.00 72.56 666 TRP A CA 1
ATOM 5352 C C . TRP A 1 666 ? 35.838 -4.419 -27.048 1.00 72.56 666 TRP A C 1
ATOM 5354 O O . TRP A 1 666 ? 36.058 -3.399 -26.386 1.00 72.56 666 TRP A O 1
ATOM 5364 N N . SER A 1 667 ? 36.801 -5.079 -27.695 1.00 76.25 667 SER A N 1
ATOM 5365 C CA . SER A 1 667 ? 38.144 -4.524 -27.904 1.00 76.25 667 SER A CA 1
ATOM 5366 C C . SER A 1 667 ? 38.267 -3.775 -29.232 1.00 76.25 667 SER A C 1
ATOM 5368 O O . SER A 1 667 ? 37.496 -3.982 -30.165 1.00 76.25 667 SER A O 1
ATOM 5370 N N . ILE A 1 668 ? 39.274 -2.906 -29.300 1.00 71.00 668 ILE A N 1
ATOM 5371 C CA . ILE A 1 668 ? 39.921 -2.421 -30.516 1.00 71.00 668 ILE A CA 1
ATOM 5372 C C . ILE A 1 668 ? 41.430 -2.574 -30.282 1.00 71.00 668 ILE A C 1
ATOM 5374 O O . ILE A 1 668 ? 41.968 -2.065 -29.298 1.00 71.00 668 ILE A O 1
ATOM 5378 N N . SER A 1 669 ? 42.108 -3.328 -31.146 1.00 68.62 669 SER A N 1
ATOM 5379 C CA . SER A 1 669 ? 43.533 -3.671 -31.029 1.00 68.62 669 SER A CA 1
ATOM 5380 C C . SER A 1 669 ? 44.131 -3.993 -32.402 1.00 68.62 669 SER A C 1
ATOM 5382 O O . SER A 1 669 ? 43.393 -4.333 -33.329 1.00 68.62 669 SER A O 1
ATOM 5384 N N . GLN A 1 670 ? 45.456 -3.885 -32.523 1.00 63.19 670 GLN A N 1
ATOM 5385 C CA . GLN A 1 670 ? 46.221 -4.308 -33.705 1.00 63.19 670 GLN A CA 1
ATOM 5386 C C . GLN A 1 670 ? 46.708 -5.770 -33.624 1.00 63.19 670 GLN A C 1
ATOM 5388 O O . GLN A 1 670 ? 47.284 -6.261 -34.589 1.00 63.19 670 GLN A O 1
ATOM 5393 N N . ILE A 1 671 ? 46.466 -6.463 -32.503 1.00 65.56 671 ILE A N 1
ATOM 5394 C CA . ILE A 1 671 ? 46.793 -7.884 -32.293 1.00 65.56 671 ILE A CA 1
ATOM 5395 C C . ILE A 1 671 ? 45.524 -8.712 -32.015 1.00 65.56 671 ILE A C 1
ATOM 5397 O O . ILE A 1 671 ? 44.491 -8.165 -31.620 1.00 65.56 671 ILE A O 1
ATOM 5401 N N . ASP A 1 672 ? 45.593 -10.032 -32.217 1.00 70.88 672 ASP A N 1
ATOM 5402 C CA . ASP A 1 672 ? 44.461 -10.952 -32.015 1.00 70.88 672 ASP A CA 1
ATOM 5403 C C . ASP A 1 672 ? 44.155 -11.119 -30.507 1.00 70.88 672 ASP A C 1
ATOM 5405 O O . ASP A 1 672 ? 44.891 -11.769 -29.754 1.00 70.88 672 ASP A O 1
ATOM 5409 N N . THR A 1 673 ? 43.038 -10.533 -30.060 1.00 71.19 673 THR A N 1
ATOM 5410 C CA . THR A 1 673 ? 42.650 -10.446 -28.639 1.00 71.19 673 THR A CA 1
ATOM 5411 C C . THR A 1 673 ? 41.534 -11.417 -28.266 1.00 71.19 673 THR A C 1
ATOM 5413 O O . THR A 1 673 ? 40.489 -11.473 -28.913 1.00 71.19 673 THR A O 1
ATOM 5416 N N . TYR A 1 674 ? 41.730 -12.142 -27.164 1.00 74.75 674 TYR A N 1
ATOM 5417 C CA . TYR A 1 674 ? 40.771 -13.094 -26.603 1.00 74.75 674 TYR A CA 1
ATOM 5418 C C . TYR A 1 674 ? 40.357 -12.654 -25.195 1.00 74.75 674 TYR A C 1
ATOM 5420 O O . TYR A 1 674 ? 41.141 -12.041 -24.465 1.00 74.75 674 TYR A O 1
ATOM 5428 N N . ALA A 1 675 ? 39.124 -12.953 -24.787 1.00 76.31 675 ALA A N 1
ATOM 5429 C CA . ALA A 1 675 ? 38.639 -12.524 -23.482 1.00 76.31 675 ALA A CA 1
ATOM 5430 C C . ALA A 1 675 ? 37.590 -13.449 -22.861 1.00 76.31 675 ALA A C 1
ATOM 5432 O O . ALA A 1 675 ? 36.872 -14.186 -23.540 1.00 76.31 675 ALA A O 1
ATOM 5433 N N . PHE A 1 676 ? 37.501 -13.342 -21.538 1.00 80.38 676 PHE A N 1
ATOM 5434 C CA . PHE A 1 676 ? 36.630 -14.111 -20.658 1.00 80.38 676 PHE A CA 1
ATOM 5435 C C . PHE A 1 676 ? 35.956 -13.164 -19.660 1.00 80.38 676 PHE A C 1
ATOM 5437 O O . PHE A 1 676 ? 36.587 -12.221 -19.176 1.00 80.38 676 PHE A O 1
ATOM 5444 N N . ILE A 1 677 ? 34.694 -13.424 -19.320 1.00 76.56 677 ILE A N 1
ATOM 5445 C CA . ILE A 1 677 ? 33.949 -12.661 -18.310 1.00 76.56 677 ILE A CA 1
ATOM 5446 C C . ILE A 1 677 ? 33.582 -13.595 -17.161 1.00 76.56 677 ILE A C 1
ATOM 5448 O O . ILE A 1 677 ? 32.962 -14.633 -17.387 1.00 76.56 677 ILE A O 1
ATOM 5452 N N . TYR A 1 678 ? 33.931 -13.195 -15.939 1.00 72.44 678 TYR A N 1
ATOM 5453 C CA . TYR A 1 678 ? 33.676 -13.940 -14.705 1.00 72.44 678 TYR A CA 1
ATOM 5454 C C . TYR A 1 678 ? 32.727 -13.189 -13.774 1.00 72.44 678 TYR A C 1
ATOM 5456 O O . TYR A 1 678 ? 32.709 -11.952 -13.748 1.00 72.44 678 TYR A O 1
ATOM 5464 N N . GLU A 1 679 ? 31.969 -13.939 -12.978 1.00 67.12 679 GLU A N 1
ATOM 5465 C CA . GLU A 1 679 ? 31.032 -13.413 -11.992 1.00 67.12 679 GLU A CA 1
ATOM 5466 C C . GLU A 1 679 ? 31.658 -13.306 -10.590 1.00 67.12 679 GLU A C 1
ATOM 5468 O O . GLU A 1 679 ? 32.156 -14.281 -10.039 1.00 67.12 679 GLU A O 1
ATOM 5473 N N . ASN A 1 680 ? 31.603 -12.114 -9.985 1.00 56.44 680 ASN A N 1
ATOM 5474 C CA . ASN A 1 680 ? 32.116 -11.744 -8.650 1.00 56.44 680 ASN A CA 1
ATOM 5475 C C . ASN A 1 680 ? 33.638 -11.844 -8.425 1.00 56.44 680 ASN A C 1
ATOM 5477 O O . ASN A 1 680 ? 34.221 -10.963 -7.780 1.00 56.44 680 ASN A O 1
ATOM 5481 N N . ASN A 1 681 ? 34.289 -12.885 -8.939 1.00 58.56 681 ASN A N 1
ATOM 5482 C CA . ASN A 1 681 ? 35.715 -13.140 -8.794 1.00 58.56 681 ASN A CA 1
ATOM 5483 C C . ASN A 1 681 ? 36.286 -13.806 -10.052 1.00 58.56 681 ASN A C 1
ATOM 5485 O O . ASN A 1 681 ? 35.628 -14.626 -10.677 1.00 58.56 681 ASN A O 1
ATOM 5489 N N . PHE A 1 682 ? 37.544 -13.502 -10.358 1.00 57.62 682 PHE A N 1
ATOM 5490 C CA . PHE A 1 682 ? 38.387 -14.302 -11.237 1.00 57.62 682 PHE A CA 1
ATOM 5491 C C . PHE A 1 682 ? 39.549 -14.796 -10.385 1.00 57.62 682 PHE A C 1
ATOM 5493 O O . PHE A 1 682 ? 40.324 -13.979 -9.884 1.00 57.62 682 PHE A O 1
ATOM 5500 N N . ASP A 1 683 ? 39.648 -16.110 -10.204 1.00 59.53 683 ASP A N 1
ATOM 5501 C CA . ASP A 1 683 ? 40.834 -16.720 -9.618 1.00 59.53 683 ASP A CA 1
ATOM 5502 C C . ASP A 1 683 ? 41.752 -17.204 -10.756 1.00 59.53 683 ASP A C 1
ATOM 5504 O O . ASP A 1 683 ? 41.379 -18.143 -11.466 1.00 59.53 683 ASP A O 1
ATOM 5508 N N . PRO A 1 684 ? 42.945 -16.609 -10.958 1.00 54.34 684 PRO A N 1
ATOM 5509 C CA . PRO A 1 684 ? 43.890 -17.078 -11.970 1.00 54.34 684 PRO A CA 1
ATOM 5510 C C . PRO A 1 684 ? 44.425 -18.494 -11.691 1.00 54.34 684 PRO A C 1
ATOM 5512 O O . PRO A 1 684 ? 45.036 -19.081 -12.582 1.00 54.34 684 PRO A O 1
ATOM 5515 N N . LEU A 1 685 ? 44.200 -19.048 -10.491 1.00 50.22 685 LEU A N 1
ATOM 5516 C CA . LEU A 1 685 ? 44.515 -20.433 -10.131 1.00 50.22 685 LEU A CA 1
ATOM 5517 C C . LEU A 1 685 ? 43.351 -21.407 -10.403 1.00 50.22 685 LEU A C 1
ATOM 5519 O O . LEU A 1 685 ? 43.588 -22.612 -10.464 1.00 50.22 685 LEU A O 1
ATOM 5523 N N . ASN A 1 686 ? 42.117 -20.920 -10.602 1.00 52.22 686 ASN A N 1
ATOM 5524 C CA . ASN A 1 686 ? 40.961 -21.744 -10.986 1.00 52.22 686 ASN A CA 1
ATOM 5525 C C . ASN A 1 686 ? 40.089 -21.072 -12.077 1.00 52.22 686 ASN A C 1
ATOM 5527 O O . ASN A 1 686 ? 38.926 -20.737 -11.833 1.00 52.22 686 ASN A O 1
ATOM 5531 N N . PRO A 1 687 ? 40.613 -20.884 -13.308 1.00 57.91 687 PRO A N 1
ATOM 5532 C CA . PRO A 1 687 ? 40.010 -20.043 -14.353 1.00 57.91 687 PRO A CA 1
ATOM 5533 C C . PRO A 1 687 ? 38.752 -20.626 -15.036 1.00 57.91 687 PRO A C 1
ATOM 5535 O O . PRO A 1 687 ? 38.369 -20.170 -16.107 1.00 57.91 687 PRO A O 1
ATOM 5538 N N . ASN A 1 688 ? 38.093 -21.623 -14.441 1.00 57.34 688 ASN A N 1
ATOM 5539 C CA . ASN A 1 688 ? 36.757 -22.081 -14.851 1.00 57.34 688 ASN A CA 1
ATOM 5540 C C . ASN A 1 688 ? 35.680 -21.749 -13.800 1.00 57.34 688 ASN A C 1
ATOM 5542 O O . ASN A 1 688 ? 34.487 -21.813 -14.095 1.00 57.34 688 ASN A O 1
ATOM 5546 N N . GLU A 1 689 ? 36.072 -21.401 -12.571 1.00 54.22 689 GLU A N 1
ATOM 5547 C CA . GLU A 1 689 ? 35.133 -21.111 -11.489 1.00 54.22 689 GLU A CA 1
ATOM 5548 C C . GLU A 1 689 ? 34.489 -19.734 -11.696 1.00 54.22 689 GLU A C 1
ATOM 5550 O O . GLU A 1 689 ? 35.180 -18.730 -11.869 1.00 54.22 689 GLU A O 1
ATOM 5555 N N . ASN A 1 690 ? 33.155 -19.676 -11.665 1.00 56.19 690 ASN A N 1
ATOM 5556 C CA . ASN A 1 690 ? 32.367 -18.467 -11.943 1.00 56.19 690 ASN A CA 1
ATOM 5557 C C . ASN A 1 690 ? 32.561 -17.882 -13.364 1.00 56.19 690 ASN A C 1
ATOM 5559 O O . ASN A 1 690 ? 32.241 -16.714 -13.592 1.00 56.19 690 ASN A O 1
ATOM 5563 N N . LEU A 1 691 ? 33.061 -18.665 -14.333 1.00 69.62 691 LEU A N 1
ATOM 5564 C CA . LEU A 1 691 ? 33.119 -18.254 -15.741 1.00 69.62 691 LEU A CA 1
ATOM 5565 C C . LEU A 1 691 ? 31.698 -18.103 -16.308 1.00 69.62 691 LEU A C 1
ATOM 5567 O O . LEU A 1 691 ? 30.933 -19.065 -16.347 1.00 69.62 691 LEU A O 1
ATOM 5571 N N . LEU A 1 692 ? 31.362 -16.900 -16.776 1.00 67.94 692 LEU A N 1
ATOM 5572 C CA . LEU A 1 692 ? 30.050 -16.566 -17.335 1.00 67.94 692 LEU A CA 1
ATOM 5573 C C . LEU A 1 692 ? 29.999 -16.757 -18.854 1.00 67.94 692 LEU A C 1
ATOM 5575 O O . LEU A 1 692 ? 29.013 -17.267 -19.380 1.00 67.94 692 LEU A O 1
ATOM 5579 N N . THR A 1 693 ? 31.039 -16.316 -19.571 1.00 70.25 693 THR A N 1
ATOM 5580 C CA . THR A 1 693 ? 31.144 -16.460 -21.033 1.00 70.25 693 THR A CA 1
ATOM 5581 C C . THR A 1 693 ? 32.571 -16.209 -21.550 1.00 70.25 693 THR A C 1
ATOM 5583 O O . THR A 1 693 ? 33.381 -15.556 -20.885 1.00 70.25 693 THR A O 1
ATOM 5586 N N . LYS A 1 694 ? 32.863 -16.714 -22.755 1.00 76.19 694 LYS A N 1
ATOM 5587 C CA . LYS A 1 694 ? 34.090 -16.502 -23.544 1.00 76.19 694 LYS A CA 1
ATOM 5588 C C . LYS A 1 694 ? 33.708 -16.206 -25.000 1.00 76.19 694 LYS A C 1
ATOM 5590 O O . LYS A 1 694 ? 32.700 -16.739 -25.459 1.00 76.19 694 LYS A O 1
ATOM 5595 N N . ASN A 1 695 ? 34.477 -15.381 -25.713 1.00 66.44 695 ASN A N 1
ATOM 5596 C CA . ASN A 1 695 ? 34.215 -15.089 -27.132 1.00 66.44 695 ASN A CA 1
ATOM 5597 C C . ASN A 1 695 ? 35.146 -15.899 -28.041 1.00 66.44 695 ASN A C 1
ATOM 5599 O O . ASN A 1 695 ? 36.327 -15.989 -27.735 1.00 66.44 695 ASN A O 1
ATOM 5603 N N . ASP A 1 696 ? 34.642 -16.453 -29.148 1.00 54.44 696 ASP A N 1
ATOM 5604 C CA . ASP A 1 696 ? 35.348 -17.484 -29.936 1.00 54.44 696 ASP A CA 1
ATOM 5605 C C . ASP A 1 696 ? 35.268 -17.238 -31.463 1.00 54.44 696 ASP A C 1
ATOM 5607 O O . ASP A 1 696 ? 34.996 -18.140 -32.254 1.00 54.44 696 ASP A O 1
ATOM 5611 N N . ASP A 1 697 ? 35.473 -15.986 -31.888 1.00 47.78 697 ASP A N 1
ATOM 5612 C CA . ASP A 1 697 ? 35.341 -15.569 -33.294 1.00 47.78 697 ASP A CA 1
ATOM 5613 C C . ASP A 1 697 ? 36.539 -15.983 -34.175 1.00 47.78 697 ASP A C 1
ATOM 5615 O O . ASP A 1 697 ? 37.633 -15.414 -34.128 1.00 47.78 697 ASP A O 1
ATOM 5619 N N . GLY A 1 698 ? 36.311 -16.961 -35.054 1.00 48.31 698 GLY A N 1
ATOM 5620 C CA . GLY A 1 698 ? 37.283 -17.471 -36.026 1.00 48.31 698 GLY A CA 1
ATOM 5621 C C . GLY A 1 698 ? 37.352 -16.694 -37.351 1.00 48.31 698 GLY A C 1
ATOM 5622 O O . GLY A 1 698 ? 37.187 -17.303 -38.403 1.00 48.31 698 GLY A O 1
ATOM 5623 N N . GLY A 1 699 ? 37.593 -15.376 -37.324 1.00 39.25 699 GLY A N 1
ATOM 5624 C CA . GLY A 1 699 ? 37.706 -14.515 -38.522 1.00 39.25 699 GLY A CA 1
ATOM 5625 C C . GLY A 1 699 ? 39.032 -13.741 -38.616 1.00 39.25 699 GLY A C 1
ATOM 5626 O O . GLY A 1 699 ? 39.742 -13.614 -37.627 1.00 39.25 699 GLY A O 1
ATOM 5627 N N . SER A 1 700 ? 39.402 -13.222 -39.793 1.00 49.94 700 SER A N 1
ATOM 5628 C CA . SER A 1 700 ? 40.752 -12.688 -40.085 1.00 49.94 700 SER A CA 1
ATOM 5629 C C . SER A 1 700 ? 41.024 -11.235 -39.633 1.00 49.94 700 SER A C 1
ATOM 5631 O O . SER A 1 700 ? 41.584 -10.454 -40.398 1.00 49.94 700 SER A O 1
ATOM 5633 N N . ASN A 1 701 ? 40.581 -10.866 -38.426 1.00 53.22 701 ASN A N 1
ATOM 5634 C CA . ASN A 1 701 ? 40.978 -9.669 -37.656 1.00 53.22 701 ASN A CA 1
ATOM 5635 C C . ASN A 1 701 ? 40.293 -9.767 -36.275 1.00 53.22 701 ASN A C 1
ATOM 5637 O O . ASN A 1 701 ? 39.130 -9.373 -36.146 1.00 53.22 701 ASN A O 1
ATOM 5641 N N . LYS A 1 702 ? 40.934 -10.364 -35.254 1.00 59.84 702 LYS A N 1
ATOM 5642 C CA . LYS A 1 702 ? 40.204 -10.816 -34.050 1.00 59.84 702 LYS A CA 1
ATOM 5643 C C . LYS A 1 702 ? 40.224 -9.804 -32.913 1.00 59.84 702 LYS A C 1
ATOM 5645 O O . LYS A 1 702 ? 41.117 -9.765 -32.066 1.00 59.84 702 LYS A O 1
ATOM 5650 N N . GLN A 1 703 ? 39.150 -9.031 -32.856 1.00 69.38 703 GLN A N 1
ATOM 5651 C CA . GLN A 1 703 ? 38.766 -8.236 -31.695 1.00 69.38 703 GLN A CA 1
ATOM 5652 C C . GLN A 1 703 ? 37.561 -8.907 -31.030 1.00 69.38 703 GLN A C 1
ATOM 5654 O O . GLN A 1 703 ? 36.617 -9.301 -31.715 1.00 69.38 703 GLN A O 1
ATOM 5659 N N . PHE A 1 704 ? 37.584 -9.075 -29.706 1.00 70.94 704 PHE A N 1
ATOM 5660 C CA . PHE A 1 704 ? 36.488 -9.741 -29.002 1.00 70.94 704 PHE A CA 1
ATOM 5661 C C . PHE A 1 704 ? 35.292 -8.801 -28.828 1.00 70.94 704 PHE A C 1
ATOM 5663 O O . PHE A 1 704 ? 35.454 -7.595 -28.622 1.00 70.94 704 PHE A O 1
ATOM 5670 N N . LYS A 1 705 ? 34.078 -9.361 -28.837 1.00 72.38 705 LYS A N 1
ATOM 5671 C CA . LYS A 1 705 ? 32.840 -8.617 -28.588 1.00 72.38 705 LYS A CA 1
ATOM 5672 C C . LYS A 1 705 ? 31.856 -9.441 -27.765 1.00 72.38 705 LYS A C 1
ATOM 5674 O O . LYS A 1 705 ? 31.713 -10.640 -27.952 1.00 72.38 705 LYS A O 1
ATOM 5679 N N . PHE A 1 706 ? 31.152 -8.772 -26.863 1.00 68.31 706 PHE A N 1
ATOM 5680 C CA . PHE A 1 706 ? 30.185 -9.358 -25.946 1.00 68.31 706 PHE A CA 1
ATOM 5681 C C . PHE A 1 706 ? 28.943 -8.471 -25.825 1.00 68.31 706 PHE A C 1
ATOM 5683 O O . PHE A 1 706 ? 29.053 -7.247 -25.733 1.00 68.31 706 PHE A O 1
ATOM 5690 N N . GLN A 1 707 ? 27.762 -9.089 -25.752 1.00 67.06 707 GLN A N 1
ATOM 5691 C CA . GLN A 1 707 ? 26.509 -8.436 -25.361 1.00 67.06 707 GLN A CA 1
ATOM 5692 C C . GLN A 1 707 ? 25.743 -9.366 -24.414 1.00 67.06 707 GLN A C 1
ATOM 5694 O O . GLN A 1 707 ? 25.258 -10.415 -24.831 1.00 67.06 707 GLN A O 1
ATOM 5699 N N . LEU A 1 708 ? 25.659 -9.008 -23.132 1.00 65.00 708 LEU A N 1
ATOM 5700 C CA . LEU A 1 708 ? 25.083 -9.865 -22.088 1.00 65.00 708 LEU A CA 1
ATOM 5701 C C . LEU A 1 708 ? 24.456 -9.039 -20.947 1.00 65.00 708 LEU A C 1
ATOM 5703 O O . LEU A 1 708 ? 24.804 -7.863 -20.789 1.00 65.00 708 LEU A O 1
ATOM 5707 N N . PRO A 1 709 ? 23.526 -9.611 -20.157 1.00 63.00 709 PRO A N 1
ATOM 5708 C CA . PRO A 1 709 ? 22.987 -8.939 -18.985 1.00 63.00 709 PRO A CA 1
ATOM 5709 C C . PRO A 1 709 ? 24.000 -8.990 -17.835 1.00 63.00 709 PRO A C 1
ATOM 5711 O O . PRO A 1 709 ? 24.449 -10.065 -17.444 1.00 63.00 709 PRO A O 1
ATOM 5714 N N . LEU A 1 710 ? 24.333 -7.824 -17.284 1.00 67.81 710 LEU A N 1
ATOM 5715 C CA . LEU A 1 710 ? 25.168 -7.658 -16.093 1.00 67.81 710 LEU A CA 1
ATOM 5716 C C . LEU A 1 710 ? 24.334 -6.998 -14.982 1.00 67.81 710 LEU A C 1
ATOM 5718 O O . LEU A 1 710 ? 23.402 -6.242 -15.266 1.00 67.81 710 LEU A O 1
ATOM 5722 N N . TYR A 1 711 ? 24.649 -7.294 -13.720 1.00 69.38 711 TYR A N 1
ATOM 5723 C CA . TYR A 1 711 ? 23.842 -6.962 -12.542 1.00 69.38 711 TYR A CA 1
ATOM 5724 C C . TYR A 1 711 ? 24.624 -6.101 -11.523 1.00 69.38 711 TYR A C 1
ATOM 5726 O O . TYR A 1 711 ? 25.773 -6.403 -11.235 1.00 69.38 711 TYR A O 1
ATOM 5734 N N . ASN A 1 712 ? 24.022 -5.025 -10.977 1.00 55.28 712 ASN A N 1
ATOM 5735 C CA . ASN A 1 712 ? 24.691 -4.018 -10.115 1.00 55.28 712 ASN A CA 1
ATOM 5736 C C . ASN A 1 712 ? 25.478 -4.640 -8.962 1.00 55.28 712 ASN A C 1
ATOM 5738 O O . ASN A 1 712 ? 26.652 -4.340 -8.749 1.00 55.28 712 ASN A O 1
ATOM 5742 N N . ASP A 1 713 ? 24.777 -5.472 -8.199 1.00 57.84 713 ASP A N 1
ATOM 5743 C CA . ASP A 1 713 ? 25.262 -6.023 -6.941 1.00 57.84 713 ASP A CA 1
ATOM 5744 C C . ASP A 1 713 ? 26.306 -7.137 -7.167 1.00 57.84 713 ASP A C 1
ATOM 5746 O O . ASP A 1 713 ? 26.908 -7.633 -6.215 1.00 57.84 713 ASP A O 1
ATOM 5750 N N . THR A 1 714 ? 26.559 -7.474 -8.436 1.00 60.47 714 THR A N 1
ATOM 5751 C CA . THR A 1 714 ? 27.531 -8.453 -8.909 1.00 60.47 714 THR A CA 1
ATOM 5752 C C . THR A 1 714 ? 28.769 -7.753 -9.480 1.00 60.47 714 THR A C 1
ATOM 5754 O O . THR A 1 714 ? 28.689 -6.869 -10.334 1.00 60.47 714 THR A O 1
ATOM 5757 N N . LYS A 1 715 ? 29.963 -8.172 -9.048 1.00 65.69 715 LYS A N 1
ATOM 5758 C CA . LYS A 1 715 ? 31.234 -7.591 -9.515 1.00 65.69 715 LYS A CA 1
ATOM 5759 C C . LYS A 1 715 ? 31.822 -8.404 -10.671 1.00 65.69 715 LYS A C 1
ATOM 5761 O O . LYS A 1 715 ? 32.504 -9.393 -10.429 1.00 65.69 715 LYS A O 1
ATOM 5766 N N . TYR A 1 716 ? 31.649 -7.976 -11.914 1.00 76.50 716 TYR A N 1
ATOM 5767 C CA . TYR A 1 716 ? 32.249 -8.695 -13.042 1.00 76.50 716 TYR A CA 1
ATOM 5768 C C . TYR A 1 716 ? 33.750 -8.438 -13.140 1.00 76.50 716 TYR A C 1
ATOM 5770 O O . TYR A 1 716 ? 34.237 -7.342 -12.841 1.00 76.50 716 TYR A O 1
ATOM 5778 N N . ILE A 1 717 ? 34.487 -9.454 -13.583 1.00 75.31 717 ILE A N 1
ATOM 5779 C CA . ILE A 1 717 ? 35.889 -9.309 -13.970 1.00 75.31 717 ILE A CA 1
ATOM 5780 C C . ILE A 1 717 ? 36.026 -9.757 -15.419 1.00 75.31 717 ILE A C 1
ATOM 5782 O O . ILE A 1 717 ? 35.756 -10.910 -15.750 1.00 75.31 717 ILE A O 1
ATOM 5786 N N . LEU A 1 718 ? 36.435 -8.823 -16.276 1.00 77.88 718 LEU A N 1
ATOM 5787 C CA . LEU A 1 718 ? 36.866 -9.118 -17.636 1.00 77.88 718 LEU A CA 1
ATOM 5788 C C . LEU A 1 718 ? 38.361 -9.408 -17.592 1.00 77.88 718 LEU A C 1
ATOM 5790 O O . LEU A 1 718 ? 39.154 -8.582 -17.133 1.00 77.88 718 LEU A O 1
ATOM 5794 N N . VAL A 1 719 ? 38.723 -10.587 -18.074 1.00 76.88 719 VAL A N 1
ATOM 5795 C CA . VAL A 1 719 ? 40.103 -11.014 -18.271 1.00 76.88 719 VAL A CA 1
ATOM 5796 C C . VAL A 1 719 ? 40.369 -10.944 -19.761 1.00 76.88 719 VAL A C 1
ATOM 5798 O O . VAL A 1 719 ? 39.737 -11.666 -20.532 1.00 76.88 719 VAL A O 1
ATOM 5801 N N . VAL A 1 720 ? 41.283 -10.064 -20.158 1.00 75.94 720 VAL A N 1
ATOM 5802 C CA . VAL A 1 720 ? 41.743 -9.952 -21.546 1.00 75.94 720 VAL A CA 1
ATOM 5803 C C . VAL A 1 720 ? 43.142 -10.527 -21.659 1.00 75.94 720 VAL A C 1
ATOM 5805 O O . VAL A 1 720 ? 43.985 -10.283 -20.795 1.00 75.94 720 VAL A O 1
ATOM 5808 N N . THR A 1 721 ? 43.373 -11.286 -22.722 1.00 76.62 721 THR A N 1
ATOM 5809 C CA . THR A 1 721 ? 44.642 -11.931 -23.050 1.00 76.62 721 THR A CA 1
ATOM 5810 C C . THR A 1 721 ? 44.799 -12.006 -24.575 1.00 76.62 721 THR A C 1
ATOM 5812 O O . THR A 1 721 ? 43.914 -11.596 -25.333 1.00 76.62 721 THR A O 1
ATOM 5815 N N . THR A 1 722 ? 45.935 -12.496 -25.042 1.00 72.19 722 THR A N 1
ATOM 5816 C CA . THR A 1 722 ? 46.252 -12.688 -26.460 1.00 72.19 722 THR A CA 1
ATOM 5817 C C . THR A 1 722 ? 45.902 -14.105 -26.906 1.00 72.19 722 THR A C 1
ATOM 5819 O O . THR A 1 722 ? 45.900 -15.036 -26.099 1.00 72.19 722 THR A O 1
ATOM 5822 N N . TYR A 1 723 ? 45.610 -14.301 -28.196 1.00 67.38 723 TYR A N 1
ATOM 5823 C CA . TYR A 1 723 ? 45.374 -15.654 -28.722 1.00 67.38 723 TYR A CA 1
ATOM 5824 C C . TYR A 1 723 ? 46.646 -16.526 -28.660 1.00 67.38 723 TYR A C 1
ATOM 5826 O O . TYR A 1 723 ? 46.572 -17.736 -28.430 1.00 67.38 723 TYR A O 1
ATOM 5834 N N . PHE A 1 724 ? 47.823 -15.905 -28.802 1.00 65.19 724 PHE A N 1
ATOM 5835 C CA . PHE A 1 724 ? 49.128 -16.557 -28.679 1.00 65.19 724 PHE A CA 1
ATOM 5836 C C . PHE A 1 724 ? 49.764 -16.330 -27.290 1.00 65.19 724 PHE A C 1
ATOM 5838 O O . PHE A 1 724 ? 49.561 -15.269 -26.695 1.00 65.19 724 PHE A O 1
ATOM 5845 N N . PRO A 1 725 ? 50.525 -17.302 -26.739 1.00 60.94 725 PRO A N 1
ATOM 5846 C CA . PRO A 1 725 ? 51.139 -17.169 -25.417 1.00 60.94 725 PRO A CA 1
ATOM 5847 C C . PRO A 1 725 ? 52.214 -16.079 -25.384 1.00 60.94 725 PRO A C 1
ATOM 5849 O O . PRO A 1 725 ? 53.023 -15.987 -26.301 1.00 60.94 725 PRO A O 1
ATOM 5852 N N . MET A 1 726 ? 52.258 -15.324 -24.283 1.00 64.88 726 MET A N 1
ATOM 5853 C CA . MET A 1 726 ? 53.251 -14.273 -23.994 1.00 64.88 726 MET A CA 1
ATOM 5854 C C . MET A 1 726 ? 53.374 -13.146 -25.046 1.00 64.88 726 MET A C 1
ATOM 5856 O O . MET A 1 726 ? 54.373 -12.434 -25.068 1.00 64.88 726 MET A O 1
ATOM 5860 N N . ASP A 1 727 ? 52.356 -12.959 -25.885 1.00 67.81 727 ASP A N 1
ATOM 5861 C CA . ASP A 1 727 ? 52.309 -11.914 -26.914 1.00 67.81 727 ASP A CA 1
ATOM 5862 C C . ASP A 1 727 ? 51.972 -10.525 -26.312 1.00 67.81 727 ASP A C 1
ATOM 5864 O O . ASP A 1 727 ? 51.422 -10.429 -25.209 1.00 67.81 727 ASP A O 1
ATOM 5868 N N . THR A 1 728 ? 52.345 -9.435 -26.993 1.00 66.00 728 THR A N 1
ATOM 5869 C CA . THR A 1 728 ? 52.340 -8.066 -26.427 1.00 66.00 728 THR A CA 1
ATOM 5870 C C . THR A 1 728 ? 51.859 -7.000 -27.415 1.00 66.00 728 THR A C 1
ATOM 5872 O O . THR A 1 728 ? 52.077 -7.101 -28.618 1.00 66.00 728 THR A O 1
ATOM 5875 N N . GLY A 1 729 ? 51.200 -5.951 -26.906 1.00 66.31 729 GLY A N 1
ATOM 5876 C CA . GLY A 1 729 ? 50.687 -4.851 -27.730 1.00 66.31 729 GLY A CA 1
ATOM 5877 C C . GLY A 1 729 ? 49.507 -4.085 -27.125 1.00 66.31 729 GLY A C 1
ATOM 5878 O O . GLY A 1 729 ? 49.018 -4.389 -26.032 1.00 66.31 729 GLY A O 1
ATOM 5879 N N . ASP A 1 730 ? 49.067 -3.053 -27.844 1.00 69.25 730 ASP A N 1
ATOM 5880 C CA . ASP A 1 730 ? 48.021 -2.109 -27.440 1.00 69.25 730 ASP A CA 1
ATOM 5881 C C . ASP A 1 730 ? 46.605 -2.682 -27.583 1.00 69.25 730 ASP A C 1
ATOM 5883 O O . ASP A 1 730 ? 46.169 -3.069 -28.670 1.00 69.25 730 ASP A O 1
ATOM 5887 N N . ILE A 1 731 ? 45.843 -2.669 -26.486 1.00 68.38 731 ILE A N 1
ATOM 5888 C CA . ILE A 1 731 ? 44.441 -3.092 -26.446 1.00 68.38 731 ILE A CA 1
ATOM 5889 C C . ILE A 1 731 ? 43.596 -1.974 -25.834 1.00 68.38 731 ILE A C 1
ATOM 5891 O O . ILE A 1 731 ? 43.771 -1.602 -24.672 1.00 68.38 731 ILE A O 1
ATOM 5895 N N . THR A 1 732 ? 42.632 -1.464 -26.596 1.00 71.00 732 THR A N 1
ATOM 5896 C CA . THR A 1 732 ? 41.618 -0.529 -26.093 1.00 71.00 732 THR A CA 1
ATOM 5897 C C . THR A 1 732 ? 40.312 -1.265 -25.864 1.00 71.00 732 THR A C 1
ATOM 5899 O O . THR A 1 732 ? 39.808 -1.930 -26.762 1.00 71.00 732 THR A O 1
ATOM 5902 N N . ILE A 1 733 ? 39.756 -1.167 -24.660 1.00 70.06 733 ILE A N 1
ATOM 5903 C CA . ILE A 1 733 ? 38.488 -1.802 -24.294 1.00 70.06 733 ILE A CA 1
ATOM 5904 C C . ILE A 1 733 ? 37.414 -0.728 -24.194 1.00 70.06 733 ILE A C 1
ATOM 5906 O O . ILE A 1 733 ? 37.597 0.300 -23.540 1.00 70.06 733 ILE A O 1
ATOM 5910 N N . HIS A 1 734 ? 36.277 -0.989 -24.826 1.00 68.56 734 HIS A N 1
ATOM 5911 C CA . HIS A 1 734 ? 35.126 -0.102 -24.866 1.00 68.56 734 HIS A CA 1
ATOM 5912 C C . HIS A 1 734 ? 33.901 -0.795 -24.253 1.00 68.56 734 HIS A C 1
ATOM 5914 O O . HIS A 1 734 ? 33.712 -2.004 -24.412 1.00 68.56 734 HIS A O 1
ATOM 5920 N N . MET A 1 735 ? 33.052 -0.030 -23.561 1.00 65.88 735 MET A N 1
ATOM 5921 C CA . MET A 1 735 ? 31.809 -0.525 -22.967 1.00 65.88 735 MET A CA 1
ATOM 5922 C C . MET A 1 735 ? 30.711 0.541 -22.932 1.00 65.88 735 MET A C 1
ATOM 5924 O O . MET A 1 735 ? 30.983 1.704 -22.666 1.00 65.88 735 MET A O 1
ATOM 5928 N N . SER A 1 736 ? 29.448 0.155 -23.107 1.00 58.69 736 SER A N 1
ATOM 5929 C CA . SER A 1 736 ? 28.295 1.064 -22.975 1.00 58.69 736 SER A CA 1
ATOM 5930 C C . SER A 1 736 ? 27.654 1.006 -21.567 1.00 58.69 736 SER A C 1
ATOM 5932 O O . SER A 1 736 ? 27.034 -0.010 -21.254 1.00 58.69 736 SER A O 1
ATOM 5934 N N . GLY A 1 737 ? 27.834 2.075 -20.755 1.00 52.31 737 GLY A N 1
ATOM 5935 C CA . GLY A 1 737 ? 27.500 2.249 -19.311 1.00 52.31 737 GLY A CA 1
ATOM 5936 C C . GLY A 1 737 ? 26.087 2.780 -18.995 1.00 52.31 737 GLY A C 1
ATOM 5937 O O . GLY A 1 737 ? 25.170 2.114 -19.450 1.00 52.31 737 GLY A O 1
ATOM 5938 N N . VAL A 1 738 ? 25.750 3.873 -18.249 1.00 49.75 738 VAL A N 1
ATOM 5939 C CA . VAL A 1 738 ? 26.409 4.754 -17.249 1.00 49.75 738 VAL A CA 1
ATOM 5940 C C . VAL A 1 738 ? 26.062 4.136 -15.856 1.00 49.75 738 VAL A C 1
ATOM 5942 O O . VAL A 1 738 ? 25.822 2.932 -15.794 1.00 49.75 738 VAL A O 1
ATOM 5945 N N . LYS A 1 739 ? 26.021 4.805 -14.678 1.00 48.44 739 LYS A N 1
ATOM 5946 C CA . LYS A 1 739 ? 26.820 5.965 -14.200 1.00 48.44 739 LYS A CA 1
ATOM 5947 C C . LYS A 1 739 ? 28.293 5.657 -14.393 1.00 48.44 739 LYS A C 1
ATOM 5949 O O . LYS A 1 739 ? 28.670 5.351 -15.520 1.00 48.44 739 LYS A O 1
ATOM 5954 N N . ASN A 1 740 ? 29.143 5.719 -13.385 1.00 48.84 740 ASN A N 1
ATOM 5955 C CA . ASN A 1 740 ? 30.530 5.361 -13.648 1.00 48.84 740 ASN A CA 1
ATOM 5956 C C . ASN A 1 740 ? 30.615 3.834 -13.680 1.00 48.84 740 ASN A C 1
ATOM 5958 O O . ASN A 1 740 ? 30.684 3.213 -12.621 1.00 48.84 740 ASN A O 1
ATOM 5962 N N . VAL A 1 741 ? 30.554 3.230 -14.879 1.00 50.50 741 VAL A N 1
ATOM 5963 C CA . VAL A 1 741 ? 30.963 1.831 -15.040 1.00 50.50 741 VAL A CA 1
ATOM 5964 C C . VAL A 1 741 ? 32.454 1.839 -14.831 1.00 50.50 741 VAL A C 1
ATOM 5966 O O . VAL A 1 741 ? 33.222 2.292 -15.678 1.00 50.50 741 VAL A O 1
ATOM 5969 N N . LEU A 1 742 ? 32.845 1.450 -13.627 1.00 54.38 742 LEU A N 1
ATOM 5970 C CA . LEU A 1 742 ? 34.137 1.826 -13.091 1.00 54.38 742 LEU A CA 1
ATOM 5971 C C . LEU A 1 742 ? 35.182 0.807 -13.549 1.00 54.38 742 LEU A C 1
ATOM 5973 O O . LEU A 1 742 ? 35.682 0.028 -12.740 1.00 54.38 742 LEU A O 1
ATOM 5977 N N . ILE A 1 743 ? 35.469 0.819 -14.862 1.00 56.12 743 ILE A N 1
ATOM 5978 C CA . ILE A 1 743 ? 36.484 0.002 -15.543 1.00 56.12 743 ILE A CA 1
ATOM 5979 C C . ILE A 1 743 ? 37.858 0.414 -15.027 1.00 56.12 743 ILE A C 1
ATOM 5981 O O . ILE A 1 743 ? 38.605 1.171 -15.647 1.00 56.12 743 ILE A O 1
ATOM 5985 N N . THR A 1 744 ? 38.176 -0.084 -13.842 1.00 56.19 744 THR A N 1
ATOM 5986 C CA . THR A 1 744 ? 39.475 0.071 -13.215 1.00 56.19 744 THR A CA 1
ATOM 5987 C C . THR A 1 744 ? 40.366 -1.029 -13.765 1.00 56.19 744 THR A C 1
ATOM 5989 O O . THR A 1 744 ? 40.190 -2.209 -13.450 1.00 56.19 744 THR A O 1
ATOM 5992 N N . ARG A 1 745 ? 41.355 -0.630 -14.576 1.00 54.50 745 ARG A N 1
ATOM 5993 C CA . ARG A 1 745 ? 42.601 -1.395 -14.697 1.00 54.50 745 ARG A CA 1
ATOM 5994 C C . ARG A 1 745 ? 43.121 -1.574 -13.271 1.00 54.50 745 ARG A C 1
ATOM 5996 O O . ARG A 1 745 ? 43.224 -0.589 -12.541 1.00 54.50 745 ARG A O 1
ATOM 6003 N N . LEU A 1 746 ? 43.436 -2.800 -12.859 1.00 55.00 746 LEU A N 1
ATOM 6004 C CA . LEU A 1 746 ? 44.026 -3.066 -11.541 1.00 55.00 746 LEU A CA 1
ATOM 6005 C C . LEU A 1 746 ? 45.519 -2.680 -11.511 1.00 55.00 746 LEU A C 1
ATOM 6007 O O . LEU A 1 746 ? 46.390 -3.485 -11.198 1.00 55.00 746 LEU A O 1
ATOM 6011 N N . SER A 1 747 ? 45.818 -1.421 -11.848 1.00 44.62 747 SER A N 1
ATOM 6012 C CA . SER A 1 747 ? 47.148 -0.826 -11.738 1.00 44.62 747 SER A CA 1
ATOM 6013 C C . SER A 1 747 ? 47.471 -0.545 -10.272 1.00 44.62 747 SER A C 1
ATOM 6015 O O . SER A 1 747 ? 46.844 0.297 -9.625 1.00 44.62 747 SER A O 1
ATOM 6017 N N . THR A 1 748 ? 48.454 -1.262 -9.741 1.00 49.75 748 THR A N 1
ATOM 6018 C CA . THR A 1 748 ? 48.881 -1.196 -8.343 1.00 49.75 748 THR A CA 1
ATOM 6019 C C . THR A 1 748 ? 49.613 0.106 -8.018 1.00 49.75 748 THR A C 1
ATOM 6021 O O . THR A 1 748 ? 50.816 0.195 -8.236 1.00 49.75 748 THR A O 1
ATOM 6024 N N . LEU A 1 749 ? 48.912 1.080 -7.433 1.00 45.12 749 LEU A N 1
ATOM 6025 C CA . LEU A 1 749 ? 49.501 2.196 -6.677 1.00 45.12 749 LEU A CA 1
ATOM 6026 C C . LEU A 1 749 ? 48.448 2.746 -5.698 1.00 45.12 749 LEU A C 1
ATOM 6028 O O . LEU A 1 749 ? 47.669 3.637 -6.027 1.00 45.12 749 LEU A O 1
ATOM 6032 N N . VAL A 1 750 ? 48.384 2.165 -4.495 1.00 41.91 750 VAL A N 1
ATOM 6033 C CA . VAL A 1 750 ? 47.436 2.564 -3.438 1.00 41.91 750 VAL A CA 1
ATOM 6034 C C . VAL A 1 750 ? 48.231 2.975 -2.200 1.00 41.91 750 VAL A C 1
ATOM 6036 O O . VAL A 1 750 ? 48.964 2.158 -1.636 1.00 41.91 750 VAL A O 1
ATOM 6039 N N . ASN A 1 751 ? 48.113 4.239 -1.791 1.00 48.00 751 ASN A N 1
ATOM 6040 C CA . ASN A 1 751 ? 48.911 4.809 -0.703 1.00 48.00 751 ASN A CA 1
ATOM 6041 C C . ASN A 1 751 ? 48.410 4.348 0.676 1.00 48.00 751 ASN A C 1
ATOM 6043 O O . ASN A 1 751 ? 47.216 4.408 0.962 1.00 48.00 751 ASN A O 1
ATOM 6047 N N . ILE A 1 752 ? 49.329 3.916 1.546 1.00 51.28 752 ILE A N 1
ATOM 6048 C CA . ILE A 1 752 ? 49.003 3.452 2.905 1.00 51.28 752 ILE A CA 1
ATOM 6049 C C . ILE A 1 752 ? 48.454 4.633 3.722 1.00 51.28 752 ILE A C 1
ATOM 6051 O O . ILE A 1 752 ? 49.099 5.676 3.796 1.00 51.28 752 ILE A O 1
ATOM 6055 N N . GLN A 1 753 ? 47.273 4.478 4.332 1.00 58.00 753 GLN A N 1
ATOM 6056 C CA . GLN A 1 753 ? 46.541 5.594 4.959 1.00 58.00 753 GLN A CA 1
ATOM 6057 C C . GLN A 1 753 ? 46.347 5.466 6.470 1.00 58.00 753 GLN A C 1
ATOM 6059 O O . GLN A 1 753 ? 46.260 6.480 7.158 1.00 58.00 753 GLN A O 1
ATOM 6064 N N . SER A 1 754 ? 46.306 4.254 7.024 1.00 61.38 754 SER A N 1
ATOM 6065 C CA . SER A 1 754 ? 46.573 4.073 8.454 1.00 61.38 754 SER A CA 1
ATOM 6066 C C . SER A 1 754 ? 47.109 2.680 8.761 1.00 61.38 754 SER A C 1
ATOM 6068 O O . SER A 1 754 ? 46.753 1.694 8.116 1.00 61.38 754 SER A O 1
ATOM 6070 N N . LYS A 1 755 ? 47.983 2.615 9.769 1.00 71.62 755 LYS A N 1
ATOM 6071 C CA . LYS A 1 755 ? 48.539 1.380 10.317 1.00 71.62 755 LYS A CA 1
ATOM 6072 C C . LYS A 1 755 ? 48.324 1.370 11.827 1.00 71.62 755 LYS A C 1
ATOM 6074 O O . LYS A 1 755 ? 48.670 2.341 12.496 1.00 71.62 755 LYS A O 1
ATOM 6079 N N . TYR A 1 756 ? 47.736 0.299 12.354 1.00 71.12 756 TYR A N 1
ATOM 6080 C CA . TYR A 1 756 ? 47.379 0.170 13.766 1.00 71.12 756 TYR A CA 1
ATOM 6081 C C . TYR A 1 756 ? 48.034 -1.084 14.373 1.00 71.12 756 TYR A C 1
ATOM 6083 O O . TYR A 1 756 ? 47.689 -2.198 13.966 1.00 71.12 756 TYR A O 1
ATOM 6091 N N . PRO A 1 757 ? 48.987 -0.943 15.313 1.00 77.19 757 PRO A N 1
ATOM 6092 C CA . PRO A 1 757 ? 49.558 -2.073 16.041 1.00 77.19 757 PRO A CA 1
ATOM 6093 C C . PRO A 1 757 ? 48.622 -2.538 17.169 1.00 77.19 757 PRO A C 1
ATOM 6095 O O . PRO A 1 757 ? 48.035 -1.713 17.866 1.00 77.19 757 PRO A O 1
ATOM 6098 N N . SER A 1 758 ? 48.519 -3.850 17.383 1.00 78.25 758 SER A N 1
ATOM 6099 C CA . SER A 1 758 ? 47.907 -4.447 18.578 1.00 78.25 758 SER A CA 1
ATOM 6100 C C . SER A 1 758 ? 48.565 -5.791 18.920 1.00 78.25 758 SER A C 1
ATOM 6102 O O . SER A 1 758 ? 49.577 -6.180 18.331 1.00 78.25 758 SER A O 1
ATOM 6104 N N . GLU A 1 759 ? 48.035 -6.509 19.907 1.00 79.19 759 GLU A N 1
ATOM 6105 C CA . GLU A 1 759 ? 48.629 -7.750 20.406 1.00 79.19 759 GLU A CA 1
ATOM 6106 C C . GLU A 1 759 ? 47.544 -8.708 20.904 1.00 79.19 759 GLU A C 1
ATOM 6108 O O . GLU A 1 759 ? 46.823 -8.394 21.847 1.00 79.19 759 GLU A O 1
ATOM 6113 N N . LEU A 1 760 ? 47.441 -9.894 20.294 1.00 70.62 760 LEU A N 1
ATOM 6114 C CA . LEU A 1 760 ? 46.518 -10.932 20.754 1.00 70.62 760 LEU A CA 1
ATOM 6115 C C . LEU A 1 760 ? 47.051 -11.527 22.059 1.00 70.62 760 LEU A C 1
ATOM 6117 O O . LEU A 1 760 ? 48.125 -12.125 22.062 1.00 70.62 760 LEU A O 1
ATOM 6121 N N . LYS A 1 761 ? 46.301 -11.381 23.156 1.00 67.56 761 LYS A N 1
ATOM 6122 C CA . LYS A 1 761 ? 46.670 -11.829 24.511 1.00 67.56 761 LYS A CA 1
ATOM 6123 C C . LYS A 1 761 ? 45.751 -12.938 25.004 1.00 67.56 761 LYS A C 1
ATOM 6125 O O . LYS A 1 761 ? 44.629 -13.086 24.533 1.00 67.56 761 LYS A O 1
ATOM 6130 N N . ILE A 1 762 ? 46.178 -13.653 26.049 1.00 56.28 762 ILE A N 1
ATOM 6131 C CA . ILE A 1 762 ? 45.359 -14.672 26.741 1.00 56.28 762 ILE A CA 1
ATOM 6132 C C . ILE A 1 762 ? 44.048 -14.072 27.309 1.00 56.28 762 ILE A C 1
ATOM 6134 O O . ILE A 1 762 ? 43.055 -14.783 27.502 1.00 56.28 762 ILE A O 1
ATOM 6138 N N . SER A 1 763 ? 44.039 -12.755 27.535 1.00 49.44 763 SER A N 1
ATOM 6139 C CA . SER A 1 763 ? 42.899 -11.931 27.949 1.00 49.44 763 SER A CA 1
ATOM 6140 C C . SER A 1 763 ? 42.127 -11.255 26.802 1.00 49.44 763 SER A C 1
ATOM 6142 O O . SER A 1 763 ? 41.070 -10.682 27.069 1.00 49.44 763 SER A O 1
ATOM 6144 N N . SER A 1 764 ? 42.597 -11.312 25.548 1.00 54.66 764 SER A N 1
ATOM 6145 C CA . SER A 1 764 ? 41.826 -10.837 24.387 1.00 54.66 764 SER A CA 1
ATOM 6146 C C . SER A 1 764 ? 40.581 -11.715 24.182 1.00 54.66 764 SER A C 1
ATOM 6148 O O . SER A 1 764 ? 40.482 -12.843 24.683 1.00 54.66 764 SER A O 1
ATOM 6150 N N . ARG A 1 765 ? 39.581 -11.182 23.471 1.00 56.97 765 ARG A N 1
ATOM 6151 C CA . ARG A 1 765 ? 38.255 -11.810 23.335 1.00 56.97 765 ARG A CA 1
ATOM 6152 C C . ARG A 1 765 ? 38.366 -13.146 22.583 1.00 56.97 765 ARG A C 1
ATOM 6154 O O . ARG A 1 765 ? 39.280 -13.331 21.785 1.00 56.97 765 ARG A O 1
ATOM 6161 N N . ARG A 1 766 ? 37.462 -14.100 22.845 1.00 57.91 766 ARG A N 1
ATOM 6162 C CA . ARG A 1 766 ? 37.514 -15.458 22.263 1.00 57.91 766 ARG A CA 1
ATOM 6163 C C . ARG A 1 766 ? 36.262 -15.798 21.464 1.00 57.91 766 ARG A C 1
ATOM 6165 O O . ARG A 1 766 ? 35.151 -15.514 21.908 1.00 57.91 766 ARG A O 1
ATOM 6172 N N . TYR A 1 767 ? 36.451 -16.451 20.322 1.00 47.31 767 TYR A N 1
ATOM 6173 C CA . TYR A 1 767 ? 35.386 -17.042 19.507 1.00 47.31 767 TYR A CA 1
ATOM 6174 C C . TYR A 1 767 ? 35.812 -18.423 18.988 1.00 47.31 767 TYR A C 1
ATOM 6176 O O . TYR A 1 767 ? 37.003 -18.740 18.944 1.00 47.31 767 TYR A O 1
ATOM 6184 N N . CYS A 1 768 ? 34.841 -19.262 18.627 1.00 47.81 768 CYS A N 1
ATOM 6185 C CA . CYS A 1 768 ? 35.094 -20.539 17.960 1.00 47.81 768 CYS A CA 1
ATOM 6186 C C . CYS A 1 768 ? 34.939 -20.337 16.452 1.00 47.81 768 CYS A C 1
ATOM 6188 O O . CYS A 1 768 ? 33.906 -19.847 16.000 1.00 47.81 768 CYS A O 1
ATOM 6190 N N . ARG A 1 769 ? 35.982 -20.691 15.699 1.00 46.44 769 ARG A N 1
ATOM 6191 C CA . ARG A 1 769 ? 36.098 -20.385 14.268 1.00 46.44 769 ARG A CA 1
ATOM 6192 C C . ARG A 1 769 ? 35.522 -21.478 13.363 1.00 46.44 769 ARG A C 1
ATOM 6194 O O . ARG A 1 769 ? 34.890 -21.165 12.364 1.00 46.44 769 ARG A O 1
ATOM 6201 N N . ASP A 1 770 ? 35.693 -22.736 13.768 1.00 41.03 770 ASP A N 1
ATOM 6202 C CA . ASP A 1 770 ? 35.327 -23.938 13.013 1.00 41.03 770 ASP A CA 1
ATOM 6203 C C . ASP A 1 770 ? 34.798 -25.039 13.950 1.00 41.03 770 ASP A C 1
ATOM 6205 O O . ASP A 1 770 ? 35.006 -24.997 15.170 1.00 41.03 770 ASP A O 1
ATOM 6209 N N . TYR A 1 771 ? 34.142 -26.060 13.384 1.00 37.56 771 TYR A N 1
ATOM 6210 C CA . TYR A 1 771 ? 33.454 -27.138 14.116 1.00 37.56 771 TYR A CA 1
ATOM 6211 C C . TYR A 1 771 ? 34.324 -27.948 15.104 1.00 37.56 771 TYR A C 1
ATOM 6213 O O . TYR A 1 771 ? 33.782 -28.645 15.959 1.00 37.56 771 TYR A O 1
ATOM 6221 N N . LEU A 1 772 ? 35.655 -27.832 15.046 1.00 34.88 772 LEU A N 1
ATOM 6222 C CA . LEU A 1 772 ? 36.617 -28.525 15.918 1.00 34.88 772 LEU A CA 1
ATOM 6223 C C . LEU A 1 772 ? 36.667 -28.011 17.377 1.00 34.88 772 LEU A C 1
ATOM 6225 O O . LEU A 1 772 ? 37.522 -28.456 18.143 1.00 34.88 772 LEU A O 1
ATOM 6229 N N . LYS A 1 773 ? 35.782 -27.084 17.778 1.00 44.06 773 LYS A N 1
ATOM 6230 C CA . LYS A 1 773 ? 35.604 -26.606 19.173 1.00 44.06 773 LYS A CA 1
ATOM 6231 C C . LYS A 1 773 ? 36.884 -26.065 19.828 1.00 44.06 773 LYS A C 1
ATOM 6233 O O . LYS A 1 773 ? 37.106 -26.230 21.027 1.00 44.06 773 LYS A O 1
ATOM 6238 N N . ARG A 1 774 ? 37.732 -25.396 19.040 1.00 42.25 774 ARG A N 1
ATOM 6239 C CA . ARG A 1 774 ? 38.943 -24.716 19.524 1.00 42.25 774 ARG A CA 1
ATOM 6240 C C . ARG A 1 774 ? 38.705 -23.208 19.592 1.00 42.25 774 ARG A C 1
ATOM 6242 O O . ARG A 1 774 ? 38.173 -22.624 18.650 1.00 42.25 774 ARG A O 1
ATOM 6249 N N . SER A 1 775 ? 39.091 -22.588 20.706 1.00 52.50 775 SER A N 1
ATOM 6250 C CA . SER A 1 775 ? 38.977 -21.140 20.906 1.00 52.50 775 SER A CA 1
ATOM 6251 C C . SER A 1 775 ? 40.114 -20.387 20.224 1.00 52.50 775 SER A C 1
ATOM 6253 O O . SER A 1 775 ? 41.286 -20.739 20.360 1.00 52.50 775 SER A O 1
ATOM 6255 N N . TYR A 1 776 ? 39.762 -19.307 19.537 1.00 61.88 776 TYR A N 1
ATOM 6256 C CA . TYR A 1 776 ? 40.698 -18.394 18.899 1.00 61.88 776 TYR A CA 1
ATOM 6257 C C . TYR A 1 776 ? 40.603 -17.029 19.575 1.00 61.88 776 TYR A C 1
ATOM 6259 O O . TYR A 1 776 ? 39.498 -16.522 19.794 1.00 61.88 776 TYR A O 1
ATOM 6267 N N . TYR A 1 777 ? 41.751 -16.436 19.904 1.00 6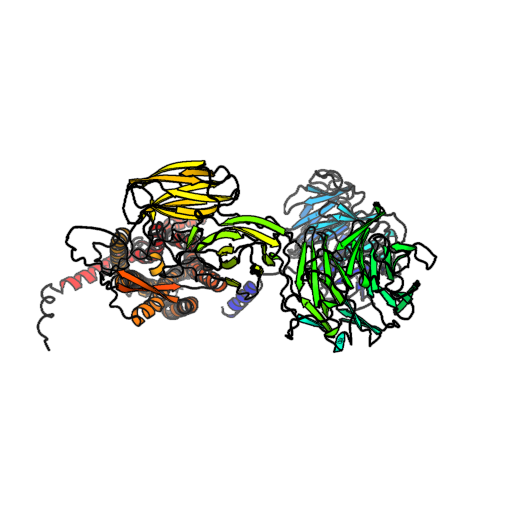7.88 777 TYR A N 1
ATOM 6268 C CA . TYR A 1 777 ? 41.812 -15.047 20.353 1.00 67.88 777 TYR A CA 1
ATOM 6269 C C . TYR A 1 777 ? 41.508 -14.121 19.181 1.00 67.88 777 TYR A C 1
ATOM 6271 O O . TYR A 1 777 ? 41.969 -14.366 18.065 1.00 67.88 777 TYR A O 1
ATOM 6279 N N . TYR A 1 778 ? 40.752 -13.058 19.423 1.00 72.25 778 TYR A N 1
ATOM 6280 C CA . TYR A 1 778 ? 40.478 -12.037 18.427 1.00 72.25 778 TYR A CA 1
ATOM 6281 C C . TYR A 1 778 ? 40.409 -10.639 19.034 1.00 72.25 778 TYR A C 1
ATOM 6283 O O . TYR A 1 778 ? 40.051 -10.457 20.201 1.00 72.25 778 TYR A O 1
ATOM 6291 N N . GLU A 1 779 ? 40.685 -9.648 18.193 1.00 75.50 779 GLU A N 1
ATOM 6292 C CA . GLU A 1 779 ? 40.478 -8.235 18.499 1.00 75.50 779 GLU A CA 1
ATOM 6293 C C . GLU A 1 779 ? 39.619 -7.574 17.416 1.00 75.50 779 GLU A C 1
ATOM 6295 O O . GLU A 1 779 ? 39.603 -8.015 16.262 1.00 75.50 779 GLU A O 1
ATOM 6300 N N . THR A 1 780 ? 38.874 -6.537 17.803 1.00 79.94 780 THR A N 1
ATOM 6301 C CA . THR A 1 780 ? 37.916 -5.828 16.944 1.00 79.94 780 THR A CA 1
ATOM 6302 C C . THR A 1 780 ? 38.342 -4.396 16.691 1.00 79.94 780 THR A C 1
ATOM 6304 O O . THR A 1 780 ? 38.463 -3.596 17.618 1.00 79.94 780 THR A O 1
ATOM 6307 N N . PHE A 1 781 ? 38.482 -4.051 15.417 1.00 80.81 781 PHE A N 1
ATOM 6308 C CA . PHE A 1 781 ? 38.884 -2.726 14.973 1.00 80.81 781 PHE A CA 1
ATOM 6309 C C . PHE A 1 781 ? 37.758 -2.105 14.156 1.00 80.81 781 PHE A C 1
ATOM 6311 O O . PHE A 1 781 ? 37.351 -2.646 13.130 1.00 80.81 781 PHE A O 1
ATOM 6318 N N . GLU A 1 782 ? 37.245 -0.971 14.622 1.00 81.50 782 GLU A N 1
ATOM 6319 C CA . GLU A 1 782 ? 36.336 -0.141 13.847 1.00 81.50 782 GLU A CA 1
ATOM 6320 C C . GLU A 1 782 ? 37.136 0.586 12.771 1.00 81.50 782 GLU A C 1
ATOM 6322 O O . GLU A 1 782 ? 37.965 1.450 13.059 1.00 81.50 782 GLU A O 1
ATOM 6327 N N . ILE A 1 783 ? 36.875 0.221 11.522 1.00 77.94 783 ILE A N 1
ATOM 6328 C CA . ILE A 1 783 ? 37.385 0.906 10.348 1.00 77.94 783 ILE A CA 1
ATOM 6329 C C . ILE A 1 783 ? 36.292 1.875 9.902 1.00 77.94 783 ILE A C 1
ATOM 6331 O O . ILE A 1 783 ? 35.262 1.467 9.360 1.00 77.94 783 ILE A O 1
ATOM 6335 N N . LYS A 1 784 ? 36.514 3.170 10.142 1.00 71.81 784 LYS A N 1
ATOM 6336 C CA . LYS A 1 784 ? 35.720 4.232 9.519 1.00 71.81 784 LYS A CA 1
ATOM 6337 C C . LYS A 1 784 ? 36.459 4.741 8.295 1.00 71.81 784 LYS A C 1
ATOM 6339 O O . LYS A 1 784 ? 37.525 5.350 8.409 1.00 71.81 784 LYS A O 1
ATOM 6344 N N . VAL A 1 785 ? 35.868 4.481 7.137 1.00 69.44 785 VAL A N 1
ATOM 6345 C CA . VAL A 1 785 ? 36.287 5.040 5.854 1.00 69.44 785 VAL A CA 1
ATOM 6346 C C . VAL A 1 785 ? 35.567 6.370 5.641 1.00 69.44 785 VAL A C 1
ATOM 6348 O O . VAL A 1 785 ? 34.353 6.459 5.828 1.00 69.44 785 VAL A O 1
ATOM 6351 N N . MET A 1 786 ? 36.316 7.419 5.296 1.00 56.81 786 MET A N 1
ATOM 6352 C CA . MET A 1 786 ? 35.758 8.763 5.080 1.00 56.81 786 MET A CA 1
ATOM 6353 C C . MET A 1 786 ? 35.029 8.890 3.730 1.00 56.81 786 MET A C 1
ATOM 6355 O O . MET A 1 786 ? 34.403 9.913 3.479 1.00 56.81 786 MET A O 1
ATOM 6359 N N . LYS A 1 787 ? 35.126 7.874 2.858 1.00 54.06 787 LYS A N 1
ATOM 6360 C CA . LYS A 1 787 ? 34.449 7.805 1.559 1.00 54.06 787 LYS A CA 1
ATOM 6361 C C . LYS A 1 787 ? 34.198 6.356 1.134 1.00 54.06 787 LYS A C 1
ATOM 6363 O O . LYS A 1 787 ? 34.788 5.439 1.699 1.00 54.06 787 LYS A O 1
ATOM 6368 N N . THR A 1 788 ? 33.319 6.155 0.151 1.00 62.81 788 THR A N 1
ATOM 6369 C CA . THR A 1 788 ? 33.024 4.827 -0.419 1.00 62.81 788 THR A CA 1
ATOM 6370 C C . THR A 1 788 ? 34.069 4.446 -1.463 1.00 62.81 788 THR A C 1
ATOM 6372 O O . THR A 1 788 ? 34.141 5.117 -2.490 1.00 62.81 788 THR A O 1
ATOM 6375 N N . ASP A 1 789 ? 34.864 3.400 -1.221 1.00 63.75 789 ASP A N 1
ATOM 6376 C CA . ASP A 1 789 ? 36.030 3.079 -2.058 1.00 63.75 789 ASP A CA 1
ATOM 6377 C C . ASP A 1 789 ? 36.527 1.621 -1.909 1.00 63.75 789 ASP A C 1
ATOM 6379 O O . ASP A 1 789 ? 36.167 0.907 -0.968 1.00 63.75 789 ASP A O 1
ATOM 6383 N N . LEU A 1 790 ? 37.387 1.168 -2.828 1.00 59.41 790 LEU A N 1
ATOM 6384 C CA . LEU A 1 790 ? 38.105 -0.104 -2.723 1.00 59.41 790 LEU A CA 1
ATOM 6385 C C . LEU A 1 790 ? 39.303 0.037 -1.775 1.00 59.41 790 LEU A C 1
ATOM 6387 O O . LEU A 1 790 ? 40.284 0.707 -2.093 1.00 59.41 790 LEU A O 1
ATOM 6391 N N . TYR A 1 791 ? 39.258 -0.673 -0.649 1.00 69.06 791 TYR A N 1
ATOM 6392 C CA . TYR A 1 791 ? 40.358 -0.734 0.305 1.00 69.06 791 TYR A CA 1
ATOM 6393 C C . TYR A 1 791 ? 41.078 -2.081 0.253 1.00 69.06 791 TYR A C 1
ATOM 6395 O O . TYR A 1 791 ? 40.478 -3.149 0.076 1.00 69.06 791 TYR A O 1
ATOM 6403 N N . VAL A 1 792 ? 42.391 -2.017 0.455 1.00 69.44 792 VAL A N 1
ATOM 6404 C CA . VAL A 1 792 ? 43.240 -3.173 0.721 1.00 69.44 792 VAL A CA 1
ATOM 6405 C C . VAL A 1 792 ? 43.564 -3.176 2.210 1.00 69.44 792 VAL A C 1
ATOM 6407 O O . VAL A 1 792 ? 44.093 -2.195 2.731 1.00 69.44 792 VAL A O 1
ATOM 6410 N N . ILE A 1 793 ? 43.233 -4.268 2.895 1.00 75.00 793 ILE A N 1
ATOM 6411 C CA . ILE A 1 793 ? 43.535 -4.482 4.316 1.00 75.00 793 ILE A CA 1
ATOM 6412 C C . ILE A 1 793 ? 44.482 -5.666 4.412 1.00 75.00 793 ILE A C 1
ATOM 6414 O O . ILE A 1 793 ? 44.185 -6.725 3.861 1.00 75.00 793 ILE A O 1
ATOM 6418 N N . TRP A 1 794 ? 45.599 -5.511 5.114 1.00 71.56 794 TRP A N 1
ATOM 6419 C CA . TRP A 1 794 ? 46.521 -6.613 5.377 1.00 71.56 794 TRP A CA 1
ATOM 6420 C C . TRP A 1 794 ? 47.184 -6.497 6.747 1.00 71.56 794 TRP A C 1
ATOM 6422 O O . TRP A 1 794 ? 46.983 -5.520 7.471 1.00 71.56 794 TRP A O 1
ATOM 6432 N N . SER A 1 795 ? 47.950 -7.521 7.116 1.00 73.50 795 SER A N 1
ATOM 6433 C CA . SER A 1 795 ? 48.603 -7.613 8.419 1.00 73.50 795 SER A CA 1
ATOM 6434 C C . SER A 1 795 ? 50.110 -7.863 8.297 1.00 73.50 795 SER A C 1
ATOM 6436 O O . SER A 1 795 ? 50.513 -8.880 7.741 1.00 73.50 795 SER A O 1
ATOM 6438 N N . GLU A 1 796 ? 50.941 -6.981 8.844 1.00 66.62 796 GLU A N 1
ATOM 6439 C CA . GLU A 1 796 ? 52.408 -7.048 8.741 1.00 66.62 796 GLU A CA 1
ATOM 6440 C C . GLU A 1 796 ? 53.012 -7.593 10.042 1.00 66.62 796 GLU A C 1
ATOM 6442 O O . GLU A 1 796 ? 53.205 -6.845 11.009 1.00 66.62 796 GLU A O 1
ATOM 6447 N N . ASN A 1 797 ? 53.252 -8.910 10.084 1.00 60.16 797 ASN A N 1
ATOM 6448 C CA . ASN A 1 797 ? 53.379 -9.676 11.330 1.00 60.16 797 ASN A CA 1
ATOM 6449 C C . ASN A 1 797 ? 54.493 -10.730 11.309 1.00 60.16 797 ASN A C 1
ATOM 6451 O O . ASN A 1 797 ? 54.914 -11.182 10.248 1.00 60.16 797 ASN A O 1
ATOM 6455 N N . LYS A 1 798 ? 54.873 -11.190 12.512 1.00 56.09 798 LYS A N 1
ATOM 6456 C CA . LYS A 1 798 ? 55.721 -12.376 12.760 1.00 56.09 798 LYS A CA 1
ATOM 6457 C C . LYS A 1 798 ? 54.926 -13.634 13.170 1.00 56.09 798 LYS A C 1
ATOM 6459 O O . LYS A 1 798 ? 55.507 -14.574 13.701 1.00 56.09 798 LYS A O 1
ATOM 6464 N N . ILE A 1 799 ? 53.603 -13.621 13.009 1.00 60.56 799 ILE A N 1
ATOM 6465 C CA . ILE A 1 799 ? 52.695 -14.727 13.345 1.00 60.56 799 ILE A CA 1
ATOM 6466 C C . ILE A 1 799 ? 51.607 -14.849 12.275 1.00 60.56 799 ILE A C 1
ATOM 6468 O O . ILE A 1 799 ? 51.129 -13.828 11.776 1.00 60.56 799 ILE A O 1
ATOM 6472 N N . GLU A 1 800 ? 51.194 -16.083 11.970 1.00 68.94 800 GLU A N 1
ATOM 6473 C CA . GLU A 1 800 ? 50.117 -16.374 11.017 1.00 68.94 800 GLU A CA 1
ATOM 6474 C C . GLU A 1 800 ? 48.773 -15.835 11.517 1.00 68.94 800 GLU A C 1
ATOM 6476 O O . GLU A 1 800 ? 48.063 -16.472 12.306 1.00 68.94 800 GLU A O 1
ATOM 6481 N N . THR A 1 801 ? 48.412 -14.641 11.055 1.00 65.94 801 THR A N 1
ATOM 6482 C CA . THR A 1 801 ? 47.130 -14.012 11.372 1.00 65.94 801 THR A CA 1
ATOM 6483 C C . THR A 1 801 ? 46.133 -14.147 10.246 1.00 65.94 801 THR A C 1
ATOM 6485 O O . THR A 1 801 ? 46.436 -13.947 9.073 1.00 65.94 801 THR A O 1
ATOM 6488 N N . TYR A 1 802 ? 44.898 -14.378 10.650 1.00 71.25 802 TYR A N 1
ATOM 6489 C CA . TYR A 1 802 ? 43.749 -14.563 9.792 1.00 71.25 802 TYR A CA 1
ATOM 6490 C C . TYR A 1 802 ? 42.643 -13.610 10.257 1.00 71.25 802 TYR A C 1
ATOM 6492 O O . TYR A 1 802 ? 42.710 -13.050 11.353 1.00 71.25 802 TYR A O 1
ATOM 6500 N N . GLY A 1 803 ? 41.621 -13.376 9.444 1.00 73.69 803 GLY A N 1
ATOM 6501 C CA . GLY A 1 803 ? 40.670 -12.317 9.743 1.00 73.69 803 GLY A CA 1
ATOM 6502 C C . GLY A 1 803 ? 39.387 -12.401 8.948 1.00 73.69 803 GLY A C 1
ATOM 6503 O O . GLY A 1 803 ? 39.207 -13.268 8.093 1.00 73.69 803 GLY A O 1
ATOM 6504 N N . TYR A 1 804 ? 38.488 -11.492 9.299 1.00 74.75 804 TYR A N 1
ATOM 6505 C CA . TYR A 1 804 ? 37.103 -11.465 8.859 1.00 74.75 804 TYR A CA 1
ATOM 6506 C C . TYR A 1 804 ? 36.612 -10.014 8.927 1.00 74.75 804 TYR A C 1
ATOM 6508 O O . TYR A 1 804 ? 36.789 -9.361 9.958 1.00 74.75 804 TYR A O 1
ATOM 6516 N N . LEU A 1 805 ? 36.013 -9.487 7.856 1.00 76.25 805 LEU A N 1
ATOM 6517 C CA . LEU A 1 805 ? 35.549 -8.093 7.813 1.00 76.25 805 LEU A CA 1
ATOM 6518 C C . LEU A 1 805 ? 34.023 -8.010 7.767 1.00 76.25 805 LEU A C 1
ATOM 6520 O O . LEU A 1 805 ? 33.404 -8.595 6.880 1.00 76.25 805 LEU A O 1
ATOM 6524 N N . TYR A 1 806 ? 33.431 -7.269 8.706 1.00 72.88 806 TYR A N 1
ATOM 6525 C CA . TYR A 1 806 ? 31.985 -7.217 8.939 1.00 72.88 806 TYR A CA 1
ATOM 6526 C C . TYR A 1 806 ? 31.393 -5.830 8.714 1.00 72.88 806 TYR A C 1
ATOM 6528 O O . TYR A 1 806 ? 32.039 -4.815 8.989 1.00 72.88 806 TYR A O 1
ATOM 6536 N N . LYS A 1 807 ? 30.129 -5.800 8.277 1.00 68.62 807 LYS A N 1
ATOM 6537 C CA . LYS A 1 807 ? 29.337 -4.576 8.123 1.00 68.62 807 LYS A CA 1
ATOM 6538 C C . LYS A 1 807 ? 28.554 -4.248 9.398 1.00 68.62 807 LYS A C 1
ATOM 6540 O O . LYS A 1 807 ? 27.899 -5.115 9.968 1.00 68.62 807 LYS A O 1
ATOM 6545 N N . ASP A 1 808 ? 28.602 -2.982 9.796 1.00 68.38 808 ASP A N 1
ATOM 6546 C CA . ASP A 1 808 ? 27.943 -2.304 10.923 1.00 68.38 808 ASP A CA 1
ATOM 6547 C C . ASP A 1 808 ? 28.316 -2.819 12.324 1.00 68.38 808 ASP A C 1
ATOM 6549 O O . ASP A 1 808 ? 28.658 -2.035 13.211 1.00 68.38 808 ASP A O 1
ATOM 6553 N N . HIS A 1 809 ? 28.336 -4.134 12.522 1.00 65.50 809 HIS A N 1
ATOM 6554 C CA . HIS A 1 809 ? 28.813 -4.791 13.731 1.00 65.50 809 HIS A CA 1
ATOM 6555 C C . HIS A 1 809 ? 29.378 -6.177 13.397 1.00 65.50 809 HIS A C 1
ATOM 6557 O O . HIS A 1 809 ? 28.778 -6.945 12.642 1.00 65.50 809 HIS A O 1
ATOM 6563 N N . PHE A 1 810 ? 30.522 -6.522 13.998 1.00 58.81 810 PHE A N 1
ATOM 6564 C CA . PHE A 1 810 ? 30.878 -7.928 14.158 1.00 58.81 810 PHE A CA 1
ATOM 6565 C C . PHE A 1 810 ? 30.026 -8.505 15.278 1.00 58.81 810 PHE A C 1
ATOM 6567 O O . PHE A 1 810 ? 30.022 -7.968 16.386 1.00 58.81 810 PHE A O 1
ATOM 6574 N N . ASP A 1 811 ? 29.354 -9.612 14.990 1.00 53.28 811 ASP A N 1
ATOM 6575 C CA . ASP A 1 811 ? 28.517 -10.314 15.948 1.00 53.28 811 ASP A CA 1
ATOM 6576 C C . ASP A 1 811 ? 28.980 -11.789 16.064 1.00 53.28 811 ASP A C 1
ATOM 6578 O O . ASP A 1 811 ? 28.642 -12.589 15.178 1.00 53.28 811 ASP A O 1
ATOM 6582 N N . PRO A 1 812 ? 29.761 -12.171 17.106 1.00 47.34 812 PRO A N 1
ATOM 6583 C CA . PRO A 1 812 ? 30.602 -13.384 17.131 1.00 47.34 812 PRO A CA 1
ATOM 6584 C C . PRO A 1 812 ? 29.908 -14.755 17.060 1.00 47.34 812 PRO A C 1
ATOM 6586 O O . PRO A 1 812 ? 30.582 -15.783 17.129 1.00 47.34 812 PRO A O 1
ATOM 6589 N N . LEU A 1 813 ? 28.579 -14.804 16.953 1.00 43.41 813 LEU A N 1
ATOM 6590 C CA . LEU A 1 813 ? 27.788 -16.042 16.922 1.00 43.41 813 LEU A CA 1
ATOM 6591 C C . LEU A 1 813 ? 27.515 -16.553 15.513 1.00 43.41 813 LEU A C 1
ATOM 6593 O O . LEU A 1 813 ? 27.359 -17.754 15.313 1.00 43.41 813 LEU A O 1
ATOM 6597 N N . GLN A 1 814 ? 27.486 -15.640 14.546 1.00 46.31 814 GLN A N 1
ATOM 6598 C CA . GLN A 1 814 ? 27.471 -15.945 13.123 1.00 46.31 814 GLN A CA 1
ATOM 6599 C C . GLN A 1 814 ? 28.604 -15.118 12.500 1.00 46.31 814 GLN A C 1
ATOM 6601 O O . GLN A 1 814 ? 28.335 -14.067 11.910 1.00 46.31 814 GLN A O 1
ATOM 6606 N N . PRO A 1 815 ? 29.870 -15.578 12.596 1.00 46.03 815 PRO A N 1
ATOM 6607 C CA . PRO A 1 815 ? 31.017 -14.961 11.920 1.00 46.03 815 PRO A CA 1
ATOM 6608 C C . PRO A 1 815 ? 30.933 -15.008 10.377 1.00 46.03 815 PRO A C 1
ATOM 6610 O O . PRO A 1 815 ? 31.876 -14.651 9.685 1.00 46.03 815 PRO A O 1
ATOM 6613 N N . PHE A 1 816 ? 29.776 -15.392 9.833 1.00 51.53 816 PHE A N 1
ATOM 6614 C CA . PHE A 1 816 ? 29.438 -15.392 8.412 1.00 51.53 816 PHE A CA 1
ATOM 6615 C C . PHE A 1 816 ? 28.195 -14.530 8.092 1.00 51.53 816 PHE A C 1
ATOM 6617 O O . PHE A 1 816 ? 27.868 -14.360 6.928 1.00 51.53 816 PHE A O 1
ATOM 6624 N N . GLY A 1 817 ? 27.493 -13.979 9.099 1.00 44.84 817 GLY A N 1
ATOM 6625 C CA . GLY A 1 817 ? 26.183 -13.325 8.925 1.00 44.84 817 GLY A CA 1
ATOM 6626 C C . GLY A 1 817 ? 26.256 -11.931 8.292 1.00 44.84 817 GLY A C 1
ATOM 6627 O O . GLY A 1 817 ? 25.759 -11.722 7.193 1.00 44.84 817 GLY A O 1
ATOM 6628 N N . ASN A 1 818 ? 26.937 -10.990 8.957 1.00 54.34 818 ASN A N 1
ATOM 6629 C CA . ASN A 1 818 ? 27.279 -9.675 8.382 1.00 54.34 818 ASN A CA 1
ATOM 6630 C C . ASN A 1 818 ? 28.690 -9.676 7.766 1.00 54.34 818 ASN A C 1
ATOM 6632 O O . ASN A 1 818 ? 29.319 -8.621 7.641 1.00 54.34 818 ASN A O 1
ATOM 6636 N N . LEU A 1 819 ? 29.228 -10.864 7.476 1.00 60.25 819 LEU A N 1
ATOM 6637 C CA . LEU A 1 819 ? 30.569 -11.038 6.940 1.00 60.25 819 LEU A CA 1
ATOM 6638 C C . LEU A 1 819 ? 30.590 -10.603 5.479 1.00 60.25 819 LEU A C 1
ATOM 6640 O O . LEU A 1 819 ? 29.905 -11.172 4.638 1.00 60.25 819 LEU A O 1
ATOM 6644 N N . ILE A 1 820 ? 31.434 -9.628 5.176 1.00 63.44 820 ILE A N 1
ATOM 6645 C CA . ILE A 1 820 ? 31.654 -9.145 3.816 1.00 63.44 820 ILE A CA 1
ATOM 6646 C C . ILE A 1 820 ? 32.762 -9.966 3.141 1.00 63.44 820 ILE A C 1
ATOM 6648 O O . ILE A 1 820 ? 32.710 -10.192 1.934 1.00 63.44 820 ILE A O 1
ATOM 6652 N N . LYS A 1 821 ? 33.784 -10.407 3.900 1.00 64.25 821 LYS A N 1
ATOM 6653 C CA . LYS A 1 821 ? 34.862 -11.267 3.379 1.00 64.25 821 LYS A CA 1
ATOM 6654 C C . LYS A 1 821 ? 35.636 -12.029 4.462 1.00 64.25 821 LYS A C 1
ATOM 6656 O O . LYS A 1 821 ? 36.009 -11.452 5.484 1.00 64.25 821 LYS A O 1
ATOM 6661 N N . GLN A 1 822 ? 35.921 -13.299 4.170 1.00 66.12 822 GLN A N 1
ATOM 6662 C CA . GLN A 1 822 ? 36.889 -14.179 4.840 1.00 66.12 822 GLN A CA 1
ATOM 6663 C C . GLN A 1 822 ? 38.074 -14.447 3.894 1.00 66.12 822 GLN A C 1
ATOM 6665 O O . GLN A 1 822 ? 37.979 -14.239 2.685 1.00 66.12 822 GLN A O 1
ATOM 6670 N N . HIS A 1 823 ? 39.207 -14.873 4.449 1.00 63.03 823 HIS A N 1
ATOM 6671 C CA . HIS A 1 823 ? 40.448 -15.141 3.720 1.00 63.03 823 HIS A CA 1
ATOM 6672 C C . HIS A 1 823 ? 40.449 -16.559 3.125 1.00 63.03 823 HIS A C 1
ATOM 6674 O O . HIS A 1 823 ? 40.486 -17.548 3.855 1.00 63.03 823 HIS A O 1
ATOM 6680 N N . SER A 1 824 ? 40.432 -16.685 1.796 1.00 48.94 824 SER A N 1
ATOM 6681 C CA . SER A 1 824 ? 40.648 -17.969 1.115 1.00 48.94 824 SER A CA 1
ATOM 6682 C C . SER A 1 824 ? 42.039 -18.508 1.474 1.00 48.94 824 SER A C 1
ATOM 6684 O O . SER A 1 824 ? 43.035 -17.811 1.303 1.00 48.94 824 SER A O 1
ATOM 6686 N N . GLY A 1 825 ? 42.097 -19.703 2.069 1.00 52.78 825 GLY A N 1
ATOM 6687 C CA . GLY A 1 825 ? 43.276 -20.208 2.787 1.00 52.78 825 GLY A CA 1
ATOM 6688 C C . GLY A 1 825 ? 43.978 -21.383 2.109 1.00 52.78 825 GLY A C 1
ATOM 6689 O O . GLY A 1 825 ? 44.130 -22.429 2.734 1.00 52.78 825 GLY A O 1
ATOM 6690 N N . LYS A 1 826 ? 44.378 -21.243 0.840 1.00 41.75 826 LYS A N 1
ATOM 6691 C CA . LYS A 1 826 ? 45.261 -22.202 0.147 1.00 41.75 826 LYS A CA 1
ATOM 6692 C C . LYS A 1 826 ? 46.349 -21.454 -0.639 1.00 41.75 826 LYS A C 1
ATOM 6694 O O . LYS A 1 826 ? 46.145 -20.305 -1.013 1.00 41.75 826 LYS A O 1
ATOM 6699 N N . CYS A 1 827 ? 47.488 -22.123 -0.845 1.00 39.75 827 CYS A N 1
ATOM 6700 C CA . CYS A 1 827 ? 48.732 -21.605 -1.441 1.00 39.75 827 CYS A CA 1
ATOM 6701 C C . CYS A 1 827 ? 49.492 -20.548 -0.602 1.00 39.75 827 CYS A C 1
ATOM 6703 O O . CYS A 1 827 ? 49.516 -19.368 -0.930 1.00 39.75 827 CYS A O 1
ATOM 6705 N N . ASN A 1 828 ? 50.183 -21.029 0.441 1.00 45.84 828 ASN A N 1
ATOM 6706 C CA . ASN A 1 828 ? 51.400 -20.464 1.054 1.00 45.84 828 ASN A CA 1
ATOM 6707 C C . ASN A 1 828 ? 51.492 -18.925 1.177 1.00 45.84 828 ASN A C 1
ATOM 6709 O O . ASN A 1 828 ? 52.386 -18.308 0.597 1.00 45.84 828 ASN A O 1
ATOM 6713 N N . GLN A 1 829 ? 50.623 -18.306 1.984 1.00 50.78 829 GLN A N 1
ATOM 6714 C CA . GLN A 1 829 ? 50.799 -16.920 2.443 1.00 50.78 829 GLN A CA 1
ATOM 6715 C C . GLN A 1 829 ? 50.517 -16.814 3.949 1.00 50.78 829 GLN A C 1
ATOM 6717 O O . GLN A 1 829 ? 49.427 -17.142 4.406 1.00 50.78 829 GLN A O 1
ATOM 6722 N N . GLU A 1 830 ? 51.506 -16.346 4.717 1.00 51.06 830 GLU A N 1
ATOM 6723 C CA . GLU A 1 830 ? 51.478 -16.288 6.193 1.00 51.06 830 GLU A CA 1
ATOM 6724 C C . GLU A 1 830 ? 50.697 -15.083 6.762 1.00 51.06 830 GLU A C 1
ATOM 6726 O O . GLU A 1 830 ? 50.633 -14.889 7.976 1.00 51.06 830 GLU A O 1
ATOM 6731 N N . GLN A 1 831 ? 50.147 -14.216 5.908 1.00 59.31 831 GLN A N 1
ATOM 6732 C CA . GLN A 1 831 ? 49.619 -12.910 6.308 1.00 59.31 831 GLN A CA 1
ATOM 6733 C C . GLN A 1 831 ? 48.239 -12.631 5.713 1.00 59.31 831 GLN A C 1
ATOM 6735 O O . GLN A 1 831 ? 48.010 -12.807 4.518 1.00 59.31 831 GLN A O 1
ATOM 6740 N N . LEU A 1 832 ? 47.347 -12.106 6.558 1.00 64.06 832 LEU A N 1
ATOM 6741 C CA . LEU A 1 832 ? 46.010 -11.659 6.185 1.00 64.06 832 LEU A CA 1
ATOM 6742 C C . LEU A 1 832 ? 46.084 -10.667 5.027 1.00 64.06 832 LEU A C 1
ATOM 6744 O O . LEU A 1 832 ? 46.777 -9.656 5.150 1.00 64.06 832 LEU A O 1
ATOM 6748 N N . LYS A 1 833 ? 45.309 -10.885 3.959 1.00 67.44 833 LYS A N 1
ATOM 6749 C CA . LYS A 1 833 ? 45.137 -9.886 2.897 1.00 67.44 833 LYS A CA 1
ATOM 6750 C C . LYS A 1 833 ? 43.736 -9.894 2.289 1.00 67.44 833 LYS A C 1
ATOM 6752 O O . LYS A 1 833 ? 43.228 -10.922 1.851 1.00 67.44 833 LYS A O 1
ATOM 6757 N N . PHE A 1 834 ? 43.125 -8.714 2.216 1.00 63.22 834 PHE A N 1
ATOM 6758 C CA . PHE A 1 834 ? 41.813 -8.479 1.624 1.00 63.22 834 PHE A CA 1
ATOM 6759 C C . PHE A 1 834 ? 41.842 -7.372 0.588 1.00 63.22 834 PHE A C 1
ATOM 6761 O O . PHE A 1 834 ? 42.384 -6.303 0.836 1.00 63.22 834 PHE A O 1
ATOM 6768 N N . TYR A 1 835 ? 41.133 -7.611 -0.513 1.00 63.84 835 TYR A N 1
ATOM 6769 C CA . TYR A 1 835 ? 40.690 -6.597 -1.467 1.00 63.84 835 TYR A CA 1
ATOM 6770 C C . TYR A 1 835 ? 39.163 -6.510 -1.361 1.00 63.84 835 TYR A C 1
ATOM 6772 O O . TYR A 1 835 ? 38.469 -7.495 -1.662 1.00 63.84 835 TYR A O 1
ATOM 6780 N N . ILE A 1 836 ? 38.649 -5.385 -0.854 1.00 54.41 836 ILE A N 1
ATOM 6781 C CA . ILE A 1 836 ? 37.250 -5.242 -0.426 1.00 54.41 836 ILE A CA 1
ATOM 6782 C C . ILE A 1 836 ? 36.769 -3.783 -0.477 1.00 54.41 836 ILE A C 1
ATOM 6784 O O . ILE A 1 836 ? 37.479 -2.864 -0.087 1.00 54.41 836 ILE A O 1
ATOM 6788 N N . ASN A 1 837 ? 35.556 -3.564 -0.989 1.00 63.03 837 ASN A N 1
ATOM 6789 C CA . ASN A 1 837 ? 34.975 -2.232 -1.172 1.00 63.03 837 ASN A CA 1
ATOM 6790 C C . ASN A 1 837 ? 34.151 -1.837 0.070 1.00 63.03 837 ASN A C 1
ATOM 6792 O O . ASN A 1 837 ? 33.256 -2.582 0.478 1.00 63.03 837 ASN A O 1
ATOM 6796 N N . LEU A 1 838 ? 34.490 -0.705 0.692 1.00 70.06 838 LEU A N 1
ATOM 6797 C CA . LEU A 1 838 ? 33.933 -0.224 1.961 1.00 70.06 838 LEU A CA 1
ATOM 6798 C C . LEU A 1 838 ? 33.236 1.121 1.740 1.00 70.06 838 LEU A C 1
ATOM 6800 O O . LEU A 1 838 ? 33.794 2.013 1.109 1.00 70.06 838 LEU A O 1
ATOM 6804 N N . LYS A 1 839 ? 32.016 1.266 2.263 1.00 67.44 839 LYS A N 1
ATOM 6805 C CA . LYS A 1 839 ? 31.114 2.400 2.031 1.00 67.44 839 LYS A CA 1
ATOM 6806 C C . LYS A 1 839 ? 31.187 3.456 3.136 1.00 67.44 839 LYS A C 1
ATOM 6808 O O . LYS A 1 839 ? 31.193 3.155 4.324 1.00 67.44 839 LYS A O 1
ATOM 6813 N N . GLU A 1 840 ? 31.167 4.711 2.724 1.00 66.25 840 GLU A N 1
ATOM 6814 C CA . GLU A 1 840 ? 31.094 5.898 3.578 1.00 66.25 840 GLU A CA 1
ATOM 6815 C C . GLU A 1 840 ? 29.960 5.818 4.611 1.00 66.25 840 GLU A C 1
ATOM 6817 O O . GLU A 1 840 ? 28.921 5.202 4.358 1.00 66.25 840 GLU A O 1
ATOM 6822 N N . ASN A 1 841 ? 30.159 6.440 5.780 1.00 61.34 841 ASN A N 1
ATOM 6823 C CA . ASN A 1 841 ? 29.213 6.493 6.910 1.00 61.34 841 ASN A CA 1
ATOM 6824 C C . ASN A 1 841 ? 28.714 5.129 7.441 1.00 61.34 841 ASN A C 1
ATOM 6826 O O . ASN A 1 841 ? 27.974 5.080 8.422 1.00 61.34 841 ASN A O 1
ATOM 6830 N N . THR A 1 842 ? 29.186 4.022 6.866 1.00 64.19 842 THR A N 1
ATOM 6831 C CA . THR A 1 842 ? 28.992 2.658 7.350 1.00 64.19 842 THR A CA 1
ATOM 6832 C C . THR A 1 842 ? 30.108 2.330 8.337 1.00 64.19 842 THR A C 1
ATOM 6834 O O . THR A 1 842 ? 31.275 2.666 8.121 1.00 64.19 842 THR A O 1
ATOM 6837 N N . LYS A 1 843 ? 29.769 1.661 9.437 1.00 72.50 843 LYS A N 1
ATOM 6838 C CA . LYS A 1 843 ? 30.749 1.215 10.430 1.00 72.50 843 LYS A CA 1
ATOM 6839 C C . LYS A 1 843 ? 31.291 -0.145 10.000 1.00 72.50 843 LYS A C 1
ATOM 6841 O O . LYS A 1 843 ? 30.520 -1.088 9.923 1.00 72.50 843 LYS A O 1
ATOM 6846 N N . TYR A 1 844 ? 32.585 -0.301 9.737 1.00 79.56 844 TYR A N 1
ATOM 6847 C CA . TYR A 1 844 ? 33.151 -1.635 9.494 1.00 79.56 844 TYR A CA 1
ATOM 6848 C C . TYR A 1 844 ? 33.851 -2.145 10.735 1.00 79.56 844 TYR A C 1
ATOM 6850 O O . TYR A 1 844 ? 34.583 -1.394 11.369 1.00 79.56 844 TYR A O 1
ATOM 6858 N N . ILE A 1 845 ? 33.654 -3.418 11.074 1.00 80.88 845 ILE A N 1
ATOM 6859 C CA . ILE A 1 845 ? 34.434 -4.077 12.121 1.00 80.88 845 ILE A CA 1
ATOM 6860 C C . ILE A 1 845 ? 35.332 -5.117 11.465 1.00 80.88 845 ILE A C 1
ATOM 6862 O O . ILE A 1 845 ? 34.847 -6.136 10.975 1.00 80.88 845 ILE A O 1
ATOM 6866 N N . LEU A 1 846 ? 36.640 -4.871 11.469 1.00 81.50 846 LEU A N 1
ATOM 6867 C CA . LEU A 1 846 ? 37.624 -5.901 11.168 1.00 81.50 846 LEU A CA 1
ATOM 6868 C C . LEU A 1 846 ? 37.866 -6.729 12.428 1.00 81.50 846 LEU A C 1
ATOM 6870 O O . LEU A 1 846 ? 38.175 -6.188 13.490 1.00 81.50 846 LEU A O 1
ATOM 6874 N N . VAL A 1 847 ? 37.762 -8.043 12.283 1.00 78.31 847 VAL A N 1
ATOM 6875 C CA . VAL A 1 847 ? 38.202 -9.025 13.269 1.00 78.31 847 VAL A CA 1
ATOM 6876 C C . VAL A 1 847 ? 39.518 -9.601 12.791 1.00 78.31 847 VAL A C 1
ATOM 6878 O O . VAL A 1 847 ? 39.593 -10.113 11.671 1.00 78.31 847 VAL A O 1
ATOM 6881 N N . VAL A 1 848 ? 40.537 -9.554 13.644 1.00 79.25 848 VAL A N 1
ATOM 6882 C CA . VAL A 1 848 ? 41.816 -10.230 13.394 1.00 79.25 848 VAL A CA 1
ATOM 6883 C C . VAL A 1 848 ? 42.083 -11.232 14.504 1.00 79.25 848 VAL A C 1
ATOM 6885 O O . VAL A 1 848 ? 41.787 -10.987 15.672 1.00 79.25 848 VAL A O 1
ATOM 6888 N N . THR A 1 849 ? 42.590 -12.387 14.096 1.00 72.88 849 THR A N 1
ATOM 6889 C CA . THR A 1 849 ? 42.825 -13.593 14.884 1.00 72.88 849 THR A CA 1
ATOM 6890 C C . THR A 1 849 ? 44.071 -14.311 14.345 1.00 72.88 849 THR A C 1
ATOM 6892 O O . THR A 1 849 ? 44.742 -13.803 13.449 1.00 72.88 849 THR A O 1
ATOM 6895 N N . THR A 1 850 ? 44.369 -15.511 14.828 1.00 72.50 850 THR A N 1
ATOM 6896 C CA . THR A 1 850 ? 45.431 -16.388 14.310 1.00 72.50 850 THR A CA 1
ATOM 6897 C C . THR A 1 850 ? 44.879 -17.509 13.427 1.00 72.50 850 THR A C 1
ATOM 6899 O O . THR A 1 850 ? 43.691 -17.844 13.489 1.00 72.50 850 THR A O 1
ATOM 6902 N N . TYR A 1 851 ? 45.731 -18.104 12.583 1.00 63.81 851 TYR A N 1
ATOM 6903 C CA . TYR A 1 851 ? 45.354 -19.285 11.802 1.00 63.81 851 TYR A CA 1
ATOM 6904 C C . TYR A 1 851 ? 45.183 -20.530 12.687 1.00 63.81 851 TYR A C 1
ATOM 6906 O O . TYR A 1 851 ? 44.224 -21.278 12.513 1.00 63.81 851 TYR A O 1
ATOM 6914 N N . TYR A 1 852 ? 46.034 -20.677 13.709 1.00 61.84 852 TYR A N 1
ATOM 6915 C CA . TYR A 1 852 ? 45.947 -21.723 14.734 1.00 61.84 852 TYR A CA 1
ATOM 6916 C C . TYR A 1 852 ? 45.369 -21.189 16.063 1.00 61.84 852 TYR A C 1
ATOM 6918 O O . TYR A 1 852 ? 45.555 -20.013 16.391 1.00 61.84 852 TYR A O 1
ATOM 6926 N N . PRO A 1 853 ? 44.668 -22.020 16.855 1.00 58.91 853 PRO A N 1
ATOM 6927 C CA . PRO A 1 853 ? 43.965 -21.586 18.064 1.00 58.91 853 PRO A CA 1
ATOM 6928 C C . PRO A 1 853 ? 44.899 -21.340 19.251 1.00 58.91 853 PRO A C 1
ATOM 6930 O O . PRO A 1 853 ? 45.989 -21.897 19.331 1.00 58.91 853 PRO A O 1
ATOM 6933 N N . ASN A 1 854 ? 44.428 -20.538 20.210 1.00 58.47 854 ASN A N 1
ATOM 6934 C CA . ASN A 1 854 ? 45.155 -20.115 21.414 1.00 58.47 854 ASN A CA 1
ATOM 6935 C C . ASN A 1 854 ? 46.548 -19.461 21.202 1.00 58.47 854 ASN A C 1
ATOM 6937 O O . ASN A 1 854 ? 47.251 -19.251 22.190 1.00 58.47 854 ASN A O 1
ATOM 6941 N N . ILE A 1 855 ? 46.950 -19.094 19.979 1.00 63.34 855 ILE A N 1
ATOM 6942 C CA . ILE A 1 855 ? 48.209 -18.365 19.744 1.00 63.34 855 ILE A CA 1
ATOM 6943 C C . ILE A 1 855 ? 48.053 -16.880 20.105 1.00 63.34 855 ILE A C 1
ATOM 6945 O O . ILE A 1 855 ? 47.042 -16.247 19.804 1.00 63.34 855 ILE A O 1
ATOM 6949 N N . THR A 1 856 ? 49.081 -16.334 20.750 1.00 66.44 856 THR A N 1
ATOM 6950 C CA . THR A 1 856 ? 49.181 -14.942 21.205 1.00 66.44 856 THR A CA 1
ATOM 6951 C C . THR A 1 856 ? 50.429 -14.278 20.637 1.00 66.44 856 THR A C 1
ATOM 6953 O O . THR A 1 856 ? 51.465 -14.932 20.523 1.00 66.44 856 THR A O 1
ATOM 6956 N N . GLY A 1 857 ? 50.358 -12.986 20.320 1.00 68.81 857 GLY A N 1
ATOM 6957 C CA . GLY A 1 857 ? 51.499 -12.228 19.806 1.00 68.81 857 GLY A CA 1
ATOM 6958 C C . GLY A 1 857 ? 51.125 -10.906 19.136 1.00 68.81 857 GLY A C 1
ATOM 6959 O O . GLY A 1 857 ? 49.952 -10.601 18.901 1.00 68.81 857 GLY A O 1
ATOM 6960 N N . ASN A 1 858 ? 52.152 -10.107 18.851 1.00 73.94 858 ASN A N 1
ATOM 6961 C CA . ASN A 1 858 ? 52.030 -8.756 18.312 1.00 73.94 858 ASN A CA 1
ATOM 6962 C C . ASN A 1 858 ? 51.762 -8.780 16.805 1.00 73.94 858 ASN A C 1
ATOM 6964 O O . ASN A 1 858 ? 52.398 -9.522 16.053 1.00 73.94 858 ASN A O 1
ATOM 6968 N N . PHE A 1 859 ? 50.850 -7.918 16.369 1.00 77.62 859 PHE A N 1
ATOM 6969 C CA . PHE A 1 859 ? 50.457 -7.781 14.976 1.00 77.62 859 PHE A CA 1
ATOM 6970 C C . PHE A 1 859 ? 50.182 -6.317 14.623 1.00 77.62 859 PHE A C 1
ATOM 6972 O O . PHE A 1 859 ? 49.880 -5.500 15.492 1.00 77.62 859 PHE A O 1
ATOM 6979 N N . SER A 1 860 ? 50.289 -5.956 13.347 1.00 75.12 860 SER A N 1
ATOM 6980 C CA . SER A 1 860 ? 49.942 -4.617 12.875 1.00 75.12 860 SER A CA 1
ATOM 6981 C C . SER A 1 860 ? 49.064 -4.686 11.635 1.00 75.12 860 SER A C 1
ATOM 6983 O O . SER A 1 860 ? 49.406 -5.347 10.660 1.00 75.12 860 SER A O 1
ATOM 6985 N N . ILE A 1 861 ? 47.907 -4.026 11.691 1.00 76.69 861 ILE A N 1
ATOM 6986 C CA . ILE A 1 861 ? 46.958 -3.959 10.578 1.00 76.69 861 ILE A CA 1
ATOM 6987 C C . ILE A 1 861 ? 47.257 -2.702 9.777 1.00 76.69 861 ILE A C 1
ATOM 6989 O O . ILE A 1 861 ? 47.209 -1.605 10.332 1.00 76.69 861 ILE A O 1
ATOM 6993 N N . SER A 1 862 ? 47.489 -2.856 8.481 1.00 74.31 862 SER A N 1
ATOM 6994 C CA . SER A 1 862 ? 47.599 -1.758 7.523 1.00 74.31 862 SER A CA 1
ATOM 6995 C C . SER A 1 862 ? 46.331 -1.694 6.672 1.00 74.31 862 SER A C 1
ATOM 6997 O O . SER A 1 862 ? 45.848 -2.721 6.188 1.00 74.31 862 SER A O 1
ATOM 6999 N N . ILE A 1 863 ? 45.796 -0.487 6.467 1.00 73.00 863 ILE A N 1
ATOM 7000 C CA . ILE A 1 863 ? 44.773 -0.207 5.454 1.00 73.00 863 ILE A CA 1
ATOM 7001 C C . ILE A 1 863 ? 45.274 0.837 4.453 1.00 73.00 863 ILE A C 1
ATOM 7003 O O . ILE A 1 863 ? 45.867 1.861 4.810 1.00 73.00 863 ILE A O 1
ATOM 7007 N N . SER A 1 864 ? 45.002 0.564 3.182 1.00 66.12 864 SER A N 1
ATOM 7008 C CA . SER A 1 864 ? 45.316 1.416 2.039 1.00 66.12 864 SER A CA 1
ATOM 7009 C C . SER A 1 864 ? 44.087 1.556 1.145 1.00 66.12 864 SER A C 1
ATOM 7011 O O . SER A 1 864 ? 43.341 0.595 0.956 1.00 66.12 864 SER A O 1
ATOM 7013 N N . GLY A 1 865 ? 43.864 2.754 0.618 1.00 59.84 865 GLY A N 1
ATOM 7014 C CA . GLY A 1 865 ? 42.763 3.125 -0.276 1.00 59.84 865 GLY A CA 1
ATOM 7015 C C . GLY A 1 865 ? 43.046 4.500 -0.878 1.00 59.84 865 GLY A C 1
ATOM 7016 O O . GLY A 1 865 ? 44.082 5.094 -0.575 1.00 59.84 865 GLY A O 1
ATOM 7017 N N . GLN A 1 866 ? 42.160 5.042 -1.719 1.00 58.16 866 GLN A N 1
ATOM 7018 C CA . GLN A 1 866 ? 42.380 6.397 -2.250 1.00 58.16 866 GLN A CA 1
ATOM 7019 C C . GLN A 1 866 ? 41.922 7.479 -1.256 1.00 58.16 866 GLN A C 1
ATOM 7021 O O . GLN A 1 866 ? 42.482 8.572 -1.229 1.00 58.16 866 GLN A O 1
ATOM 7026 N N . ASN A 1 867 ? 40.978 7.169 -0.358 1.00 63.06 867 ASN A N 1
ATOM 7027 C CA . ASN A 1 867 ? 40.339 8.133 0.549 1.00 63.06 867 ASN A CA 1
ATOM 7028 C C . ASN A 1 867 ? 40.576 7.795 2.035 1.00 63.06 867 ASN A C 1
ATOM 7030 O O . ASN A 1 867 ? 40.257 6.691 2.463 1.00 63.06 867 ASN A O 1
ATOM 7034 N N . HIS A 1 868 ? 41.075 8.747 2.836 1.00 62.16 868 HIS A N 1
ATOM 7035 C CA . HIS A 1 868 ? 41.638 8.497 4.177 1.00 62.16 868 HIS A CA 1
ATOM 7036 C C . HIS A 1 868 ? 40.758 7.608 5.081 1.00 62.16 868 HIS A C 1
ATOM 7038 O O . HIS A 1 868 ? 39.717 8.027 5.589 1.00 62.16 868 HIS A O 1
ATOM 7044 N N . ALA A 1 869 ? 41.205 6.376 5.326 1.00 64.94 869 ALA A N 1
ATOM 7045 C CA . ALA A 1 869 ? 40.591 5.477 6.299 1.00 64.94 869 ALA A CA 1
ATOM 7046 C C . ALA A 1 869 ? 41.201 5.656 7.695 1.00 64.94 869 ALA A C 1
ATOM 7048 O O . ALA A 1 869 ? 42.401 5.910 7.827 1.00 64.94 869 ALA A O 1
ATOM 7049 N N . THR A 1 870 ? 40.387 5.471 8.736 1.00 69.81 870 THR A N 1
ATOM 7050 C CA . THR A 1 870 ? 40.840 5.426 10.133 1.00 69.81 870 THR A CA 1
ATOM 7051 C C . THR A 1 870 ? 40.487 4.085 10.768 1.00 69.81 870 THR A C 1
ATOM 7053 O O . THR A 1 870 ? 39.314 3.724 10.871 1.00 69.81 870 THR A O 1
ATOM 7056 N N . ILE A 1 871 ? 41.509 3.352 11.211 1.00 73.69 871 ILE A N 1
ATOM 7057 C CA . ILE A 1 871 ? 41.357 2.189 12.090 1.00 73.69 871 ILE A CA 1
ATOM 7058 C C . ILE A 1 871 ? 41.381 2.680 13.542 1.00 73.69 871 ILE A C 1
ATOM 7060 O O . ILE A 1 871 ? 42.319 3.365 13.952 1.00 73.69 871 ILE A O 1
ATOM 7064 N N . LYS A 1 872 ? 40.374 2.313 14.338 1.00 76.06 872 LYS A N 1
ATOM 7065 C CA . LYS A 1 872 ? 40.353 2.511 15.794 1.00 76.06 872 LYS A CA 1
ATOM 7066 C C . LYS A 1 872 ? 40.017 1.195 16.486 1.00 76.06 872 LYS A C 1
ATOM 7068 O O . LYS A 1 872 ? 39.077 0.514 16.087 1.00 76.06 872 LYS A O 1
ATOM 7073 N N . TYR A 1 873 ? 40.745 0.838 17.542 1.00 71.44 873 TYR A N 1
ATOM 7074 C CA . TYR A 1 873 ? 40.363 -0.294 18.390 1.00 71.44 873 TYR A CA 1
ATOM 7075 C C . TYR A 1 873 ? 38.959 -0.060 18.974 1.00 71.44 873 TYR A C 1
ATOM 7077 O O . TYR A 1 873 ? 38.709 0.971 19.604 1.00 71.44 873 TYR A O 1
ATOM 7085 N N . PHE A 1 874 ? 38.031 -0.992 18.741 1.00 60.81 874 PHE A N 1
ATOM 7086 C CA . PHE A 1 874 ? 36.622 -0.836 19.097 1.00 60.81 874 PHE A CA 1
ATOM 7087 C C . PHE A 1 874 ? 36.205 -1.825 20.178 1.00 60.81 874 PHE A C 1
ATOM 7089 O O . PHE A 1 874 ? 36.103 -3.033 19.960 1.00 60.81 874 PHE A O 1
ATOM 7096 N N . ASN A 1 875 ? 35.921 -1.272 21.354 1.00 57.44 875 ASN A N 1
ATOM 7097 C CA . ASN A 1 875 ? 35.607 -2.014 22.564 1.00 57.44 875 ASN A CA 1
ATOM 7098 C C . ASN A 1 875 ? 34.095 -1.931 22.847 1.00 57.44 875 ASN A C 1
ATOM 7100 O O . ASN A 1 875 ? 33.654 -1.131 23.673 1.00 57.44 875 ASN A O 1
ATOM 7104 N N . SER A 1 876 ? 33.289 -2.724 22.129 1.00 47.66 876 SER A N 1
ATOM 7105 C CA . SER A 1 876 ? 31.841 -2.822 22.382 1.00 47.66 876 SER A CA 1
ATOM 7106 C C . SER A 1 876 ? 31.570 -3.251 23.828 1.00 47.66 876 SER A C 1
ATOM 7108 O O . SER A 1 876 ? 32.239 -4.156 24.333 1.00 47.66 876 SER A O 1
ATOM 7110 N N . LYS A 1 877 ? 30.616 -2.595 24.503 1.00 45.78 877 LYS A N 1
ATOM 7111 C CA . LYS A 1 877 ? 30.409 -2.746 25.956 1.00 45.78 877 LYS A CA 1
ATOM 7112 C C . LYS A 1 877 ? 29.051 -3.324 26.370 1.00 45.78 877 LYS A C 1
ATOM 7114 O O . LYS A 1 877 ? 28.815 -3.471 27.563 1.00 45.78 877 LYS A O 1
ATOM 7119 N N . GLU A 1 878 ? 28.200 -3.697 25.415 1.00 35.81 878 GLU A N 1
ATOM 7120 C CA . GLU A 1 878 ? 26.930 -4.382 25.680 1.00 35.81 878 GLU A CA 1
ATOM 7121 C C . GLU A 1 878 ? 26.780 -5.659 24.842 1.00 35.81 878 GLU A C 1
ATOM 7123 O O . GLU A 1 878 ? 27.284 -5.748 23.724 1.00 35.81 878 GLU A O 1
ATOM 7128 N N . GLN A 1 879 ? 26.100 -6.637 25.449 1.00 33.75 879 GLN A N 1
ATOM 7129 C CA . GLN A 1 879 ? 25.701 -7.954 24.929 1.00 33.75 879 GLN A CA 1
ATOM 7130 C C . GLN A 1 879 ? 26.807 -8.801 24.268 1.00 33.75 879 GLN A C 1
ATOM 7132 O O . GLN A 1 879 ? 26.859 -9.035 23.065 1.00 33.75 879 GLN A O 1
ATOM 7137 N N . SER A 1 880 ? 27.641 -9.361 25.145 1.00 32.00 880 SER A N 1
ATOM 7138 C CA . SER A 1 880 ? 28.429 -10.581 24.938 1.00 32.00 880 SER A CA 1
ATOM 7139 C C . SER A 1 880 ? 27.603 -11.758 24.413 1.00 32.00 880 SER A C 1
ATOM 7141 O O . SER A 1 880 ? 26.589 -12.096 25.023 1.00 32.00 880 SER A O 1
ATOM 7143 N N . CYS A 1 881 ? 28.081 -12.445 23.363 1.00 27.47 881 CYS A N 1
ATOM 7144 C CA . CYS A 1 881 ? 27.648 -13.803 23.019 1.00 27.47 881 CYS A CA 1
ATOM 7145 C C . CYS A 1 881 ? 28.574 -14.525 21.991 1.00 27.47 881 CYS A C 1
ATOM 7147 O O . CYS A 1 881 ? 29.282 -13.877 21.224 1.00 27.47 881 CYS A O 1
ATOM 7149 N N . SER A 1 882 ? 28.578 -15.870 21.978 1.00 28.91 882 SER A N 1
ATOM 7150 C CA . SER A 1 882 ? 29.174 -16.777 20.960 1.00 28.91 882 SER A CA 1
ATOM 7151 C C . SER A 1 882 ? 28.137 -17.828 20.520 1.00 28.91 882 SER A C 1
ATOM 7153 O O . SER A 1 882 ? 27.260 -18.121 21.302 1.00 28.91 882 SER A O 1
ATOM 7155 N N . VAL A 1 883 ? 28.186 -18.337 19.285 1.00 25.84 883 VAL A N 1
ATOM 7156 C CA . VAL A 1 883 ? 27.413 -19.465 18.686 1.00 25.84 883 VAL A CA 1
ATOM 7157 C C . VAL A 1 883 ? 25.942 -19.731 19.133 1.00 25.84 883 VAL A C 1
ATOM 7159 O O . VAL A 1 883 ? 25.655 -20.078 20.270 1.00 25.84 883 VAL A O 1
ATOM 7162 N N . GLY A 1 884 ? 25.002 -19.712 18.176 1.00 28.80 884 GLY A N 1
ATOM 7163 C CA . GLY A 1 884 ? 23.601 -20.176 18.305 1.00 28.80 884 GLY A CA 1
ATOM 7164 C C . GLY A 1 884 ? 22.963 -20.371 16.914 1.00 28.80 884 GLY A C 1
ATOM 7165 O O . GLY A 1 884 ? 23.538 -19.886 15.938 1.00 28.80 884 GLY A O 1
ATOM 7166 N N . ASP A 1 885 ? 21.854 -21.115 16.767 1.00 33.03 885 ASP A N 1
ATOM 7167 C CA . ASP A 1 885 ? 21.347 -21.491 15.423 1.00 33.03 885 ASP A CA 1
ATOM 7168 C C . ASP A 1 885 ? 20.714 -20.326 14.605 1.00 33.03 885 ASP A C 1
ATOM 7170 O O . ASP A 1 885 ? 20.468 -19.229 15.102 1.00 33.03 885 ASP A O 1
ATOM 7174 N N . ARG A 1 886 ? 20.558 -20.567 13.296 1.00 34.03 886 ARG A N 1
ATOM 7175 C CA . ARG A 1 886 ? 20.403 -19.625 12.165 1.00 34.03 886 ARG A CA 1
ATOM 7176 C C . ARG A 1 886 ? 19.403 -18.471 12.332 1.00 34.03 886 ARG A C 1
ATOM 7178 O O . ARG A 1 886 ? 18.213 -18.687 12.542 1.00 34.03 886 ARG A O 1
ATOM 7185 N N . CYS A 1 887 ? 19.838 -17.268 11.945 1.00 32.53 887 CYS A N 1
ATOM 7186 C CA . CYS A 1 887 ? 18.947 -16.153 11.605 1.00 32.53 887 CYS A CA 1
ATOM 7187 C C . CYS A 1 887 ? 18.373 -16.284 10.175 1.00 32.53 887 CYS A C 1
ATOM 7189 O O . CYS A 1 887 ? 18.817 -15.612 9.249 1.00 32.53 887 CYS A O 1
ATOM 7191 N N . HIS A 1 888 ? 17.343 -17.115 10.012 1.00 28.52 888 HIS A N 1
ATOM 7192 C CA . HIS A 1 888 ? 16.202 -16.752 9.152 1.00 28.52 888 HIS A CA 1
ATOM 7193 C C . HIS A 1 888 ? 15.071 -16.213 10.056 1.00 28.52 888 HIS A C 1
ATOM 7195 O O . HIS A 1 888 ? 15.274 -16.085 11.263 1.00 28.52 888 HIS A O 1
ATOM 7201 N N . PHE A 1 889 ? 13.888 -15.892 9.514 1.00 32.25 889 PHE A N 1
ATOM 7202 C CA . PHE A 1 889 ? 12.720 -15.454 10.300 1.00 32.25 889 PHE A CA 1
ATOM 7203 C C . PHE A 1 889 ? 12.132 -16.589 11.167 1.00 32.25 889 PHE A C 1
ATOM 7205 O O . PHE A 1 889 ? 11.083 -17.151 10.871 1.00 32.25 889 PHE A O 1
ATOM 7212 N N . TYR A 1 890 ? 12.847 -16.899 12.248 1.00 36.06 890 TYR A N 1
ATOM 7213 C CA . TYR A 1 890 ? 12.543 -17.874 13.291 1.00 36.06 890 TYR A CA 1
ATOM 7214 C C . TYR A 1 890 ? 13.003 -17.268 14.623 1.00 36.06 890 TYR A C 1
ATOM 7216 O O . TYR A 1 890 ? 14.121 -17.510 15.073 1.00 36.06 890 TYR A O 1
ATOM 7224 N N . SER A 1 891 ? 12.197 -16.393 15.230 1.00 38.16 891 SER A N 1
ATOM 7225 C CA . SER A 1 891 ? 12.642 -15.645 16.415 1.00 38.16 891 SER A CA 1
ATOM 7226 C C . SER A 1 891 ? 12.867 -16.586 17.604 1.00 38.16 891 SER A C 1
ATOM 7228 O O . SER A 1 891 ? 11.963 -17.311 18.023 1.00 38.16 891 SER A O 1
ATOM 7230 N N . THR A 1 892 ? 14.060 -16.560 18.187 1.00 41.31 892 THR A N 1
ATOM 7231 C CA . THR A 1 892 ? 14.483 -17.470 19.257 1.00 41.31 892 THR A CA 1
ATOM 7232 C C . THR A 1 892 ? 13.756 -17.199 20.578 1.00 41.31 892 THR A C 1
ATOM 7234 O O . THR A 1 892 ? 14.176 -16.399 21.407 1.00 41.31 892 THR A O 1
ATOM 7237 N N . THR A 1 893 ? 12.642 -17.900 20.788 1.00 43.50 893 THR A N 1
ATOM 7238 C CA . THR A 1 893 ? 11.863 -17.900 22.040 1.00 43.50 893 THR A CA 1
ATOM 7239 C C . THR A 1 893 ? 11.986 -19.255 22.745 1.00 43.50 893 THR A C 1
ATOM 7241 O O . THR A 1 893 ? 12.709 -20.135 22.287 1.00 43.50 893 THR A O 1
ATOM 7244 N N . ILE A 1 894 ? 11.282 -19.469 23.862 1.00 42.09 894 ILE A N 1
ATOM 7245 C CA . ILE A 1 894 ? 11.428 -20.647 24.757 1.00 42.09 894 ILE A CA 1
ATOM 7246 C C . ILE A 1 894 ? 10.850 -21.962 24.150 1.00 42.09 894 ILE A C 1
ATOM 7248 O O . ILE A 1 894 ? 10.670 -22.982 24.816 1.00 42.09 894 ILE A O 1
ATOM 7252 N N . GLY A 1 895 ? 10.616 -21.963 22.834 1.00 47.47 895 GLY A N 1
ATOM 7253 C CA . GLY A 1 895 ? 10.620 -23.166 22.001 1.00 47.47 895 GLY A CA 1
ATOM 7254 C C . GLY A 1 895 ? 12.025 -23.727 21.720 1.00 47.47 895 GLY A C 1
ATOM 7255 O O . GLY A 1 895 ? 12.106 -24.880 21.314 1.00 47.47 895 GLY A O 1
ATOM 7256 N N . LEU A 1 896 ? 13.098 -22.952 21.952 1.00 55.31 896 LEU A N 1
ATOM 7257 C CA . LEU A 1 896 ? 14.499 -23.385 21.840 1.00 55.31 896 LEU A CA 1
ATOM 7258 C C . LEU A 1 896 ? 14.750 -24.676 22.644 1.00 55.31 896 LEU A C 1
ATOM 7260 O O . LEU A 1 896 ? 14.530 -24.659 23.861 1.00 55.31 896 LEU A O 1
ATOM 7264 N N . PRO A 1 897 ? 15.233 -25.759 22.009 1.00 63.94 897 PRO A N 1
ATOM 7265 C CA . PRO A 1 897 ? 15.590 -26.975 22.715 1.00 63.94 897 PRO A CA 1
ATOM 7266 C C . PRO A 1 897 ? 16.859 -26.804 23.548 1.00 63.94 897 PRO A C 1
ATOM 7268 O O . PRO A 1 897 ? 17.732 -25.991 23.239 1.00 63.94 897 PRO A O 1
ATOM 7271 N N . LEU A 1 898 ? 17.005 -27.633 24.582 1.00 73.75 898 LEU A N 1
ATOM 7272 C CA . LEU A 1 898 ? 18.232 -27.682 25.385 1.00 73.75 898 LEU A CA 1
ATOM 7273 C C . LEU A 1 898 ? 19.488 -27.992 24.537 1.00 73.75 898 LEU A C 1
ATOM 7275 O O . LEU A 1 898 ? 20.563 -27.469 24.835 1.00 73.75 898 LEU A O 1
ATOM 7279 N N . ASP A 1 899 ? 19.340 -28.753 23.447 1.00 65.94 899 ASP A N 1
ATOM 7280 C CA . ASP A 1 899 ? 20.389 -28.973 22.439 1.00 65.94 899 ASP A CA 1
ATOM 7281 C C . ASP A 1 899 ? 20.864 -27.664 21.770 1.00 65.94 899 ASP A C 1
ATOM 7283 O O . ASP A 1 899 ? 22.066 -27.505 21.558 1.00 65.94 899 ASP A O 1
ATOM 7287 N N . ASP A 1 900 ? 19.964 -26.707 21.494 1.00 65.94 900 ASP A N 1
ATOM 7288 C CA . ASP A 1 900 ? 20.304 -25.397 20.906 1.00 65.94 900 ASP A CA 1
ATOM 7289 C C . ASP A 1 900 ? 20.914 -24.421 21.936 1.00 65.94 900 ASP A C 1
ATOM 7291 O O . ASP A 1 900 ? 21.645 -23.496 21.568 1.00 65.94 900 ASP A O 1
ATOM 7295 N N . ILE A 1 901 ? 20.661 -24.633 23.235 1.00 71.94 901 ILE A N 1
ATOM 7296 C CA . ILE A 1 901 ? 21.314 -23.885 24.326 1.00 71.94 901 ILE A CA 1
ATOM 7297 C C . ILE A 1 901 ? 22.743 -24.405 24.553 1.00 71.94 901 ILE A C 1
ATOM 7299 O O . ILE A 1 901 ? 23.665 -23.609 24.699 1.00 71.94 901 ILE A O 1
ATOM 7303 N N . LEU A 1 902 ? 22.948 -25.727 24.547 1.00 70.94 902 LEU A N 1
ATOM 7304 C CA . LEU A 1 902 ? 24.264 -26.371 24.717 1.00 70.94 902 LEU A CA 1
ATOM 7305 C C . LEU A 1 902 ? 25.090 -26.431 23.410 1.00 70.94 902 LEU A C 1
ATOM 7307 O O . LEU A 1 902 ? 26.205 -26.966 23.380 1.00 70.94 902 LEU A O 1
ATOM 7311 N N . ARG A 1 903 ? 24.548 -25.878 22.320 1.00 62.41 903 ARG A N 1
ATOM 7312 C CA . ARG A 1 903 ? 25.078 -25.949 20.956 1.00 62.41 903 ARG A CA 1
ATOM 7313 C C . ARG A 1 903 ? 26.487 -25.379 20.859 1.00 62.41 903 ARG A C 1
ATOM 7315 O O . ARG A 1 903 ? 26.733 -24.204 21.106 1.00 62.41 903 ARG A O 1
ATOM 7322 N N . GLY A 1 904 ? 27.421 -26.224 20.434 1.00 56.38 904 GLY A N 1
ATOM 7323 C CA . GLY A 1 904 ? 28.826 -25.847 20.263 1.00 56.38 904 GLY A CA 1
ATOM 7324 C C . GLY A 1 904 ? 29.724 -26.139 21.469 1.00 56.38 904 GLY A C 1
ATOM 7325 O O . GLY A 1 904 ? 30.911 -26.356 21.246 1.00 56.38 904 GLY A O 1
ATOM 7326 N N . GLU A 1 905 ? 29.199 -26.313 22.684 1.00 69.44 905 GLU A N 1
ATOM 7327 C CA . GLU A 1 905 ? 30.025 -26.534 23.888 1.00 69.44 905 GLU A CA 1
ATOM 7328 C C . GLU A 1 905 ? 30.577 -27.972 23.999 1.00 69.44 905 GLU A C 1
ATOM 7330 O O . GLU A 1 905 ? 31.775 -28.169 24.182 1.00 69.44 905 GLU A O 1
ATOM 7335 N N . ILE A 1 906 ? 29.726 -28.995 23.846 1.00 70.62 906 ILE A N 1
ATOM 7336 C CA . ILE A 1 906 ? 30.046 -30.393 24.215 1.00 70.62 906 ILE A CA 1
ATOM 7337 C C . ILE A 1 906 ? 31.029 -31.043 23.228 1.00 70.62 906 ILE A C 1
ATOM 7339 O O . ILE A 1 906 ? 30.717 -31.143 22.044 1.00 70.62 906 ILE A O 1
ATOM 7343 N N . GLN A 1 907 ? 32.208 -31.488 23.671 1.00 67.75 907 GLN A N 1
ATOM 7344 C CA . GLN A 1 907 ? 33.221 -32.121 22.810 1.00 67.75 907 GLN A CA 1
ATOM 7345 C C . GLN A 1 907 ? 32.982 -33.636 22.645 1.00 67.75 907 GLN A C 1
ATOM 7347 O O . GLN A 1 907 ? 32.870 -34.360 23.636 1.00 67.75 907 GLN A O 1
ATOM 7352 N N . LEU A 1 908 ? 32.953 -34.122 21.396 1.00 66.25 908 LEU A N 1
ATOM 7353 C CA . LEU A 1 908 ? 32.851 -35.553 21.069 1.00 66.25 908 LEU A CA 1
ATOM 7354 C C . LEU A 1 908 ? 34.054 -36.346 21.599 1.00 66.25 908 LEU A C 1
ATOM 7356 O O . LEU A 1 908 ? 35.191 -35.886 21.522 1.00 66.25 908 LEU A O 1
ATOM 7360 N N . ASN A 1 909 ? 33.800 -37.568 22.069 1.00 65.25 909 ASN A N 1
ATOM 7361 C CA . ASN A 1 909 ? 34.782 -38.545 22.554 1.00 65.25 909 ASN A CA 1
ATOM 7362 C C . ASN A 1 909 ? 35.708 -38.046 23.690 1.00 65.25 909 ASN A C 1
ATOM 7364 O O . ASN A 1 909 ? 36.763 -38.635 23.930 1.00 65.25 909 ASN A O 1
ATOM 7368 N N . VAL A 1 910 ? 35.310 -36.998 24.424 1.00 73.44 910 VAL A N 1
ATOM 7369 C CA . VAL A 1 910 ? 36.041 -36.446 25.581 1.00 73.44 910 VAL A CA 1
ATOM 7370 C C . VAL A 1 910 ? 35.280 -36.726 26.883 1.00 73.44 910 VAL A C 1
ATOM 7372 O O . VAL A 1 910 ? 34.070 -36.511 26.979 1.00 73.44 910 VAL A O 1
ATOM 7375 N N . THR A 1 911 ? 35.986 -37.201 27.913 1.00 76.56 911 THR A N 1
ATOM 7376 C CA . THR A 1 911 ? 35.409 -37.514 29.232 1.00 76.56 911 THR A CA 1
ATOM 7377 C C . THR A 1 911 ? 34.914 -36.263 29.963 1.00 76.56 911 THR A C 1
ATOM 7379 O O . THR A 1 911 ? 35.446 -35.168 29.791 1.00 76.56 911 THR A O 1
ATOM 7382 N N . LEU A 1 912 ? 33.899 -36.414 30.825 1.00 77.94 912 LEU A N 1
ATOM 7383 C CA . LEU A 1 912 ? 33.233 -35.284 31.495 1.00 77.94 912 LEU A CA 1
ATOM 7384 C C . LEU A 1 912 ? 34.191 -34.379 32.296 1.00 77.94 912 LEU A C 1
ATOM 7386 O O . LEU A 1 912 ? 34.005 -33.166 32.326 1.00 77.94 912 LEU A O 1
ATOM 7390 N N . SER A 1 913 ? 35.246 -34.951 32.882 1.00 73.94 913 SER A N 1
ATOM 7391 C CA . SER A 1 913 ? 36.315 -34.238 33.601 1.00 73.94 913 SER A CA 1
ATOM 7392 C C . SER A 1 913 ? 37.149 -33.288 32.732 1.00 73.94 913 SER A C 1
ATOM 7394 O O . SER A 1 913 ? 37.942 -32.509 33.262 1.00 73.94 913 SER A O 1
ATOM 7396 N N . HIS A 1 914 ? 37.024 -33.375 31.407 1.00 76.88 914 HIS A N 1
ATOM 7397 C CA . HIS A 1 914 ? 37.763 -32.577 30.425 1.00 76.88 914 HIS A CA 1
ATOM 7398 C C . HIS A 1 914 ? 36.833 -31.803 29.466 1.00 76.88 914 HIS A C 1
ATOM 7400 O O . HIS A 1 914 ? 37.311 -31.120 28.565 1.00 76.88 914 HIS A O 1
ATOM 7406 N N . GLN A 1 915 ? 35.513 -31.852 29.690 1.00 79.75 915 GLN A N 1
ATOM 7407 C CA . GLN A 1 915 ? 34.537 -30.945 29.067 1.00 79.75 915 GLN A CA 1
ATOM 7408 C C . GLN A 1 915 ? 34.674 -29.516 29.629 1.00 79.75 915 GLN A C 1
ATOM 7410 O O . GLN A 1 915 ? 35.312 -29.314 30.666 1.00 79.75 915 GLN A O 1
ATOM 7415 N N . SER A 1 916 ? 34.061 -28.518 28.979 1.00 81.69 916 SER A N 1
ATOM 7416 C CA . SER A 1 916 ? 34.141 -27.109 29.403 1.00 81.69 916 SER A CA 1
ATOM 7417 C C . SER A 1 916 ? 33.597 -26.875 30.823 1.00 81.69 916 SER A C 1
ATOM 7419 O O . SER A 1 916 ? 32.720 -27.590 31.308 1.00 81.69 916 SER A O 1
ATOM 7421 N N . THR A 1 917 ? 34.105 -25.853 31.521 1.00 80.19 917 THR A N 1
ATOM 7422 C CA . THR A 1 917 ? 33.696 -25.539 32.906 1.00 80.19 917 THR A CA 1
ATOM 7423 C C . THR A 1 917 ? 32.217 -25.155 33.017 1.00 80.19 917 THR A C 1
ATOM 7425 O O . THR A 1 917 ? 31.578 -25.470 34.017 1.00 80.19 917 THR A O 1
ATOM 7428 N N . SER A 1 918 ? 31.648 -24.555 31.969 1.00 80.81 918 SER A N 1
ATOM 7429 C CA . SER A 1 918 ? 30.207 -24.361 31.755 1.00 80.81 918 SER A CA 1
ATOM 7430 C C . SER A 1 918 ? 29.435 -25.681 31.837 1.00 80.81 918 SER A C 1
ATOM 7432 O O . SER A 1 918 ? 28.485 -25.778 32.616 1.00 80.81 918 SER A O 1
ATOM 7434 N N . ILE A 1 919 ? 29.867 -26.712 31.101 1.00 84.38 919 ILE A N 1
ATOM 7435 C CA . ILE A 1 919 ? 29.279 -28.059 31.163 1.00 84.38 919 ILE A CA 1
ATOM 7436 C C . ILE A 1 919 ? 29.487 -28.669 32.548 1.00 84.38 919 ILE A C 1
ATOM 7438 O O . ILE A 1 919 ? 28.516 -29.120 33.141 1.00 84.38 919 ILE A O 1
ATOM 7442 N N . GLN A 1 920 ? 30.704 -28.644 33.102 1.00 85.44 920 GLN A N 1
ATOM 7443 C CA . GLN A 1 920 ? 30.994 -29.261 34.404 1.00 85.44 920 GLN A CA 1
ATOM 7444 C C . GLN A 1 920 ? 30.134 -28.670 35.532 1.00 85.44 920 GLN A C 1
ATOM 7446 O O . GLN A 1 920 ? 29.491 -29.416 36.273 1.00 85.44 920 GLN A O 1
ATOM 7451 N N . ILE A 1 921 ? 30.054 -27.339 35.636 1.00 86.00 921 ILE A N 1
ATOM 7452 C CA . ILE A 1 921 ? 29.227 -26.664 36.647 1.00 86.00 921 ILE A CA 1
ATOM 7453 C C . ILE A 1 921 ? 27.739 -26.930 36.380 1.00 86.00 921 ILE A C 1
ATOM 7455 O O . ILE A 1 921 ? 26.998 -27.165 37.328 1.00 86.00 921 ILE A O 1
ATOM 7459 N N . SER A 1 922 ? 27.295 -26.981 35.120 1.00 87.06 922 SER A N 1
ATOM 7460 C CA . SER A 1 922 ? 25.903 -27.324 34.777 1.00 87.06 922 SER A CA 1
ATOM 7461 C C . SER A 1 922 ? 25.554 -28.786 35.084 1.00 87.06 922 SER A C 1
ATOM 7463 O O . SER A 1 922 ? 24.452 -29.068 35.549 1.00 87.06 922 SER A O 1
ATOM 7465 N N . SER A 1 923 ? 26.485 -29.725 34.910 1.00 87.56 923 SER A N 1
ATOM 7466 C CA . SER A 1 923 ? 26.342 -31.127 35.320 1.00 87.56 923 SER A CA 1
ATOM 7467 C C . SER A 1 923 ? 26.257 -31.254 36.842 1.00 87.56 923 SER A C 1
ATOM 7469 O O . SER A 1 923 ? 25.386 -31.953 37.351 1.00 87.56 923 SER A O 1
ATOM 7471 N N . ILE A 1 924 ? 27.104 -30.535 37.586 1.00 89.00 924 ILE A N 1
ATOM 7472 C CA . ILE A 1 924 ? 27.048 -30.487 39.055 1.00 89.00 924 ILE A CA 1
ATOM 7473 C C . ILE A 1 924 ? 25.733 -29.849 39.523 1.00 89.00 924 ILE A C 1
ATOM 7475 O O . ILE A 1 924 ? 25.066 -30.383 40.405 1.00 89.00 924 ILE A O 1
ATOM 7479 N N . LEU A 1 925 ? 25.316 -28.738 38.915 1.00 88.12 925 LEU A N 1
ATOM 7480 C CA . LEU A 1 925 ? 24.113 -28.005 39.302 1.00 88.12 925 LEU A CA 1
ATOM 7481 C C . LEU A 1 925 ? 22.827 -28.759 38.931 1.00 88.12 925 LEU A C 1
ATOM 7483 O O . LEU A 1 925 ? 21.898 -28.776 39.732 1.00 88.12 925 LEU A O 1
ATOM 7487 N N . THR A 1 926 ? 22.781 -29.468 37.798 1.00 89.62 926 THR A N 1
ATOM 7488 C CA . THR A 1 926 ? 21.664 -30.374 37.466 1.00 89.62 926 THR A CA 1
ATOM 7489 C C . THR A 1 926 ? 21.611 -31.585 38.396 1.00 89.62 926 THR A C 1
ATOM 7491 O O . THR A 1 926 ? 20.516 -31.967 38.801 1.00 89.62 926 THR A O 1
ATOM 7494 N N . ILE A 1 927 ? 22.755 -32.141 38.823 1.00 90.81 927 ILE A N 1
ATOM 7495 C CA . ILE A 1 927 ? 22.814 -33.160 39.887 1.00 90.81 927 ILE A CA 1
ATOM 7496 C C . ILE A 1 927 ? 22.287 -32.596 41.218 1.00 90.81 927 ILE A C 1
ATOM 7498 O O . ILE A 1 927 ? 21.461 -33.238 41.862 1.00 90.81 927 ILE A O 1
ATOM 7502 N N . LEU A 1 928 ? 22.701 -31.393 41.630 1.00 89.19 928 LEU A N 1
ATOM 7503 C CA . LEU A 1 928 ? 22.248 -30.764 42.879 1.00 89.19 928 LEU A CA 1
ATOM 7504 C C . LEU A 1 928 ? 20.754 -30.402 42.846 1.00 89.19 928 LEU A C 1
ATOM 7506 O O . LEU A 1 928 ? 20.044 -30.664 43.816 1.00 89.19 928 LEU A O 1
ATOM 7510 N N . MET A 1 929 ? 20.253 -29.868 41.727 1.00 88.19 929 MET A N 1
ATOM 7511 C CA . MET A 1 929 ? 18.824 -29.618 41.498 1.00 88.19 929 MET A CA 1
ATOM 7512 C C . MET A 1 929 ? 18.016 -30.918 41.489 1.00 88.19 929 MET A C 1
ATOM 7514 O O . MET A 1 929 ? 16.927 -30.956 42.058 1.00 88.19 929 MET A O 1
ATOM 7518 N N . PHE A 1 930 ? 18.549 -31.993 40.902 1.00 90.62 930 PHE A N 1
ATOM 7519 C CA . PHE A 1 930 ? 17.921 -33.310 40.929 1.00 90.62 930 PHE A CA 1
ATOM 7520 C C . PHE A 1 930 ? 17.885 -33.894 42.346 1.00 90.62 930 PHE A C 1
ATOM 7522 O O . PHE A 1 930 ? 16.825 -34.318 42.788 1.00 90.62 930 PHE A O 1
ATOM 7529 N N . ILE A 1 931 ? 18.989 -33.855 43.100 1.00 89.62 931 ILE A N 1
ATOM 7530 C CA . ILE A 1 931 ? 19.050 -34.349 44.486 1.00 89.62 931 ILE A CA 1
ATOM 7531 C C . ILE A 1 931 ? 18.124 -33.532 45.397 1.00 89.62 931 ILE A C 1
ATOM 7533 O O . ILE A 1 931 ? 17.275 -34.105 46.079 1.00 89.62 931 ILE A O 1
ATOM 7537 N N . GLY A 1 932 ? 18.239 -32.201 45.390 1.00 87.00 932 GLY A N 1
ATOM 7538 C CA . GLY A 1 932 ? 17.391 -31.315 46.193 1.00 87.00 932 GLY A CA 1
ATOM 7539 C C . GLY A 1 932 ? 15.914 -31.427 45.812 1.00 87.00 932 GLY A C 1
ATOM 7540 O O . GLY A 1 932 ? 15.054 -31.541 46.684 1.00 87.00 932 GLY A O 1
ATOM 7541 N N . GLY A 1 933 ? 15.623 -31.492 44.513 1.00 86.62 933 GLY A N 1
ATOM 7542 C CA . GLY A 1 933 ? 14.283 -31.681 43.970 1.00 86.62 933 GLY A CA 1
ATOM 7543 C C . GLY A 1 933 ? 13.673 -33.048 44.290 1.00 86.62 933 GLY A C 1
ATOM 7544 O O . GLY A 1 933 ? 12.488 -33.124 44.620 1.00 86.62 933 GLY A O 1
ATOM 7545 N N . LEU A 1 934 ? 14.468 -34.121 44.269 1.00 87.69 934 LEU A N 1
ATOM 7546 C CA . LEU A 1 934 ? 14.055 -35.468 44.665 1.00 87.69 934 LEU A CA 1
ATOM 7547 C C . LEU A 1 934 ? 13.792 -35.531 46.172 1.00 87.69 934 LEU A C 1
ATOM 7549 O O . LEU A 1 934 ? 12.762 -36.065 46.570 1.00 87.69 934 LEU A O 1
ATOM 7553 N N . ILE A 1 935 ? 14.640 -34.922 47.009 1.00 87.19 935 ILE A N 1
ATOM 7554 C CA . ILE A 1 935 ? 14.414 -34.800 48.461 1.00 87.19 935 ILE A CA 1
ATOM 7555 C C . ILE A 1 935 ? 13.125 -34.008 48.745 1.00 87.19 935 ILE A C 1
ATOM 7557 O O . ILE A 1 935 ? 12.260 -34.487 49.479 1.00 87.19 935 ILE A O 1
ATOM 7561 N N . ASN A 1 936 ? 12.947 -32.843 48.113 1.00 85.06 936 ASN A N 1
ATOM 7562 C CA . ASN A 1 936 ? 11.738 -32.016 48.203 1.00 85.06 936 ASN A CA 1
ATOM 7563 C C . ASN A 1 936 ? 10.473 -32.790 47.788 1.00 85.06 936 ASN A C 1
ATOM 7565 O O . ASN A 1 936 ? 9.454 -32.757 48.488 1.00 85.06 936 ASN A O 1
ATOM 7569 N N . SER A 1 937 ? 10.542 -33.519 46.673 1.00 85.06 937 SER A N 1
ATOM 7570 C CA . SER A 1 937 ? 9.418 -34.300 46.149 1.00 85.06 937 SER A CA 1
ATOM 7571 C C . SER A 1 937 ? 9.118 -35.512 47.030 1.00 85.06 937 SER A C 1
ATOM 7573 O O . SER A 1 937 ? 7.955 -35.773 47.320 1.00 85.06 937 SER A O 1
ATOM 7575 N N . LEU A 1 938 ? 10.142 -36.201 47.545 1.00 85.44 938 LEU A N 1
ATOM 7576 C CA . LEU A 1 938 ? 10.009 -37.324 48.476 1.00 85.44 938 LEU A CA 1
ATOM 7577 C C . LEU A 1 938 ? 9.400 -36.878 49.812 1.00 85.44 938 LEU A C 1
ATOM 7579 O O . LEU A 1 938 ? 8.498 -37.539 50.322 1.00 85.44 938 LEU A O 1
ATOM 7583 N N . PHE A 1 939 ? 9.837 -35.748 50.371 1.00 86.75 939 PHE A N 1
ATOM 7584 C CA . PHE A 1 939 ? 9.271 -35.196 51.605 1.00 86.75 939 PHE A CA 1
ATOM 7585 C C . PHE A 1 939 ? 7.829 -34.707 51.401 1.00 86.75 939 PHE A C 1
ATOM 7587 O O . PHE A 1 939 ? 6.965 -34.970 52.243 1.00 86.75 939 PHE A O 1
ATOM 7594 N N . SER A 1 940 ? 7.526 -34.084 50.259 1.00 84.75 940 SER A N 1
ATOM 7595 C CA . SER A 1 940 ? 6.154 -33.717 49.876 1.00 84.75 940 SER A CA 1
ATOM 7596 C C . SER A 1 940 ? 5.269 -34.957 49.707 1.00 84.75 940 SER A C 1
ATOM 7598 O O . SER A 1 940 ? 4.181 -35.027 50.276 1.00 84.75 940 SER A O 1
ATOM 7600 N N . TYR A 1 941 ? 5.753 -35.980 49.000 1.00 87.19 941 TYR A N 1
ATOM 7601 C CA . TYR A 1 941 ? 5.080 -37.266 48.823 1.00 87.19 941 TYR A CA 1
ATOM 7602 C C . TYR A 1 941 ? 4.804 -37.950 50.167 1.00 87.19 941 TYR A C 1
ATOM 7604 O O . TYR A 1 941 ? 3.654 -38.266 50.452 1.00 87.19 941 TYR A O 1
ATOM 7612 N N . LEU A 1 942 ? 5.803 -38.097 51.045 1.00 84.94 942 LEU A N 1
ATOM 7613 C CA . LEU A 1 942 ? 5.638 -38.673 52.390 1.00 84.94 942 LEU A CA 1
ATOM 7614 C C . LEU A 1 942 ? 4.647 -37.880 53.262 1.00 84.94 942 LEU A C 1
ATOM 7616 O O . LEU A 1 942 ? 3.944 -38.463 54.092 1.00 84.94 942 LEU A O 1
ATOM 7620 N N . THR A 1 943 ? 4.557 -36.561 53.067 1.00 85.25 943 THR A N 1
ATOM 7621 C CA . THR A 1 943 ? 3.570 -35.708 53.746 1.00 85.25 943 THR A CA 1
ATOM 7622 C C . THR A 1 943 ? 2.158 -35.986 53.226 1.00 85.25 943 THR A C 1
ATOM 7624 O O . THR A 1 943 ? 1.259 -36.286 54.013 1.00 85.25 943 THR A O 1
ATOM 7627 N N . PHE A 1 944 ? 1.955 -35.935 51.905 1.00 85.00 944 PHE A N 1
ATOM 7628 C CA . PHE A 1 944 ? 0.634 -36.025 51.270 1.00 85.00 944 PHE A CA 1
ATOM 7629 C C . PHE A 1 944 ? 0.156 -37.459 50.972 1.00 85.00 944 PHE A C 1
ATOM 7631 O O . PHE A 1 944 ? -1.009 -37.650 50.627 1.00 85.00 944 PHE A O 1
ATOM 7638 N N . GLN A 1 945 ? 0.991 -38.484 51.171 1.00 84.00 945 GLN A N 1
ATOM 7639 C CA . GLN A 1 945 ? 0.588 -39.900 51.190 1.00 84.00 945 GLN A CA 1
ATOM 7640 C C . GLN A 1 945 ? -0.333 -40.218 52.388 1.00 84.00 945 GLN A C 1
ATOM 7642 O O . GLN A 1 945 ? -1.038 -41.230 52.387 1.00 84.00 945 GLN A O 1
ATOM 7647 N N . ASN A 1 946 ? -0.370 -39.350 53.409 1.00 82.19 946 ASN A N 1
ATOM 7648 C CA . ASN A 1 946 ? -1.274 -39.487 54.544 1.00 82.19 946 ASN A CA 1
ATOM 7649 C C . ASN A 1 946 ? -2.753 -39.432 54.095 1.00 82.19 946 ASN A C 1
ATOM 7651 O O . ASN A 1 946 ? -3.246 -38.408 53.612 1.00 82.19 946 ASN A O 1
ATOM 7655 N N . LYS A 1 947 ? -3.484 -40.535 54.321 1.00 79.62 947 LYS A N 1
ATOM 7656 C CA . LYS A 1 947 ? -4.904 -40.694 53.961 1.00 79.62 947 LYS A CA 1
ATOM 7657 C C . LYS A 1 947 ? -5.820 -39.638 54.591 1.00 79.62 947 LYS A C 1
ATOM 7659 O O . LYS A 1 947 ? -6.870 -39.361 54.013 1.00 79.62 947 LYS A O 1
ATOM 7664 N N . ASP A 1 948 ? -5.438 -39.045 55.724 1.00 79.81 948 ASP A N 1
ATOM 7665 C CA . ASP A 1 948 ? -6.200 -37.963 56.358 1.00 79.81 948 ASP A CA 1
ATOM 7666 C C . ASP A 1 948 ? -6.150 -36.656 55.562 1.00 79.81 948 ASP A C 1
ATOM 7668 O O . ASP A 1 948 ? -7.177 -35.994 55.418 1.00 79.81 948 ASP A O 1
ATOM 7672 N N . LEU A 1 949 ? -4.998 -36.312 54.975 1.00 79.62 949 LEU A N 1
ATOM 7673 C CA . LEU A 1 949 ? -4.887 -35.139 54.101 1.00 79.62 949 LEU A CA 1
ATOM 7674 C C . LEU A 1 949 ? -5.632 -35.371 52.779 1.00 79.62 949 LEU A C 1
ATOM 7676 O O . LEU A 1 949 ? -6.301 -34.473 52.277 1.00 79.62 949 LEU A O 1
ATOM 7680 N N . GLN A 1 950 ? -5.621 -36.605 52.265 1.00 83.12 950 GLN A N 1
ATOM 7681 C CA . GLN A 1 950 ? -6.368 -37.005 51.065 1.00 83.12 950 GLN A CA 1
ATOM 7682 C C . GLN A 1 950 ? -7.893 -37.143 51.279 1.00 83.12 950 GLN A C 1
ATOM 7684 O O . GLN A 1 950 ? -8.579 -37.760 50.455 1.00 83.12 950 GLN A O 1
ATOM 7689 N N . LYS A 1 951 ? -8.465 -36.620 52.374 1.00 82.44 951 LYS A N 1
ATOM 7690 C CA . LYS A 1 951 ? -9.926 -36.557 52.571 1.00 82.44 951 LYS A CA 1
ATOM 7691 C C . LYS A 1 951 ? -10.592 -35.524 51.650 1.00 82.44 951 LYS A C 1
ATOM 7693 O O . LYS A 1 951 ? -11.715 -35.769 51.213 1.00 82.44 951 LYS A O 1
ATOM 7698 N N . THR A 1 952 ? -9.891 -34.448 51.286 1.00 83.94 952 THR A N 1
ATOM 7699 C CA . THR A 1 952 ? -10.334 -33.434 50.308 1.00 83.94 952 THR A CA 1
ATOM 7700 C C . THR A 1 952 ? -9.565 -33.535 48.987 1.00 83.94 952 THR A C 1
ATOM 7702 O O . THR A 1 952 ? -8.465 -34.091 48.932 1.00 83.94 952 THR A O 1
ATOM 7705 N N . GLY A 1 953 ? -10.137 -32.986 47.912 1.00 84.38 953 GLY A N 1
ATOM 7706 C CA . GLY A 1 953 ? -9.494 -32.871 46.600 1.00 84.38 953 GLY A CA 1
ATOM 7707 C C . GLY A 1 953 ? -8.188 -32.073 46.644 1.00 84.38 953 GLY A C 1
ATOM 7708 O O . GLY A 1 953 ? -7.199 -32.517 46.071 1.00 84.38 953 GLY A O 1
ATOM 7709 N N . CYS A 1 954 ? -8.122 -31.005 47.448 1.00 85.06 954 CYS A N 1
ATOM 7710 C CA . CYS A 1 954 ? -6.901 -30.231 47.712 1.00 85.06 954 CYS A CA 1
ATOM 7711 C C . CYS A 1 954 ? -5.713 -31.109 48.150 1.00 85.06 954 CYS A C 1
ATOM 7713 O O . CYS A 1 954 ? -4.590 -30.883 47.697 1.00 85.06 954 CYS A O 1
ATOM 7715 N N . GLY A 1 955 ? -5.939 -32.117 49.001 1.00 84.94 955 GLY A N 1
ATOM 7716 C CA . GLY A 1 955 ? -4.889 -33.052 49.414 1.00 84.94 955 GLY A CA 1
ATOM 7717 C C . GLY A 1 955 ? -4.479 -34.038 48.318 1.00 84.94 955 GLY A C 1
ATOM 7718 O O . GLY A 1 955 ? -3.328 -34.463 48.284 1.00 84.94 955 GLY A O 1
ATOM 7719 N N . ILE A 1 956 ? -5.389 -34.371 47.396 1.00 87.12 956 ILE A N 1
ATOM 7720 C CA . ILE A 1 956 ? -5.072 -35.196 46.222 1.00 87.12 956 ILE A CA 1
ATOM 7721 C C . ILE A 1 956 ? -4.305 -34.379 45.183 1.00 87.12 956 ILE A C 1
ATOM 7723 O O . ILE A 1 956 ? -3.301 -34.873 44.691 1.00 87.12 956 ILE A O 1
ATOM 7727 N N . TYR A 1 957 ? -4.685 -33.129 44.902 1.00 90.81 957 TYR A N 1
ATOM 7728 C CA . TYR A 1 957 ? -3.904 -32.266 44.011 1.00 90.81 957 TYR A CA 1
ATOM 7729 C C . TYR A 1 957 ? -2.481 -32.045 44.536 1.00 90.81 957 TYR A C 1
ATOM 7731 O O . TYR A 1 957 ? -1.552 -32.125 43.748 1.00 90.81 957 TYR A O 1
ATOM 7739 N N . LEU A 1 958 ? -2.280 -31.845 45.847 1.00 87.06 958 LEU A N 1
ATOM 7740 C CA . LEU A 1 958 ? -0.936 -31.734 46.440 1.00 87.06 958 LEU A CA 1
ATOM 7741 C C . LEU A 1 958 ? -0.140 -33.051 46.375 1.00 87.06 958 LEU A C 1
ATOM 7743 O O . LEU A 1 958 ? 1.066 -33.032 46.141 1.00 87.06 958 LEU A O 1
ATOM 7747 N N . PHE A 1 959 ? -0.806 -34.199 46.534 1.00 88.94 959 PHE A N 1
ATOM 7748 C CA . PHE A 1 959 ? -0.188 -35.513 46.332 1.00 88.94 959 PHE A CA 1
ATOM 7749 C C . PHE A 1 959 ? 0.184 -35.769 44.862 1.00 88.94 959 PHE A C 1
ATOM 7751 O O . PHE A 1 959 ? 1.235 -36.330 44.582 1.00 88.94 959 PHE A O 1
ATOM 7758 N N . THR A 1 960 ? -0.650 -35.352 43.910 1.00 88.56 960 THR A N 1
ATOM 7759 C CA . THR A 1 960 ? -0.356 -35.481 42.477 1.00 88.56 960 THR A CA 1
ATOM 7760 C C . THR A 1 960 ? 0.694 -34.467 42.029 1.00 88.56 960 THR A C 1
ATOM 7762 O O . THR A 1 960 ? 1.566 -34.834 41.254 1.00 88.56 960 THR A O 1
ATOM 7765 N N . SER A 1 961 ? 0.676 -33.252 42.583 1.00 88.38 961 SER A N 1
ATOM 7766 C CA . SER A 1 961 ? 1.693 -32.207 42.404 1.00 88.38 961 SER A CA 1
ATOM 7767 C C . SER A 1 961 ? 3.082 -32.705 42.827 1.00 88.38 961 SER A C 1
ATOM 7769 O O . SER A 1 961 ? 4.036 -32.613 42.062 1.00 88.38 961 SER A O 1
ATOM 7771 N N . SER A 1 962 ? 3.211 -33.399 43.968 1.00 88.69 962 SER A N 1
ATOM 7772 C CA . SER A 1 962 ? 4.504 -34.001 44.345 1.00 88.69 962 SER A CA 1
ATOM 7773 C C . SER A 1 962 ? 4.979 -35.120 43.403 1.00 88.69 962 SER A C 1
ATOM 7775 O O . SER A 1 962 ? 6.181 -35.378 43.332 1.00 88.69 962 SER A O 1
ATOM 7777 N N . ILE A 1 963 ? 4.075 -35.746 42.638 1.00 88.25 963 ILE A N 1
ATOM 7778 C CA . ILE A 1 963 ? 4.413 -36.719 41.587 1.00 88.25 963 ILE A CA 1
ATOM 7779 C C . ILE A 1 963 ? 4.761 -36.006 40.270 1.00 88.25 963 ILE A C 1
ATOM 7781 O O . ILE A 1 963 ? 5.757 -36.369 39.649 1.00 88.25 963 ILE A O 1
ATOM 7785 N N . THR A 1 964 ? 4.010 -34.982 39.842 1.00 88.94 964 THR A N 1
ATOM 7786 C CA . THR A 1 964 ? 4.334 -34.205 38.628 1.00 88.94 964 THR A CA 1
ATOM 7787 C C . THR A 1 964 ? 5.632 -33.431 38.780 1.00 88.94 964 THR A C 1
ATOM 7789 O O . THR A 1 964 ? 6.416 -33.405 37.837 1.00 88.94 964 THR A O 1
ATOM 7792 N N . SER A 1 965 ? 5.925 -32.895 39.964 1.00 87.50 965 SER A N 1
ATOM 7793 C CA . SER A 1 965 ? 7.215 -32.284 40.283 1.00 87.50 965 SER A CA 1
ATOM 7794 C C . SER A 1 965 ? 8.352 -33.301 40.209 1.00 87.50 965 SER A C 1
ATOM 7796 O O . SER A 1 965 ? 9.337 -33.040 39.522 1.00 87.50 965 SER A O 1
ATOM 7798 N N . LEU A 1 966 ? 8.203 -34.489 40.815 1.00 88.94 966 LEU A N 1
ATOM 7799 C CA . LEU A 1 966 ? 9.207 -35.554 40.707 1.00 88.94 966 LEU A CA 1
ATOM 7800 C C . LEU A 1 966 ? 9.456 -35.945 39.243 1.00 88.94 966 LEU A C 1
ATOM 7802 O O . LEU A 1 966 ? 10.604 -35.986 38.814 1.00 88.94 966 LEU A O 1
ATOM 7806 N N . LEU A 1 967 ? 8.393 -36.170 38.464 1.00 90.19 967 LEU A N 1
ATOM 7807 C CA . LEU A 1 967 ? 8.488 -36.489 37.036 1.00 90.19 967 LEU A CA 1
ATOM 7808 C C . LEU A 1 967 ? 9.114 -35.348 36.224 1.00 90.19 967 LEU A C 1
ATOM 7810 O O . LEU A 1 967 ? 9.924 -35.618 35.344 1.00 90.19 967 LEU A O 1
ATOM 7814 N N . THR A 1 968 ? 8.802 -34.089 36.536 1.00 89.12 968 THR A N 1
ATOM 7815 C CA . THR A 1 968 ? 9.402 -32.907 35.896 1.00 89.12 968 THR A CA 1
ATOM 7816 C C . THR A 1 968 ? 10.901 -32.847 36.177 1.00 89.12 968 THR A C 1
ATOM 7818 O O . THR A 1 968 ? 11.689 -32.706 35.249 1.00 89.12 968 THR A O 1
ATOM 7821 N N . ILE A 1 969 ? 11.315 -33.025 37.434 1.00 89.19 969 ILE A N 1
ATOM 7822 C CA . ILE A 1 969 ? 12.722 -33.000 37.861 1.00 89.19 969 ILE A CA 1
ATOM 7823 C C . ILE A 1 969 ? 13.500 -34.191 37.274 1.00 89.19 969 ILE A C 1
ATOM 7825 O O . ILE A 1 969 ? 14.625 -34.019 36.801 1.00 89.19 969 ILE A O 1
ATOM 7829 N N . SER A 1 970 ? 12.894 -35.382 37.221 1.00 89.81 970 SER A N 1
ATOM 7830 C CA . SER A 1 970 ? 13.462 -36.555 36.546 1.00 89.81 970 SER A CA 1
ATOM 7831 C C . SER A 1 970 ? 13.585 -36.361 35.034 1.00 89.81 970 SER A C 1
ATOM 7833 O O . SER A 1 970 ? 14.648 -36.634 34.487 1.00 89.81 970 SER A O 1
ATOM 7835 N N . MET A 1 971 ? 12.551 -35.859 34.353 1.00 88.50 971 MET A N 1
ATOM 7836 C CA . MET A 1 971 ? 12.594 -35.603 32.907 1.00 88.50 971 MET A CA 1
ATOM 7837 C C . MET A 1 971 ? 13.547 -34.462 32.543 1.00 88.50 971 MET A C 1
ATOM 7839 O O . MET A 1 971 ? 14.193 -34.530 31.505 1.00 88.50 971 MET A O 1
ATOM 7843 N N . PHE A 1 972 ? 13.693 -33.451 33.400 1.00 88.12 972 PHE A N 1
ATOM 7844 C CA . PHE A 1 972 ? 14.685 -32.383 33.267 1.00 88.12 972 PHE A CA 1
ATOM 7845 C C . PHE A 1 972 ? 16.116 -32.934 33.344 1.00 88.12 972 PHE A C 1
ATOM 7847 O O . PHE A 1 972 ? 16.937 -32.645 32.472 1.00 88.12 972 PHE A O 1
ATOM 7854 N N . PHE A 1 973 ? 16.394 -33.781 34.342 1.00 89.75 973 PHE A N 1
ATOM 7855 C CA . PHE A 1 973 ? 17.680 -34.464 34.477 1.00 89.75 973 PHE A CA 1
ATOM 7856 C C . PHE A 1 973 ? 17.951 -35.383 33.276 1.00 89.75 973 PHE A C 1
ATOM 7858 O O . PHE A 1 973 ? 19.031 -35.324 32.692 1.00 89.75 973 PHE A O 1
ATOM 7865 N N . ILE A 1 974 ? 16.954 -36.167 32.849 1.00 88.50 974 ILE A N 1
ATOM 7866 C CA . ILE A 1 974 ? 17.042 -37.003 31.645 1.00 88.50 974 ILE A CA 1
ATOM 7867 C C . ILE A 1 974 ? 17.328 -36.142 30.408 1.00 88.50 974 ILE A C 1
ATOM 7869 O O . ILE A 1 974 ? 18.252 -36.478 29.684 1.00 88.50 974 ILE A O 1
ATOM 7873 N N . ASN A 1 975 ? 16.623 -35.026 30.182 1.00 85.81 975 ASN A N 1
ATOM 7874 C CA . ASN A 1 975 ? 16.828 -34.168 29.006 1.00 85.81 975 ASN A CA 1
ATOM 7875 C C . ASN A 1 975 ? 18.275 -33.649 28.927 1.00 85.81 975 ASN A C 1
ATOM 7877 O O . ASN A 1 975 ? 18.926 -33.773 27.888 1.00 85.81 975 ASN A O 1
ATOM 7881 N N . PHE A 1 976 ? 18.810 -33.138 30.043 1.00 87.69 976 PHE A N 1
ATOM 7882 C CA . PHE A 1 976 ? 20.186 -32.636 30.108 1.00 87.69 976 PHE A CA 1
ATOM 7883 C C . PHE A 1 976 ? 21.222 -33.742 29.872 1.00 87.69 976 PHE A C 1
ATOM 7885 O O . PHE A 1 976 ? 22.105 -33.589 29.030 1.00 87.69 976 PHE A O 1
ATOM 7892 N N . TRP A 1 977 ? 21.105 -34.877 30.566 1.00 86.94 977 TRP A N 1
ATOM 7893 C CA . TRP A 1 977 ? 22.085 -35.960 30.446 1.00 86.94 977 TRP A CA 1
ATOM 7894 C C . TRP A 1 977 ? 21.956 -36.756 29.140 1.00 86.94 977 TRP A C 1
ATOM 7896 O O . TRP A 1 977 ? 22.960 -37.252 28.641 1.00 86.94 977 TRP A O 1
ATOM 7906 N N . PHE A 1 978 ? 20.768 -36.826 28.536 1.00 83.44 978 PHE A N 1
ATOM 7907 C CA . PHE A 1 978 ? 20.544 -37.410 27.209 1.00 83.44 978 PHE A CA 1
ATOM 7908 C C . PHE A 1 978 ? 21.198 -36.560 26.111 1.00 83.44 978 PHE A C 1
ATOM 7910 O O . PHE A 1 978 ? 21.981 -37.096 25.325 1.00 83.44 978 PHE A O 1
ATOM 7917 N N . SER A 1 979 ? 20.965 -35.240 26.126 1.00 79.44 979 SER A N 1
ATOM 7918 C CA . SER A 1 979 ? 21.633 -34.278 25.230 1.00 79.44 979 SER A CA 1
ATOM 7919 C C . SER A 1 979 ? 23.159 -34.372 25.372 1.00 79.44 979 SER A C 1
ATOM 7921 O O . SER A 1 979 ? 23.880 -34.533 24.388 1.00 79.44 979 SER A O 1
ATOM 7923 N N . LEU A 1 980 ? 23.657 -34.374 26.615 1.00 82.75 980 LEU A N 1
ATOM 7924 C CA . LEU A 1 980 ? 25.085 -34.472 26.920 1.00 82.75 980 LEU A CA 1
ATOM 7925 C C . LEU A 1 980 ? 25.714 -35.785 26.424 1.00 82.75 980 LEU A C 1
ATOM 7927 O O . LEU A 1 980 ? 26.754 -35.757 25.773 1.00 82.75 980 LEU A O 1
ATOM 7931 N N . LEU A 1 981 ? 25.098 -36.938 26.697 1.00 78.38 981 LEU A N 1
ATOM 7932 C CA . LEU A 1 981 ? 25.667 -38.243 26.339 1.00 78.38 981 LEU A CA 1
ATOM 7933 C C . LEU A 1 981 ? 25.634 -38.518 24.829 1.00 78.38 981 LEU A C 1
ATOM 7935 O O . LEU A 1 981 ? 26.585 -39.104 24.311 1.00 78.38 981 LEU A O 1
ATOM 7939 N N . ILE A 1 982 ? 24.598 -38.071 24.111 1.00 74.38 982 ILE A N 1
ATOM 7940 C CA . ILE A 1 982 ? 24.520 -38.204 22.645 1.00 74.38 982 ILE A CA 1
ATOM 7941 C C . ILE A 1 982 ? 25.546 -37.308 21.946 1.00 74.38 982 ILE A C 1
ATOM 7943 O O . ILE A 1 982 ? 26.145 -37.732 20.960 1.00 74.38 982 ILE A O 1
ATOM 7947 N N . GLN A 1 983 ? 25.789 -36.100 22.463 1.00 71.44 983 GLN A N 1
ATOM 7948 C CA . GLN A 1 983 ? 26.795 -35.190 21.908 1.00 71.44 983 GLN A CA 1
ATOM 7949 C C . GLN A 1 983 ? 28.241 -35.539 22.323 1.00 71.44 983 GLN A C 1
ATOM 7951 O O . GLN A 1 983 ? 29.180 -35.019 21.724 1.00 71.44 983 GLN A O 1
ATOM 7956 N N . ILE A 1 984 ? 28.441 -36.435 23.302 1.00 73.69 984 ILE A N 1
ATOM 7957 C CA . ILE A 1 984 ? 29.759 -37.010 23.633 1.00 73.69 984 ILE A CA 1
ATOM 7958 C C . ILE A 1 984 ? 30.035 -38.300 22.848 1.00 73.69 984 ILE A C 1
ATOM 7960 O O . ILE A 1 984 ? 31.181 -38.512 22.458 1.00 73.69 984 ILE A O 1
ATOM 7964 N N . ASN A 1 985 ? 29.043 -39.172 22.629 1.00 66.12 985 ASN A N 1
ATOM 7965 C CA . ASN A 1 985 ? 29.289 -40.565 22.236 1.00 66.12 985 ASN A CA 1
ATOM 7966 C C . ASN A 1 985 ? 28.518 -40.981 20.963 1.00 66.12 985 ASN A C 1
ATOM 7968 O O . ASN A 1 985 ? 27.305 -41.213 20.987 1.00 66.12 985 ASN A O 1
ATOM 7972 N N . ASP A 1 986 ? 29.238 -41.139 19.848 1.00 59.66 986 ASP A N 1
ATOM 7973 C CA . ASP A 1 986 ? 28.642 -41.309 18.508 1.00 59.66 986 ASP A CA 1
ATOM 7974 C C . ASP A 1 986 ? 28.027 -42.705 18.240 1.00 59.66 986 ASP A C 1
ATOM 7976 O O . ASP A 1 986 ? 27.372 -42.936 17.228 1.00 59.66 986 ASP A O 1
ATOM 7980 N N . LEU A 1 987 ? 28.149 -43.644 19.182 1.00 56.00 987 LEU A N 1
ATOM 7981 C CA . LEU A 1 987 ? 27.569 -44.997 19.097 1.00 56.00 987 LEU A CA 1
ATOM 7982 C C . LEU A 1 987 ? 26.026 -45.042 19.197 1.00 56.00 987 LEU A C 1
ATOM 7984 O O . LEU A 1 987 ? 25.430 -46.119 19.174 1.00 56.00 987 LEU A O 1
ATOM 7988 N N . THR A 1 988 ? 25.350 -43.899 19.335 1.00 59.53 988 THR A N 1
ATOM 7989 C CA . THR A 1 988 ? 23.887 -43.831 19.490 1.00 59.53 988 THR A CA 1
ATOM 7990 C C . THR A 1 988 ? 23.170 -43.819 18.134 1.00 59.53 988 THR A C 1
ATOM 7992 O O . THR A 1 988 ? 23.465 -42.996 17.266 1.00 59.53 988 THR A O 1
ATOM 7995 N N . SER A 1 989 ? 22.204 -44.719 17.919 1.00 65.50 989 SER A N 1
ATOM 7996 C CA . SER A 1 989 ? 21.547 -44.851 16.609 1.00 65.50 989 SER A CA 1
ATOM 7997 C C . SER A 1 989 ? 20.665 -43.642 16.261 1.00 65.50 989 SER A C 1
ATOM 7999 O O . SER A 1 989 ? 20.015 -43.047 17.125 1.00 65.50 989 SER A O 1
ATOM 8001 N N . PHE A 1 990 ? 20.609 -43.288 14.971 1.00 70.50 990 PHE A N 1
ATOM 8002 C CA . PHE A 1 990 ? 19.866 -42.125 14.462 1.00 70.50 990 PHE A CA 1
ATOM 8003 C C . PHE A 1 990 ? 18.392 -42.114 14.909 1.00 70.50 990 PHE A C 1
ATOM 8005 O O . PHE A 1 990 ? 17.864 -41.068 15.281 1.00 70.50 990 PHE A O 1
ATOM 8012 N N . SER A 1 991 ? 17.745 -43.283 14.954 1.00 71.81 991 SER A N 1
ATOM 8013 C CA . SER A 1 991 ? 16.361 -43.440 15.418 1.00 71.81 991 SER A CA 1
ATOM 8014 C C . SER A 1 991 ? 16.175 -43.075 16.895 1.00 71.81 991 SER A C 1
ATOM 8016 O O . SER A 1 991 ? 15.143 -42.504 17.246 1.00 71.81 991 SER A O 1
ATOM 8018 N N . ILE A 1 992 ? 17.163 -43.346 17.759 1.00 71.56 992 ILE A N 1
ATOM 8019 C CA . ILE A 1 992 ? 17.131 -42.947 19.176 1.00 71.56 992 ILE A CA 1
ATOM 8020 C C . ILE A 1 992 ? 17.316 -41.431 19.296 1.00 71.56 992 ILE A C 1
ATOM 8022 O O . ILE A 1 992 ? 16.521 -40.789 19.983 1.00 71.56 992 ILE A O 1
ATOM 8026 N N . ARG A 1 993 ? 18.286 -40.845 18.571 1.00 71.00 993 ARG A N 1
ATOM 8027 C CA . ARG A 1 993 ? 18.494 -39.381 18.534 1.00 71.00 993 ARG A CA 1
ATOM 8028 C C . ARG A 1 993 ? 17.210 -38.662 18.073 1.00 71.00 993 ARG A C 1
ATOM 8030 O O . ARG A 1 993 ? 16.727 -37.763 18.758 1.00 71.00 993 ARG A O 1
ATOM 8037 N N . ARG A 1 994 ? 16.578 -39.143 16.989 1.00 76.25 994 ARG A N 1
ATOM 8038 C CA . ARG A 1 994 ? 15.316 -38.599 16.443 1.00 76.25 994 ARG A CA 1
ATOM 8039 C C . ARG A 1 994 ? 14.137 -38.742 17.404 1.00 76.25 994 ARG A C 1
ATOM 8041 O O . ARG A 1 994 ? 13.364 -37.802 17.557 1.00 76.25 994 ARG A O 1
ATOM 8048 N N . SER A 1 995 ? 14.003 -39.896 18.058 1.00 74.06 995 SER A N 1
ATOM 8049 C CA . SER A 1 995 ? 12.924 -40.127 19.028 1.00 74.06 995 SER A CA 1
ATOM 8050 C C . SER A 1 995 ? 13.064 -39.201 20.234 1.00 74.06 995 SER A C 1
ATOM 8052 O O . SER A 1 995 ? 12.088 -38.581 20.643 1.00 74.06 995 SER A O 1
ATOM 8054 N N . GLY A 1 996 ? 14.281 -39.038 20.763 1.00 73.50 996 GLY A N 1
ATOM 8055 C CA . GLY A 1 996 ? 14.547 -38.119 21.868 1.00 73.50 996 GLY A CA 1
ATOM 8056 C C . GLY A 1 996 ? 14.216 -36.666 21.525 1.00 73.50 996 GLY A C 1
ATOM 8057 O O . GLY A 1 996 ? 13.440 -36.039 22.246 1.00 73.50 996 GLY A O 1
ATOM 8058 N N . CYS A 1 997 ? 14.721 -36.193 20.379 1.00 76.88 997 CYS A N 1
ATOM 8059 C CA . CYS A 1 997 ? 14.468 -34.860 19.819 1.00 76.88 997 CYS A CA 1
ATOM 8060 C C . CYS A 1 997 ? 12.973 -34.495 19.772 1.00 76.88 997 CYS A C 1
ATOM 8062 O O . CYS A 1 997 ? 12.588 -33.390 20.153 1.00 76.88 997 CYS A O 1
ATOM 8064 N N . ILE A 1 998 ? 12.125 -35.432 19.333 1.00 79.75 998 ILE A N 1
ATOM 8065 C CA . ILE A 1 998 ? 10.684 -35.209 19.141 1.00 79.75 998 ILE A CA 1
ATOM 8066 C C . ILE A 1 998 ? 9.884 -35.373 20.450 1.00 79.75 998 ILE A C 1
ATOM 8068 O O . ILE A 1 998 ? 8.848 -34.730 20.608 1.00 79.75 998 ILE A O 1
ATOM 8072 N N . ILE A 1 999 ? 10.331 -36.218 21.390 1.00 82.56 999 ILE A N 1
ATOM 8073 C CA . ILE A 1 999 ? 9.491 -36.706 22.503 1.00 82.56 999 ILE A CA 1
ATOM 8074 C C . ILE A 1 999 ? 9.854 -36.106 23.872 1.00 82.56 999 ILE A C 1
ATOM 8076 O O . ILE A 1 999 ? 8.953 -35.765 24.641 1.00 82.56 999 ILE A O 1
ATOM 8080 N N . ILE A 1 1000 ? 11.142 -35.993 24.216 1.00 83.38 1000 ILE A N 1
ATOM 8081 C CA . ILE A 1 1000 ? 11.567 -35.755 25.613 1.00 83.38 1000 ILE A CA 1
ATOM 8082 C C . ILE A 1 1000 ? 11.114 -34.379 26.114 1.00 83.38 1000 ILE A C 1
ATOM 8084 O O . ILE A 1 1000 ? 10.580 -34.254 27.219 1.00 83.38 1000 ILE A O 1
ATOM 8088 N N . GLU A 1 1001 ? 11.288 -33.347 25.295 1.00 78.69 1001 GLU A N 1
ATOM 8089 C CA . GLU A 1 1001 ? 11.045 -31.964 25.699 1.00 78.69 1001 GLU A CA 1
ATOM 8090 C C . GLU A 1 1001 ? 9.554 -31.564 25.703 1.00 78.69 1001 GLU A C 1
ATOM 8092 O O . GLU A 1 1001 ? 9.133 -30.912 26.664 1.00 78.69 1001 GLU A O 1
ATOM 8097 N N . PRO A 1 1002 ? 8.701 -32.009 24.754 1.00 85.19 1002 PRO A N 1
ATOM 8098 C CA . PRO A 1 1002 ? 7.250 -31.877 24.897 1.00 85.19 1002 PRO A CA 1
ATOM 8099 C C . PRO A 1 1002 ? 6.688 -32.600 26.132 1.00 85.19 1002 PRO A C 1
ATOM 8101 O O . PRO A 1 1002 ? 5.811 -32.053 26.800 1.00 85.19 1002 PRO A O 1
ATOM 8104 N N . ILE A 1 1003 ? 7.220 -33.775 26.507 1.00 86.75 1003 ILE A N 1
ATOM 8105 C CA . ILE A 1 1003 ? 6.827 -34.463 27.755 1.00 86.75 1003 ILE A CA 1
ATOM 8106 C C . ILE A 1 1003 ? 7.274 -33.673 28.998 1.00 86.75 1003 ILE A C 1
ATOM 8108 O O . ILE A 1 1003 ? 6.510 -33.549 29.958 1.00 86.75 1003 ILE A O 1
ATOM 8112 N N . LEU A 1 1004 ? 8.471 -33.080 28.982 1.00 86.69 1004 LEU A N 1
ATOM 8113 C CA . LEU A 1 1004 ? 8.938 -32.204 30.061 1.00 86.69 1004 LEU A CA 1
ATOM 8114 C C . LEU A 1 1004 ? 8.042 -30.958 30.218 1.00 86.69 1004 LEU A C 1
ATOM 8116 O O . LEU A 1 1004 ? 7.658 -30.613 31.338 1.00 86.69 1004 LEU A O 1
ATOM 8120 N N . LYS A 1 1005 ? 7.644 -30.323 29.105 1.00 85.25 1005 LYS A N 1
ATOM 8121 C CA . LYS A 1 1005 ? 6.682 -29.203 29.093 1.00 85.25 1005 LYS A CA 1
ATOM 8122 C C . LYS A 1 1005 ? 5.304 -29.630 29.620 1.00 85.25 1005 LYS A C 1
ATOM 8124 O O . LYS A 1 1005 ? 4.729 -28.914 30.438 1.00 85.25 1005 LYS A O 1
ATOM 8129 N N . LEU A 1 1006 ? 4.810 -30.808 29.226 1.00 88.94 1006 LEU A N 1
ATOM 8130 C CA . LEU A 1 1006 ? 3.548 -31.382 29.709 1.00 88.94 1006 LEU A CA 1
ATOM 8131 C C . LEU A 1 1006 ? 3.531 -31.527 31.239 1.00 88.94 1006 LEU A C 1
ATOM 8133 O O . LEU A 1 1006 ? 2.588 -31.059 31.877 1.00 88.94 1006 LEU A O 1
ATOM 8137 N N . PHE A 1 1007 ? 4.561 -32.126 31.849 1.00 89.06 1007 PHE A N 1
ATOM 8138 C CA . PHE A 1 1007 ? 4.599 -32.284 33.309 1.00 89.06 1007 PHE A CA 1
ATOM 8139 C C . PHE A 1 1007 ? 4.720 -30.942 34.047 1.00 89.06 1007 PHE A C 1
ATOM 8141 O O . PHE A 1 1007 ? 3.973 -30.722 35.001 1.00 89.06 1007 PHE A O 1
ATOM 8148 N N . LEU A 1 1008 ? 5.558 -30.017 33.563 1.00 85.44 1008 LEU A N 1
ATOM 8149 C CA . LEU A 1 1008 ? 5.735 -28.682 34.152 1.00 85.44 1008 LEU A CA 1
ATOM 8150 C C . LEU A 1 1008 ? 4.438 -27.845 34.131 1.00 85.44 1008 LEU A C 1
ATOM 8152 O O . LEU A 1 1008 ? 4.118 -27.138 35.093 1.00 85.44 1008 LEU A O 1
ATOM 8156 N N . TYR A 1 1009 ? 3.659 -27.928 33.049 1.00 88.31 1009 TYR A N 1
ATOM 8157 C CA . TYR A 1 1009 ? 2.352 -27.272 32.973 1.00 88.31 1009 TYR A CA 1
ATOM 8158 C C . TYR A 1 1009 ? 1.297 -27.991 33.828 1.00 88.31 1009 TYR A C 1
ATOM 8160 O O . TYR A 1 1009 ? 0.534 -27.314 34.518 1.00 88.31 1009 TYR A O 1
ATOM 8168 N N . CYS A 1 1010 ? 1.273 -29.329 33.873 1.00 88.62 1010 CYS A N 1
ATOM 8169 C CA . CYS A 1 1010 ? 0.390 -30.073 34.782 1.00 88.62 1010 CYS A CA 1
ATOM 8170 C C . CYS A 1 1010 ? 0.612 -29.663 36.247 1.00 88.62 1010 CYS A C 1
ATOM 8172 O O . CYS A 1 1010 ? -0.353 -29.366 36.947 1.00 88.62 1010 CYS A O 1
ATOM 8174 N N . ASP A 1 1011 ? 1.870 -29.583 36.684 1.00 84.12 1011 ASP A N 1
ATOM 8175 C CA . ASP A 1 1011 ? 2.275 -29.151 38.027 1.00 84.12 1011 ASP A CA 1
ATOM 8176 C C . ASP A 1 1011 ? 1.735 -27.743 38.354 1.00 84.12 1011 ASP A C 1
ATOM 8178 O O . ASP A 1 1011 ? 1.054 -27.526 39.361 1.00 84.12 1011 ASP A O 1
ATOM 8182 N N . SER A 1 1012 ? 1.932 -26.803 37.423 1.00 83.12 1012 SER A N 1
ATOM 8183 C CA . SER A 1 1012 ? 1.465 -25.413 37.524 1.00 83.12 1012 SER A CA 1
ATOM 8184 C C . SER A 1 1012 ? -0.062 -25.310 37.675 1.00 83.12 1012 SER A C 1
ATOM 8186 O O . SER A 1 1012 ? -0.560 -24.595 38.549 1.00 83.12 1012 SER A O 1
ATOM 8188 N N . TRP A 1 1013 ? -0.821 -26.052 36.862 1.00 89.38 1013 TRP A N 1
ATOM 8189 C CA . TRP A 1 1013 ? -2.287 -26.046 36.896 1.00 89.38 1013 TRP A CA 1
ATOM 8190 C C . TRP A 1 1013 ? -2.867 -26.816 38.096 1.00 89.38 1013 TRP A C 1
ATOM 8192 O O . TRP A 1 1013 ? -3.859 -26.366 38.671 1.00 89.38 1013 TRP A O 1
ATOM 8202 N N . LEU A 1 1014 ? -2.232 -27.902 38.554 1.00 88.88 1014 LEU A N 1
ATOM 8203 C CA . LEU A 1 1014 ? -2.609 -28.589 39.800 1.00 88.88 1014 LEU A CA 1
ATOM 8204 C C . LEU A 1 1014 ? -2.466 -27.663 41.015 1.00 88.88 1014 LEU A C 1
ATOM 8206 O O . LEU A 1 1014 ? -3.352 -27.628 41.873 1.00 88.88 1014 LEU A O 1
ATOM 8210 N N . ASN A 1 1015 ? -1.398 -26.864 41.063 1.00 82.19 1015 ASN A N 1
ATOM 8211 C CA . ASN A 1 1015 ? -1.186 -25.883 42.125 1.00 82.19 1015 ASN A CA 1
ATOM 8212 C C . ASN A 1 1015 ? -2.265 -24.775 42.104 1.00 82.19 1015 ASN A C 1
ATOM 8214 O O . ASN A 1 1015 ? -2.768 -24.397 43.162 1.00 82.19 1015 ASN A O 1
ATOM 8218 N N . ALA A 1 1016 ? -2.736 -24.339 40.928 1.00 86.31 1016 ALA A N 1
ATOM 8219 C CA . ALA A 1 1016 ? -3.909 -23.460 40.829 1.00 86.31 1016 ALA A CA 1
ATOM 8220 C C . ALA A 1 1016 ? -5.212 -24.131 41.316 1.00 86.31 1016 ALA A C 1
ATOM 8222 O O . ALA A 1 1016 ? -5.998 -23.507 42.036 1.00 86.31 1016 ALA A O 1
ATOM 8223 N N . CYS A 1 1017 ? -5.435 -25.415 41.006 1.00 89.44 1017 CYS A N 1
ATOM 8224 C CA . CYS A 1 1017 ? -6.585 -26.167 41.524 1.00 89.44 1017 CYS A CA 1
ATOM 8225 C C . CYS A 1 1017 ? -6.584 -26.268 43.063 1.00 89.44 1017 CYS A C 1
ATOM 8227 O O . CYS A 1 1017 ? -7.652 -26.205 43.678 1.00 89.44 1017 CYS A O 1
ATOM 8229 N N . VAL A 1 1018 ? -5.408 -26.359 43.700 1.00 86.44 1018 VAL A N 1
ATOM 8230 C CA . VAL A 1 1018 ? -5.255 -26.307 45.167 1.00 86.44 1018 VAL A CA 1
ATOM 8231 C C . VAL A 1 1018 ? -5.765 -24.985 45.741 1.00 86.44 1018 VAL A C 1
ATOM 8233 O O . VAL A 1 1018 ? -6.529 -24.999 46.710 1.00 86.44 1018 VAL A O 1
ATOM 8236 N N . ALA A 1 1019 ? -5.369 -23.844 45.171 1.00 83.31 1019 ALA A N 1
ATOM 8237 C CA . ALA A 1 1019 ? -5.786 -22.537 45.677 1.00 83.31 1019 ALA A CA 1
ATOM 8238 C C . ALA A 1 1019 ? -7.289 -22.287 45.468 1.00 83.31 1019 ALA A C 1
ATOM 8240 O O . ALA A 1 1019 ? -7.974 -21.868 46.405 1.00 83.31 1019 ALA A O 1
ATOM 8241 N N . VAL A 1 1020 ? -7.822 -22.643 44.294 1.00 86.50 1020 VAL A N 1
ATOM 8242 C CA . VAL A 1 1020 ? -9.257 -22.525 43.988 1.00 86.50 1020 VAL A CA 1
ATOM 8243 C C . VAL A 1 1020 ? -10.102 -23.410 44.916 1.00 86.50 1020 VAL A C 1
ATOM 8245 O O . VAL A 1 1020 ? -11.108 -22.943 45.454 1.00 86.50 1020 VAL A O 1
ATOM 8248 N N . GLU A 1 1021 ? -9.701 -24.660 45.190 1.00 87.38 1021 GLU A N 1
ATOM 8249 C CA . GLU A 1 1021 ? -10.445 -25.510 46.134 1.00 87.38 1021 GLU A CA 1
ATOM 8250 C C . GLU A 1 1021 ? -10.383 -24.967 47.572 1.00 87.38 1021 GLU A C 1
ATOM 8252 O O . GLU A 1 1021 ? -11.403 -24.984 48.264 1.00 87.38 1021 GLU A O 1
ATOM 8257 N N . ARG A 1 1022 ? -9.243 -24.411 48.011 1.00 82.12 1022 ARG A N 1
ATOM 8258 C CA . ARG A 1 1022 ? -9.123 -23.748 49.325 1.00 82.12 1022 ARG A CA 1
ATOM 8259 C C . ARG A 1 1022 ? -10.040 -22.525 49.442 1.00 82.12 1022 ARG A C 1
ATOM 8261 O O . ARG A 1 1022 ? -10.720 -22.383 50.458 1.00 82.12 1022 ARG A O 1
ATOM 8268 N N . ALA A 1 1023 ? -10.136 -21.691 48.406 1.00 83.00 1023 ALA A N 1
ATOM 8269 C CA . ALA A 1 1023 ? -11.071 -20.564 48.380 1.00 83.00 1023 ALA A CA 1
ATOM 8270 C C . ALA A 1 1023 ? -12.538 -21.035 48.451 1.00 83.00 1023 ALA A C 1
ATOM 8272 O O . ALA A 1 1023 ? -13.332 -20.497 49.225 1.00 83.00 1023 ALA A O 1
ATOM 8273 N N . ILE A 1 1024 ? -12.892 -22.106 47.729 1.00 83.38 1024 ILE A N 1
ATOM 8274 C CA . ILE A 1 1024 ? -14.225 -22.734 47.795 1.00 83.38 1024 ILE A CA 1
ATOM 8275 C C . ILE A 1 1024 ? -14.500 -23.350 49.180 1.00 83.38 1024 ILE A C 1
ATOM 8277 O O . ILE A 1 1024 ? -15.646 -23.324 49.641 1.00 83.38 1024 ILE A O 1
ATOM 8281 N N . GLN A 1 1025 ? -13.481 -23.883 49.861 1.00 82.56 1025 GLN A N 1
ATOM 8282 C CA . GLN A 1 1025 ? -13.599 -24.408 51.223 1.00 82.56 1025 GLN A CA 1
ATOM 8283 C C . GLN A 1 1025 ? -13.892 -23.294 52.238 1.00 82.56 1025 GLN A C 1
ATOM 8285 O O . GLN A 1 1025 ? -14.803 -23.456 53.047 1.00 82.56 1025 GLN A O 1
ATOM 8290 N N . VAL A 1 1026 ? -13.210 -22.145 52.153 1.00 79.94 1026 VAL A N 1
ATOM 8291 C CA . VAL A 1 1026 ? -13.506 -20.963 52.991 1.00 79.94 1026 VAL A CA 1
ATOM 8292 C C . VAL A 1 1026 ? -14.904 -20.407 52.693 1.00 79.94 1026 VAL A C 1
ATOM 8294 O O . VAL A 1 1026 ? -15.664 -20.127 53.618 1.00 79.94 1026 VAL A O 1
ATOM 8297 N N . LEU A 1 1027 ? -15.294 -20.325 51.415 1.00 79.12 1027 LEU A N 1
ATOM 8298 C CA . LEU A 1 1027 ? -16.620 -19.853 50.994 1.00 79.12 1027 LEU A CA 1
ATOM 8299 C C . LEU A 1 1027 ? -17.755 -20.719 51.567 1.00 79.12 1027 LEU A C 1
ATOM 8301 O O . LEU A 1 1027 ? -18.766 -20.189 52.024 1.00 79.12 1027 LEU A O 1
ATOM 8305 N N . LYS A 1 1028 ? -17.603 -22.051 51.545 1.00 80.44 1028 LYS A N 1
ATOM 8306 C CA . LYS A 1 1028 ? -18.658 -22.998 51.956 1.00 80.44 1028 LYS A CA 1
ATOM 8307 C C . LYS A 1 1028 ? -18.606 -23.395 53.432 1.00 80.44 1028 LYS A C 1
ATOM 8309 O O . LYS A 1 1028 ? -19.623 -23.860 53.951 1.00 80.44 1028 LYS A O 1
ATOM 8314 N N . GLY A 1 1029 ? -17.464 -23.234 54.100 1.00 76.06 1029 GLY A N 1
ATOM 8315 C CA . GLY A 1 1029 ? -17.269 -23.595 55.504 1.00 76.06 1029 GLY A CA 1
ATOM 8316 C C . GLY A 1 1029 ? -17.743 -25.021 55.805 1.00 76.06 1029 GLY A C 1
ATOM 8317 O O . GLY A 1 1029 ? -17.391 -25.973 55.108 1.00 76.06 1029 GLY A O 1
ATOM 8318 N N . VAL A 1 1030 ? -18.617 -25.162 56.805 1.00 74.94 1030 VAL A N 1
ATOM 8319 C CA . VAL A 1 1030 ? -19.201 -26.451 57.232 1.00 74.94 1030 VAL A CA 1
ATOM 8320 C C . VAL A 1 1030 ? -19.984 -27.159 56.107 1.00 74.94 1030 VAL A C 1
ATOM 8322 O O . VAL A 1 1030 ? -20.071 -28.383 56.099 1.00 74.94 1030 VAL A O 1
ATOM 8325 N N . LYS A 1 1031 ? -20.497 -26.433 55.100 1.00 80.44 1031 LYS A N 1
ATOM 8326 C CA . LYS A 1 1031 ? -21.220 -27.012 53.946 1.00 80.44 1031 LYS A CA 1
ATOM 8327 C C . LYS A 1 1031 ? -20.288 -27.581 52.854 1.00 80.44 1031 LYS A C 1
ATOM 8329 O O . LYS A 1 1031 ? -20.750 -27.926 51.763 1.00 80.44 1031 LYS A O 1
ATOM 8334 N N . PHE A 1 1032 ? -18.977 -27.671 53.092 1.00 84.56 1032 PHE A N 1
ATOM 8335 C CA . PHE A 1 1032 ? -18.014 -28.200 52.123 1.00 84.56 1032 PHE A CA 1
ATOM 8336 C C . PHE A 1 1032 ? -18.042 -29.742 52.037 1.00 84.56 1032 PHE A C 1
ATOM 8338 O O . PHE A 1 1032 ? -17.524 -30.454 52.897 1.00 84.56 1032 PHE A O 1
ATOM 8345 N N . ASN A 1 1033 ? -18.619 -30.279 50.956 1.00 86.50 1033 ASN A N 1
ATOM 8346 C CA . ASN A 1 1033 ? -18.705 -31.725 50.727 1.00 86.50 1033 ASN A CA 1
ATOM 8347 C C . ASN A 1 1033 ? -17.360 -32.319 50.251 1.00 86.50 1033 ASN A C 1
ATOM 8349 O O . ASN A 1 1033 ? -17.048 -32.325 49.057 1.00 86.50 1033 ASN A O 1
ATOM 8353 N N . GLN A 1 1034 ? -16.610 -32.883 51.201 1.00 85.31 1034 GLN A N 1
ATOM 8354 C CA . GLN A 1 1034 ? -15.304 -33.515 50.977 1.00 85.31 1034 GLN A CA 1
ATOM 8355 C C . GLN A 1 1034 ? -15.362 -34.696 49.987 1.00 85.31 1034 GLN A C 1
ATOM 8357 O O . GLN A 1 1034 ? -14.494 -34.815 49.124 1.00 85.31 1034 GLN A O 1
ATOM 8362 N N . LYS A 1 1035 ? -16.409 -35.543 50.039 1.00 86.44 1035 LYS A N 1
ATOM 8363 C CA . LYS A 1 1035 ? -16.579 -36.669 49.095 1.00 86.44 1035 LYS A CA 1
ATOM 8364 C C . LYS A 1 1035 ? -16.697 -36.171 47.649 1.00 86.44 1035 LYS A C 1
ATOM 8366 O O . LYS A 1 1035 ? -16.081 -36.754 46.757 1.00 86.44 1035 LYS A O 1
ATOM 8371 N N . LYS A 1 1036 ? -17.438 -35.079 47.419 1.00 85.44 1036 LYS A N 1
ATOM 8372 C CA . LYS A 1 1036 ? -17.617 -34.500 46.079 1.00 85.44 1036 LYS A CA 1
ATOM 8373 C C . LYS A 1 1036 ? -16.346 -33.816 45.565 1.00 85.44 1036 LYS A C 1
ATOM 8375 O O . LYS A 1 1036 ? -16.014 -34.016 44.400 1.00 85.44 1036 LYS A O 1
ATOM 8380 N N . SER A 1 1037 ? -15.594 -33.079 46.396 1.00 89.19 1037 SER A N 1
ATOM 8381 C CA . SER A 1 1037 ? -14.313 -32.504 45.932 1.00 89.19 1037 SER A CA 1
ATOM 8382 C C . SER A 1 1037 ? -13.274 -33.594 45.636 1.00 89.19 1037 SER A C 1
ATOM 8384 O O . SER A 1 1037 ? -12.603 -33.540 44.608 1.00 89.19 1037 SER A O 1
ATOM 8386 N N . LYS A 1 1038 ? -13.251 -34.674 46.430 1.00 89.19 1038 LYS A N 1
ATOM 8387 C CA . LYS A 1 1038 ? -12.434 -35.872 46.178 1.00 89.19 1038 LYS A CA 1
ATOM 8388 C C . LYS A 1 1038 ? -12.748 -36.570 44.843 1.00 89.19 1038 LYS A C 1
ATOM 8390 O O . LYS A 1 1038 ? -11.836 -37.099 44.209 1.00 89.19 1038 LYS A O 1
ATOM 8395 N N . GLN A 1 1039 ? -14.010 -36.581 44.404 1.00 88.69 1039 GLN A N 1
ATOM 8396 C CA . GLN A 1 1039 ? -14.393 -37.080 43.074 1.00 88.69 1039 GLN A CA 1
ATOM 8397 C C . GLN A 1 1039 ? -13.957 -36.123 41.957 1.00 88.69 1039 GLN A C 1
ATOM 8399 O O . GLN A 1 1039 ? -13.357 -36.573 40.984 1.00 88.69 1039 GLN A O 1
ATOM 8404 N N . ILE A 1 1040 ? -14.212 -34.819 42.109 1.00 87.75 1040 ILE A N 1
ATOM 8405 C CA . ILE A 1 1040 ? -13.840 -33.791 41.121 1.00 87.75 1040 ILE A CA 1
ATOM 8406 C C . ILE A 1 1040 ? -12.325 -33.790 40.873 1.00 87.75 1040 ILE A C 1
ATOM 8408 O O . ILE A 1 1040 ? -11.902 -33.773 39.719 1.00 87.75 1040 ILE A O 1
ATOM 8412 N N . ALA A 1 1041 ? -11.514 -33.907 41.929 1.00 91.31 1041 ALA A N 1
ATOM 8413 C CA . ALA A 1 1041 ? -10.060 -33.945 41.803 1.00 91.31 1041 ALA A CA 1
ATOM 8414 C C . ALA A 1 1041 ? -9.565 -35.099 40.921 1.00 91.31 1041 ALA A C 1
ATOM 8416 O O . ALA A 1 1041 ? -8.709 -34.889 40.067 1.00 91.31 1041 ALA A O 1
ATOM 8417 N N . ARG A 1 1042 ? -10.148 -36.298 41.058 1.00 88.69 1042 ARG A N 1
ATOM 8418 C CA . ARG A 1 1042 ? -9.797 -37.463 40.224 1.00 88.69 1042 ARG A CA 1
ATOM 8419 C C . ARG A 1 1042 ? -10.094 -37.238 38.739 1.00 88.69 1042 ARG A C 1
ATOM 8421 O O . ARG A 1 1042 ? -9.284 -37.630 37.908 1.00 88.69 1042 ARG A O 1
ATOM 8428 N N . TRP A 1 1043 ? -11.216 -36.593 38.415 1.00 92.00 1043 TRP A N 1
ATOM 8429 C CA . TRP A 1 1043 ? -11.558 -36.240 37.033 1.00 92.00 1043 TRP A CA 1
ATOM 8430 C C . TRP A 1 1043 ? -10.607 -35.187 36.458 1.00 92.00 1043 TRP A C 1
ATOM 8432 O O . TRP A 1 1043 ? -10.095 -35.365 35.357 1.00 92.00 1043 TRP A O 1
ATOM 8442 N N . ILE A 1 1044 ? -10.321 -34.121 37.213 1.00 90.06 1044 ILE A N 1
ATOM 8443 C CA . ILE A 1 1044 ? -9.416 -33.052 36.765 1.00 90.06 1044 ILE A CA 1
ATOM 8444 C C . ILE A 1 1044 ? -7.993 -33.584 36.547 1.00 90.06 1044 ILE A C 1
ATOM 8446 O O . ILE A 1 1044 ? -7.384 -33.255 35.536 1.00 90.06 1044 ILE A O 1
ATOM 8450 N N . ILE A 1 1045 ? -7.495 -34.470 37.415 1.00 91.25 1045 ILE A N 1
ATOM 8451 C CA . ILE A 1 1045 ? -6.174 -35.108 37.266 1.00 91.25 1045 ILE A CA 1
ATOM 8452 C C . ILE A 1 1045 ? -6.059 -35.946 35.978 1.00 91.25 1045 ILE A C 1
ATOM 8454 O O . ILE A 1 1045 ? -4.970 -36.031 35.417 1.00 91.25 1045 ILE A O 1
ATOM 8458 N N . PHE A 1 1046 ? -7.153 -36.537 35.487 1.00 88.31 1046 PHE A N 1
ATOM 8459 C CA . PHE A 1 1046 ? -7.152 -37.302 34.234 1.00 88.31 1046 PHE A CA 1
ATOM 8460 C C . PHE A 1 1046 ? -7.322 -36.416 32.987 1.00 88.31 1046 PHE A C 1
ATOM 8462 O O . PHE A 1 1046 ? -6.682 -36.651 31.967 1.00 88.31 1046 PHE A O 1
ATOM 8469 N N . ILE A 1 1047 ? -8.167 -35.383 33.065 1.00 90.44 1047 ILE A N 1
ATOM 8470 C CA . ILE A 1 1047 ? -8.475 -34.497 31.929 1.00 90.44 1047 ILE A CA 1
ATOM 8471 C C . ILE A 1 1047 ? -7.346 -33.484 31.671 1.00 90.44 1047 ILE A C 1
ATOM 8473 O O . ILE A 1 1047 ? -7.015 -33.211 30.520 1.00 90.44 1047 ILE A O 1
ATOM 8477 N N . LEU A 1 1048 ? -6.738 -32.932 32.726 1.00 91.38 1048 LEU A N 1
ATOM 8478 C CA . LEU A 1 1048 ? -5.759 -31.845 32.626 1.00 91.38 1048 LEU A CA 1
ATOM 8479 C C . LEU A 1 1048 ? -4.545 -32.180 31.725 1.00 91.38 1048 LEU A C 1
ATOM 8481 O O . LEU A 1 1048 ? -4.230 -31.350 30.868 1.00 91.38 1048 LEU A O 1
ATOM 8485 N N . PRO A 1 1049 ? -3.907 -33.369 31.814 1.00 91.25 1049 PRO A N 1
ATOM 8486 C CA . PRO A 1 1049 ? -2.819 -33.735 30.907 1.00 91.25 1049 PRO A CA 1
ATOM 8487 C C . PRO A 1 1049 ? -3.251 -33.835 29.440 1.00 91.25 1049 PRO A C 1
ATOM 8489 O O . PRO A 1 1049 ? -2.481 -33.462 28.563 1.00 91.25 1049 PRO A O 1
ATOM 8492 N N . LEU A 1 1050 ? -4.477 -34.289 29.154 1.00 89.81 1050 LEU A N 1
ATOM 8493 C CA . LEU A 1 1050 ? -4.989 -34.401 27.781 1.00 89.81 1050 LEU A CA 1
ATOM 8494 C C . LEU A 1 1050 ? -5.195 -33.016 27.148 1.00 89.81 1050 LEU A C 1
ATOM 8496 O O . LEU A 1 1050 ? -4.807 -32.798 26.001 1.00 89.81 1050 LEU A O 1
ATOM 8500 N N . CYS A 1 1051 ? -5.730 -32.057 27.909 1.00 89.06 1051 CYS A N 1
ATOM 8501 C CA . CYS A 1 1051 ? -5.890 -30.675 27.447 1.00 89.06 1051 CYS A CA 1
ATOM 8502 C C . CYS A 1 1051 ? -4.544 -29.976 27.184 1.00 89.06 1051 CYS A C 1
ATOM 8504 O O . CYS A 1 1051 ? -4.434 -29.203 26.236 1.00 89.06 1051 CYS A O 1
ATOM 8506 N N . ILE A 1 1052 ? -3.521 -30.248 28.003 1.00 91.31 1052 ILE A N 1
ATOM 8507 C CA . ILE A 1 1052 ? -2.167 -29.693 27.825 1.00 91.31 1052 ILE A CA 1
ATOM 8508 C C . ILE A 1 1052 ? -1.422 -30.395 26.677 1.00 91.31 1052 ILE A C 1
ATOM 8510 O O . ILE A 1 1052 ? -0.675 -29.757 25.941 1.00 91.31 1052 ILE A O 1
ATOM 8514 N N . LEU A 1 1053 ? -1.642 -31.697 26.474 1.00 88.06 1053 LEU A N 1
ATOM 8515 C CA . LEU A 1 1053 ? -1.091 -32.409 25.322 1.00 88.06 1053 LEU A CA 1
ATOM 8516 C C . LEU A 1 1053 ? -1.641 -31.839 24.005 1.00 88.06 1053 LEU A C 1
ATOM 8518 O O . LEU A 1 1053 ? -0.881 -31.695 23.052 1.00 88.06 1053 LEU A O 1
ATOM 8522 N N . PHE A 1 1054 ? -2.924 -31.454 23.967 1.00 87.56 1054 PHE A N 1
ATOM 8523 C CA . PHE A 1 1054 ? -3.556 -30.867 22.782 1.00 87.56 1054 PHE A CA 1
ATOM 8524 C C . PHE A 1 1054 ? -2.911 -29.539 22.342 1.00 87.56 1054 PHE A C 1
ATOM 8526 O O . PHE A 1 1054 ? -2.629 -29.370 21.158 1.00 87.56 1054 PHE A O 1
ATOM 8533 N N . SER A 1 1055 ? -2.603 -28.618 23.265 1.00 87.56 1055 SER A N 1
ATOM 8534 C CA . SER A 1 1055 ? -1.908 -27.361 22.920 1.00 87.56 1055 SER A CA 1
ATOM 8535 C C . SER A 1 1055 ? -0.450 -27.578 22.484 1.00 87.56 1055 SER A C 1
ATOM 8537 O O . SER A 1 1055 ? 0.094 -26.800 21.695 1.00 87.56 1055 SER A O 1
ATOM 8539 N N . LEU A 1 1056 ? 0.179 -28.667 22.937 1.00 84.94 1056 LEU A N 1
ATOM 8540 C CA . LEU A 1 1056 ? 1.546 -29.051 22.575 1.00 84.94 1056 LEU A CA 1
ATOM 8541 C C . LEU A 1 1056 ? 1.662 -29.868 21.274 1.00 84.94 1056 LEU A C 1
ATOM 8543 O O . LEU A 1 1056 ? 2.786 -30.102 20.835 1.00 84.94 1056 LEU A O 1
ATOM 8547 N N . LEU A 1 1057 ? 0.556 -30.246 20.611 1.00 83.88 1057 LEU A N 1
ATOM 8548 C CA . LEU A 1 1057 ? 0.570 -31.053 19.371 1.00 83.88 1057 LEU A CA 1
ATOM 8549 C C . LEU A 1 1057 ? 1.395 -30.448 18.222 1.00 83.88 1057 LEU A C 1
ATOM 8551 O O . LEU A 1 1057 ? 1.821 -31.177 17.329 1.00 83.88 1057 LEU A O 1
ATOM 8555 N N . HIS A 1 1058 ? 1.638 -29.137 18.241 1.00 82.19 1058 HIS A N 1
ATOM 8556 C CA . HIS A 1 1058 ? 2.449 -28.459 17.234 1.00 82.19 1058 HIS A CA 1
ATOM 8557 C C . HIS A 1 1058 ? 3.967 -28.658 17.428 1.00 82.19 1058 HIS A C 1
ATOM 8559 O O . HIS A 1 1058 ? 4.697 -28.686 16.441 1.00 82.19 1058 HIS A O 1
ATOM 8565 N N . GLU A 1 1059 ? 4.474 -28.843 18.657 1.00 77.06 1059 GLU A N 1
ATOM 8566 C CA . GLU A 1 1059 ? 5.928 -28.955 18.882 1.00 77.06 1059 GLU A CA 1
ATOM 8567 C C . GLU A 1 1059 ? 6.565 -30.186 18.194 1.00 77.06 1059 GLU A C 1
ATOM 8569 O O . GLU A 1 1059 ? 7.618 -30.017 17.578 1.00 77.06 1059 GLU A O 1
ATOM 8574 N N . PRO A 1 1060 ? 5.971 -31.402 18.224 1.00 80.44 1060 PRO A N 1
ATOM 8575 C CA . PRO A 1 1060 ? 6.516 -32.570 17.522 1.00 80.44 1060 PRO A CA 1
ATOM 8576 C C . PRO A 1 1060 ? 6.589 -32.420 15.996 1.00 80.44 1060 PRO A C 1
ATOM 8578 O O . PRO A 1 1060 ? 7.444 -33.038 15.368 1.00 80.44 1060 PRO A O 1
ATOM 8581 N N . LEU A 1 1061 ? 5.699 -31.618 15.399 1.00 77.69 1061 LEU A N 1
ATOM 8582 C CA . LEU A 1 1061 ? 5.574 -31.458 13.943 1.00 77.69 1061 LEU A CA 1
ATOM 8583 C C . LEU A 1 1061 ? 6.627 -30.512 13.345 1.00 77.69 1061 LEU A C 1
ATOM 8585 O O . LEU A 1 1061 ? 6.884 -30.568 12.146 1.00 77.69 1061 LEU A O 1
ATOM 8589 N N . HIS A 1 1062 ? 7.244 -29.667 14.173 1.00 72.50 1062 HIS A N 1
ATOM 8590 C CA . HIS A 1 1062 ? 8.210 -28.642 13.759 1.00 72.50 1062 HIS A CA 1
ATOM 8591 C C . HIS A 1 1062 ? 9.640 -28.907 14.259 1.00 72.50 1062 HIS A C 1
ATOM 8593 O O . HIS A 1 1062 ? 10.477 -28.003 14.242 1.00 72.50 1062 HIS A O 1
ATOM 8599 N N . ARG A 1 1063 ? 9.921 -30.138 14.708 1.00 72.62 1063 ARG A N 1
ATOM 8600 C CA . ARG A 1 1063 ? 11.238 -30.599 15.174 1.00 72.62 1063 ARG A CA 1
ATOM 8601 C C . ARG A 1 1063 ? 11.914 -31.454 14.109 1.00 72.62 1063 ARG A C 1
ATOM 8603 O O . ARG A 1 1063 ? 11.466 -32.556 13.798 1.00 72.62 1063 ARG A O 1
ATOM 8610 N N . GLU A 1 1064 ? 13.023 -30.954 13.580 1.00 65.50 1064 GLU A N 1
ATOM 8611 C CA . GLU A 1 1064 ? 13.832 -31.624 12.564 1.00 65.50 1064 GLU A CA 1
ATOM 8612 C C . GLU A 1 1064 ? 15.229 -31.917 13.116 1.00 65.50 1064 GLU A C 1
ATOM 8614 O O . GLU A 1 1064 ? 15.769 -31.145 13.909 1.00 65.50 1064 GLU A O 1
ATOM 8619 N N . MET A 1 1065 ? 15.846 -33.023 12.686 1.00 65.75 1065 MET A N 1
ATOM 8620 C CA . MET A 1 1065 ? 17.260 -33.249 12.984 1.00 65.75 1065 MET A CA 1
ATOM 8621 C C . MET A 1 1065 ? 18.133 -32.658 11.884 1.00 65.75 1065 MET A C 1
ATOM 8623 O O . MET A 1 1065 ? 17.986 -33.012 10.715 1.00 65.75 1065 MET A O 1
ATOM 8627 N N . PHE A 1 1066 ? 19.064 -31.789 12.268 1.00 60.91 1066 PHE A N 1
ATOM 8628 C CA . PHE A 1 1066 ? 20.080 -31.250 11.377 1.00 60.91 1066 PHE A CA 1
ATOM 8629 C C . PHE A 1 1066 ? 21.379 -32.053 11.510 1.00 60.91 1066 PHE A C 1
ATOM 8631 O O . PHE A 1 1066 ? 21.889 -32.247 12.614 1.00 60.91 1066 PHE A O 1
ATOM 8638 N N . THR A 1 1067 ? 21.917 -32.509 10.380 1.00 55.81 1067 THR A N 1
ATOM 8639 C CA . THR A 1 1067 ? 23.158 -33.290 10.300 1.00 55.81 1067 THR A CA 1
ATOM 8640 C C . THR A 1 1067 ? 24.234 -32.523 9.547 1.00 55.81 1067 THR A C 1
ATOM 8642 O O . THR A 1 1067 ? 23.944 -31.937 8.504 1.00 55.81 1067 THR A O 1
ATOM 8645 N N . TYR A 1 1068 ? 25.476 -32.581 10.022 1.00 49.53 1068 TYR A N 1
ATOM 8646 C CA . TYR A 1 1068 ? 26.639 -32.069 9.294 1.00 49.53 1068 TYR A CA 1
ATOM 8647 C C . TYR A 1 1068 ? 27.855 -32.984 9.477 1.00 49.53 1068 TYR A C 1
ATOM 8649 O O . TYR A 1 1068 ? 27.928 -33.770 10.427 1.00 49.53 1068 TYR A O 1
ATOM 8657 N N . GLU A 1 1069 ? 28.804 -32.888 8.550 1.00 44.88 1069 GLU A N 1
ATOM 8658 C CA . GLU A 1 1069 ? 30.014 -33.711 8.518 1.00 44.88 1069 GLU A CA 1
ATOM 8659 C C . GLU A 1 1069 ? 31.253 -32.848 8.772 1.00 44.88 1069 GLU A C 1
ATOM 8661 O O . GLU A 1 1069 ? 31.285 -31.669 8.416 1.00 44.88 1069 GLU A O 1
ATOM 8666 N N . THR A 1 1070 ? 32.264 -33.432 9.412 1.00 41.12 1070 THR A N 1
ATOM 8667 C CA . THR A 1 1070 ? 33.553 -32.785 9.685 1.00 41.12 1070 THR A CA 1
ATOM 8668 C C . THR A 1 1070 ? 34.700 -33.732 9.379 1.00 41.12 1070 THR A C 1
ATOM 8670 O O . THR A 1 1070 ? 34.830 -34.778 10.022 1.00 41.12 1070 THR A O 1
ATOM 8673 N N . GLU A 1 1071 ? 35.537 -33.364 8.415 1.00 37.69 1071 GLU A N 1
ATOM 8674 C CA . GLU A 1 1071 ? 36.782 -34.068 8.111 1.00 37.69 1071 GLU A CA 1
ATOM 8675 C C . GLU A 1 1071 ? 37.869 -33.729 9.135 1.00 37.69 1071 GLU A C 1
ATOM 8677 O O . GLU A 1 1071 ? 37.942 -32.613 9.658 1.00 37.69 1071 GLU A O 1
ATOM 8682 N N . ILE A 1 1072 ? 38.694 -34.726 9.452 1.00 41.50 1072 ILE A N 1
ATOM 8683 C CA . ILE A 1 1072 ? 39.872 -34.585 10.303 1.00 41.50 1072 ILE A CA 1
ATOM 8684 C C . ILE A 1 1072 ? 41.000 -35.370 9.641 1.00 41.50 1072 ILE A C 1
ATOM 8686 O O . ILE A 1 1072 ? 41.006 -36.602 9.680 1.00 41.50 1072 ILE A O 1
ATOM 8690 N N . ASP A 1 1073 ? 41.950 -34.647 9.058 1.00 33.34 1073 ASP A N 1
ATOM 8691 C CA . ASP A 1 1073 ? 43.158 -35.229 8.481 1.00 33.34 1073 ASP A CA 1
ATOM 8692 C C . ASP A 1 1073 ? 44.191 -35.529 9.570 1.00 33.34 1073 ASP A C 1
ATOM 8694 O O . ASP A 1 1073 ? 44.376 -34.762 10.523 1.00 33.34 1073 ASP A O 1
ATOM 8698 N N . LYS A 1 1074 ? 44.914 -36.640 9.408 1.00 38.84 1074 LYS A N 1
ATOM 8699 C CA . LYS A 1 1074 ? 46.125 -36.941 10.177 1.00 38.84 1074 LYS A CA 1
ATOM 8700 C C . LYS A 1 1074 ? 47.287 -37.198 9.230 1.00 38.84 1074 LYS A C 1
ATOM 8702 O O . LYS A 1 1074 ? 47.206 -38.063 8.368 1.00 38.84 1074 LYS A O 1
ATOM 8707 N N . ILE A 1 1075 ? 48.379 -36.470 9.444 1.00 33.72 1075 ILE A N 1
ATOM 8708 C CA . ILE A 1 1075 ? 49.616 -36.606 8.675 1.00 33.72 1075 ILE A CA 1
ATOM 8709 C C . ILE A 1 1075 ? 50.599 -37.464 9.479 1.00 33.72 1075 ILE A C 1
ATOM 8711 O O . ILE A 1 1075 ? 50.948 -37.106 10.603 1.00 33.72 1075 ILE A O 1
ATOM 8715 N N . ASN A 1 1076 ? 51.073 -38.560 8.885 1.00 39.22 1076 ASN A N 1
ATOM 8716 C CA . ASN A 1 1076 ? 52.301 -39.244 9.295 1.00 39.22 1076 ASN A CA 1
ATOM 8717 C C . ASN A 1 1076 ? 53.428 -38.830 8.336 1.00 39.22 1076 ASN A C 1
ATOM 8719 O O . ASN A 1 1076 ? 53.195 -38.715 7.135 1.00 39.22 1076 ASN A O 1
ATOM 8723 N N . ILE A 1 1077 ? 54.641 -38.609 8.853 1.00 34.44 1077 ILE A N 1
ATOM 8724 C CA . ILE A 1 1077 ? 55.784 -38.119 8.065 1.00 34.44 1077 ILE A CA 1
ATOM 8725 C C . ILE A 1 1077 ? 56.955 -39.102 8.173 1.00 34.44 1077 ILE A C 1
ATOM 8727 O O . ILE A 1 1077 ? 57.447 -39.366 9.270 1.00 34.44 1077 ILE A O 1
ATOM 8731 N N . SER A 1 1078 ? 57.441 -39.582 7.028 1.00 33.25 1078 SER A N 1
ATOM 8732 C CA . SER A 1 1078 ? 58.741 -40.249 6.866 1.00 33.25 1078 SER A CA 1
ATOM 8733 C C . SER A 1 1078 ? 59.747 -39.296 6.205 1.00 33.25 1078 SER A C 1
ATOM 8735 O O . SER A 1 1078 ? 59.365 -38.456 5.393 1.00 33.25 1078 SER A O 1
ATOM 8737 N N . LYS A 1 1079 ? 61.030 -39.387 6.577 1.00 30.83 1079 LYS A N 1
ATOM 8738 C CA . LYS A 1 1079 ? 62.070 -38.416 6.186 1.00 30.83 1079 LYS A CA 1
ATOM 8739 C C . LYS A 1 1079 ? 62.623 -38.621 4.768 1.00 30.83 1079 LYS A C 1
ATOM 8741 O O . LYS A 1 1079 ? 62.721 -39.743 4.286 1.00 30.83 1079 LYS A O 1
ATOM 8746 N N . THR A 1 1080 ? 63.076 -37.517 4.179 1.00 40.56 1080 THR A N 1
ATOM 8747 C CA . THR A 1 1080 ? 63.949 -37.420 2.993 1.00 40.56 1080 THR A CA 1
ATOM 8748 C C . THR A 1 1080 ? 65.432 -37.411 3.372 1.00 40.56 1080 THR A C 1
ATOM 8750 O O . THR A 1 1080 ? 65.767 -36.829 4.405 1.00 40.56 1080 THR A O 1
ATOM 8753 N N . GLU A 1 1081 ? 66.326 -37.875 2.491 1.00 28.33 1081 GLU A N 1
ATOM 8754 C CA . GLU A 1 1081 ? 67.772 -37.618 2.608 1.00 28.33 1081 GLU A CA 1
ATOM 8755 C C . GLU A 1 1081 ? 68.471 -37.409 1.239 1.00 28.33 1081 GLU A C 1
ATOM 8757 O O . GLU A 1 1081 ? 68.223 -38.139 0.288 1.00 28.33 1081 GLU A O 1
ATOM 8762 N N . GLN A 1 1082 ? 69.269 -36.331 1.187 1.00 29.23 1082 GLN A N 1
ATOM 8763 C CA . GLN A 1 1082 ? 70.476 -35.982 0.397 1.00 29.23 1082 GLN A CA 1
ATOM 8764 C C . GLN A 1 1082 ? 70.846 -36.692 -0.934 1.00 29.23 1082 GLN A C 1
ATOM 8766 O O . GLN A 1 1082 ? 70.863 -37.914 -1.010 1.00 29.23 1082 GLN A O 1
ATOM 8771 N N . ILE A 1 1083 ? 71.378 -35.920 -1.907 1.00 27.39 1083 ILE A N 1
ATOM 8772 C CA . ILE A 1 1083 ? 72.824 -35.865 -2.287 1.00 27.39 1083 ILE A CA 1
ATOM 8773 C C . ILE A 1 1083 ? 73.069 -34.766 -3.366 1.00 27.39 1083 ILE A C 1
ATOM 8775 O O . ILE A 1 1083 ? 72.130 -34.095 -3.792 1.00 27.39 1083 ILE A O 1
ATOM 8779 N N . GLU A 1 1084 ? 74.336 -34.472 -3.688 1.00 28.66 1084 GLU A N 1
ATOM 8780 C CA . GLU A 1 1084 ? 74.835 -33.271 -4.388 1.00 28.66 1084 GLU A CA 1
ATOM 8781 C C . GLU A 1 1084 ? 75.151 -33.426 -5.905 1.00 28.66 1084 GLU A C 1
ATOM 8783 O O . GLU A 1 1084 ? 75.261 -34.536 -6.414 1.00 28.66 1084 GLU A O 1
ATOM 8788 N N . LYS A 1 1085 ? 75.503 -32.272 -6.515 1.00 30.25 1085 LYS A N 1
ATOM 8789 C CA . LYS A 1 1085 ? 76.475 -32.012 -7.615 1.00 30.25 1085 LYS A CA 1
ATOM 8790 C C . LYS A 1 1085 ? 76.052 -31.957 -9.106 1.00 30.25 1085 LYS A C 1
ATOM 8792 O O . LYS A 1 1085 ? 75.372 -32.815 -9.643 1.00 30.25 1085 LYS A O 1
ATOM 8797 N N . GLU A 1 1086 ? 76.636 -30.915 -9.719 1.00 30.00 1086 GLU A N 1
ATOM 8798 C CA . GLU A 1 1086 ? 77.145 -30.722 -11.094 1.00 30.00 1086 GLU A CA 1
ATOM 8799 C C . GLU A 1 1086 ? 76.237 -30.494 -12.336 1.00 30.00 1086 GLU A C 1
ATOM 8801 O O . GLU A 1 1086 ? 75.443 -31.320 -12.761 1.00 30.00 1086 GLU A O 1
ATOM 8806 N N . THR A 1 1087 ? 76.509 -29.330 -12.954 1.00 33.47 1087 THR A N 1
ATOM 8807 C CA . THR A 1 1087 ? 76.523 -28.965 -14.392 1.00 33.47 1087 THR A CA 1
ATOM 8808 C C . THR A 1 1087 ? 75.292 -29.078 -15.310 1.00 33.47 1087 THR A C 1
ATOM 8810 O O . THR A 1 1087 ? 74.954 -30.142 -15.806 1.00 33.47 1087 THR A O 1
ATOM 8813 N N . ASP A 1 1088 ? 74.869 -27.877 -15.733 1.00 31.19 1088 ASP A N 1
ATOM 8814 C CA . ASP A 1 1088 ? 74.484 -27.444 -17.095 1.00 31.19 1088 ASP A CA 1
ATOM 8815 C C . ASP A 1 1088 ? 73.121 -27.860 -17.714 1.00 31.19 1088 ASP A C 1
ATOM 8817 O O . ASP A 1 1088 ? 72.557 -28.916 -17.466 1.00 31.19 1088 ASP A O 1
ATOM 8821 N N . LYS A 1 1089 ? 72.601 -26.918 -18.516 1.00 35.22 1089 LYS A N 1
ATOM 8822 C CA . LYS A 1 1089 ? 71.477 -26.934 -19.482 1.00 35.22 1089 LYS A CA 1
ATOM 8823 C C . LYS A 1 1089 ? 70.348 -27.977 -19.367 1.00 35.22 1089 LYS A C 1
ATOM 8825 O O . LYS A 1 1089 ? 70.462 -29.112 -19.805 1.00 35.22 1089 LYS A O 1
ATOM 8830 N N . SER A 1 1090 ? 69.176 -27.439 -19.010 1.00 35.66 1090 SER A N 1
ATOM 8831 C CA . SER A 1 1090 ? 67.874 -27.668 -19.669 1.00 35.66 1090 SER A CA 1
ATOM 8832 C C . SER A 1 1090 ? 67.500 -29.095 -20.099 1.00 35.66 1090 SER A C 1
ATOM 8834 O O . SER A 1 1090 ? 67.773 -29.478 -21.232 1.00 35.66 1090 SER A O 1
ATOM 8836 N N . GLU A 1 1091 ? 66.666 -29.764 -19.295 1.00 30.27 1091 GLU A N 1
ATOM 8837 C CA . GLU A 1 1091 ? 65.302 -30.105 -19.739 1.00 30.27 1091 GLU A CA 1
ATOM 8838 C C . GLU A 1 1091 ? 64.379 -30.469 -18.556 1.00 30.27 1091 GLU A C 1
ATOM 8840 O O . GLU A 1 1091 ? 64.667 -30.141 -17.402 1.00 30.27 1091 GLU A O 1
ATOM 8845 N N . GLU A 1 1092 ? 63.200 -31.022 -18.838 1.00 38.03 1092 GLU A N 1
ATOM 8846 C CA . GLU A 1 1092 ? 62.115 -31.188 -17.872 1.00 38.03 1092 GLU A CA 1
ATOM 8847 C C . GLU A 1 1092 ? 62.238 -32.465 -17.023 1.00 38.03 1092 GLU A C 1
ATOM 8849 O O . GLU A 1 1092 ? 62.362 -33.553 -17.576 1.00 38.03 1092 GLU A O 1
ATOM 8854 N N . ASN A 1 1093 ? 62.081 -32.354 -15.693 1.00 33.28 1093 ASN A N 1
ATOM 8855 C CA . ASN A 1 1093 ? 61.106 -33.113 -14.876 1.00 33.28 1093 ASN A CA 1
ATOM 8856 C C . ASN A 1 1093 ? 61.345 -32.955 -13.361 1.00 33.28 1093 ASN A C 1
ATOM 8858 O O . ASN A 1 1093 ? 62.466 -32.731 -12.910 1.00 33.28 1093 ASN A O 1
ATOM 8862 N N . LYS A 1 1094 ? 60.286 -33.140 -12.558 1.00 27.80 1094 LYS A N 1
ATOM 8863 C CA . LYS A 1 1094 ? 60.398 -33.505 -11.134 1.00 27.80 1094 LYS A CA 1
ATOM 8864 C C . LYS A 1 1094 ? 59.200 -34.348 -10.697 1.00 27.80 1094 LYS A C 1
ATOM 8866 O O . LYS A 1 1094 ? 58.056 -33.946 -10.882 1.00 27.80 1094 LYS A O 1
ATOM 8871 N N . THR A 1 1095 ? 59.487 -35.515 -10.133 1.00 28.11 1095 THR A N 1
ATOM 8872 C CA . THR A 1 1095 ? 58.514 -36.489 -9.616 1.00 28.11 1095 THR A CA 1
ATOM 8873 C C . THR A 1 1095 ? 57.929 -36.061 -8.268 1.00 28.11 1095 THR A C 1
ATOM 8875 O O . THR A 1 1095 ? 58.596 -35.373 -7.491 1.00 28.11 1095 THR A O 1
ATOM 8878 N N . SER A 1 1096 ? 56.700 -36.490 -7.971 1.00 26.31 1096 SER A N 1
ATOM 8879 C CA . SER A 1 1096 ? 56.057 -36.291 -6.667 1.00 26.31 1096 SER A CA 1
ATOM 8880 C C . SER A 1 1096 ? 56.626 -37.216 -5.583 1.00 26.31 1096 SER A C 1
ATOM 8882 O O . SER A 1 1096 ? 57.223 -38.254 -5.868 1.00 26.31 1096 SER A O 1
ATOM 8884 N N . ILE A 1 1097 ? 56.421 -36.826 -4.322 1.00 32.91 1097 ILE A N 1
ATOM 8885 C CA . ILE A 1 1097 ? 56.533 -37.699 -3.149 1.00 32.91 1097 ILE A CA 1
ATOM 8886 C C . ILE A 1 1097 ? 55.140 -37.735 -2.524 1.00 32.91 1097 ILE A C 1
ATOM 8888 O O . ILE A 1 1097 ? 54.659 -36.706 -2.047 1.00 32.91 1097 ILE A O 1
ATOM 8892 N N . ASP A 1 1098 ? 54.494 -38.897 -2.540 1.00 30.28 1098 ASP A N 1
ATOM 8893 C CA . ASP A 1 1098 ? 53.108 -39.024 -2.096 1.00 30.28 1098 ASP A CA 1
ATOM 8894 C C . ASP A 1 1098 ? 53.027 -39.195 -0.571 1.00 30.28 1098 ASP A C 1
ATOM 8896 O O . ASP A 1 1098 ? 53.250 -40.278 -0.024 1.00 30.28 1098 ASP A O 1
ATOM 8900 N N . THR A 1 1099 ? 52.659 -38.128 0.140 1.00 35.31 1099 THR A N 1
ATOM 8901 C CA . THR A 1 1099 ? 52.133 -38.241 1.506 1.00 35.31 1099 THR A CA 1
ATOM 8902 C C . THR A 1 1099 ? 50.700 -38.761 1.449 1.00 35.31 1099 THR A C 1
ATOM 8904 O O . THR A 1 1099 ? 49.795 -38.064 0.996 1.00 35.31 1099 THR A O 1
ATOM 8907 N N . ILE A 1 1100 ? 50.473 -39.983 1.933 1.00 37.06 1100 ILE A N 1
ATOM 8908 C CA . ILE A 1 1100 ? 49.130 -40.574 2.011 1.00 37.06 1100 ILE A CA 1
ATOM 8909 C C . ILE A 1 1100 ? 48.356 -39.926 3.169 1.00 37.06 1100 ILE A C 1
ATOM 8911 O O . ILE A 1 1100 ? 48.738 -40.054 4.333 1.00 37.06 1100 ILE A O 1
ATOM 8915 N N . TYR A 1 1101 ? 47.248 -39.258 2.843 1.00 38.44 1101 TYR A N 1
ATOM 8916 C CA . TYR A 1 1101 ? 46.295 -38.707 3.807 1.00 38.44 1101 TYR A CA 1
ATOM 8917 C C . TYR A 1 1101 ? 45.138 -39.695 4.015 1.00 38.44 1101 TYR A C 1
ATOM 8919 O O . TYR A 1 1101 ? 44.354 -39.924 3.096 1.00 38.44 1101 TYR A O 1
ATOM 8927 N N . GLU A 1 1102 ? 44.980 -40.240 5.225 1.00 39.53 1102 GLU A N 1
ATOM 8928 C CA . GLU A 1 1102 ? 43.702 -40.831 5.647 1.00 39.53 1102 GLU A CA 1
ATOM 8929 C C . GLU A 1 1102 ? 42.839 -39.747 6.307 1.00 39.53 1102 GLU A C 1
ATOM 8931 O O . GLU A 1 1102 ? 43.021 -39.413 7.484 1.00 39.53 1102 GLU A O 1
ATOM 8936 N N . SER A 1 1103 ? 41.886 -39.197 5.553 1.00 37.75 1103 SER A N 1
ATOM 8937 C CA . SER A 1 1103 ? 40.847 -38.325 6.100 1.00 37.75 1103 SER A CA 1
ATOM 8938 C C . SER A 1 1103 ? 39.788 -39.167 6.820 1.00 37.75 1103 SER A C 1
ATOM 8940 O O . SER A 1 1103 ? 39.313 -40.184 6.309 1.00 37.75 1103 SER A O 1
ATOM 8942 N N . LYS A 1 1104 ? 39.395 -38.771 8.041 1.00 44.03 1104 LYS A N 1
ATOM 8943 C CA . LYS A 1 1104 ? 38.321 -39.462 8.779 1.00 44.03 1104 LYS A CA 1
ATOM 8944 C C . LYS A 1 1104 ? 37.161 -38.528 9.102 1.00 44.03 1104 LYS A C 1
ATOM 8946 O O . LYS A 1 1104 ? 37.186 -37.786 10.083 1.00 44.03 1104 LYS A O 1
ATOM 8951 N N . THR A 1 1105 ? 36.119 -38.608 8.277 1.00 43.56 1105 THR A N 1
ATOM 8952 C CA . THR A 1 1105 ? 34.837 -37.915 8.462 1.00 43.56 1105 THR A CA 1
ATOM 8953 C C . THR A 1 1105 ? 34.158 -38.317 9.771 1.00 43.56 1105 THR A C 1
ATOM 8955 O O . THR A 1 1105 ? 34.012 -39.505 10.066 1.00 43.56 1105 THR A O 1
ATOM 8958 N N . SER A 1 1106 ? 33.673 -37.333 10.523 1.00 45.16 1106 SER A N 1
ATOM 8959 C CA . SER A 1 1106 ? 32.874 -37.510 11.742 1.00 45.16 1106 SER A CA 1
ATOM 8960 C C . SER A 1 1106 ? 31.512 -36.822 11.600 1.00 45.16 1106 SER A C 1
ATOM 8962 O O . SER A 1 1106 ? 31.420 -35.719 11.056 1.00 45.16 1106 SER A O 1
ATOM 8964 N N . LYS A 1 1107 ? 30.438 -37.491 12.044 1.00 51.62 1107 LYS A N 1
ATOM 8965 C CA . LYS A 1 1107 ? 29.047 -37.072 11.807 1.00 51.62 1107 LYS A CA 1
ATOM 8966 C C . LYS A 1 1107 ? 28.419 -36.478 13.057 1.00 51.62 1107 LYS A C 1
ATOM 8968 O O . LYS A 1 1107 ? 28.276 -37.140 14.077 1.00 51.62 1107 LYS A O 1
ATOM 8973 N N . HIS A 1 1108 ? 28.004 -35.224 12.954 1.00 57.00 1108 HIS A N 1
ATOM 8974 C CA . HIS A 1 1108 ? 27.330 -34.502 14.022 1.00 57.00 1108 HIS A CA 1
ATOM 8975 C C . HIS A 1 1108 ? 25.829 -34.395 13.728 1.00 57.00 1108 HIS A C 1
ATOM 8977 O O . HIS A 1 1108 ? 25.416 -34.227 12.578 1.00 57.00 1108 HIS A O 1
ATOM 8983 N N . VAL A 1 1109 ? 25.007 -34.488 14.777 1.00 60.97 1109 VAL A N 1
ATOM 8984 C CA . VAL A 1 1109 ? 23.539 -34.513 14.690 1.00 60.97 1109 VAL A CA 1
ATOM 8985 C C . VAL A 1 1109 ? 22.950 -33.659 15.814 1.00 60.97 1109 VAL A C 1
ATOM 8987 O O . VAL A 1 1109 ? 23.272 -33.889 16.978 1.00 60.97 1109 VAL A O 1
ATOM 8990 N N . TRP A 1 1110 ? 22.076 -32.711 15.474 1.00 65.19 1110 TRP A N 1
ATOM 8991 C CA . TRP A 1 1110 ? 21.382 -31.818 16.414 1.00 65.19 1110 TRP A CA 1
ATOM 8992 C C . TRP A 1 1110 ? 19.865 -31.831 16.198 1.00 65.19 1110 TRP A C 1
ATOM 8994 O O . TRP A 1 1110 ? 19.403 -32.076 15.085 1.00 65.19 1110 TRP A O 1
ATOM 9004 N N . CYS A 1 1111 ? 19.095 -31.531 17.246 1.00 66.31 1111 CYS A N 1
ATOM 9005 C CA . CYS A 1 1111 ? 17.650 -31.300 17.187 1.00 66.31 1111 CYS A CA 1
ATOM 9006 C C . CYS A 1 1111 ? 17.363 -29.796 17.070 1.00 66.31 1111 CYS A C 1
ATOM 9008 O O . CYS A 1 1111 ? 17.811 -29.043 17.927 1.00 66.31 1111 CYS A O 1
ATOM 9010 N N . VAL A 1 1112 ? 16.620 -29.361 16.046 1.00 62.53 1112 VAL A N 1
ATOM 9011 C CA . VAL A 1 1112 ? 16.334 -27.937 15.782 1.00 62.53 1112 VAL A CA 1
ATOM 9012 C C . VAL A 1 1112 ? 14.837 -27.732 15.529 1.00 62.53 1112 VAL A C 1
ATOM 9014 O O . VAL A 1 1112 ? 14.177 -28.571 14.912 1.00 62.53 1112 VAL A O 1
ATOM 9017 N N . VAL A 1 1113 ? 14.288 -26.605 15.993 1.00 61.25 1113 VAL A N 1
ATOM 9018 C CA . VAL A 1 1113 ? 12.861 -26.254 15.860 1.00 61.25 1113 VAL A CA 1
ATOM 9019 C C . VAL A 1 1113 ? 12.649 -25.190 14.775 1.00 61.25 1113 VAL A C 1
ATOM 9021 O O . VAL A 1 1113 ? 13.367 -24.192 14.738 1.00 61.25 1113 VAL A O 1
ATOM 9024 N N . ARG A 1 1114 ? 11.648 -25.367 13.899 1.00 61.06 1114 ARG A N 1
ATOM 9025 C CA . ARG A 1 1114 ? 11.334 -24.447 12.783 1.00 61.06 1114 ARG A CA 1
ATOM 9026 C C . ARG A 1 1114 ? 9.850 -24.056 12.744 1.00 61.06 1114 ARG A C 1
ATOM 9028 O O . ARG A 1 1114 ? 9.032 -24.745 12.138 1.00 61.06 1114 ARG A O 1
ATOM 9035 N N . TYR A 1 1115 ? 9.507 -22.921 13.357 1.00 58.84 1115 TYR A N 1
ATOM 9036 C CA . TYR A 1 1115 ? 8.151 -22.350 13.344 1.00 58.84 1115 TYR A CA 1
ATOM 9037 C C . TYR A 1 1115 ? 8.011 -21.196 12.345 1.00 58.84 1115 TYR A C 1
ATOM 9039 O O . TYR A 1 1115 ? 8.738 -20.213 12.446 1.00 58.84 1115 TYR A O 1
ATOM 9047 N N . SER A 1 1116 ? 7.021 -21.239 11.448 1.00 59.62 1116 SER A N 1
ATOM 9048 C CA . SER A 1 1116 ? 6.623 -20.026 10.716 1.00 59.62 1116 SER A CA 1
ATOM 9049 C C . SER A 1 1116 ? 6.137 -18.948 11.695 1.00 59.62 1116 SER A C 1
ATOM 9051 O O . SER A 1 1116 ? 5.655 -19.272 12.784 1.00 59.62 1116 SER A O 1
ATOM 9053 N N . SER A 1 1117 ? 6.223 -17.667 11.323 1.00 58.06 1117 SER A N 1
ATOM 9054 C CA . SER A 1 1117 ? 5.921 -16.540 12.224 1.00 58.06 1117 SER A CA 1
ATOM 9055 C C . SER A 1 1117 ? 4.557 -16.670 12.922 1.00 58.06 1117 SER A C 1
ATOM 9057 O O . SER A 1 1117 ? 4.445 -16.422 14.120 1.00 58.06 1117 SER A O 1
ATOM 9059 N N . SER A 1 1118 ? 3.529 -17.144 12.210 1.00 68.88 1118 SER A N 1
ATOM 9060 C CA . SER A 1 1118 ? 2.189 -17.405 12.758 1.00 68.88 1118 SER A CA 1
ATOM 9061 C C . SER A 1 1118 ? 2.179 -18.497 13.838 1.00 68.88 1118 SER A C 1
ATOM 9063 O O . SER A 1 1118 ? 1.527 -18.343 14.870 1.00 68.88 1118 SER A O 1
ATOM 9065 N N . ILE A 1 1119 ? 2.924 -19.587 13.629 1.00 72.25 1119 ILE A N 1
ATOM 9066 C CA . ILE A 1 1119 ? 3.027 -20.712 14.574 1.00 72.25 1119 ILE A CA 1
ATOM 9067 C C . ILE A 1 1119 ? 3.901 -20.324 15.772 1.00 72.25 1119 ILE A C 1
ATOM 9069 O O . ILE A 1 1119 ? 3.630 -20.739 16.899 1.00 72.25 1119 ILE A O 1
ATOM 9073 N N . GLN A 1 1120 ? 4.887 -19.446 15.574 1.00 66.50 1120 GLN A N 1
ATOM 9074 C CA . GLN A 1 1120 ? 5.604 -18.838 16.686 1.00 66.50 1120 GLN A CA 1
ATOM 9075 C C . GLN A 1 1120 ? 4.679 -17.988 17.570 1.00 66.50 1120 GLN A C 1
ATOM 9077 O O . GLN A 1 1120 ? 4.702 -18.164 18.789 1.00 66.50 1120 GLN A O 1
ATOM 9082 N N . TYR A 1 1121 ? 3.859 -17.095 16.999 1.00 70.75 1121 TYR A N 1
ATOM 9083 C CA . TYR A 1 1121 ? 2.901 -16.319 17.798 1.00 70.75 1121 TYR A CA 1
ATOM 9084 C C . TYR A 1 1121 ? 1.950 -17.238 18.579 1.00 70.75 1121 TYR A C 1
ATOM 9086 O O . TYR A 1 1121 ? 1.693 -16.983 19.755 1.00 70.75 1121 TYR A O 1
ATOM 9094 N N . TYR A 1 1122 ? 1.513 -18.353 17.982 1.00 79.75 1122 TYR A N 1
ATOM 9095 C CA . TYR A 1 1122 ? 0.749 -19.383 18.689 1.00 79.75 1122 TYR A CA 1
ATOM 9096 C C . TYR A 1 1122 ? 1.520 -19.984 19.880 1.00 79.75 1122 TYR A C 1
ATOM 9098 O O . TYR A 1 1122 ? 0.990 -19.992 20.989 1.00 79.75 1122 TYR A O 1
ATOM 9106 N N . ASN A 1 1123 ? 2.776 -20.421 19.709 1.00 74.75 1123 ASN A N 1
ATOM 9107 C CA . ASN A 1 1123 ? 3.565 -20.991 20.813 1.00 74.75 1123 ASN A CA 1
ATOM 9108 C C . ASN A 1 1123 ? 3.800 -19.973 21.949 1.00 74.75 1123 ASN A C 1
ATOM 9110 O O . ASN A 1 1123 ? 3.665 -20.309 23.126 1.00 74.75 1123 ASN A O 1
ATOM 9114 N N . ILE A 1 1124 ? 4.058 -18.701 21.616 1.00 74.00 1124 ILE A N 1
ATOM 9115 C CA . ILE A 1 1124 ? 4.155 -17.615 22.605 1.00 74.00 1124 ILE A CA 1
ATOM 9116 C C . ILE A 1 1124 ? 2.835 -17.488 23.385 1.00 74.00 1124 ILE A C 1
ATOM 9118 O O . ILE A 1 1124 ? 2.851 -17.490 24.616 1.00 74.00 1124 ILE A O 1
ATOM 9122 N N . ILE A 1 1125 ? 1.686 -17.450 22.702 1.00 78.44 1125 ILE A N 1
ATOM 9123 C CA . ILE A 1 1125 ? 0.362 -17.367 23.344 1.00 78.44 1125 ILE A CA 1
ATOM 9124 C C . ILE A 1 1125 ? 0.103 -18.580 24.256 1.00 78.44 1125 ILE A C 1
ATOM 9126 O O . ILE A 1 1125 ? -0.363 -18.401 25.380 1.00 78.44 1125 ILE A O 1
ATOM 9130 N N . ILE A 1 1126 ? 0.450 -19.798 23.829 1.00 82.06 1126 ILE A N 1
ATOM 9131 C CA . ILE A 1 1126 ? 0.314 -21.023 24.638 1.00 82.06 1126 ILE A CA 1
ATOM 9132 C C . ILE A 1 1126 ? 1.233 -21.000 25.875 1.00 82.06 1126 ILE A C 1
ATOM 9134 O O . ILE A 1 1126 ? 0.800 -21.375 26.969 1.00 82.06 1126 ILE A O 1
ATOM 9138 N N . LEU A 1 1127 ? 2.466 -20.500 25.748 1.00 75.31 1127 LEU A N 1
ATOM 9139 C CA . LEU A 1 1127 ? 3.389 -20.310 26.872 1.00 75.31 1127 LEU A CA 1
ATOM 9140 C C . LEU A 1 1127 ? 2.845 -19.296 27.894 1.00 75.31 1127 LEU A C 1
ATOM 9142 O O . LEU A 1 1127 ? 2.842 -19.582 29.093 1.00 75.31 1127 LEU A O 1
ATOM 9146 N N . PHE A 1 1128 ? 2.337 -18.146 27.435 1.00 77.62 1128 PHE A N 1
ATOM 9147 C CA . PHE A 1 1128 ? 1.672 -17.166 28.301 1.00 77.62 1128 PHE A CA 1
ATOM 9148 C C . PHE A 1 1128 ? 0.418 -17.761 28.965 1.00 77.62 1128 PHE A C 1
ATOM 9150 O O . PHE A 1 1128 ? 0.243 -17.613 30.174 1.00 77.62 1128 PHE A O 1
ATOM 9157 N N . PHE A 1 1129 ? -0.420 -18.490 28.220 1.00 84.88 1129 PHE A N 1
ATOM 9158 C CA . PHE A 1 1129 ? -1.647 -19.118 28.722 1.00 84.88 1129 PHE A CA 1
ATOM 9159 C C . PHE A 1 1129 ? -1.373 -20.088 29.882 1.00 84.88 1129 PHE A C 1
ATOM 9161 O O . PHE A 1 1129 ? -1.982 -19.969 30.949 1.00 84.88 1129 PHE A O 1
ATOM 9168 N N . HIS A 1 1130 ? -0.435 -21.028 29.712 1.00 84.00 1130 HIS A N 1
ATOM 9169 C CA . HIS A 1 1130 ? -0.159 -22.034 30.742 1.00 84.00 1130 HIS A CA 1
ATOM 9170 C C . HIS A 1 1130 ? 0.638 -21.507 31.945 1.00 84.00 1130 HIS A C 1
ATOM 9172 O O . HIS A 1 1130 ? 0.688 -22.205 32.956 1.00 84.00 1130 HIS A O 1
ATOM 9178 N N . LEU A 1 1131 ? 1.228 -20.309 31.867 1.00 75.75 1131 LEU A N 1
ATOM 9179 C CA . LEU A 1 1131 ? 2.027 -19.720 32.947 1.00 75.75 1131 LEU A CA 1
ATOM 9180 C C . LEU A 1 1131 ? 1.273 -18.622 33.715 1.00 75.75 1131 LEU A C 1
ATOM 9182 O O . LEU A 1 1131 ? 1.240 -18.632 34.946 1.00 75.75 1131 LEU A O 1
ATOM 9186 N N . LEU A 1 1132 ? 0.619 -17.701 33.001 1.00 79.56 1132 LEU A N 1
ATOM 9187 C CA . LEU A 1 1132 ? -0.037 -16.532 33.587 1.00 79.56 1132 LEU A CA 1
ATOM 9188 C C . LEU A 1 1132 ? -1.388 -16.876 34.234 1.00 79.56 1132 LEU A C 1
ATOM 9190 O O . LEU A 1 1132 ? -1.701 -16.363 35.308 1.00 79.56 1132 LEU A O 1
ATOM 9194 N N . ILE A 1 1133 ? -2.187 -17.764 33.633 1.00 83.94 1133 ILE A N 1
ATOM 9195 C CA . ILE A 1 1133 ? -3.537 -18.066 34.142 1.00 83.94 1133 ILE A CA 1
ATOM 9196 C C . ILE A 1 1133 ? -3.502 -18.846 35.473 1.00 83.94 1133 ILE A C 1
ATOM 9198 O O . ILE A 1 1133 ? -4.227 -18.450 36.391 1.00 83.94 1133 ILE A O 1
ATOM 9202 N N . PRO A 1 1134 ? -2.643 -19.871 35.672 1.00 84.00 1134 PRO A N 1
ATOM 9203 C CA . PRO A 1 1134 ? -2.485 -20.509 36.982 1.00 84.00 1134 PRO A CA 1
ATOM 9204 C C . PRO A 1 1134 ? -2.030 -19.541 38.074 1.00 84.00 1134 PRO A C 1
ATOM 9206 O O . PRO A 1 1134 ? -2.502 -19.616 39.209 1.00 84.00 1134 PRO A O 1
ATOM 9209 N N . LEU A 1 1135 ? -1.139 -18.605 37.743 1.00 79.12 1135 LEU A N 1
ATOM 9210 C CA . LEU A 1 1135 ? -0.683 -17.569 38.665 1.00 79.12 1135 LEU A CA 1
ATOM 9211 C C . LEU A 1 1135 ? -1.825 -16.625 39.071 1.00 79.12 1135 LEU A C 1
ATOM 9213 O O . LEU A 1 1135 ? -2.034 -16.398 40.263 1.00 79.12 1135 LEU A O 1
ATOM 9217 N N . ILE A 1 1136 ? -2.587 -16.122 38.096 1.00 83.12 1136 ILE A N 1
ATOM 9218 C CA . ILE A 1 1136 ? -3.769 -15.277 38.317 1.00 83.12 1136 ILE A CA 1
ATOM 9219 C C . ILE A 1 1136 ? -4.783 -16.003 39.213 1.00 83.12 1136 ILE A C 1
ATOM 9221 O O . ILE A 1 1136 ? -5.236 -15.444 40.214 1.00 83.12 1136 ILE A O 1
ATOM 9225 N N . ALA A 1 1137 ? -5.083 -17.273 38.923 1.00 84.12 1137 ALA A N 1
ATOM 9226 C CA . ALA A 1 1137 ? -5.991 -18.089 39.727 1.00 84.12 1137 ALA A CA 1
ATOM 9227 C C . ALA A 1 1137 ? -5.501 -18.271 41.177 1.00 84.12 1137 ALA A C 1
ATOM 9229 O O . ALA A 1 1137 ? -6.304 -18.186 42.110 1.00 84.12 1137 ALA A O 1
ATOM 9230 N N . ASN A 1 1138 ? -4.194 -18.467 41.384 1.00 81.19 1138 ASN A N 1
ATOM 9231 C CA . ASN A 1 1138 ? -3.584 -18.534 42.714 1.00 81.19 1138 ASN A CA 1
ATOM 9232 C C . ASN A 1 1138 ? -3.705 -17.200 43.476 1.00 81.19 1138 ASN A C 1
ATOM 9234 O O . ASN A 1 1138 ? -4.161 -17.191 44.622 1.00 81.19 1138 ASN A O 1
ATOM 9238 N N . LEU A 1 1139 ? -3.351 -16.075 42.843 1.00 83.31 1139 LEU A N 1
ATOM 9239 C CA . LEU A 1 1139 ? -3.371 -14.745 43.461 1.00 83.31 1139 LEU A CA 1
ATOM 9240 C C . LEU A 1 1139 ? -4.792 -14.308 43.854 1.00 83.31 1139 LEU A C 1
ATOM 9242 O O . LEU A 1 1139 ? -5.022 -13.921 45.002 1.00 83.31 1139 LEU A O 1
ATOM 9246 N N . PHE A 1 1140 ? -5.766 -14.428 42.945 1.00 85.44 1140 PHE A N 1
ATOM 9247 C CA . PHE A 1 1140 ? -7.160 -14.097 43.257 1.00 85.44 1140 PHE A CA 1
ATOM 9248 C C . PHE A 1 1140 ? -7.752 -15.023 44.326 1.00 85.44 1140 PHE A C 1
ATOM 9250 O O . PHE A 1 1140 ? -8.493 -14.551 45.186 1.00 85.44 1140 PHE A O 1
ATOM 9257 N N . SER A 1 1141 ? -7.387 -16.311 44.343 1.00 85.06 1141 SER A N 1
ATOM 9258 C CA . SER A 1 1141 ? -7.817 -17.232 45.405 1.00 85.06 1141 SER A CA 1
ATOM 9259 C C . SER A 1 1141 ? -7.260 -16.839 46.778 1.00 85.06 1141 SER A C 1
ATOM 9261 O O . SER A 1 1141 ? -7.984 -16.912 47.769 1.00 85.06 1141 SER A O 1
ATOM 9263 N N . ALA A 1 1142 ? -6.006 -16.380 46.854 1.00 81.44 1142 ALA A N 1
ATOM 9264 C CA . ALA A 1 1142 ? -5.395 -15.907 48.097 1.00 81.44 1142 ALA A CA 1
ATOM 9265 C C . ALA A 1 1142 ? -6.080 -14.641 48.641 1.00 81.44 1142 ALA A C 1
ATOM 9267 O O . ALA A 1 1142 ? -6.452 -14.596 49.816 1.00 81.44 1142 ALA A O 1
ATOM 9268 N N . LEU A 1 1143 ? -6.317 -13.648 47.776 1.00 84.56 1143 LEU A N 1
ATOM 9269 C CA . LEU A 1 1143 ? -7.065 -12.436 48.127 1.00 84.56 1143 LEU A CA 1
ATOM 9270 C C . LEU A 1 1143 ? -8.497 -12.777 48.569 1.00 84.56 1143 LEU A C 1
ATOM 9272 O O . LEU A 1 1143 ? -8.964 -12.283 49.597 1.00 84.56 1143 LEU A O 1
ATOM 9276 N N . PHE A 1 1144 ? -9.179 -13.672 47.847 1.00 84.75 1144 PHE A N 1
ATOM 9277 C CA . PHE A 1 1144 ? -10.534 -14.107 48.188 1.00 84.75 1144 PHE A CA 1
ATOM 9278 C C . PHE A 1 1144 ? -10.599 -14.814 49.549 1.00 84.75 1144 PHE A C 1
ATOM 9280 O O . PHE A 1 1144 ? -11.546 -14.590 50.303 1.00 84.75 1144 PHE A O 1
ATOM 9287 N N . ILE A 1 1145 ? -9.596 -15.629 49.898 1.00 82.19 1145 ILE A N 1
ATOM 9288 C CA . ILE A 1 1145 ? -9.495 -16.247 51.228 1.00 82.19 1145 ILE A CA 1
ATOM 9289 C C . ILE A 1 1145 ? -9.404 -15.168 52.314 1.00 82.19 1145 ILE A C 1
ATOM 9291 O O . ILE A 1 1145 ? -10.182 -15.224 53.260 1.00 82.19 1145 ILE A O 1
ATOM 9295 N N . ILE A 1 1146 ? -8.526 -14.173 52.154 1.00 83.19 1146 ILE A N 1
ATOM 9296 C CA . ILE A 1 1146 ? -8.271 -13.121 53.154 1.00 83.19 1146 ILE A CA 1
ATOM 9297 C C . ILE A 1 1146 ? -9.497 -12.230 53.388 1.00 83.19 1146 ILE A C 1
ATOM 9299 O O . ILE A 1 1146 ? -9.926 -12.048 54.528 1.00 83.19 1146 ILE A O 1
ATOM 9303 N N . PHE A 1 1147 ? -10.107 -11.702 52.323 1.00 84.00 1147 PHE A N 1
ATOM 9304 C CA . PHE A 1 1147 ? -11.319 -10.887 52.458 1.00 84.00 1147 PHE A CA 1
ATOM 9305 C C . PHE A 1 1147 ? -12.534 -11.735 52.871 1.00 84.00 1147 PHE A C 1
ATOM 9307 O O . PHE A 1 1147 ? -13.379 -11.280 53.644 1.00 84.00 1147 PHE A O 1
ATOM 9314 N N . GLY A 1 1148 ? -12.615 -12.987 52.409 1.00 80.12 1148 GLY A N 1
ATOM 9315 C CA . GLY A 1 1148 ? -13.677 -13.928 52.759 1.00 80.12 1148 GLY A CA 1
ATOM 9316 C C . GLY A 1 1148 ? -13.670 -14.318 54.238 1.00 80.12 1148 GLY A C 1
ATOM 9317 O O . GLY A 1 1148 ? -14.718 -14.260 54.884 1.00 80.12 1148 GLY A O 1
ATOM 9318 N N . SER A 1 1149 ? -12.504 -14.657 54.798 1.00 78.62 1149 SER A N 1
ATOM 9319 C CA . SER A 1 1149 ? -12.365 -14.992 56.218 1.00 78.62 1149 SER A CA 1
ATOM 9320 C C . SER A 1 1149 ? -12.553 -13.763 57.109 1.00 78.62 1149 SER A C 1
ATOM 9322 O O . SER A 1 1149 ? -13.287 -13.848 58.094 1.00 78.62 1149 SER A O 1
ATOM 9324 N N . ALA A 1 1150 ? -12.022 -12.595 56.727 1.00 83.19 1150 ALA A N 1
ATOM 9325 C CA . ALA A 1 1150 ? -12.265 -11.339 57.442 1.00 83.19 1150 ALA A CA 1
ATOM 9326 C C . ALA A 1 1150 ? -13.763 -10.984 57.496 1.00 83.19 1150 ALA A C 1
ATOM 9328 O O . ALA A 1 1150 ? -14.264 -10.565 58.538 1.00 83.19 1150 ALA A O 1
ATOM 9329 N N . ARG A 1 1151 ? -14.507 -11.219 56.402 1.00 81.31 1151 ARG A N 1
ATOM 9330 C CA . ARG A 1 1151 ? -15.961 -10.979 56.310 1.00 81.31 1151 ARG A CA 1
ATOM 9331 C C . ARG A 1 1151 ? -16.803 -12.026 57.053 1.00 81.31 1151 ARG A C 1
ATOM 9333 O O . ARG A 1 1151 ? -17.974 -11.772 57.338 1.00 81.31 1151 ARG A O 1
ATOM 9340 N N . GLN A 1 1152 ? -16.237 -13.192 57.367 1.00 76.94 1152 GLN A N 1
ATOM 9341 C CA . GLN A 1 1152 ? -16.842 -14.166 58.281 1.00 76.94 1152 GLN A CA 1
ATOM 9342 C C . GLN A 1 1152 ? -16.545 -13.806 59.746 1.00 76.94 1152 GLN A C 1
ATOM 9344 O O . GLN A 1 1152 ? -17.474 -13.778 60.552 1.00 76.94 1152 GLN A O 1
ATOM 9349 N N . ARG A 1 1153 ? -15.297 -13.446 60.091 1.00 78.19 1153 ARG A N 1
ATOM 9350 C CA . ARG A 1 1153 ? -14.927 -13.034 61.458 1.00 78.19 1153 ARG A CA 1
ATOM 9351 C C . ARG A 1 1153 ? -15.642 -11.760 61.901 1.00 78.19 1153 ARG A C 1
ATOM 9353 O O . ARG A 1 1153 ? -16.217 -11.766 62.983 1.00 78.19 1153 ARG A O 1
ATOM 9360 N N . SER A 1 1154 ? -15.746 -10.735 61.051 1.00 81.69 1154 SER A N 1
ATOM 9361 C CA . SER A 1 1154 ? -16.478 -9.497 61.382 1.00 81.69 1154 SER A CA 1
ATOM 9362 C C . SER A 1 1154 ? -17.990 -9.685 61.585 1.00 81.69 1154 SER A C 1
ATOM 9364 O O . SER A 1 1154 ? -18.646 -8.821 62.162 1.00 81.69 1154 SER A O 1
ATOM 9366 N N . LYS A 1 1155 ? -18.561 -10.822 61.153 1.00 77.69 1155 LYS A N 1
ATOM 9367 C CA . LYS A 1 1155 ? -19.946 -11.216 61.471 1.00 77.69 1155 LYS A CA 1
ATOM 9368 C C . LYS A 1 1155 ? -20.076 -12.001 62.780 1.00 77.69 1155 LYS A C 1
ATOM 9370 O O . LYS A 1 1155 ? -21.162 -12.012 63.351 1.00 77.69 1155 LYS A O 1
ATOM 9375 N N . ALA A 1 1156 ? -19.008 -12.655 63.237 1.00 76.94 1156 ALA A N 1
ATOM 9376 C CA . ALA A 1 1156 ? -18.992 -13.485 64.444 1.00 76.94 1156 ALA A CA 1
ATOM 9377 C C . ALA A 1 1156 ? -18.455 -12.742 65.684 1.00 76.94 1156 ALA A C 1
ATOM 9379 O O . ALA A 1 1156 ? -18.937 -12.964 66.789 1.00 76.94 1156 ALA A O 1
ATOM 9380 N N . GLN A 1 1157 ? -17.485 -11.841 65.505 1.00 71.06 1157 GLN A N 1
ATOM 9381 C CA . GLN A 1 1157 ? -16.867 -11.030 66.554 1.00 71.06 1157 GLN A CA 1
ATOM 9382 C C . GLN A 1 1157 ? -17.059 -9.544 66.234 1.00 71.06 1157 GLN A C 1
ATOM 9384 O O . GLN A 1 1157 ? -16.332 -8.973 65.420 1.00 71.06 1157 GLN A O 1
ATOM 9389 N N . LYS A 1 1158 ? -18.044 -8.917 66.891 1.00 73.56 1158 LYS A N 1
ATOM 9390 C CA . LYS A 1 1158 ? -18.422 -7.507 66.673 1.00 73.56 1158 LYS A CA 1
ATOM 9391 C C . LYS A 1 1158 ? -17.475 -6.484 67.318 1.00 73.56 1158 LYS A C 1
ATOM 9393 O O . LYS A 1 1158 ? -17.595 -5.300 67.033 1.00 73.56 1158 LYS A O 1
ATOM 9398 N N . ASN A 1 1159 ? -16.538 -6.921 68.162 1.00 74.44 1159 ASN A N 1
ATOM 9399 C CA . ASN A 1 1159 ? -15.675 -6.041 68.963 1.00 74.44 1159 ASN A CA 1
ATOM 9400 C C . ASN A 1 1159 ? -14.492 -5.434 68.175 1.00 74.44 1159 ASN A C 1
ATOM 9402 O O . ASN A 1 1159 ? -13.669 -4.744 68.766 1.00 74.44 1159 ASN A O 1
ATOM 9406 N N . GLN A 1 1160 ? -14.373 -5.719 66.874 1.00 78.81 1160 GLN A N 1
ATOM 9407 C CA . GLN A 1 1160 ? -13.341 -5.189 65.975 1.00 78.81 1160 GLN A CA 1
ATOM 9408 C C . GLN A 1 1160 ? -13.952 -4.902 64.600 1.00 78.81 1160 GLN A C 1
ATOM 9410 O O . GLN A 1 1160 ? -14.850 -5.615 64.140 1.00 78.81 1160 GLN A O 1
ATOM 9415 N N . THR A 1 1161 ? -13.462 -3.864 63.925 1.00 82.50 1161 THR A N 1
ATOM 9416 C CA . THR A 1 1161 ? -13.953 -3.447 62.608 1.00 82.50 1161 THR A CA 1
ATOM 9417 C C . THR A 1 1161 ? -13.532 -4.419 61.506 1.00 82.50 1161 THR A C 1
ATOM 9419 O O . THR A 1 1161 ? -12.533 -5.135 61.601 1.00 82.50 1161 THR A O 1
ATOM 9422 N N . TYR A 1 1162 ? -14.254 -4.409 60.381 1.00 81.25 1162 TYR A N 1
ATOM 9423 C CA . TYR A 1 1162 ? -13.866 -5.192 59.203 1.00 81.25 1162 TYR A CA 1
ATOM 9424 C C . TYR A 1 1162 ? -12.461 -4.829 58.680 1.00 81.25 1162 TYR A C 1
ATOM 9426 O O . TYR A 1 1162 ? -11.760 -5.708 58.190 1.00 81.25 1162 TYR A O 1
ATOM 9434 N N . LYS A 1 1163 ? -12.011 -3.572 58.833 1.00 84.12 1163 LYS A N 1
ATOM 9435 C CA . LYS A 1 1163 ? -10.666 -3.132 58.422 1.00 84.12 1163 LYS A CA 1
ATOM 9436 C C . LYS A 1 1163 ? -9.569 -3.771 59.284 1.00 84.12 1163 LYS A C 1
ATOM 9438 O O . LYS A 1 1163 ? -8.566 -4.229 58.742 1.00 84.12 1163 LYS A O 1
ATOM 9443 N N . GLU A 1 1164 ? -9.782 -3.861 60.595 1.00 83.31 1164 GLU A N 1
ATOM 9444 C CA . GLU A 1 1164 ? -8.862 -4.534 61.526 1.00 83.31 1164 GLU A CA 1
ATOM 9445 C C . GLU A 1 1164 ? -8.846 -6.050 61.304 1.00 83.31 1164 GLU A C 1
ATOM 9447 O O . GLU A 1 1164 ? -7.769 -6.639 61.229 1.00 83.31 1164 GLU A O 1
ATOM 9452 N N . HIS A 1 1165 ? -10.015 -6.670 61.092 1.00 83.19 1165 HIS A N 1
ATOM 9453 C CA . HIS A 1 1165 ? -10.106 -8.081 60.693 1.00 83.19 1165 HIS A CA 1
ATOM 9454 C C . HIS A 1 1165 ? -9.358 -8.347 59.380 1.00 83.19 1165 HIS A C 1
ATOM 9456 O O . HIS A 1 1165 ? -8.596 -9.306 59.302 1.00 83.19 1165 HIS A O 1
ATOM 9462 N N . VAL A 1 1166 ? -9.503 -7.494 58.358 1.00 83.50 1166 VAL A N 1
ATOM 9463 C CA . VAL A 1 1166 ? -8.733 -7.604 57.103 1.00 83.50 1166 VAL A CA 1
ATOM 9464 C C . VAL A 1 1166 ? -7.230 -7.500 57.371 1.00 83.50 1166 VAL A C 1
ATOM 9466 O O . VAL A 1 1166 ? -6.485 -8.354 56.898 1.00 83.50 1166 VAL A O 1
ATOM 9469 N N . TYR A 1 1167 ? -6.773 -6.524 58.160 1.00 84.88 1167 TYR A N 1
ATOM 9470 C CA . TYR A 1 1167 ? -5.352 -6.368 58.498 1.00 84.88 1167 TYR A CA 1
ATOM 9471 C C . TYR A 1 1167 ? -4.785 -7.600 59.229 1.00 84.88 1167 TYR A C 1
ATOM 9473 O O . TYR A 1 1167 ? -3.741 -8.128 58.840 1.00 84.88 1167 TYR A O 1
ATOM 9481 N N . GLN A 1 1168 ? -5.512 -8.137 60.214 1.00 82.00 1168 GLN A N 1
ATOM 9482 C CA . GLN A 1 1168 ? -5.148 -9.387 60.888 1.00 82.00 1168 GLN A CA 1
ATOM 9483 C C . GLN A 1 1168 ? -5.112 -10.579 59.922 1.00 82.00 1168 GLN A C 1
ATOM 9485 O O . GLN A 1 1168 ? -4.174 -11.369 59.972 1.00 82.00 1168 GLN A O 1
ATOM 9490 N N . GLN A 1 1169 ? -6.086 -10.716 59.013 1.00 83.06 1169 GLN A N 1
ATOM 9491 C CA . GLN A 1 1169 ? -6.083 -11.799 58.021 1.00 83.06 1169 GLN A CA 1
ATOM 9492 C C . GLN A 1 1169 ? -4.962 -11.654 56.984 1.00 83.06 1169 GLN A C 1
ATOM 9494 O O . GLN A 1 1169 ? -4.384 -12.666 56.594 1.00 83.06 1169 GLN A O 1
ATOM 9499 N N . PHE A 1 1170 ? -4.563 -10.436 56.605 1.00 81.56 1170 PHE A N 1
ATOM 9500 C CA . PHE A 1 1170 ? -3.340 -10.219 55.824 1.00 81.56 1170 PHE A CA 1
ATOM 9501 C C . PHE A 1 1170 ? -2.089 -10.691 56.583 1.00 81.56 1170 PHE A C 1
ATOM 9503 O O . PHE A 1 1170 ? -1.222 -11.314 55.977 1.00 81.56 1170 PHE A O 1
ATOM 9510 N N . ILE A 1 1171 ? -1.996 -10.471 57.900 1.00 79.44 1171 ILE A N 1
ATOM 9511 C CA . ILE A 1 1171 ? -0.859 -10.936 58.718 1.00 79.44 1171 ILE A CA 1
ATOM 9512 C C . ILE A 1 1171 ? -0.868 -12.465 58.895 1.00 79.44 1171 ILE A C 1
ATOM 9514 O O . ILE A 1 1171 ? 0.167 -13.102 58.684 1.00 79.44 1171 ILE A O 1
ATOM 9518 N N . GLU A 1 1172 ? -2.015 -13.064 59.233 1.00 78.19 1172 GLU A N 1
ATOM 9519 C CA . GLU A 1 1172 ? -2.179 -14.518 59.396 1.00 78.19 1172 GLU A CA 1
ATOM 9520 C C . GLU A 1 1172 ? -1.962 -15.295 58.088 1.00 78.19 1172 GLU A C 1
ATOM 9522 O O . GLU A 1 1172 ? -1.467 -16.423 58.104 1.00 78.19 1172 GLU A O 1
ATOM 9527 N N . HIS A 1 1173 ? -2.344 -14.720 56.944 1.00 74.94 1173 HIS A N 1
ATOM 9528 C CA . HIS A 1 1173 ? -2.330 -15.401 55.647 1.00 74.94 1173 HIS A CA 1
ATOM 9529 C C . HIS A 1 1173 ? -1.328 -14.818 54.643 1.00 74.94 1173 HIS A C 1
ATOM 9531 O O . HIS A 1 1173 ? -1.359 -15.213 53.478 1.00 74.94 1173 HIS A O 1
ATOM 9537 N N . LYS A 1 1174 ? -0.379 -13.967 55.068 1.00 74.88 1174 LYS A N 1
ATOM 9538 C CA . LYS A 1 1174 ? 0.666 -13.383 54.196 1.00 74.88 1174 LYS A CA 1
ATOM 9539 C C . LYS A 1 1174 ? 1.369 -14.404 53.297 1.00 74.88 1174 LYS A C 1
ATOM 9541 O O . LYS A 1 1174 ? 1.657 -14.109 52.142 1.00 74.88 1174 LYS A O 1
ATOM 9546 N N . GLN A 1 1175 ? 1.565 -15.632 53.782 1.00 70.06 1175 GLN A N 1
ATOM 9547 C CA . GLN A 1 1175 ? 2.186 -16.720 53.015 1.00 70.06 1175 GLN A CA 1
ATOM 9548 C C . GLN A 1 1175 ? 1.386 -17.128 51.761 1.00 70.06 1175 GLN A C 1
ATOM 9550 O O . GLN A 1 1175 ? 1.982 -17.534 50.765 1.00 70.06 1175 GLN A O 1
ATOM 9555 N N . LEU A 1 1176 ? 0.055 -16.966 51.763 1.00 72.12 1176 LEU A N 1
ATOM 9556 C CA . LEU A 1 1176 ? -0.791 -17.204 50.586 1.00 72.12 1176 LEU A CA 1
ATOM 9557 C C . LEU A 1 1176 ? -0.607 -16.143 49.491 1.00 72.12 1176 LEU A C 1
ATOM 9559 O O . LEU A 1 1176 ? -0.946 -16.422 48.350 1.00 72.12 1176 LEU A O 1
ATOM 9563 N N . ILE A 1 1177 ? -0.067 -14.961 49.813 1.00 72.62 1177 ILE A N 1
ATOM 9564 C CA . ILE A 1 1177 ? 0.282 -13.909 48.840 1.00 72.62 1177 ILE A CA 1
ATOM 9565 C C . ILE A 1 1177 ? 1.764 -14.007 48.447 1.00 72.62 1177 ILE A C 1
ATOM 9567 O O . ILE A 1 1177 ? 2.102 -13.890 47.270 1.00 72.62 1177 ILE A O 1
ATOM 9571 N N . ILE A 1 1178 ? 2.646 -14.291 49.412 1.00 74.31 1178 ILE A N 1
ATOM 9572 C CA . ILE A 1 1178 ? 4.086 -14.475 49.174 1.00 74.31 1178 ILE A CA 1
ATOM 9573 C C . ILE A 1 1178 ? 4.338 -15.640 48.207 1.00 74.31 1178 ILE A C 1
ATOM 9575 O O . ILE A 1 1178 ? 5.175 -15.505 47.323 1.00 74.31 1178 ILE A O 1
ATOM 9579 N N . SER A 1 1179 ? 3.603 -16.754 48.313 1.00 71.88 1179 SER A N 1
ATOM 9580 C CA . SER A 1 1179 ? 3.768 -17.904 47.409 1.00 71.88 1179 SER A CA 1
ATOM 9581 C C . SER A 1 1179 ? 3.509 -17.553 45.924 1.00 71.88 1179 SER A C 1
ATOM 9583 O O . SER A 1 1179 ? 4.424 -17.758 45.126 1.00 71.88 1179 SER A O 1
ATOM 9585 N N . PRO A 1 1180 ? 2.362 -16.961 45.523 1.00 72.12 1180 PRO A N 1
ATOM 9586 C CA . PRO A 1 1180 ? 2.155 -16.445 44.167 1.00 72.12 1180 PRO A CA 1
ATOM 9587 C C . PRO A 1 1180 ? 3.208 -15.428 43.715 1.00 72.12 1180 PRO A C 1
ATOM 9589 O O . PRO A 1 1180 ? 3.677 -15.520 42.586 1.00 72.12 1180 PRO A O 1
ATOM 9592 N N . ILE A 1 1181 ? 3.616 -14.485 44.573 1.00 75.44 1181 ILE A N 1
ATOM 9593 C CA . ILE A 1 1181 ? 4.625 -13.473 44.210 1.00 75.44 1181 ILE A CA 1
ATOM 9594 C C . ILE A 1 1181 ? 6.002 -14.117 43.985 1.00 75.44 1181 ILE A C 1
ATOM 9596 O O . ILE A 1 1181 ? 6.682 -13.783 43.018 1.00 75.44 1181 ILE A O 1
ATOM 9600 N N . LEU A 1 1182 ? 6.402 -15.079 44.819 1.00 74.25 1182 LEU A N 1
ATOM 9601 C CA . LEU A 1 1182 ? 7.656 -15.816 44.656 1.00 74.25 1182 LEU A CA 1
ATOM 9602 C C . LEU A 1 1182 ? 7.642 -16.665 43.376 1.00 74.25 1182 LEU A C 1
ATOM 9604 O O . LEU A 1 1182 ? 8.620 -16.670 42.633 1.00 74.25 1182 LEU A O 1
ATOM 9608 N N . LEU A 1 1183 ? 6.522 -17.336 43.085 1.00 71.81 1183 LEU A N 1
ATOM 9609 C CA . LEU A 1 1183 ? 6.326 -18.078 41.836 1.00 71.81 1183 LEU A CA 1
ATOM 9610 C C . LEU A 1 1183 ? 6.368 -17.149 40.614 1.00 71.81 1183 LEU A C 1
ATOM 9612 O O . LEU A 1 1183 ? 7.006 -17.494 39.621 1.00 71.81 1183 LEU A O 1
ATOM 9616 N N . LEU A 1 1184 ? 5.769 -15.954 40.700 1.00 72.88 1184 LEU A N 1
ATOM 9617 C CA . LEU A 1 1184 ? 5.877 -14.929 39.663 1.00 72.88 1184 LEU A CA 1
ATOM 9618 C C . LEU A 1 1184 ? 7.337 -14.528 39.443 1.00 72.88 1184 LEU A C 1
ATOM 9620 O O . LEU A 1 1184 ? 7.807 -14.636 38.318 1.00 72.88 1184 LEU A O 1
ATOM 9624 N N . ILE A 1 1185 ? 8.071 -14.150 40.493 1.00 75.81 1185 ILE A N 1
ATOM 9625 C CA . ILE A 1 1185 ? 9.488 -13.752 40.407 1.00 75.81 1185 ILE A CA 1
ATOM 9626 C C . ILE A 1 1185 ? 10.348 -14.866 39.787 1.00 75.81 1185 ILE A C 1
ATOM 9628 O O . ILE A 1 1185 ? 11.138 -14.587 38.889 1.00 75.81 1185 ILE A O 1
ATOM 9632 N N . LEU A 1 1186 ? 10.155 -16.126 40.192 1.00 72.56 1186 LEU A N 1
ATOM 9633 C CA . LEU A 1 1186 ? 10.849 -17.282 39.605 1.00 72.56 1186 LEU A CA 1
ATOM 9634 C C . LEU A 1 1186 ? 10.462 -17.529 38.133 1.00 72.56 1186 LEU A C 1
ATOM 9636 O O . LEU A 1 1186 ? 11.275 -18.031 37.360 1.00 72.56 1186 LEU A O 1
ATOM 9640 N N . SER A 1 1187 ? 9.243 -17.161 37.728 1.00 69.44 1187 SER A N 1
ATOM 9641 C CA . SER A 1 1187 ? 8.758 -17.285 36.346 1.00 69.44 1187 SER A CA 1
ATOM 9642 C C . SER A 1 1187 ? 9.065 -16.079 35.445 1.00 69.44 1187 SER A C 1
ATOM 9644 O O . SER A 1 1187 ? 9.078 -16.228 34.224 1.00 69.44 1187 SER A O 1
ATOM 9646 N N . MET A 1 1188 ? 9.342 -14.895 36.006 1.00 71.81 1188 MET A N 1
ATOM 9647 C CA . MET A 1 1188 ? 9.571 -13.670 35.231 1.00 71.81 1188 MET A CA 1
ATOM 9648 C C . MET A 1 1188 ? 10.733 -13.779 34.233 1.00 71.81 1188 MET A C 1
ATOM 9650 O O . MET A 1 1188 ? 10.529 -13.367 33.094 1.00 71.81 1188 MET A O 1
ATOM 9654 N N . PRO A 1 1189 ? 11.899 -14.387 34.553 1.00 71.00 1189 PRO A N 1
ATOM 9655 C CA . PRO A 1 1189 ? 12.956 -14.617 33.564 1.00 71.00 1189 PRO A CA 1
ATOM 9656 C C . PRO A 1 1189 ? 12.465 -15.362 32.315 1.00 71.00 1189 PRO A C 1
ATOM 9658 O O . PRO A 1 1189 ? 12.900 -15.062 31.206 1.00 71.00 1189 PRO A O 1
ATOM 9661 N N . ARG A 1 1190 ? 11.503 -16.282 32.480 1.00 64.94 1190 ARG A N 1
ATOM 9662 C CA . ARG A 1 1190 ? 10.871 -17.029 31.384 1.00 64.94 1190 ARG A CA 1
ATOM 9663 C C . ARG A 1 1190 ? 10.002 -16.111 30.518 1.00 64.94 1190 ARG A C 1
ATOM 9665 O O . ARG A 1 1190 ? 10.177 -16.096 29.306 1.00 64.94 1190 ARG A O 1
ATOM 9672 N N . LEU A 1 1191 ? 9.118 -15.315 31.129 1.00 64.69 1191 LEU A N 1
ATOM 9673 C CA . LEU A 1 1191 ? 8.247 -14.370 30.410 1.00 64.69 1191 LEU A CA 1
ATOM 9674 C C . LEU A 1 1191 ? 9.037 -13.268 29.690 1.00 64.69 1191 LEU A C 1
ATOM 9676 O O . LEU A 1 1191 ? 8.731 -12.936 28.543 1.00 64.69 1191 LEU A O 1
ATOM 9680 N N . ILE A 1 1192 ? 10.075 -12.737 30.342 1.00 66.44 1192 ILE A N 1
ATOM 9681 C CA . ILE A 1 1192 ? 10.970 -11.722 29.780 1.00 66.44 1192 ILE A CA 1
ATOM 9682 C C . ILE A 1 1192 ? 11.681 -12.292 28.550 1.00 66.44 1192 ILE A C 1
ATOM 9684 O O . ILE A 1 1192 ? 11.565 -11.716 27.473 1.00 66.44 1192 ILE A O 1
ATOM 9688 N N . ILE A 1 1193 ? 12.335 -13.455 28.657 1.00 60.47 1193 ILE A N 1
ATOM 9689 C CA . ILE A 1 1193 ? 13.088 -14.038 27.534 1.00 60.47 1193 ILE A CA 1
ATOM 9690 C C . ILE A 1 1193 ? 12.174 -14.495 26.388 1.00 60.47 1193 ILE A C 1
ATOM 9692 O O . ILE A 1 1193 ? 12.557 -14.354 25.231 1.00 60.47 1193 ILE A O 1
ATOM 9696 N N . SER A 1 1194 ? 10.938 -14.943 26.650 1.00 58.06 1194 SER A N 1
ATOM 9697 C CA . SER A 1 1194 ? 9.960 -15.185 25.574 1.00 58.06 1194 SER A CA 1
ATOM 9698 C C . SER A 1 1194 ? 9.442 -13.917 24.881 1.00 58.06 1194 SER A C 1
ATOM 9700 O O . SER A 1 1194 ? 8.771 -14.034 23.859 1.00 58.06 1194 SER A O 1
ATOM 9702 N N . SER A 1 1195 ? 9.740 -12.732 25.425 1.00 54.62 1195 SER A N 1
ATOM 9703 C CA . SER A 1 1195 ? 9.334 -11.424 24.890 1.00 54.62 1195 SER A CA 1
ATOM 9704 C C . SER A 1 1195 ? 10.499 -10.630 24.276 1.00 54.62 1195 SER A C 1
ATOM 9706 O O . SER A 1 1195 ? 10.282 -9.531 23.768 1.00 54.62 1195 SER A O 1
ATOM 9708 N N . LEU A 1 1196 ? 11.732 -11.151 24.320 1.00 53.16 1196 LEU A N 1
ATOM 9709 C CA . LEU A 1 1196 ? 12.892 -10.512 23.693 1.00 53.16 1196 LEU A CA 1
ATOM 9710 C C . LEU A 1 1196 ? 12.887 -10.763 22.170 1.00 53.16 1196 LEU A C 1
ATOM 9712 O O . LEU A 1 1196 ? 12.577 -11.876 21.735 1.00 53.16 1196 LEU A O 1
ATOM 9716 N N . PRO A 1 1197 ? 13.245 -9.766 21.338 1.00 43.22 1197 PRO A N 1
ATOM 9717 C CA . PRO A 1 1197 ? 13.367 -9.961 19.897 1.00 43.22 1197 PRO A CA 1
ATOM 9718 C C . PRO A 1 1197 ? 14.507 -10.940 19.574 1.00 43.22 1197 PRO A C 1
ATOM 9720 O O . PRO A 1 1197 ? 15.568 -10.910 20.200 1.00 43.22 1197 PRO A O 1
ATOM 9723 N N . GLY A 1 1198 ? 14.293 -11.792 18.566 1.00 42.34 1198 GLY A N 1
ATOM 9724 C CA . GLY A 1 1198 ? 15.109 -12.980 18.260 1.00 42.34 1198 GLY A CA 1
ATOM 9725 C C . GLY A 1 1198 ? 16.527 -12.750 17.714 1.00 42.34 1198 GLY A C 1
ATOM 9726 O O . GLY A 1 1198 ? 17.022 -13.589 16.969 1.00 42.34 1198 GLY A O 1
ATOM 9727 N N . CYS A 1 1199 ? 17.172 -11.631 18.047 1.00 37.38 1199 CYS A N 1
ATOM 9728 C CA . CYS A 1 1199 ? 18.571 -11.351 17.706 1.00 37.38 1199 CYS A CA 1
ATOM 9729 C C . CYS A 1 1199 ? 19.549 -11.730 18.832 1.00 37.38 1199 CYS A C 1
ATOM 9731 O O . CYS A 1 1199 ? 20.753 -11.806 18.594 1.00 37.38 1199 CYS A O 1
ATOM 9733 N N . ILE A 1 1200 ? 19.058 -12.015 20.045 1.00 44.75 1200 ILE A N 1
ATOM 9734 C CA . ILE A 1 1200 ? 19.899 -12.537 21.129 1.00 44.75 1200 ILE A CA 1
ATOM 9735 C C . ILE A 1 1200 ? 20.122 -14.040 20.883 1.00 44.75 1200 ILE A C 1
ATOM 9737 O O . ILE A 1 1200 ? 19.303 -14.899 21.208 1.00 44.75 1200 ILE A O 1
ATOM 9741 N N . ARG A 1 1201 ? 21.242 -14.328 20.218 1.00 44.56 1201 ARG A N 1
ATOM 9742 C CA . ARG A 1 1201 ? 21.839 -15.658 19.993 1.00 44.56 1201 ARG A CA 1
ATOM 9743 C C . ARG A 1 1201 ? 22.463 -16.182 21.335 1.00 44.56 1201 ARG A C 1
ATOM 9745 O O . ARG A 1 1201 ? 22.559 -15.409 22.286 1.00 44.56 1201 ARG A O 1
ATOM 9752 N N . THR A 1 1202 ? 22.881 -17.455 21.477 1.00 51.38 1202 THR A N 1
ATOM 9753 C CA . THR A 1 1202 ? 22.862 -18.150 22.803 1.00 51.38 1202 THR A CA 1
ATOM 9754 C C . THR A 1 1202 ? 24.130 -18.312 23.695 1.00 51.38 1202 THR A C 1
ATOM 9756 O O . THR A 1 1202 ? 23.936 -18.304 24.910 1.00 51.38 1202 THR A O 1
ATOM 9759 N N . SER A 1 1203 ? 25.390 -18.469 23.235 1.00 51.62 1203 SER A N 1
ATOM 9760 C CA . SER A 1 1203 ? 26.468 -19.140 24.037 1.00 51.62 1203 SER A CA 1
ATOM 9761 C C . SER A 1 1203 ? 27.604 -18.372 24.791 1.00 51.62 1203 SER A C 1
ATOM 9763 O O . SER A 1 1203 ? 28.439 -19.051 25.381 1.00 51.62 1203 SER A O 1
ATOM 9765 N N . GLN A 1 1204 ? 27.660 -17.029 24.940 1.00 53.81 1204 GLN A N 1
ATOM 9766 C CA . GLN A 1 1204 ? 28.419 -16.428 26.101 1.00 53.81 1204 GLN A CA 1
ATOM 9767 C C . GLN A 1 1204 ? 27.463 -15.986 27.201 1.00 53.81 1204 GLN A C 1
ATOM 9769 O O . GLN A 1 1204 ? 27.672 -16.297 28.372 1.00 53.81 1204 GLN A O 1
ATOM 9774 N N . ASN A 1 1205 ? 26.314 -15.435 26.806 1.00 64.94 1205 ASN A N 1
ATOM 9775 C CA . ASN A 1 1205 ? 25.119 -15.416 27.642 1.00 64.94 1205 ASN A CA 1
ATOM 9776 C C . ASN A 1 1205 ? 24.521 -16.834 27.827 1.00 64.94 1205 ASN A C 1
ATOM 9778 O O . ASN A 1 1205 ? 23.369 -16.962 28.237 1.00 64.94 1205 ASN A O 1
ATOM 9782 N N . LEU A 1 1206 ? 25.312 -17.900 27.620 1.00 71.81 1206 LEU A N 1
ATOM 9783 C CA . LEU A 1 1206 ? 24.987 -19.289 27.948 1.00 71.81 1206 LEU A CA 1
ATOM 9784 C C . LEU A 1 1206 ? 24.446 -19.392 29.373 1.00 71.81 1206 LEU A C 1
ATOM 9786 O O . LEU A 1 1206 ? 23.435 -20.041 29.605 1.00 71.81 1206 LEU A O 1
ATOM 9790 N N . TRP A 1 1207 ? 25.067 -18.681 30.319 1.00 76.00 1207 TRP A N 1
ATOM 9791 C CA . TRP A 1 1207 ? 24.592 -18.619 31.699 1.00 76.00 1207 TRP A CA 1
ATOM 9792 C C . TRP A 1 1207 ? 23.278 -17.854 31.874 1.00 76.00 1207 TRP A C 1
ATOM 9794 O O . TRP A 1 1207 ? 22.530 -18.203 32.777 1.00 76.00 1207 TRP A O 1
ATOM 9804 N N . LEU A 1 1208 ? 22.929 -16.879 31.028 1.00 75.56 1208 LEU A N 1
ATOM 9805 C CA . LEU A 1 1208 ? 21.609 -16.232 31.070 1.00 75.56 1208 LEU A CA 1
ATOM 9806 C C . LEU A 1 1208 ? 20.515 -17.216 30.630 1.00 75.56 1208 LEU A C 1
ATOM 9808 O O . LEU A 1 1208 ? 19.514 -17.378 31.324 1.00 75.56 1208 LEU A O 1
ATOM 9812 N N . TYR A 1 1209 ? 20.740 -17.927 29.521 1.00 72.50 1209 TYR A N 1
ATOM 9813 C CA . TYR A 1 1209 ? 19.802 -18.932 29.016 1.00 72.50 1209 TYR A CA 1
ATOM 9814 C C . TYR A 1 1209 ? 19.713 -20.159 29.929 1.00 72.50 1209 TYR A C 1
ATOM 9816 O O . TYR A 1 1209 ? 18.607 -20.576 30.269 1.00 72.50 1209 TYR A O 1
ATOM 9824 N N . LEU A 1 1210 ? 20.843 -20.695 30.402 1.00 76.75 1210 LEU A N 1
ATOM 9825 C CA . LEU A 1 1210 ? 20.866 -21.807 31.353 1.00 76.75 1210 LEU A CA 1
ATOM 9826 C C . LEU A 1 1210 ? 20.273 -21.418 32.707 1.00 76.75 1210 LEU A C 1
ATOM 9828 O O . LEU A 1 1210 ? 19.463 -22.178 33.225 1.00 76.75 1210 LEU A O 1
ATOM 9832 N N . THR A 1 1211 ? 20.589 -20.248 33.280 1.00 77.81 1211 THR A N 1
ATOM 9833 C CA . THR A 1 1211 ? 19.951 -19.848 34.550 1.00 77.81 1211 THR A CA 1
ATOM 9834 C C . THR A 1 1211 ? 18.455 -19.638 34.381 1.00 77.81 1211 THR A C 1
ATOM 9836 O O . THR A 1 1211 ? 17.710 -20.148 35.207 1.00 77.81 1211 THR A O 1
ATOM 9839 N N . ALA A 1 1212 ? 17.974 -18.991 33.315 1.00 72.75 1212 ALA A N 1
ATOM 9840 C CA . ALA A 1 1212 ? 16.536 -18.859 33.074 1.00 72.75 1212 ALA A CA 1
ATOM 9841 C C . ALA A 1 1212 ? 15.841 -20.215 32.844 1.00 72.75 1212 ALA A C 1
ATOM 9843 O O . ALA A 1 1212 ? 14.747 -20.444 33.368 1.00 72.75 1212 ALA A O 1
ATOM 9844 N N . TYR A 1 1213 ? 16.489 -21.137 32.124 1.00 77.75 1213 TYR A N 1
ATOM 9845 C CA . TYR A 1 1213 ? 16.026 -22.515 31.953 1.00 77.75 1213 TYR A CA 1
ATOM 9846 C C . TYR A 1 1213 ? 15.947 -23.232 33.311 1.00 77.75 1213 TYR A C 1
ATOM 9848 O O . TYR A 1 1213 ? 14.884 -23.733 33.670 1.00 77.75 1213 TYR A O 1
ATOM 9856 N N . PHE A 1 1214 ? 17.003 -23.191 34.129 1.00 80.94 1214 PHE A N 1
ATOM 9857 C CA . PHE A 1 1214 ? 17.035 -23.777 35.474 1.00 80.94 1214 PHE A CA 1
ATOM 9858 C C . PHE A 1 1214 ? 16.009 -23.140 36.431 1.00 80.94 1214 PHE A C 1
ATOM 9860 O O . PHE A 1 1214 ? 15.251 -23.864 37.079 1.00 80.94 1214 PHE A O 1
ATOM 9867 N N . PHE A 1 1215 ? 15.896 -21.806 36.463 1.00 79.25 1215 PHE A N 1
ATOM 9868 C CA . PHE A 1 1215 ? 14.895 -21.083 37.257 1.00 79.25 1215 PHE A CA 1
ATOM 9869 C C . PHE A 1 1215 ? 13.460 -21.472 36.888 1.00 79.25 1215 PHE A C 1
ATOM 9871 O O . PHE A 1 1215 ? 12.607 -21.502 37.774 1.00 79.25 1215 PHE A O 1
ATOM 9878 N N . SER A 1 1216 ? 13.193 -21.862 35.635 1.00 75.38 1216 SER A N 1
ATOM 9879 C CA . SER A 1 1216 ? 11.864 -22.336 35.230 1.00 75.38 1216 SER A CA 1
ATOM 9880 C C . SER A 1 1216 ? 11.433 -23.659 35.887 1.00 75.38 1216 SER A C 1
ATOM 9882 O O . SER A 1 1216 ? 10.233 -23.913 35.977 1.00 75.38 1216 SER A O 1
ATOM 9884 N N . PHE A 1 1217 ? 12.379 -24.455 36.409 1.00 80.19 1217 PHE A N 1
ATOM 9885 C CA . PHE A 1 1217 ? 12.121 -25.701 37.151 1.00 80.19 1217 PHE A CA 1
ATOM 9886 C C . PHE A 1 1217 ? 12.241 -25.544 38.679 1.00 80.19 1217 PHE A C 1
ATOM 9888 O O . PHE A 1 1217 ? 11.732 -26.380 39.430 1.00 80.19 1217 PHE A O 1
ATOM 9895 N N . THR A 1 1218 ? 12.850 -24.454 39.162 1.00 78.50 1218 THR A N 1
ATOM 9896 C CA . THR A 1 1218 ? 12.960 -24.128 40.596 1.00 78.50 1218 THR A CA 1
ATOM 9897 C C . THR A 1 1218 ? 11.618 -24.149 41.358 1.00 78.50 1218 THR A C 1
ATOM 9899 O O . THR A 1 1218 ? 11.612 -24.657 42.480 1.00 78.50 1218 THR A O 1
ATOM 9902 N N . PRO A 1 1219 ? 10.466 -23.703 40.806 1.00 75.38 1219 PRO A N 1
ATOM 9903 C CA . PRO A 1 1219 ? 9.157 -23.863 41.449 1.00 75.38 1219 PRO A CA 1
ATOM 9904 C C . PRO A 1 1219 ? 8.845 -25.288 41.938 1.00 75.38 1219 PRO A C 1
ATOM 9906 O O . PRO A 1 1219 ? 8.512 -25.472 43.110 1.00 75.38 1219 PRO A O 1
ATOM 9909 N N . SER A 1 1220 ? 9.027 -26.302 41.085 1.00 76.12 1220 SER A N 1
ATOM 9910 C CA . SER A 1 1220 ? 8.775 -27.713 41.419 1.00 76.12 1220 SER A CA 1
ATOM 9911 C C . SER A 1 1220 ? 9.795 -28.274 42.429 1.00 76.12 1220 SER A C 1
ATOM 9913 O O . SER A 1 1220 ? 9.486 -29.176 43.207 1.00 76.12 1220 SER A O 1
ATOM 9915 N N . ILE A 1 1221 ? 10.998 -27.689 42.493 1.00 78.31 1221 ILE A N 1
ATOM 9916 C CA . ILE A 1 1221 ? 12.050 -28.016 43.477 1.00 78.31 1221 ILE A CA 1
ATOM 9917 C C . ILE A 1 1221 ? 11.757 -27.416 44.868 1.00 78.31 1221 ILE A C 1
ATOM 9919 O O . ILE A 1 1221 ? 12.317 -27.884 45.856 1.00 78.31 1221 ILE A O 1
ATOM 9923 N N . LEU A 1 1222 ? 10.860 -26.426 44.982 1.00 77.19 1222 LEU A N 1
ATOM 9924 C CA . LEU A 1 1222 ? 10.584 -25.708 46.235 1.00 77.19 1222 LEU A CA 1
ATOM 9925 C C . LEU A 1 1222 ? 9.218 -26.013 46.883 1.00 77.19 1222 LEU A C 1
ATOM 9927 O O . LEU A 1 1222 ? 8.913 -25.441 47.928 1.00 77.19 1222 LEU A O 1
ATOM 9931 N N . ILE A 1 1223 ? 8.390 -26.907 46.328 1.00 74.94 1223 ILE A N 1
ATOM 9932 C CA . ILE A 1 1223 ? 7.015 -27.169 46.817 1.00 74.94 1223 ILE A CA 1
ATOM 9933 C C . ILE A 1 1223 ? 6.930 -27.486 48.324 1.00 74.94 1223 ILE A C 1
ATOM 9935 O O . ILE A 1 1223 ? 6.051 -26.957 49.008 1.00 74.94 1223 ILE A O 1
ATOM 9939 N N . PHE A 1 1224 ? 7.846 -28.281 48.884 1.00 79.75 1224 PHE A N 1
ATOM 9940 C CA . PHE A 1 1224 ? 7.895 -28.563 50.324 1.00 79.75 1224 PHE A CA 1
ATOM 9941 C C . PHE A 1 1224 ? 8.196 -27.293 51.133 1.00 79.75 1224 PHE A C 1
ATOM 9943 O O . PHE A 1 1224 ? 7.541 -27.017 52.137 1.00 79.75 1224 PHE A O 1
ATOM 9950 N N . ILE A 1 1225 ? 9.154 -26.490 50.668 1.00 77.75 1225 ILE A N 1
ATOM 9951 C CA . ILE A 1 1225 ? 9.608 -25.255 51.322 1.00 77.75 1225 ILE A CA 1
ATOM 9952 C C . ILE A 1 1225 ? 8.541 -24.149 51.234 1.00 77.75 1225 ILE A C 1
ATOM 9954 O O . ILE A 1 1225 ? 8.392 -23.371 52.170 1.00 77.75 1225 ILE A O 1
ATOM 9958 N N . ILE A 1 1226 ? 7.755 -24.112 50.155 1.00 74.19 1226 ILE A N 1
ATOM 9959 C CA . ILE A 1 1226 ? 6.691 -23.122 49.932 1.00 74.19 1226 ILE A CA 1
ATOM 9960 C C . ILE A 1 1226 ? 5.386 -23.511 50.647 1.00 74.19 1226 ILE A C 1
ATOM 9962 O O . ILE A 1 1226 ? 4.724 -22.644 51.216 1.00 74.19 1226 ILE A O 1
ATOM 9966 N N . PHE A 1 1227 ? 4.997 -24.793 50.643 1.00 72.25 1227 PHE A N 1
ATOM 9967 C CA . PHE A 1 1227 ? 3.677 -25.217 51.135 1.00 72.25 1227 PHE A CA 1
ATOM 9968 C C . PHE A 1 1227 ? 3.686 -26.020 52.440 1.00 72.25 1227 PHE A C 1
ATOM 9970 O O . PHE A 1 1227 ? 2.707 -25.933 53.181 1.00 72.25 1227 PHE A O 1
ATOM 9977 N N . VAL A 1 1228 ? 4.734 -26.797 52.740 1.00 75.62 1228 VAL A N 1
ATOM 9978 C CA . VAL A 1 1228 ? 4.783 -27.657 53.941 1.00 75.62 1228 VAL A CA 1
ATOM 9979 C C . VAL A 1 1228 ? 5.526 -26.983 55.092 1.00 75.62 1228 VAL A C 1
ATOM 9981 O O . VAL A 1 1228 ? 5.002 -26.954 56.204 1.00 75.62 1228 VAL A O 1
ATOM 9984 N N . VAL A 1 1229 ? 6.702 -26.399 54.840 1.00 79.75 1229 VAL A N 1
ATOM 9985 C CA . VAL A 1 1229 ? 7.522 -25.739 55.874 1.00 79.75 1229 VAL A CA 1
ATOM 9986 C C . VAL A 1 1229 ? 6.791 -24.585 56.583 1.00 79.75 1229 VAL A C 1
ATOM 9988 O O . VAL A 1 1229 ? 6.824 -24.565 57.812 1.00 79.75 1229 VAL A O 1
ATOM 9991 N N . PRO A 1 1230 ? 6.054 -23.680 55.901 1.00 71.62 1230 PRO A N 1
ATOM 9992 C CA . PRO A 1 1230 ? 5.348 -22.578 56.564 1.00 71.62 1230 PRO A CA 1
ATOM 9993 C C . PRO A 1 1230 ? 4.025 -22.998 57.228 1.00 71.62 1230 PRO A C 1
ATOM 9995 O O . PRO A 1 1230 ? 3.279 -22.143 57.704 1.00 71.62 1230 PRO A O 1
ATOM 9998 N N . SER A 1 1231 ? 3.681 -24.291 57.213 1.00 73.88 1231 SER A N 1
ATOM 9999 C CA . SER A 1 1231 ? 2.375 -24.802 57.628 1.00 73.88 1231 SER A CA 1
ATOM 10000 C C . SER A 1 1231 ? 2.495 -25.770 58.803 1.00 73.88 1231 SER A C 1
ATOM 10002 O O . SER A 1 1231 ? 2.825 -26.942 58.632 1.00 73.88 1231 SER A O 1
ATOM 10004 N N . ASN A 1 1232 ? 2.133 -25.310 60.004 1.00 73.75 1232 ASN A N 1
ATOM 10005 C CA . ASN A 1 1232 ? 2.156 -26.128 61.224 1.00 73.75 1232 ASN A CA 1
ATOM 10006 C C . ASN A 1 1232 ? 1.368 -27.449 61.087 1.00 73.75 1232 ASN A C 1
ATOM 10008 O O . ASN A 1 1232 ? 1.754 -28.465 61.666 1.00 73.75 1232 ASN A O 1
ATOM 10012 N N . THR A 1 1233 ? 0.281 -27.468 60.306 1.00 75.19 1233 THR A N 1
ATOM 10013 C CA . THR A 1 1233 ? -0.530 -28.674 60.076 1.00 75.19 1233 THR A CA 1
ATOM 10014 C C . THR A 1 1233 ? 0.160 -29.677 59.151 1.00 75.19 1233 THR A C 1
ATOM 10016 O O . THR A 1 1233 ? 0.194 -30.868 59.473 1.00 75.19 1233 THR A O 1
ATOM 10019 N N . TYR A 1 1234 ? 0.755 -29.231 58.040 1.00 81.62 1234 TYR A N 1
ATOM 10020 C CA . TYR A 1 1234 ? 1.494 -30.128 57.148 1.00 81.62 1234 TYR A CA 1
ATOM 10021 C C . TYR A 1 1234 ? 2.843 -30.553 57.748 1.00 81.62 1234 TYR A C 1
ATOM 10023 O O . TYR A 1 1234 ? 3.175 -31.733 57.671 1.00 81.62 1234 TYR A O 1
ATOM 10031 N N . MET A 1 1235 ? 3.561 -29.661 58.439 1.00 83.56 1235 MET A N 1
ATOM 10032 C CA . MET A 1 1235 ? 4.799 -29.977 59.164 1.00 83.56 1235 MET A CA 1
ATOM 10033 C C . MET A 1 1235 ? 4.583 -31.063 60.232 1.00 83.56 1235 MET A C 1
ATOM 10035 O O . MET A 1 1235 ? 5.344 -32.028 60.300 1.00 83.56 1235 MET A O 1
ATOM 10039 N N . LYS A 1 1236 ? 3.493 -30.988 61.012 1.00 82.69 1236 LYS A N 1
ATOM 10040 C CA . LYS A 1 1236 ? 3.139 -32.041 61.982 1.00 82.69 1236 LYS A CA 1
ATOM 10041 C C . LYS A 1 1236 ? 2.806 -33.377 61.298 1.00 82.69 1236 LYS A C 1
ATOM 10043 O O . LYS A 1 1236 ? 3.175 -34.436 61.804 1.00 82.69 1236 LYS A O 1
ATOM 10048 N N . SER A 1 1237 ? 2.159 -33.350 60.126 1.00 81.25 1237 SER A N 1
ATOM 10049 C CA . SER A 1 1237 ? 1.932 -34.563 59.321 1.00 81.25 1237 SER A CA 1
ATOM 10050 C C . SER A 1 1237 ? 3.244 -35.143 58.779 1.00 81.25 1237 SER A C 1
ATOM 10052 O O . SER A 1 1237 ? 3.436 -36.354 58.844 1.00 81.25 1237 SER A O 1
ATOM 10054 N N . PHE A 1 1238 ? 4.168 -34.300 58.308 1.00 86.12 1238 PHE A N 1
ATOM 10055 C CA . PHE A 1 1238 ? 5.496 -34.711 57.845 1.00 86.12 1238 PHE A CA 1
ATOM 10056 C C . PHE A 1 1238 ? 6.299 -35.398 58.956 1.00 86.12 1238 PHE A C 1
ATOM 10058 O O . PHE A 1 1238 ? 6.781 -36.511 58.758 1.00 86.12 1238 PHE A O 1
ATOM 10065 N N . GLN A 1 1239 ? 6.385 -34.790 60.145 1.00 84.19 1239 GLN A N 1
ATOM 10066 C CA . GLN A 1 1239 ? 7.095 -35.359 61.299 1.00 84.19 1239 GLN A CA 1
ATOM 10067 C C . GLN A 1 1239 ? 6.551 -36.744 61.688 1.00 84.19 1239 GLN A C 1
ATOM 10069 O O . GLN A 1 1239 ? 7.324 -37.687 61.877 1.00 84.19 1239 GLN A O 1
ATOM 10074 N N . ASN A 1 1240 ? 5.223 -36.901 61.731 1.00 80.50 1240 ASN A N 1
ATOM 10075 C CA . ASN A 1 1240 ? 4.578 -38.189 61.995 1.00 80.50 1240 ASN A CA 1
ATOM 10076 C C . ASN A 1 1240 ? 4.894 -39.231 60.903 1.00 80.50 1240 ASN A C 1
ATOM 10078 O O . ASN A 1 1240 ? 5.248 -40.374 61.219 1.00 80.50 1240 ASN A O 1
ATOM 10082 N N . SER A 1 1241 ? 4.828 -38.845 59.623 1.00 82.12 1241 SER A N 1
ATOM 10083 C CA . SER A 1 1241 ? 5.173 -39.718 58.490 1.00 82.12 1241 SER A CA 1
ATOM 10084 C C . SER A 1 1241 ? 6.646 -40.146 58.523 1.00 82.12 1241 SER A C 1
ATOM 10086 O O . SER A 1 1241 ? 6.948 -41.324 58.328 1.00 82.12 1241 SER A O 1
ATOM 10088 N N . LEU A 1 1242 ? 7.561 -39.226 58.843 1.00 81.88 1242 LEU A N 1
ATOM 10089 C CA . LEU A 1 1242 ? 9.002 -39.467 58.913 1.00 81.88 1242 LEU A CA 1
ATOM 10090 C C . LEU A 1 1242 ? 9.372 -40.416 60.065 1.00 81.88 1242 LEU A C 1
ATOM 10092 O O . LEU A 1 1242 ? 10.130 -41.365 59.856 1.00 81.88 1242 LEU A O 1
ATOM 10096 N N . MET A 1 1243 ? 8.787 -40.235 61.257 1.00 80.69 1243 MET A N 1
ATOM 10097 C CA . MET A 1 1243 ? 8.925 -41.198 62.362 1.00 80.69 1243 MET A CA 1
ATOM 10098 C C . MET A 1 1243 ? 8.407 -42.591 61.975 1.00 80.69 1243 MET A C 1
ATOM 10100 O O . MET A 1 1243 ? 9.057 -43.599 62.261 1.00 80.69 1243 MET A O 1
ATOM 10104 N N . THR A 1 1244 ? 7.265 -42.661 61.286 1.00 76.38 1244 THR A N 1
ATOM 10105 C CA . THR A 1 1244 ? 6.693 -43.931 60.809 1.00 76.38 1244 THR A CA 1
ATOM 10106 C C . THR A 1 1244 ? 7.601 -44.618 59.780 1.00 76.38 1244 THR A C 1
ATOM 10108 O O . THR A 1 1244 ? 7.797 -45.832 59.844 1.00 76.38 1244 THR A O 1
ATOM 10111 N N . TRP A 1 1245 ? 8.211 -43.858 58.866 1.00 75.38 1245 TRP A N 1
ATOM 10112 C CA . TRP A 1 1245 ? 9.158 -44.370 57.872 1.00 75.38 1245 TRP A CA 1
ATOM 10113 C C . TRP A 1 1245 ? 10.476 -44.844 58.504 1.00 75.38 1245 TRP A C 1
ATOM 10115 O O . TRP A 1 1245 ? 10.915 -45.963 58.234 1.00 75.38 1245 TRP A O 1
ATOM 10125 N N . ARG A 1 1246 ? 11.057 -44.076 59.437 1.00 75.50 1246 ARG A N 1
ATOM 10126 C CA . ARG A 1 1246 ? 12.288 -44.457 60.157 1.00 75.50 1246 ARG A CA 1
ATOM 10127 C C . ARG A 1 1246 ? 12.120 -45.767 60.942 1.00 75.50 1246 ARG A C 1
ATOM 10129 O O . ARG A 1 1246 ? 13.006 -46.618 60.906 1.00 75.50 1246 ARG A O 1
ATOM 10136 N N . ARG A 1 1247 ? 10.953 -45.984 61.567 1.00 72.56 1247 ARG A N 1
ATOM 10137 C CA . ARG A 1 1247 ? 10.588 -47.257 62.231 1.00 72.56 1247 ARG A CA 1
ATOM 10138 C C . ARG A 1 1247 ? 10.475 -48.454 61.272 1.00 72.56 1247 ARG A C 1
ATOM 10140 O O . ARG A 1 1247 ? 10.593 -49.589 61.727 1.00 72.56 1247 ARG A O 1
ATOM 10147 N N . ARG A 1 1248 ? 10.251 -48.230 59.970 1.00 67.44 1248 ARG A N 1
ATOM 10148 C CA . ARG A 1 1248 ? 10.281 -49.284 58.938 1.00 67.44 1248 ARG A CA 1
ATOM 10149 C C . ARG A 1 1248 ? 11.700 -49.546 58.432 1.00 67.44 1248 ARG A C 1
ATOM 10151 O O . ARG A 1 1248 ? 12.084 -50.706 58.347 1.00 67.44 1248 ARG A O 1
ATOM 10158 N N . MET A 1 1249 ? 12.485 -48.499 58.170 1.00 57.06 1249 MET A N 1
ATOM 10159 C CA . MET A 1 1249 ? 13.869 -48.634 57.686 1.00 57.06 1249 MET A CA 1
ATOM 10160 C C . MET A 1 1249 ? 14.770 -49.404 58.663 1.00 57.06 1249 MET A C 1
ATOM 10162 O O . MET A 1 1249 ? 15.527 -50.262 58.229 1.00 57.06 1249 MET A O 1
ATOM 10166 N N . HIS A 1 1250 ? 14.627 -49.203 59.979 1.00 56.16 1250 HIS A N 1
ATOM 10167 C CA . HIS A 1 1250 ? 15.385 -49.968 60.987 1.00 56.16 1250 HIS A CA 1
ATOM 10168 C C . HIS A 1 1250 ? 15.072 -51.484 61.035 1.00 56.16 1250 HIS A C 1
ATOM 10170 O O . HIS A 1 1250 ? 15.708 -52.198 61.804 1.00 56.16 1250 HIS A O 1
ATOM 10176 N N . ARG A 1 1251 ? 14.128 -51.998 60.228 1.00 56.16 1251 ARG A N 1
ATOM 10177 C CA . ARG A 1 1251 ? 13.889 -53.446 60.050 1.00 56.16 1251 ARG A CA 1
ATOM 10178 C C . ARG A 1 1251 ? 14.621 -54.051 58.840 1.00 56.16 1251 ARG A C 1
ATOM 10180 O O . ARG A 1 1251 ? 14.433 -55.230 58.560 1.00 56.16 1251 ARG A O 1
ATOM 10187 N N . LEU A 1 1252 ? 15.431 -53.269 58.123 1.00 51.69 1252 LEU A N 1
ATOM 10188 C CA . LEU A 1 1252 ? 16.223 -53.702 56.969 1.00 51.69 1252 LEU A CA 1
ATOM 10189 C C . LEU A 1 1252 ? 17.713 -53.481 57.269 1.00 51.69 1252 LEU A C 1
ATOM 10191 O O . LEU A 1 1252 ? 18.148 -52.345 57.447 1.00 51.69 1252 LEU A O 1
ATOM 10195 N N . SER A 1 1253 ? 18.489 -54.564 57.362 1.00 40.06 1253 SER A N 1
ATOM 10196 C CA . SER A 1 1253 ? 19.918 -54.526 57.704 1.00 40.06 1253 SER A CA 1
ATOM 10197 C C . SER A 1 1253 ? 20.828 -54.547 56.458 1.00 40.06 1253 SER A C 1
ATOM 10199 O O . SER A 1 1253 ? 20.391 -54.977 55.388 1.00 40.06 1253 SER A O 1
ATOM 10201 N N . PRO A 1 1254 ? 22.102 -54.103 56.550 1.00 43.22 1254 PRO A N 1
ATOM 10202 C CA . PRO A 1 1254 ? 22.931 -53.843 55.361 1.00 43.22 1254 PRO A CA 1
ATOM 10203 C C . PRO A 1 1254 ? 23.417 -55.077 54.574 1.00 43.22 1254 PRO A C 1
ATOM 10205 O O . PRO A 1 1254 ? 23.973 -54.925 53.491 1.00 43.22 1254 PRO A O 1
ATOM 10208 N N . GLY A 1 1255 ? 23.256 -56.295 55.103 1.00 44.84 1255 GLY A N 1
ATOM 10209 C CA . GLY A 1 1255 ? 24.010 -57.472 54.645 1.00 44.84 1255 GLY A CA 1
ATOM 10210 C C . GLY A 1 1255 ? 23.597 -58.100 53.305 1.00 44.84 1255 GLY A C 1
ATOM 10211 O O . GLY A 1 1255 ? 24.344 -58.917 52.777 1.00 44.84 1255 GLY A O 1
ATOM 10212 N N . LEU A 1 1256 ? 22.429 -57.767 52.742 1.00 45.44 1256 LEU A N 1
ATOM 10213 C CA . LEU A 1 1256 ? 21.848 -58.541 51.627 1.00 45.44 1256 LEU A CA 1
ATOM 10214 C C . LEU A 1 1256 ? 22.220 -58.072 50.208 1.00 45.44 1256 LEU A C 1
ATOM 10216 O O . LEU A 1 1256 ? 21.937 -58.783 49.244 1.00 45.44 1256 LEU A O 1
ATOM 10220 N N . LEU A 1 1257 ? 22.821 -56.889 50.048 1.00 40.22 1257 LEU A N 1
ATOM 10221 C CA . LEU A 1 1257 ? 23.007 -56.263 48.727 1.00 40.22 1257 LEU A CA 1
ATOM 10222 C C . LEU A 1 1257 ? 24.287 -56.686 47.983 1.00 40.22 1257 LEU A C 1
ATOM 10224 O O . LEU A 1 1257 ? 24.391 -56.457 46.782 1.00 40.22 1257 LEU A O 1
ATOM 10228 N N . PHE A 1 1258 ? 25.229 -57.356 48.653 1.00 35.47 1258 PHE A N 1
ATOM 10229 C CA . PHE A 1 1258 ? 26.517 -57.763 48.066 1.00 35.47 1258 PHE A CA 1
ATOM 10230 C C . PHE A 1 1258 ? 26.496 -59.127 47.342 1.00 35.47 1258 PHE A C 1
ATOM 10232 O O . PHE A 1 1258 ? 27.517 -59.568 46.822 1.00 35.47 1258 PHE A O 1
ATOM 10239 N N . LEU A 1 1259 ? 25.350 -59.822 47.312 1.00 36.66 1259 LEU A N 1
ATOM 10240 C CA . LEU A 1 1259 ? 25.283 -61.271 47.052 1.00 36.66 1259 LEU A CA 1
ATOM 10241 C C . LEU A 1 1259 ? 24.473 -61.690 45.807 1.00 36.66 1259 LEU A C 1
ATOM 10243 O O . LEU A 1 1259 ? 23.968 -62.811 45.750 1.00 36.66 1259 LEU A O 1
ATOM 10247 N N . LYS A 1 1260 ? 24.323 -60.815 44.797 1.00 37.03 1260 LYS A N 1
ATOM 10248 C CA . LYS A 1 1260 ? 23.497 -61.136 43.608 1.00 37.03 1260 LYS A CA 1
ATOM 10249 C C . LYS A 1 1260 ? 23.995 -60.680 42.229 1.00 37.03 1260 LYS A C 1
ATOM 10251 O O . LYS A 1 1260 ? 23.209 -60.683 41.288 1.00 37.03 1260 LYS A O 1
ATOM 10256 N N . PHE A 1 1261 ? 25.282 -60.350 42.088 1.00 32.50 1261 PHE A N 1
ATOM 10257 C CA . PHE A 1 1261 ? 25.900 -60.003 40.792 1.00 32.50 1261 PHE A CA 1
ATOM 10258 C C . PHE A 1 1261 ? 27.112 -60.866 40.402 1.00 32.50 1261 PHE A C 1
ATOM 10260 O O . PHE A 1 1261 ? 27.936 -60.472 39.584 1.00 32.50 1261 PHE A O 1
ATOM 10267 N N . ASN A 1 1262 ? 27.201 -62.083 40.944 1.00 33.47 1262 ASN A N 1
ATOM 10268 C CA . ASN A 1 1262 ? 28.129 -63.104 40.460 1.00 33.47 1262 ASN A CA 1
ATOM 10269 C C . ASN A 1 1262 ? 27.386 -64.450 40.309 1.00 33.47 1262 ASN A C 1
ATOM 10271 O O . ASN A 1 1262 ? 26.485 -64.734 41.097 1.00 33.47 1262 ASN A O 1
ATOM 10275 N N . LYS A 1 1263 ? 27.755 -65.253 39.298 1.00 34.09 1263 LYS A N 1
ATOM 10276 C CA . LYS A 1 1263 ? 27.066 -66.470 38.788 1.00 34.09 1263 LYS A CA 1
ATOM 10277 C C . LYS A 1 1263 ? 25.693 -66.289 38.097 1.00 34.09 1263 LYS A C 1
ATOM 10279 O O . LYS A 1 1263 ? 24.654 -66.635 38.656 1.00 34.09 1263 LYS A O 1
ATOM 10284 N N . LYS A 1 1264 ? 25.734 -65.889 36.819 1.00 35.50 1264 LYS A N 1
ATOM 10285 C CA . LYS A 1 1264 ? 25.125 -66.575 35.642 1.00 35.50 1264 LYS A CA 1
ATOM 10286 C C . LYS A 1 1264 ? 25.517 -65.766 34.389 1.00 35.50 1264 LYS A C 1
ATOM 10288 O O . LYS A 1 1264 ? 24.983 -64.680 34.229 1.00 35.50 1264 LYS A O 1
ATOM 10293 N N . THR A 1 1265 ? 26.559 -66.048 33.596 1.00 34.00 1265 THR A N 1
ATOM 10294 C CA . THR A 1 1265 ? 27.135 -67.271 32.971 1.00 34.00 1265 THR A CA 1
ATOM 10295 C C . THR A 1 1265 ? 26.312 -67.875 31.832 1.00 34.00 1265 THR A C 1
ATOM 10297 O O . THR A 1 1265 ? 25.258 -68.445 32.116 1.00 34.00 1265 THR A O 1
ATOM 10300 N N . LYS A 1 1266 ? 26.943 -67.907 30.644 1.00 34.53 1266 LYS A N 1
ATOM 10301 C CA . LYS A 1 1266 ? 26.469 -68.419 29.343 1.00 34.53 1266 LYS A CA 1
ATOM 10302 C C . LYS A 1 1266 ? 25.325 -67.627 28.710 1.00 34.53 1266 LYS A C 1
ATOM 10304 O O . LYS A 1 1266 ? 24.335 -67.355 29.415 1.00 34.53 1266 LYS A O 1
#

Foldseek 3Di:
DVVVVVVVVVVVVCPVDPLAFQADFAADALQWFFFLFFDFLWFCVVQNAQWAEWTAGQQRWIWTANFVQQWIWIDGPVDSDIDIDHPVPDPDDDDDDFDWQEWDAGPQRKIWIWTDDQAWIFIWIQHPVPSDIDTLATDNAHFLYWDADSQQKIWGDRQQLQFIWIDHSVDPVRDIDTQAADSDQDDFQRHAHRWHAWDQDPQRWIWIFRFVNQFIWIAGPPRRGTATPAADPHPDDADHAHGWHEWDAHPVRWIWTDRQVCFFIWIAHPVHIDTRAQNPDADLGSRHAHRWHYWGAHNQGWIWIRRRNSRTITTGHIQPRDDFQADQAQAAFQWAWFLQWDFQEFCVAQNAQWFEWTAGQQRWIWTANQVQQWIFIDNDSHSHGPDIQHDPAHPWQEWDAGSVRWIWTWSFVQQFIWIQDPVVSDIDTQARHPGTFLEWDADPVGKIWGDRQQQFFIWIDDPVDPDNYIHTDAAPSDDDQDQRTAHRWHAWDADPQRWIWTQRQVNQFIKIARPVVGGIDTPAADDPPDDPLGGAHRWHYWDAHPQGWIWTQRFQLQFIWIDDPAAIATRYQNPDPDDDPSGAHRWNYWGAHNNGWIWIRSRNSRTIITIGIDPVRHDDDHKAKDKDKDKQDLPADWADDPPDPFIWRKWKWKFQAQAQGKKKKKKDWPAAKWKWKFKQDADSNHRVPRTDDTADDPDDGHIGIDIDTDHNVIIMIMMMTHPDGPDIGMMMMMMMGDDCSPGDGPDDDWDWQDKAKDKFDPPADWADDDLQLFIWGKFKKWKAFQAWWWKKKKKDDPAQKWKWKFWQDCDAAPSPPRTQDGDDDDDDDSMYIDTGIDHHPIIMIIMMTHPDGPDITMMMMIMTTNGRMDIDGDDDDDFDDYHFDDPDPDFDAPLDAPLRLCPSQAHAQDDLVPGDPLSVVLLVVLVVLLVLLQVLLVLQLLLLVPVVLLLALLSVLSNVLSVLLNVLSVLSSCSSVVSNCVNHYVPDDPVVVLCSLLPSVLVSVLSLLSSLQSLLVNLLVVLVCLVCPVNDDSVVRSVVSVVCNVVVSVVSVVLSVVSSVFKDKDKDKDKDKDFDDDDDDDDDDDDDDDDDDDDDDDGDIDIDMDMDITIDGDDDPVVLVSVLVSVCVSQVPSLVSLQVSLVSSLLSVLVVVCVVDVPDDSVVSSVVSCVVSVLSNVLSVVSCVLCVLNNVRNPDTRPNGHHPCSVSVSVNVVSSSVNSSCSCVSPQVVDPVSVVSSVVSVVVVVVVVVVDDDPPPPPPDDDDDD